Protein AF-0000000071884795 (afdb_homodimer)

Structure (mmCIF, N/CA/C/O backbone):
data_AF-0000000071884795-model_v1
#
loop_
_entity.id
_entity.type
_entity.pdbx_description
1 polymer Hexosyltransferase
#
loop_
_atom_site.group_PDB
_atom_site.id
_atom_site.type_symbol
_atom_site.label_atom_id
_atom_site.label_alt_id
_atom_site.label_comp_id
_atom_site.label_asym_id
_atom_site.label_entity_id
_atom_site.label_seq_id
_atom_site.pdbx_PDB_ins_code
_atom_site.Cartn_x
_atom_site.Cartn_y
_atom_site.Cartn_z
_atom_site.occupancy
_atom_site.B_iso_or_equiv
_atom_site.auth_seq_id
_atom_site.auth_comp_id
_atom_site.auth_asym_id
_atom_site.auth_atom_id
_atom_site.pdbx_PDB_model_num
ATOM 1 N N . MET A 1 1 ? 16.875 -30.859 42.031 1 25.14 1 MET A N 1
ATOM 2 C CA . MET A 1 1 ? 16.984 -29.422 41.875 1 25.14 1 MET A CA 1
ATOM 3 C C . MET A 1 1 ? 17.562 -29.062 40.5 1 25.14 1 MET A C 1
ATOM 5 O O . MET A 1 1 ? 18.781 -28.891 40.375 1 25.14 1 MET A O 1
ATOM 9 N N . ASP A 1 2 ? 17.156 -29.641 39.312 1 24 2 ASP A N 1
ATOM 10 C CA . ASP A 1 2 ? 17.656 -29.891 37.969 1 24 2 ASP A CA 1
ATOM 11 C C . ASP A 1 2 ? 17.562 -28.641 37.094 1 24 2 ASP A C 1
ATOM 13 O O . ASP A 1 2 ? 16.484 -28.062 36.969 1 24 2 ASP A O 1
ATOM 17 N N . ASP A 1 3 ? 18.688 -27.844 36.969 1 23.42 3 ASP A N 1
ATOM 18 C CA . ASP A 1 3 ? 18.969 -26.547 36.344 1 23.42 3 ASP A CA 1
ATOM 19 C C . ASP A 1 3 ? 18.75 -26.594 34.844 1 23.42 3 ASP A C 1
ATOM 21 O O . ASP A 1 3 ? 19.469 -27.297 34.125 1 23.42 3 ASP A O 1
ATOM 25 N N . ALA A 1 4 ? 17.5 -26.531 34.375 1 24.39 4 ALA A N 1
ATOM 26 C CA . ALA A 1 4 ? 17.047 -26.594 33 1 24.39 4 ALA A CA 1
ATOM 27 C C . ALA A 1 4 ? 17.672 -25.484 32.156 1 24.39 4 ALA A C 1
ATOM 29 O O . ALA A 1 4 ? 17.359 -24.312 32.344 1 24.39 4 ALA A O 1
ATOM 30 N N . ARG A 1 5 ? 18.891 -25.672 31.531 1 23.12 5 ARG A N 1
ATOM 31 C CA . ARG A 1 5 ? 19.703 -24.828 30.656 1 23.12 5 ARG A CA 1
ATOM 32 C C . ARG A 1 5 ? 18.922 -24.406 29.422 1 23.12 5 ARG A C 1
ATOM 34 O O . ARG A 1 5 ? 18.453 -25.25 28.656 1 23.12 5 ARG A O 1
ATOM 41 N N . SER A 1 6 ? 18.172 -23.281 29.406 1 23.03 6 SER A N 1
ATOM 42 C CA . SER A 1 6 ? 17.375 -22.594 28.391 1 23.03 6 SER A CA 1
ATOM 43 C C . SER A 1 6 ? 18.188 -22.312 27.141 1 23.03 6 SER A C 1
ATOM 45 O O . SER A 1 6 ? 19.125 -21.516 27.156 1 23.03 6 SER A O 1
ATOM 47 N N . ALA A 1 7 ? 18.453 -23.344 26.281 1 23.47 7 ALA A N 1
ATOM 48 C CA . ALA A 1 7 ? 19.25 -23.203 25.062 1 23.47 7 ALA A CA 1
ATOM 49 C C . ALA A 1 7 ? 18.625 -22.188 24.109 1 23.47 7 ALA A C 1
ATOM 51 O O . ALA A 1 7 ? 17.516 -22.406 23.609 1 23.47 7 ALA A O 1
ATOM 52 N N . ASN A 1 8 ? 18.797 -20.875 24.281 1 22.3 8 ASN A N 1
ATOM 53 C CA . ASN A 1 8 ? 18.484 -19.703 23.469 1 22.3 8 ASN A CA 1
ATOM 54 C C . ASN A 1 8 ? 18.969 -19.875 22.031 1 22.3 8 ASN A C 1
ATOM 56 O O . ASN A 1 8 ? 20.172 -19.875 21.781 1 22.3 8 ASN A O 1
ATOM 60 N N . HIS A 1 9 ? 18.438 -20.812 21.297 1 23.89 9 HIS A N 1
ATOM 61 C CA . HIS A 1 9 ? 18.906 -21 19.938 1 23.89 9 HIS A CA 1
ATOM 62 C C . HIS A 1 9 ? 18.75 -19.703 19.125 1 23.89 9 HIS A C 1
ATOM 64 O O . HIS A 1 9 ? 17.625 -19.266 18.891 1 23.89 9 HIS A O 1
ATOM 70 N N . GLY A 1 10 ? 19.625 -18.703 19.297 1 24.25 10 GLY A N 1
ATOM 71 C CA . GLY A 1 10 ? 19.844 -17.516 18.469 1 24.25 10 GLY A CA 1
ATOM 72 C C . GLY A 1 10 ? 19.828 -17.812 16.984 1 24.25 10 GLY A C 1
ATOM 73 O O . GLY A 1 10 ? 20.672 -18.547 16.484 1 24.25 10 GLY A O 1
ATOM 74 N N . GLN A 1 11 ? 18.656 -18.047 16.406 1 26.5 11 GLN A N 1
ATOM 75 C CA . GLN A 1 11 ? 18.578 -18.141 14.953 1 26.5 11 GLN A CA 1
ATOM 76 C C . GLN A 1 11 ? 19.422 -17.078 14.273 1 26.5 11 GLN A C 1
ATOM 78 O O . GLN A 1 11 ? 19.203 -15.883 14.461 1 26.5 11 GLN A O 1
ATOM 83 N N . GLY A 1 12 ? 20.703 -17.344 14.133 1 25.11 12 GLY A N 1
ATOM 84 C CA . GLY A 1 12 ? 21.703 -16.516 13.469 1 25.11 12 GLY A CA 1
ATOM 85 C C . GLY A 1 12 ? 21.219 -15.922 12.164 1 25.11 12 GLY A C 1
ATOM 86 O O . GLY A 1 12 ? 20.406 -16.531 11.453 1 25.11 12 GLY A O 1
ATOM 87 N N . ILE A 1 13 ? 20.984 -14.641 12.109 1 26.62 13 ILE A N 1
ATOM 88 C CA . ILE A 1 13 ? 20.797 -13.773 10.945 1 26.62 13 ILE A CA 1
ATOM 89 C C . ILE A 1 13 ? 21.625 -14.289 9.781 1 26.62 13 ILE A C 1
ATOM 91 O O . ILE A 1 13 ? 22.828 -14.5 9.906 1 26.62 13 ILE A O 1
ATOM 95 N N . PRO A 1 14 ? 21.016 -14.977 8.852 1 26.86 14 PRO A N 1
ATOM 96 C CA . PRO A 1 14 ? 21.875 -15.398 7.746 1 26.86 14 PRO A CA 1
ATOM 97 C C . PRO A 1 14 ? 22.906 -14.336 7.367 1 26.86 14 PRO A C 1
ATOM 99 O O . PRO A 1 14 ? 22.656 -13.141 7.539 1 26.86 14 PRO A O 1
ATOM 102 N N . ALA A 1 15 ? 24.172 -14.602 7.523 1 28.77 15 ALA A N 1
ATOM 103 C CA . ALA A 1 15 ? 25.344 -13.812 7.133 1 28.77 15 ALA A CA 1
ATOM 104 C C . ALA A 1 15 ? 25.141 -13.164 5.77 1 28.77 15 ALA A C 1
ATOM 106 O O . ALA A 1 15 ? 24.828 -13.852 4.789 1 28.77 15 ALA A O 1
ATOM 107 N N . PHE A 1 16 ? 24.422 -12.094 5.746 1 29.88 16 PHE A N 1
ATOM 108 C CA . PHE A 1 16 ? 24.328 -11.289 4.531 1 29.88 16 PHE A CA 1
ATOM 109 C C . PHE A 1 16 ? 25.641 -11.328 3.758 1 29.88 16 PHE A C 1
ATOM 111 O O . PHE A 1 16 ? 26.672 -10.867 4.258 1 29.88 16 PHE A O 1
ATOM 118 N N . ARG A 1 17 ? 25.828 -12.359 2.934 1 34.75 17 ARG A N 1
ATOM 119 C CA . ARG A 1 17 ? 27 -12.555 2.088 1 34.75 17 ARG A CA 1
ATOM 120 C C . ARG A 1 17 ? 27.266 -11.32 1.23 1 34.75 17 ARG A C 1
ATOM 122 O O . ARG A 1 17 ? 26.375 -10.82 0.554 1 34.75 17 ARG A O 1
ATOM 129 N N . PHE A 1 18 ? 28.156 -10.477 1.547 1 40.72 18 PHE A N 1
ATOM 130 C CA . PHE A 1 18 ? 28.766 -9.539 0.605 1 40.72 18 PHE A CA 1
ATOM 131 C C . PHE A 1 18 ? 28.703 -10.086 -0.816 1 40.72 18 PHE A C 1
ATOM 133 O O . PHE A 1 18 ? 28.734 -11.297 -1.023 1 40.72 18 PHE A O 1
ATOM 140 N N . SER A 1 19 ? 28.125 -9.289 -1.603 1 44.91 19 SER A N 1
ATOM 141 C CA . SER A 1 19 ? 28.453 -9.875 -2.896 1 44.91 19 SER A CA 1
ATOM 142 C C . SER A 1 19 ? 29.875 -10.406 -2.912 1 44.91 19 SER A C 1
ATOM 144 O O . SER A 1 19 ? 30.766 -9.82 -2.285 1 44.91 19 SER A O 1
ATOM 146 N N . PRO A 1 20 ? 29.953 -11.625 -3.1 1 51.41 20 PRO A N 1
ATOM 147 C CA . PRO A 1 20 ? 31.281 -12.234 -3.111 1 51.41 20 PRO A CA 1
ATOM 148 C C . PRO A 1 20 ? 32.344 -11.305 -3.699 1 51.41 20 PRO A C 1
ATOM 150 O O . PRO A 1 20 ? 33.5 -11.289 -3.23 1 51.41 20 PRO A O 1
ATOM 153 N N . SER A 1 21 ? 31.797 -10.469 -4.516 1 56.59 21 SER A N 1
ATOM 154 C CA . SER A 1 21 ? 32.781 -9.609 -5.188 1 56.59 21 SER A CA 1
ATOM 155 C C . SER A 1 21 ? 33.25 -8.5 -4.262 1 56.59 21 SER A C 1
ATOM 157 O O . SER A 1 21 ? 34.438 -8.18 -4.238 1 56.59 21 SER A O 1
ATOM 159 N N . VAL A 1 22 ? 32.281 -8.023 -3.51 1 57.09 22 VAL A N 1
ATOM 160 C CA . VAL A 1 22 ? 32.656 -6.938 -2.615 1 57.09 22 VAL A CA 1
ATOM 161 C C . VAL A 1 22 ? 33.594 -7.473 -1.512 1 57.09 22 VAL A C 1
ATOM 163 O O . VAL A 1 22 ? 34.625 -6.871 -1.204 1 57.09 22 VAL A O 1
ATOM 166 N N . LEU A 1 23 ? 33.125 -8.523 -0.985 1 57.81 23 LEU A N 1
ATOM 167 C CA . LEU A 1 23 ? 33.938 -9.148 0.063 1 57.81 23 LEU A CA 1
ATOM 168 C C . LEU A 1 23 ? 35.312 -9.539 -0.46 1 57.81 23 LEU A C 1
ATOM 170 O O . LEU A 1 23 ? 36.312 -9.367 0.239 1 57.81 23 LEU A O 1
ATOM 174 N N . GLN A 1 24 ? 35.25 -9.984 -1.644 1 61.94 24 GLN A N 1
ATOM 175 C CA . GLN A 1 24 ? 36.531 -10.359 -2.275 1 61.94 24 GLN A CA 1
ATOM 176 C C . GLN A 1 24 ? 37.438 -9.148 -2.467 1 61.94 24 GLN A C 1
ATOM 178 O O . GLN A 1 24 ? 38.625 -9.227 -2.234 1 61.94 24 GLN A O 1
ATOM 183 N N . LYS A 1 25 ? 36.75 -8.086 -2.875 1 61.75 25 LYS A N 1
ATOM 184 C CA . LYS A 1 25 ? 37.562 -6.879 -3.105 1 61.75 25 LYS A CA 1
ATOM 185 C C . LYS A 1 25 ? 38.094 -6.32 -1.795 1 61.75 25 LYS A C 1
ATOM 187 O O . LYS A 1 25 ? 39.25 -5.895 -1.728 1 61.75 25 LYS A O 1
ATOM 192 N N . MET A 1 26 ? 37.281 -6.438 -0.819 1 63.59 26 MET A N 1
ATOM 193 C CA . MET A 1 26 ? 37.719 -5.969 0.496 1 63.59 26 MET A CA 1
ATOM 194 C C . MET A 1 26 ? 38.812 -6.852 1.059 1 63.59 26 MET A C 1
ATOM 196 O O . MET A 1 26 ? 39.781 -6.352 1.638 1 63.59 26 MET A O 1
ATOM 200 N N . LYS A 1 27 ? 38.594 -8.062 0.927 1 65.38 27 LYS A N 1
ATOM 201 C CA . LYS A 1 27 ? 39.625 -9 1.344 1 65.38 27 LYS A CA 1
ATOM 202 C C . LYS A 1 27 ? 40.938 -8.766 0.57 1 65.38 27 LYS A C 1
ATOM 204 O O . LYS A 1 27 ? 42.031 -8.805 1.146 1 65.38 27 LYS A O 1
ATOM 209 N N . ALA A 1 28 ? 40.656 -8.539 -0.702 1 66.56 28 ALA A N 1
ATOM 210 C CA . ALA A 1 28 ? 41.812 -8.258 -1.532 1 66.56 28 ALA A CA 1
ATOM 211 C C . ALA A 1 28 ? 42.531 -6.988 -1.071 1 66.56 28 ALA A C 1
ATOM 213 O O . ALA A 1 28 ? 43.75 -6.926 -1.059 1 66.56 28 ALA A O 1
ATOM 214 N N . MET A 1 29 ? 41.75 -6.09 -0.625 1 64.38 29 MET A N 1
ATOM 215 C CA . MET A 1 29 ? 42.312 -4.844 -0.12 1 64.38 29 MET A CA 1
ATOM 216 C C . MET A 1 29 ? 43.062 -5.082 1.173 1 64.38 29 MET A C 1
ATOM 218 O O . MET A 1 29 ? 44.188 -4.578 1.339 1 64.38 29 MET A O 1
ATOM 222 N N . GLU A 1 30 ? 42.469 -5.82 1.981 1 67.81 30 GLU A N 1
ATOM 223 C CA . GLU A 1 30 ? 43.125 -6.145 3.242 1 67.81 30 GLU A CA 1
ATOM 224 C C . GLU A 1 30 ? 44.438 -6.898 3.002 1 67.81 30 GLU A C 1
ATOM 226 O O . GLU A 1 30 ? 45.438 -6.641 3.67 1 67.81 30 GLU A O 1
ATOM 231 N N . LEU A 1 31 ? 44.344 -7.766 2.117 1 69.38 31 LEU A N 1
ATOM 232 C CA . LEU A 1 31 ? 45.531 -8.531 1.783 1 69.38 31 LEU A CA 1
ATOM 233 C C . LEU A 1 31 ? 46.625 -7.621 1.211 1 69.38 31 LEU A C 1
ATOM 235 O O . LEU A 1 31 ? 47.812 -7.773 1.535 1 69.38 31 LEU A O 1
ATOM 239 N N . THR A 1 32 ? 46.156 -6.754 0.35 1 65.25 32 THR A N 1
ATOM 240 C CA . THR A 1 32 ? 47.125 -5.816 -0.232 1 65.25 32 THR A CA 1
ATOM 241 C C . THR A 1 32 ? 47.719 -4.922 0.845 1 65.25 32 THR A C 1
ATOM 243 O O . THR A 1 32 ? 48.938 -4.672 0.846 1 65.25 32 THR A O 1
ATOM 246 N N . LEU A 1 33 ? 46.906 -4.574 1.752 1 69.44 33 LEU A N 1
ATOM 247 C CA . LEU A 1 33 ? 47.406 -3.721 2.834 1 69.44 33 LEU A CA 1
ATOM 248 C C . LEU A 1 33 ? 48.344 -4.492 3.756 1 69.44 33 LEU A C 1
ATOM 250 O O . LEU A 1 33 ? 49.375 -3.957 4.191 1 69.44 33 LEU A O 1
ATOM 254 N N . SER A 1 34 ? 48 -5.684 4.031 1 69.94 34 SER A N 1
ATOM 255 C CA . SER A 1 34 ? 48.875 -6.52 4.852 1 69.94 34 SER A CA 1
ATOM 256 C C . SER A 1 34 ? 50.219 -6.727 4.184 1 69.94 34 SER A C 1
ATOM 258 O O . SER A 1 34 ? 51.25 -6.668 4.848 1 69.94 34 SER A O 1
ATOM 260 N N . LYS A 1 35 ? 50.188 -6.984 2.922 1 66.75 35 LYS A N 1
ATOM 261 C CA . LYS A 1 35 ? 51.438 -7.141 2.168 1 66.75 35 LYS A CA 1
ATOM 262 C C . LYS A 1 35 ? 52.25 -5.848 2.16 1 66.75 35 LYS A C 1
ATOM 264 O O . LYS A 1 35 ? 53.469 -5.871 2.312 1 66.75 35 LYS A O 1
ATOM 269 N N . ALA A 1 36 ? 51.562 -4.844 1.909 1 63.25 36 ALA A N 1
ATOM 270 C CA . ALA A 1 36 ? 52.25 -3.549 1.898 1 63.25 36 ALA A CA 1
ATOM 271 C C . ALA A 1 36 ? 52.875 -3.256 3.248 1 63.25 36 ALA A C 1
ATOM 273 O O . ALA A 1 36 ? 54 -2.725 3.309 1 63.25 36 ALA A O 1
ATOM 274 N N . GLN A 1 37 ? 52.188 -3.588 4.273 1 69.44 37 GLN A N 1
ATOM 275 C CA . GLN A 1 37 ? 52.719 -3.381 5.617 1 69.44 37 GLN A CA 1
ATOM 276 C C . GLN A 1 37 ? 54 -4.164 5.824 1 69.44 37 GLN A C 1
ATOM 278 O O . GLN A 1 37 ? 54.938 -3.674 6.473 1 69.44 37 GLN A O 1
ATOM 283 N N . ARG A 1 38 ? 54.031 -5.312 5.332 1 67.25 38 ARG A N 1
ATOM 284 C CA . ARG A 1 38 ? 55.219 -6.16 5.492 1 67.25 38 ARG A CA 1
ATOM 285 C C . ARG A 1 38 ? 56.375 -5.629 4.664 1 67.25 38 ARG A C 1
ATOM 287 O O . ARG A 1 38 ? 57.531 -5.648 5.117 1 67.25 38 ARG A O 1
ATOM 294 N N . ILE A 1 39 ? 56.062 -5.191 3.547 1 64.06 39 ILE A N 1
ATOM 295 C CA . ILE A 1 39 ? 57.094 -4.789 2.619 1 64.06 39 ILE A CA 1
ATOM 296 C C . ILE A 1 39 ? 57.594 -3.385 2.973 1 64.06 39 ILE A C 1
ATOM 298 O O . ILE A 1 39 ? 58.781 -3.088 2.852 1 64.06 39 ILE A O 1
ATOM 302 N N . TYR A 1 40 ? 56.625 -2.627 3.334 1 57.53 40 TYR A N 1
ATOM 303 C CA . TYR A 1 40 ? 57.031 -1.257 3.633 1 57.53 40 TYR A CA 1
ATOM 304 C C . TYR A 1 40 ? 56.719 -0.899 5.078 1 57.53 40 TYR A C 1
ATOM 306 O O . TYR A 1 40 ? 55.75 -0.187 5.352 1 57.53 40 TYR A O 1
ATOM 314 N N . PRO A 1 41 ? 57.469 -1.37 5.984 1 58.12 41 PRO A N 1
ATOM 315 C CA . PRO A 1 41 ? 57.219 -1.172 7.414 1 58.12 41 PRO A CA 1
ATOM 316 C C . PRO A 1 41 ? 57.156 0.304 7.805 1 58.12 41 PRO A C 1
ATOM 318 O O . PRO A 1 41 ? 56.438 0.674 8.734 1 58.12 41 PRO A O 1
ATOM 321 N N . ARG A 1 42 ? 57.844 1.148 7.133 1 59.47 42 ARG A N 1
ATOM 322 C CA . ARG A 1 42 ? 57.875 2.561 7.5 1 59.47 42 ARG A CA 1
ATOM 323 C C . ARG A 1 42 ? 56.562 3.24 7.133 1 59.47 42 ARG A C 1
ATOM 325 O O . ARG A 1 42 ? 56.281 4.355 7.578 1 59.47 42 ARG A O 1
ATOM 332 N N . CYS A 1 43 ? 55.938 2.594 6.223 1 55.81 43 CYS A N 1
ATOM 333 C CA . CYS A 1 43 ? 54.656 3.145 5.789 1 55.81 43 CYS A CA 1
ATOM 334 C C . CYS A 1 43 ? 53.5 2.6 6.633 1 55.81 43 CYS A C 1
ATOM 336 O O . CYS A 1 43 ? 52.344 2.643 6.219 1 55.81 43 CYS A O 1
ATOM 338 N N . CYS A 1 44 ? 53.969 2.229 7.82 1 59.62 44 CYS A N 1
ATOM 339 C CA . CYS A 1 44 ? 53.062 1.531 8.719 1 59.62 44 CYS A CA 1
ATOM 340 C C . CYS A 1 44 ? 51.844 2.395 9.039 1 59.62 44 CYS A C 1
ATOM 342 O O . CYS A 1 44 ? 50.719 1.906 9.039 1 59.62 44 CYS A O 1
ATOM 344 N N . GLN A 1 45 ? 52.219 3.668 9.258 1 63.22 45 GLN A N 1
ATOM 345 C CA . GLN A 1 45 ? 51.094 4.531 9.633 1 63.22 45 GLN A CA 1
ATOM 346 C C . GLN A 1 45 ? 50.094 4.684 8.484 1 63.22 45 GLN A C 1
ATOM 348 O O . GLN A 1 45 ? 48.875 4.691 8.703 1 63.22 45 GLN A O 1
ATOM 353 N N . MET A 1 46 ? 50.656 4.762 7.332 1 62.34 46 MET A N 1
ATOM 354 C CA . MET A 1 46 ? 49.812 4.891 6.152 1 62.34 46 MET A CA 1
ATOM 355 C C . MET A 1 46 ? 49 3.633 5.941 1 62.34 46 MET A C 1
ATOM 357 O O . MET A 1 46 ? 47.781 3.715 5.656 1 62.34 46 MET A O 1
ATOM 361 N N . THR A 1 47 ? 49.594 2.564 6.195 1 63.09 47 THR A N 1
ATOM 362 C CA . THR A 1 47 ? 48.875 1.299 6.031 1 63.09 47 THR A CA 1
ATOM 363 C C . THR A 1 47 ? 47.75 1.171 7.055 1 63.09 47 THR A C 1
ATOM 365 O O . THR A 1 47 ? 46.656 0.691 6.734 1 63.09 47 THR A O 1
ATOM 368 N N . ALA A 1 48 ? 48.031 1.651 8.211 1 68.38 48 ALA A N 1
ATOM 369 C CA . ALA A 1 48 ? 47 1.604 9.25 1 68.38 48 ALA A CA 1
ATOM 370 C C . ALA A 1 48 ? 45.812 2.494 8.891 1 68.38 48 ALA A C 1
ATOM 372 O O . ALA A 1 48 ? 44.656 2.1 9.062 1 68.38 48 ALA A O 1
ATOM 373 N N . LYS A 1 49 ? 46.125 3.643 8.375 1 65.31 49 LYS A N 1
ATOM 374 C CA . LYS A 1 49 ? 45.094 4.574 7.98 1 65.31 49 LYS A CA 1
ATOM 375 C C . LYS A 1 49 ? 44.281 4.02 6.816 1 65.31 49 LYS A C 1
ATOM 377 O O . LYS A 1 49 ? 43.031 4.121 6.812 1 65.31 49 LYS A O 1
ATOM 382 N N . LEU A 1 50 ? 44.969 3.396 5.98 1 63.84 50 LEU A N 1
ATOM 383 C CA . LEU A 1 50 ? 44.281 2.822 4.828 1 63.84 50 LEU A CA 1
ATOM 384 C C . LEU A 1 50 ? 43.406 1.631 5.242 1 63.84 50 LEU A C 1
ATOM 386 O O . LEU A 1 50 ? 42.312 1.461 4.746 1 63.84 50 LEU A O 1
ATOM 390 N N . ARG A 1 51 ? 44 0.939 6.152 1 65.69 51 ARG A N 1
ATOM 391 C CA . ARG A 1 51 ? 43.219 -0.175 6.691 1 65.69 51 ARG A CA 1
ATOM 392 C C . ARG A 1 51 ? 41.969 0.32 7.383 1 65.69 51 ARG A C 1
ATOM 394 O O . ARG A 1 51 ? 40.875 -0.262 7.215 1 65.69 51 ARG A O 1
ATOM 401 N N . ALA A 1 52 ? 42.125 1.341 8.109 1 69.94 52 ALA A N 1
ATOM 402 C CA . ALA A 1 52 ? 40.969 1.911 8.797 1 69.94 52 ALA A CA 1
ATOM 403 C C . ALA A 1 52 ? 39.906 2.422 7.801 1 69.94 52 ALA A C 1
ATOM 405 O O . ALA A 1 52 ? 38.719 2.252 8.008 1 69.94 52 ALA A O 1
ATOM 406 N N . MET A 1 53 ? 40.406 2.959 6.773 1 63.78 53 MET A N 1
ATOM 407 C CA . MET A 1 53 ? 39.5 3.482 5.75 1 63.78 53 MET A CA 1
ATOM 408 C C . MET A 1 53 ? 38.75 2.352 5.055 1 63.78 53 MET A C 1
ATOM 410 O O . MET A 1 53 ? 37.562 2.465 4.793 1 63.78 53 MET A O 1
ATOM 414 N N . VAL A 1 54 ? 39.562 1.346 4.84 1 64.94 54 VAL A N 1
ATOM 415 C CA . VAL A 1 54 ? 38.938 0.182 4.207 1 64.94 54 VAL A CA 1
ATOM 416 C C . VAL A 1 54 ? 37.875 -0.409 5.133 1 64.94 54 VAL A C 1
ATOM 418 O O . VAL A 1 54 ? 36.781 -0.746 4.691 1 64.94 54 VAL A O 1
ATOM 421 N N . HIS A 1 55 ? 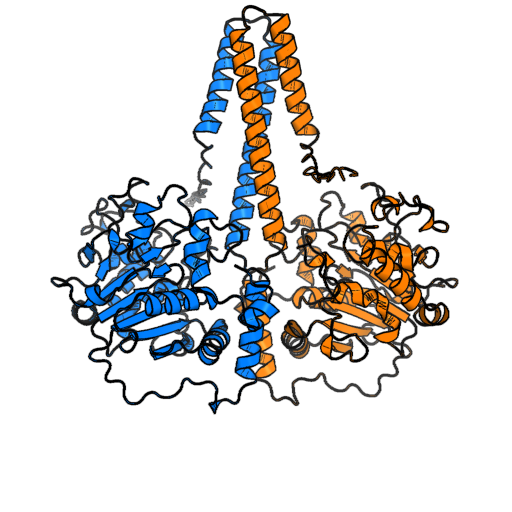38.25 -0.46 6.332 1 69.19 55 HIS A N 1
ATOM 422 C CA . HIS A 1 55 ? 37.281 -0.996 7.309 1 69.19 55 HIS A CA 1
ATOM 423 C C . HIS A 1 55 ? 36.031 -0.132 7.395 1 69.19 55 HIS A C 1
ATOM 425 O O . HIS A 1 55 ? 34.906 -0.653 7.43 1 69.19 55 HIS A O 1
ATOM 431 N N . ASN A 1 56 ? 36.25 1.13 7.414 1 69.25 56 ASN A N 1
ATOM 432 C CA . ASN A 1 56 ? 35.125 2.057 7.48 1 69.25 56 ASN A CA 1
ATOM 433 C C . ASN A 1 56 ? 34.25 1.958 6.242 1 69.25 56 ASN A C 1
ATOM 435 O O . ASN A 1 56 ? 33 2.012 6.34 1 69.25 56 ASN A O 1
ATOM 439 N N . SER A 1 57 ? 34.844 1.804 5.148 1 68.06 57 SER A N 1
ATOM 440 C CA . SER A 1 57 ? 34.094 1.648 3.904 1 68.06 57 SER A CA 1
ATOM 441 C C . SER A 1 57 ? 33.281 0.352 3.902 1 68.06 57 SER A C 1
ATOM 443 O O . SER A 1 57 ? 32.156 0.328 3.453 1 68.06 57 SER A O 1
ATOM 445 N N . GLU A 1 58 ? 33.969 -0.569 4.473 1 69.88 58 GLU A N 1
ATOM 446 C CA . GLU A 1 58 ? 33.281 -1.853 4.582 1 69.88 58 GLU A CA 1
ATOM 447 C C . GLU A 1 58 ? 32.031 -1.749 5.488 1 69.88 58 GLU A C 1
ATOM 449 O O . GLU A 1 58 ? 30.984 -2.295 5.172 1 69.88 58 GLU A O 1
ATOM 454 N N . GLU A 1 59 ? 32.25 -1.114 6.539 1 76.38 59 GLU A N 1
ATOM 455 C CA . GLU A 1 59 ? 31.125 -0.934 7.473 1 76.38 59 GLU A CA 1
ATOM 456 C C . GLU A 1 59 ? 30 -0.132 6.84 1 76.38 59 GLU A C 1
ATOM 458 O O . GLU A 1 59 ? 28.812 -0.437 7.047 1 76.38 59 GLU A O 1
ATOM 463 N N . LEU A 1 60 ? 30.406 0.783 6.07 1 74.94 60 LEU A N 1
ATOM 464 C CA . LEU A 1 60 ? 29.406 1.608 5.395 1 74.94 60 LEU A CA 1
ATOM 465 C C . LEU A 1 60 ? 28.656 0.797 4.352 1 74.94 60 LEU A C 1
ATOM 467 O O . LEU A 1 60 ? 27.438 0.912 4.238 1 74.94 60 LEU A O 1
ATOM 471 N N . VAL A 1 61 ? 29.406 0.036 3.713 1 74.56 61 VAL A N 1
ATOM 472 C CA . VAL A 1 61 ? 28.781 -0.811 2.701 1 74.56 61 VAL A CA 1
ATOM 473 C C . VAL A 1 61 ? 27.828 -1.787 3.369 1 74.56 61 VAL A C 1
ATOM 475 O O . VAL A 1 61 ? 26.703 -1.978 2.896 1 74.56 61 VAL A O 1
ATOM 478 N N . ARG A 1 62 ? 28.188 -2.316 4.457 1 77.12 62 ARG A N 1
ATOM 479 C CA . ARG A 1 62 ? 27.328 -3.252 5.184 1 77.12 62 ARG A CA 1
ATOM 480 C C . ARG A 1 62 ? 26.078 -2.562 5.695 1 77.12 62 ARG A C 1
ATOM 482 O O . ARG A 1 62 ? 24.969 -3.125 5.621 1 77.12 62 ARG A O 1
ATOM 489 N N . ALA A 1 63 ? 26.297 -1.452 6.188 1 79.38 63 ALA A N 1
ATOM 490 C CA . ALA A 1 63 ? 25.156 -0.691 6.711 1 79.38 63 ALA A CA 1
ATOM 491 C C . ALA A 1 63 ? 24.156 -0.378 5.605 1 79.38 63 ALA A C 1
ATOM 493 O O . ALA A 1 63 ? 22.953 -0.564 5.785 1 79.38 63 ALA A O 1
ATOM 494 N N . HIS A 1 64 ? 24.609 0.002 4.465 1 78.62 64 HIS A N 1
ATOM 495 C CA . HIS A 1 64 ? 23.719 0.344 3.355 1 78.62 64 HIS A CA 1
ATOM 496 C C . HIS A 1 64 ? 23.047 -0.897 2.785 1 78.62 64 HIS A C 1
ATOM 498 O O . HIS A 1 64 ? 21.891 -0.836 2.35 1 78.62 64 HIS A O 1
ATOM 504 N N . GLN A 1 65 ? 23.781 -1.909 2.871 1 79.62 65 GLN A N 1
ATOM 505 C CA . GLN A 1 65 ? 23.203 -3.168 2.414 1 79.62 65 GLN A CA 1
ATOM 506 C C . GLN A 1 65 ? 22.062 -3.607 3.324 1 79.62 65 GLN A C 1
ATOM 508 O O . GLN A 1 65 ? 21 -4.035 2.846 1 79.62 65 GLN A O 1
ATOM 513 N N . SER A 1 66 ? 22.25 -3.559 4.555 1 85.62 66 SER A N 1
ATOM 514 C CA . SER A 1 66 ? 21.219 -3.898 5.52 1 85.62 66 SER A CA 1
ATOM 515 C C . SER A 1 66 ? 20 -2.996 5.359 1 85.62 66 SER A C 1
ATOM 517 O O . SER A 1 66 ? 18.859 -3.469 5.387 1 85.62 66 SER A O 1
ATOM 519 N N . GLU A 1 67 ? 20.297 -1.774 5.168 1 86.31 67 GLU A N 1
ATOM 520 C CA . GLU A 1 67 ? 19.203 -0.814 4.977 1 86.31 67 GLU A CA 1
ATOM 521 C C . GLU A 1 67 ? 18.422 -1.117 3.705 1 86.31 67 GLU A C 1
ATOM 523 O O . GLU A 1 67 ? 17.188 -1.108 3.715 1 86.31 67 GLU A O 1
ATOM 528 N N . SER A 1 68 ? 19.141 -1.387 2.682 1 85.31 68 SER A N 1
ATOM 529 C CA . SER A 1 68 ? 18.484 -1.704 1.414 1 85.31 68 SER A CA 1
ATOM 530 C C . SER A 1 68 ? 17.625 -2.963 1.53 1 85.31 68 SER A C 1
ATOM 532 O O . SER A 1 68 ? 16.516 -3.016 1.003 1 85.31 68 SER A O 1
ATOM 534 N N . SER A 1 69 ? 18.125 -3.922 2.195 1 86.75 69 SER A N 1
ATOM 535 C CA . SER A 1 69 ? 17.375 -5.164 2.391 1 86.75 69 SER A CA 1
ATOM 536 C C . SER A 1 69 ? 16.094 -4.926 3.168 1 86.75 69 SER A C 1
ATOM 538 O O . SER A 1 69 ? 15.031 -5.441 2.799 1 86.75 69 SER A O 1
ATOM 540 N N . PHE A 1 70 ? 16.203 -4.137 4.195 1 88.62 70 PHE A N 1
ATOM 541 C CA . PHE A 1 70 ? 15.023 -3.791 4.984 1 88.62 70 PHE A CA 1
ATOM 542 C C . PHE A 1 70 ? 13.992 -3.07 4.125 1 88.62 70 PHE A C 1
ATOM 544 O O . PHE A 1 70 ? 12.812 -3.436 4.121 1 88.62 70 PHE A O 1
ATOM 551 N N . LEU A 1 71 ? 14.438 -2.092 3.412 1 88.31 71 LEU A N 1
ATOM 552 C CA . LEU A 1 71 ? 13.539 -1.288 2.588 1 88.31 71 LEU A CA 1
ATOM 553 C C . LEU A 1 71 ? 12.906 -2.135 1.492 1 88.31 71 LEU A C 1
ATOM 555 O O . LEU A 1 71 ? 11.742 -1.929 1.139 1 88.31 71 LEU A O 1
ATOM 559 N N . GLU A 1 72 ? 13.672 -3.031 1.019 1 87.19 72 GLU A N 1
ATOM 560 C CA . GLU A 1 72 ? 13.125 -3.965 0.037 1 87.19 72 GLU A CA 1
ATOM 561 C C . GLU A 1 72 ? 11.992 -4.797 0.636 1 87.19 72 GLU A C 1
ATOM 563 O O . GLU A 1 72 ? 10.945 -4.969 0.013 1 87.19 72 GLU A O 1
ATOM 568 N N . GLN A 1 73 ? 12.219 -5.309 1.788 1 85.44 73 GLN A N 1
ATOM 569 C CA . GLN A 1 73 ? 11.188 -6.082 2.473 1 85.44 73 GLN A CA 1
ATOM 570 C C . GLN A 1 73 ? 9.922 -5.254 2.676 1 85.44 73 GLN A C 1
ATOM 572 O O . GLN A 1 73 ? 8.812 -5.75 2.486 1 85.44 73 GLN A O 1
ATOM 577 N N . VAL A 1 74 ? 10.117 -4.059 2.963 1 86.62 74 VAL A N 1
ATOM 578 C CA . VAL A 1 74 ? 8.977 -3.162 3.15 1 86.62 74 VAL A CA 1
ATOM 579 C C . VAL A 1 74 ? 8.242 -2.973 1.825 1 86.62 74 VAL A C 1
ATOM 581 O O . VAL A 1 74 ? 7.02 -3.082 1.768 1 86.62 74 VAL A O 1
ATOM 584 N N . ALA A 1 75 ? 8.969 -2.746 0.865 1 85.12 75 ALA A N 1
ATOM 585 C CA . ALA A 1 75 ? 8.391 -2.492 -0.453 1 85.12 75 ALA A CA 1
ATOM 586 C C . ALA A 1 75 ? 7.57 -3.684 -0.932 1 85.12 75 ALA A C 1
ATOM 588 O O . ALA A 1 75 ? 6.539 -3.512 -1.588 1 85.12 75 ALA A O 1
ATOM 589 N N . VAL A 1 76 ? 7.945 -4.828 -0.572 1 83.62 76 VAL A N 1
ATOM 590 C CA . VAL A 1 76 ? 7.297 -6.051 -1.041 1 83.62 76 VAL A CA 1
ATOM 591 C C . VAL A 1 76 ? 5.996 -6.277 -0.27 1 83.62 76 VAL A C 1
ATOM 593 O O . VAL A 1 76 ? 5.047 -6.859 -0.799 1 83.62 76 VAL A O 1
ATOM 596 N N . ARG A 1 77 ? 5.93 -5.746 0.876 1 82.62 77 ARG A N 1
ATOM 597 C CA . ARG A 1 77 ? 4.777 -6.004 1.73 1 82.62 77 ARG A CA 1
ATOM 598 C C . ARG A 1 77 ? 3.803 -4.832 1.708 1 82.62 77 ARG A C 1
ATOM 600 O O . ARG A 1 77 ? 2.934 -4.723 2.574 1 82.62 77 ARG A O 1
ATOM 607 N N . THR A 1 78 ? 3.996 -3.977 0.785 1 86 78 THR A N 1
ATOM 608 C CA . THR A 1 78 ? 3.137 -2.803 0.691 1 86 78 THR A CA 1
ATOM 609 C C . THR A 1 78 ? 2.391 -2.783 -0.639 1 86 78 THR A C 1
ATOM 611 O O . THR A 1 78 ? 2.635 -3.625 -1.506 1 86 78 THR A O 1
ATOM 614 N N . LEU A 1 79 ? 1.427 -1.997 -0.668 1 88.38 79 LEU A N 1
ATOM 615 C CA . LEU A 1 79 ? 0.585 -1.804 -1.845 1 88.38 79 LEU A CA 1
ATOM 616 C C . LEU A 1 79 ? 0.693 -0.373 -2.361 1 88.38 79 LEU A C 1
ATOM 618 O O . LEU A 1 79 ? 0.731 0.575 -1.574 1 88.38 79 LEU A O 1
ATOM 622 N N . SER A 1 80 ? 0.733 -0.24 -3.682 1 86.94 80 SER A N 1
ATOM 623 C CA . SER A 1 80 ? 0.776 1.111 -4.23 1 86.94 80 SER A CA 1
ATOM 624 C C . SER A 1 80 ? -0.536 1.85 -3.988 1 86.94 80 SER A C 1
ATOM 626 O O . SER A 1 80 ? -1.587 1.224 -3.83 1 86.94 80 SER A O 1
ATOM 628 N N . LYS A 1 81 ? -0.521 3.137 -4.062 1 88.06 81 LYS A N 1
ATOM 629 C CA . LYS A 1 81 ? -1.719 3.951 -3.883 1 88.06 81 LYS A CA 1
ATOM 630 C C . LYS A 1 81 ? -2.719 3.715 -5.012 1 88.06 81 LYS A C 1
ATOM 632 O O . LYS A 1 81 ? -3.932 3.752 -4.793 1 88.06 81 LYS A O 1
ATOM 637 N N . GLY A 1 82 ? -2.172 3.506 -6.176 1 90.44 82 GLY A N 1
ATOM 638 C CA . GLY A 1 82 ? -3.033 3.219 -7.312 1 90.44 82 GLY A CA 1
ATOM 639 C C . GLY A 1 82 ? -3.836 1.942 -7.145 1 90.44 82 GLY A C 1
ATOM 640 O O . GLY A 1 82 ? -5.039 1.919 -7.422 1 90.44 82 GLY A O 1
ATOM 641 N N . HIS A 1 83 ? -3.197 0.921 -6.668 1 93.19 83 HIS A N 1
ATOM 642 C CA . HIS A 1 83 ? -3.885 -0.348 -6.465 1 93.19 83 HIS A CA 1
ATOM 643 C C . HIS A 1 83 ? -4.902 -0.246 -5.332 1 93.19 83 HIS A C 1
ATOM 645 O O . HIS A 1 83 ? -5.984 -0.835 -5.406 1 93.19 83 HIS A O 1
ATOM 651 N N . HIS A 1 84 ? -4.496 0.435 -4.344 1 92.31 84 HIS A N 1
ATOM 652 C CA . HIS A 1 84 ? -5.438 0.717 -3.27 1 92.31 84 HIS A CA 1
ATOM 653 C C . HIS A 1 84 ? -6.664 1.459 -3.791 1 92.31 84 HIS A C 1
ATOM 655 O O . HIS A 1 84 ? -7.801 1.071 -3.502 1 92.31 84 HIS A O 1
ATOM 661 N N . CYS A 1 85 ? -6.449 2.508 -4.512 1 93.75 85 CYS A N 1
ATOM 662 C CA . CYS A 1 85 ? -7.508 3.307 -5.117 1 93.75 85 CYS A CA 1
ATOM 663 C C . CYS A 1 85 ? -8.438 2.436 -5.957 1 93.75 85 CYS A C 1
ATOM 665 O O . CYS A 1 85 ? -9.656 2.523 -5.832 1 93.75 85 CYS A O 1
ATOM 667 N N . LEU A 1 86 ? -7.883 1.593 -6.75 1 96.38 86 LEU A N 1
ATOM 668 C CA . LEU A 1 86 ? -8.664 0.733 -7.629 1 96.38 86 LEU A CA 1
ATOM 669 C C . LEU A 1 86 ? -9.578 -0.186 -6.824 1 96.38 86 LEU A C 1
ATOM 671 O O . LEU A 1 86 ? -10.773 -0.284 -7.105 1 96.38 86 LEU A O 1
ATOM 675 N N . ALA A 1 87 ? -9.016 -0.827 -5.863 1 96.19 87 ALA A N 1
ATOM 676 C CA . ALA A 1 87 ? -9.789 -1.747 -5.031 1 96.19 87 ALA A CA 1
ATOM 677 C C . ALA A 1 87 ? -10.938 -1.022 -4.332 1 96.19 87 ALA A C 1
ATOM 679 O O . ALA A 1 87 ? -12.062 -1.524 -4.289 1 96.19 87 ALA A O 1
ATOM 680 N N . MET A 1 88 ? -10.648 0.171 -3.836 1 95.19 88 MET A N 1
ATOM 681 C CA . MET A 1 88 ? -11.656 0.959 -3.135 1 95.19 88 MET A CA 1
ATOM 682 C C . MET A 1 88 ? -12.789 1.357 -4.074 1 95.19 88 MET A C 1
ATOM 684 O O . MET A 1 88 ? -13.961 1.241 -3.725 1 95.19 88 MET A O 1
ATOM 688 N N . GLN A 1 89 ? -12.445 1.798 -5.246 1 95.88 89 GLN A N 1
ATOM 689 C CA . GLN A 1 89 ? -13.438 2.232 -6.223 1 95.88 89 GLN A CA 1
ATOM 690 C C . GLN A 1 89 ? -14.344 1.075 -6.633 1 95.88 89 GLN A C 1
ATOM 692 O O . GLN A 1 89 ? -15.57 1.217 -6.656 1 95.88 89 GLN A O 1
ATOM 697 N N . LEU A 1 90 ? -13.719 0.009 -6.922 1 97.56 90 LEU A N 1
ATOM 698 C CA . LEU A 1 90 ? -14.477 -1.158 -7.371 1 97.56 90 LEU A CA 1
ATOM 699 C C . LEU A 1 90 ? -15.383 -1.678 -6.262 1 97.56 90 LEU A C 1
ATOM 701 O O . LEU A 1 90 ? -16.516 -2.064 -6.516 1 97.56 90 LEU A O 1
ATOM 705 N N . THR A 1 91 ? -14.883 -1.701 -5.051 1 96.31 91 THR A N 1
ATOM 706 C CA . THR A 1 91 ? -15.68 -2.148 -3.916 1 96.31 91 THR A CA 1
ATOM 707 C C . THR A 1 91 ? -16.891 -1.242 -3.719 1 96.31 91 THR A C 1
ATOM 709 O O . THR A 1 91 ? -18.016 -1.726 -3.559 1 96.31 91 THR A O 1
ATOM 712 N N . ALA A 1 92 ? -16.641 0.045 -3.725 1 94.25 92 ALA A N 1
ATOM 713 C CA . ALA A 1 92 ? -17.734 1.005 -3.58 1 94.25 92 ALA A CA 1
ATOM 714 C C . ALA A 1 92 ? -18.781 0.817 -4.676 1 94.25 92 ALA A C 1
ATOM 716 O O . ALA A 1 92 ? -19.984 0.815 -4.402 1 94.25 92 ALA A O 1
ATOM 717 N N . GLU A 1 93 ? -18.344 0.677 -5.867 1 95.5 93 GLU A N 1
ATOM 718 C CA . GLU A 1 93 ? -19.234 0.49 -7 1 95.5 93 GLU A CA 1
ATOM 719 C C . GLU A 1 93 ? -20.047 -0.797 -6.855 1 95.5 93 GLU A C 1
ATOM 721 O O . GLU A 1 93 ? -21.25 -0.813 -7.121 1 95.5 93 GLU A O 1
ATOM 726 N N . TYR A 1 94 ? -19.438 -1.864 -6.445 1 96.62 94 TYR A N 1
ATOM 727 C CA . TYR A 1 94 ? -20.078 -3.156 -6.258 1 96.62 94 TYR A CA 1
ATOM 728 C C . TYR A 1 94 ? -21.266 -3.043 -5.293 1 96.62 94 TYR A C 1
ATOM 730 O O . TYR A 1 94 ? -22.359 -3.514 -5.586 1 96.62 94 TYR A O 1
ATOM 738 N N . PHE A 1 95 ? -21.047 -2.393 -4.207 1 93.69 95 PHE A N 1
ATOM 739 C CA . PHE A 1 95 ? -22.078 -2.326 -3.18 1 93.69 95 PHE A CA 1
ATOM 740 C C . PHE A 1 95 ? -23.125 -1.288 -3.537 1 93.69 95 PHE A C 1
ATOM 742 O O . PHE A 1 95 ? -24.219 -1.273 -2.955 1 93.69 95 PHE A O 1
ATOM 749 N N . SER A 1 96 ? -22.75 -0.382 -4.461 1 91.06 96 SER A N 1
ATOM 750 C CA . SER A 1 96 ? -23.734 0.601 -4.914 1 91.06 96 SER A CA 1
ATOM 751 C C . SER A 1 96 ? -24.688 -0.003 -5.938 1 91.06 96 SER A C 1
ATOM 753 O O . SER A 1 96 ? -25.75 0.567 -6.219 1 91.06 96 SER A O 1
ATOM 755 N N . LEU A 1 97 ? -24.281 -1.129 -6.52 1 93.31 97 LEU A N 1
ATOM 756 C CA . LEU A 1 97 ? -25.141 -1.796 -7.492 1 93.31 97 LEU A CA 1
ATOM 757 C C . LEU A 1 97 ? -26.328 -2.479 -6.801 1 93.31 97 LEU A C 1
ATOM 759 O O . LEU A 1 97 ? -26.203 -2.914 -5.652 1 93.31 97 LEU A O 1
ATOM 763 N N . ASP A 1 98 ? -27.406 -2.582 -7.648 1 92.5 98 ASP A N 1
ATOM 764 C CA . ASP A 1 98 ? -28.5 -3.457 -7.223 1 92.5 98 ASP A CA 1
ATOM 765 C C . ASP A 1 98 ? -28.016 -4.898 -7.062 1 92.5 98 ASP A C 1
ATOM 767 O O . ASP A 1 98 ? -27.25 -5.402 -7.902 1 92.5 98 ASP A O 1
ATOM 771 N N . PRO A 1 99 ? -28.375 -5.473 -5.973 1 90.5 99 PRO A N 1
ATOM 772 C CA . PRO A 1 99 ? -27.922 -6.844 -5.727 1 90.5 99 PRO A CA 1
ATOM 773 C C . PRO A 1 99 ? -28.141 -7.766 -6.926 1 90.5 99 PRO A C 1
ATOM 775 O O . PRO A 1 99 ? -27.344 -8.664 -7.176 1 90.5 99 PRO A O 1
ATOM 778 N N . SER A 1 100 ? -29.156 -7.551 -7.695 1 91.25 100 SER A N 1
ATOM 779 C CA . SER A 1 100 ? -29.453 -8.398 -8.844 1 91.25 100 SER A CA 1
ATOM 780 C C . SER A 1 100 ? -28.438 -8.203 -9.961 1 91.25 100 SER A C 1
ATOM 782 O O . SER A 1 100 ? -28.297 -9.07 -10.828 1 91.25 100 SER A O 1
ATOM 784 N N . LYS A 1 101 ? -27.734 -7.125 -9.883 1 93.12 101 LYS A N 1
ATOM 785 C CA . LYS A 1 101 ? -26.766 -6.805 -10.93 1 93.12 101 LYS A CA 1
ATOM 786 C C . LYS A 1 101 ? -25.359 -7.18 -10.508 1 93.12 101 LYS A C 1
ATOM 788 O O . LYS A 1 101 ? -24.391 -6.91 -11.227 1 93.12 101 LYS A O 1
ATOM 793 N N . ARG A 1 102 ? -25.234 -7.844 -9.375 1 93.44 102 ARG A N 1
ATOM 794 C CA . ARG A 1 102 ? -23.922 -8.172 -8.82 1 93.44 102 ARG A CA 1
ATOM 795 C C . ARG A 1 102 ? -23.484 -9.578 -9.234 1 93.44 102 ARG A C 1
ATOM 797 O O . ARG A 1 102 ? -22.516 -10.109 -8.703 1 93.44 102 ARG A O 1
ATOM 804 N N . GLU A 1 103 ? -24.203 -10.172 -10.148 1 90 103 GLU A N 1
ATOM 805 C CA . GLU A 1 103 ? -23.875 -11.523 -10.602 1 90 103 GLU A CA 1
ATOM 806 C C . GLU A 1 103 ? -23.609 -11.555 -12.102 1 90 103 GLU A C 1
ATOM 808 O O . GLU A 1 103 ? -24.109 -10.711 -12.844 1 90 103 GLU A O 1
ATOM 813 N N . PHE A 1 104 ? -22.766 -12.469 -12.438 1 88.81 104 PHE A N 1
ATOM 814 C CA . PHE A 1 104 ? -22.531 -12.656 -13.859 1 88.81 104 PHE A CA 1
ATOM 815 C C . PHE A 1 104 ? -23.766 -13.234 -14.547 1 88.81 104 PHE A C 1
ATOM 817 O O . PHE A 1 104 ? -24.547 -13.945 -13.914 1 88.81 104 PHE A O 1
ATOM 824 N N . PRO A 1 105 ? -23.984 -12.836 -15.82 1 77.19 105 PRO A N 1
ATOM 825 C CA . PRO A 1 105 ? -25.109 -13.453 -16.531 1 77.19 105 PRO A CA 1
ATOM 826 C C . PRO A 1 105 ? -25.031 -14.984 -16.531 1 77.19 105 PRO A C 1
ATOM 828 O O . PRO A 1 105 ? -23.938 -15.547 -16.672 1 77.19 105 PRO A O 1
ATOM 831 N N . LYS A 1 106 ? -26.203 -15.578 -15.992 1 67.06 106 LYS A N 1
ATOM 832 C CA . LYS A 1 106 ? -26.25 -17.031 -15.93 1 67.06 106 LYS A CA 1
ATOM 833 C C . LYS A 1 106 ? -26.078 -17.656 -17.312 1 67.06 106 LYS A C 1
ATOM 835 O O . LYS A 1 106 ? -26.703 -17.219 -18.281 1 67.06 106 LYS A O 1
ATOM 840 N N . ARG A 1 107 ? -24.938 -18.109 -17.547 1 59.09 107 ARG A N 1
ATOM 841 C CA . ARG A 1 107 ? -24.859 -18.906 -18.766 1 59.09 107 ARG A CA 1
ATOM 842 C C . ARG A 1 107 ? -25.562 -20.25 -18.594 1 59.09 107 ARG A C 1
ATOM 844 O O . ARG A 1 107 ? -25.578 -20.812 -17.5 1 59.09 107 ARG A O 1
ATOM 851 N N . GLU A 1 108 ? -26.453 -20.594 -19.484 1 51.72 108 GLU A N 1
ATOM 852 C CA . GLU A 1 108 ? -27.125 -21.891 -19.484 1 51.72 108 GLU A CA 1
ATOM 853 C C . GLU A 1 108 ? -26.203 -22.984 -18.969 1 51.72 108 GLU A C 1
ATOM 855 O O . GLU A 1 108 ? -24.969 -22.844 -18.984 1 51.72 108 GLU A O 1
ATOM 860 N N . SER A 1 109 ? -26.781 -24.109 -18.422 1 50.34 109 SER A N 1
ATOM 861 C CA . SER A 1 109 ? -26.156 -25.312 -17.891 1 50.34 109 SER A CA 1
ATOM 862 C C . SER A 1 109 ? -24.891 -25.672 -18.656 1 50.34 109 SER A C 1
ATOM 864 O O . SER A 1 109 ? -24.938 -26.016 -19.828 1 50.34 109 SER A O 1
ATOM 866 N N . ILE A 1 110 ? -23.906 -24.875 -18.469 1 53 110 ILE A N 1
ATOM 867 C CA . ILE A 1 110 ? -22.656 -25.203 -19.156 1 53 110 ILE A CA 1
ATOM 868 C C . ILE A 1 110 ? -22.234 -26.625 -18.781 1 53 110 ILE A C 1
ATOM 870 O O . ILE A 1 110 ? -22.062 -26.938 -17.609 1 53 110 ILE A O 1
ATOM 874 N N . GLN A 1 111 ? -22.625 -27.5 -19.641 1 57.03 111 GLN A N 1
ATOM 875 C CA . GLN A 1 111 ? -22 -28.812 -19.5 1 57.03 111 GLN A CA 1
ATOM 876 C C . GLN A 1 111 ? -20.5 -28.688 -19.328 1 57.03 111 GLN A C 1
ATOM 878 O O . GLN A 1 111 ? -19.812 -28.109 -20.188 1 57.03 111 GLN A O 1
ATOM 883 N N . LEU A 1 112 ? -19.938 -28.891 -18.109 1 65 112 LEU A N 1
ATOM 884 C CA . LEU A 1 112 ? -18.531 -28.734 -17.719 1 65 112 LEU A CA 1
ATOM 885 C C . LEU A 1 112 ? -17.641 -29.625 -18.562 1 65 112 LEU A C 1
ATOM 887 O O . LEU A 1 112 ? -16.453 -29.312 -18.766 1 65 112 LEU A O 1
ATOM 891 N N . ASP A 1 113 ? -18.438 -30.547 -19.312 1 76.81 113 ASP A N 1
ATOM 892 C CA . ASP A 1 113 ? -17.625 -31.453 -20.109 1 76.81 113 ASP A CA 1
ATOM 893 C C . ASP A 1 113 ? -17.219 -30.797 -21.438 1 76.81 113 ASP A C 1
ATOM 895 O O . ASP A 1 113 ? -18 -30.047 -22.031 1 76.81 113 ASP A O 1
ATOM 899 N N . GLY A 1 114 ? -16.062 -30.891 -21.828 1 86.31 114 GLY A N 1
ATOM 900 C CA . GLY A 1 114 ? -15.562 -30.359 -23.078 1 86.31 114 GLY A CA 1
ATOM 901 C C . GLY A 1 114 ? -14.938 -28.984 -22.953 1 86.31 114 GLY A C 1
ATOM 902 O O . GLY A 1 114 ? -14.438 -28.438 -23.938 1 86.31 114 GLY A O 1
ATOM 903 N N . TYR A 1 115 ? -15.008 -28.469 -21.781 1 94.25 115 TYR A N 1
ATOM 904 C CA . TYR A 1 115 ? -14.422 -27.141 -21.578 1 94.25 115 TYR A CA 1
ATOM 905 C C . TYR A 1 115 ? -13.055 -27.25 -20.922 1 94.25 115 TYR A C 1
ATOM 907 O O . TYR A 1 115 ? -12.734 -28.266 -20.281 1 94.25 115 TYR A O 1
ATOM 915 N N . TYR A 1 116 ? -12.266 -26.25 -21.188 1 97.44 116 TYR A N 1
ATOM 916 C CA . TYR A 1 116 ? -10.961 -26.125 -20.531 1 97.44 116 TYR A CA 1
ATOM 917 C C . TYR A 1 116 ? -11.055 -25.219 -19.297 1 97.44 116 TYR A C 1
ATOM 919 O O . TYR A 1 116 ? -11.32 -24.031 -19.422 1 97.44 116 TYR A O 1
ATOM 927 N N . HIS A 1 117 ? -10.828 -25.859 -18.141 1 97.81 117 HIS A N 1
ATOM 928 C CA . HIS A 1 117 ? -11.016 -25.172 -16.875 1 97.81 117 HIS A CA 1
ATOM 929 C C . HIS A 1 117 ? -9.695 -24.656 -16.328 1 97.81 117 HIS A C 1
ATOM 931 O O . HIS A 1 117 ? -8.75 -25.422 -16.141 1 97.81 117 HIS A O 1
ATOM 937 N N . TYR A 1 118 ? -9.594 -23.344 -16.109 1 98.62 118 TYR A N 1
ATOM 938 C CA . TYR A 1 118 ? -8.453 -22.672 -15.484 1 98.62 118 TYR A CA 1
ATOM 939 C C . TYR A 1 118 ? -8.836 -22.078 -14.133 1 98.62 118 TYR A C 1
ATOM 941 O O . TYR A 1 118 ? -9.852 -21.391 -14.016 1 98.62 118 TYR A O 1
ATOM 949 N N . ALA A 1 119 ? -8.078 -22.359 -13.094 1 98.69 119 ALA A N 1
ATOM 950 C CA . ALA A 1 119 ? -8.336 -21.828 -11.758 1 98.69 119 ALA A CA 1
ATOM 951 C C . ALA A 1 119 ? -7.258 -20.828 -11.352 1 98.69 119 ALA A C 1
ATOM 953 O O . ALA A 1 119 ? -6.078 -21.016 -11.656 1 98.69 119 ALA A O 1
ATOM 954 N N . ILE A 1 120 ? -7.672 -19.75 -10.688 1 98.69 120 ILE A N 1
ATOM 955 C CA . ILE A 1 120 ? -6.812 -18.719 -10.141 1 98.69 120 ILE A CA 1
ATOM 956 C C . ILE A 1 120 ? -7.227 -18.422 -8.695 1 98.69 120 ILE A C 1
ATOM 958 O O . ILE A 1 120 ? -8.367 -18.047 -8.445 1 98.69 120 ILE A O 1
ATOM 962 N N . PHE A 1 121 ? -6.363 -18.578 -7.77 1 97.88 121 PHE A N 1
ATOM 963 C CA . PHE A 1 121 ? -6.59 -18.203 -6.383 1 97.88 121 PHE A CA 1
ATOM 964 C C . PHE A 1 121 ? -5.809 -16.938 -6.043 1 97.88 121 PHE A C 1
ATOM 966 O O . PHE A 1 121 ? -4.582 -16.953 -5.949 1 97.88 121 PHE A O 1
ATOM 973 N N . SER A 1 122 ? -6.527 -15.812 -5.898 1 96.81 122 SER A N 1
ATOM 974 C CA . SER A 1 122 ? -5.809 -14.547 -5.809 1 96.81 122 SER A CA 1
ATOM 975 C C . SER A 1 122 ? -6.633 -13.484 -5.09 1 96.81 122 SER A C 1
ATOM 977 O O . SER A 1 122 ? -7.867 -13.5 -5.16 1 96.81 122 SER A O 1
ATOM 979 N N . ASP A 1 123 ? -5.93 -12.609 -4.426 1 94.44 123 ASP A N 1
ATOM 980 C CA . ASP A 1 123 ? -6.562 -11.43 -3.834 1 94.44 123 ASP A CA 1
ATOM 981 C C . ASP A 1 123 ? -6.176 -10.164 -4.59 1 94.44 123 ASP A C 1
ATOM 983 O O . ASP A 1 123 ? -6.379 -9.055 -4.09 1 94.44 123 ASP A O 1
ATOM 987 N N . ASN A 1 124 ? -5.547 -10.297 -5.688 1 95.88 124 ASN A N 1
ATOM 988 C CA . ASN A 1 124 ? -5.086 -9.172 -6.496 1 95.88 124 ASN A CA 1
ATOM 989 C C . ASN A 1 124 ? -5.883 -9.055 -7.797 1 95.88 124 ASN A C 1
ATOM 991 O O . ASN A 1 124 ? -5.723 -9.875 -8.703 1 95.88 124 ASN A O 1
ATOM 995 N N . VAL A 1 125 ? -6.613 -8 -7.945 1 97.69 125 VAL A N 1
ATOM 996 C CA . VAL A 1 125 ? -7.559 -7.828 -9.047 1 97.69 125 VAL A CA 1
ATOM 997 C C . VAL A 1 125 ? -6.797 -7.711 -10.367 1 97.69 125 VAL A C 1
ATOM 999 O O . VAL A 1 125 ? -7.094 -8.43 -11.32 1 97.69 125 VAL A O 1
ATOM 1002 N N . LEU A 1 126 ? -5.793 -6.926 -10.445 1 97.44 126 LEU A N 1
ATOM 1003 C CA . LEU A 1 126 ? -5.09 -6.68 -11.703 1 97.44 126 LEU A CA 1
ATOM 1004 C C . LEU A 1 126 ? -4.273 -7.895 -12.117 1 97.44 126 LEU A C 1
ATOM 1006 O O . LEU A 1 126 ? -4.184 -8.211 -13.305 1 97.44 126 LEU A O 1
ATOM 1010 N N . ALA A 1 127 ? -3.662 -8.477 -11.109 1 97.81 127 ALA A N 1
ATOM 1011 C CA . ALA A 1 127 ? -2.918 -9.695 -11.414 1 97.81 127 ALA A CA 1
ATOM 1012 C C . ALA A 1 127 ? -3.834 -10.758 -12.008 1 97.81 127 ALA A C 1
ATOM 1014 O O . ALA A 1 127 ? -3.48 -11.406 -13 1 97.81 127 ALA A O 1
ATOM 1015 N N . SER A 1 128 ? -5.02 -10.945 -11.453 1 98.56 128 SER A N 1
ATOM 1016 C CA . SER A 1 128 ? -6 -11.891 -11.977 1 98.56 128 SER A CA 1
ATOM 1017 C C . SER A 1 128 ? -6.441 -11.508 -13.383 1 98.56 128 SER A C 1
ATOM 1019 O O . SER A 1 128 ? -6.582 -12.367 -14.25 1 98.56 128 SER A O 1
ATOM 1021 N N . ALA A 1 129 ? -6.629 -10.242 -13.578 1 98.69 129 ALA A N 1
ATOM 1022 C CA . ALA A 1 129 ? -7.039 -9.75 -14.891 1 98.69 129 ALA A CA 1
ATOM 1023 C C . ALA A 1 129 ? -6.016 -10.125 -15.961 1 98.69 129 ALA A C 1
ATOM 1025 O O . ALA A 1 129 ? -6.383 -10.539 -17.062 1 98.69 129 ALA A O 1
ATOM 1026 N N . VAL A 1 130 ? -4.77 -9.992 -15.625 1 98.75 130 VAL A N 1
ATOM 1027 C CA . VAL A 1 130 ? -3.715 -10.281 -16.578 1 98.75 130 VAL A CA 1
ATOM 1028 C C . VAL A 1 130 ? -3.713 -11.773 -16.906 1 98.75 130 VAL A C 1
ATOM 1030 O O . VAL A 1 130 ? -3.568 -12.156 -18.078 1 98.75 130 VAL A O 1
ATOM 1033 N N . VAL A 1 131 ? -3.848 -12.578 -15.906 1 98.88 131 VAL A N 1
ATOM 1034 C CA . VAL A 1 131 ? -3.896 -14.016 -16.156 1 98.88 131 VAL A CA 1
ATOM 1035 C C . VAL A 1 131 ? -5.09 -14.344 -17.047 1 98.88 131 VAL A C 1
ATOM 1037 O O . VAL A 1 131 ? -4.957 -15.078 -18.016 1 98.88 131 VAL A O 1
ATOM 1040 N N . VAL A 1 132 ? -6.23 -13.812 -16.734 1 98.81 132 VAL A N 1
ATOM 1041 C CA . VAL A 1 132 ? -7.457 -14.047 -17.484 1 98.81 132 VAL A CA 1
ATOM 1042 C C . VAL A 1 132 ? -7.266 -13.586 -18.938 1 98.81 132 VAL A C 1
ATOM 1044 O O . VAL A 1 132 ? -7.477 -14.359 -19.875 1 98.81 132 VAL A O 1
ATOM 1047 N N . ASN A 1 133 ? -6.809 -12.383 -19.109 1 98.75 133 ASN A N 1
ATOM 1048 C CA . ASN A 1 133 ? -6.664 -11.789 -20.438 1 98.75 133 ASN A CA 1
ATOM 1049 C C . ASN A 1 133 ? -5.625 -12.539 -21.281 1 98.75 133 ASN A C 1
ATOM 1051 O O . ASN A 1 133 ? -5.844 -12.797 -22.453 1 98.75 133 ASN A O 1
ATOM 1055 N N . SER A 1 134 ? -4.535 -12.844 -20.672 1 98.81 134 SER A N 1
ATOM 1056 C CA . SER A 1 134 ? -3.479 -13.523 -21.406 1 98.81 134 SER A CA 1
ATOM 1057 C C . SER A 1 134 ? -3.885 -14.945 -21.766 1 98.81 134 SER A C 1
ATOM 1059 O O . SER A 1 134 ? -3.562 -15.43 -22.859 1 98.81 134 SER A O 1
ATOM 1061 N N . THR A 1 135 ? -4.602 -15.617 -20.859 1 98.88 135 THR A N 1
ATOM 1062 C CA . THR A 1 135 ? -5.086 -16.969 -21.141 1 98.88 135 THR A CA 1
ATOM 1063 C C . THR A 1 135 ? -6.035 -16.969 -22.328 1 98.88 135 THR A C 1
ATOM 1065 O O . THR A 1 135 ? -5.914 -17.812 -23.219 1 98.88 135 THR A O 1
ATOM 1068 N N . ILE A 1 136 ? -6.914 -16.047 -22.359 1 98.56 136 ILE A N 1
ATOM 1069 C CA . ILE A 1 136 ? -7.887 -15.938 -23.438 1 98.56 136 ILE A CA 1
ATOM 1070 C C . ILE A 1 136 ? -7.172 -15.586 -24.734 1 98.56 136 ILE A C 1
ATOM 1072 O O . ILE A 1 136 ? -7.422 -16.203 -25.781 1 98.56 136 ILE A O 1
ATOM 1076 N N . ALA A 1 137 ? -6.25 -14.656 -24.703 1 98.31 137 ALA A N 1
ATOM 1077 C CA . ALA A 1 137 ? -5.531 -14.195 -25.891 1 98.31 137 ALA A CA 1
ATOM 1078 C C . ALA A 1 137 ? -4.707 -15.32 -26.5 1 98.31 137 ALA A C 1
ATOM 1080 O O . ALA A 1 137 ? -4.551 -15.391 -27.719 1 98.31 137 ALA A O 1
ATOM 1081 N N . ALA A 1 138 ? -4.199 -16.188 -25.719 1 98.31 138 ALA A N 1
ATOM 1082 C CA . ALA A 1 138 ? -3.287 -17.234 -26.172 1 98.31 138 ALA A CA 1
ATOM 1083 C C . ALA A 1 138 ? -4.059 -18.453 -26.688 1 98.31 138 ALA A C 1
ATOM 1085 O O . ALA A 1 138 ? -3.496 -19.312 -27.359 1 98.31 138 ALA A O 1
ATOM 1086 N N . SER A 1 139 ? -5.312 -18.531 -26.328 1 97.94 139 SER A N 1
ATOM 1087 C CA . SER A 1 139 ? -6.074 -19.75 -26.578 1 97.94 139 SER A CA 1
ATOM 1088 C C . SER A 1 139 ? -6.496 -19.844 -28.031 1 97.94 139 SER A C 1
ATOM 1090 O O . SER A 1 139 ? -6.883 -18.859 -28.641 1 97.94 139 SER A O 1
ATOM 1092 N N . LYS A 1 140 ? -6.539 -21.016 -28.562 1 96.69 140 LYS A N 1
ATOM 1093 C CA . LYS A 1 140 ? -7.031 -21.297 -29.906 1 96.69 140 LYS A CA 1
ATOM 1094 C C . LYS A 1 140 ? -8.555 -21.359 -29.922 1 96.69 140 LYS A C 1
ATOM 1096 O O . LYS A 1 140 ? -9.172 -21.203 -30.984 1 96.69 140 LYS A O 1
ATOM 1101 N N . ASP A 1 141 ? -9.133 -21.625 -28.781 1 95.31 141 ASP A N 1
ATOM 1102 C CA . ASP A 1 141 ? -10.578 -21.719 -28.656 1 95.31 141 ASP A CA 1
ATOM 1103 C C . ASP A 1 141 ? -11.062 -21.047 -27.375 1 95.31 141 ASP A C 1
ATOM 1105 O O . ASP A 1 141 ? -11.547 -21.703 -26.453 1 95.31 141 ASP A O 1
ATOM 1109 N N . PRO A 1 142 ? -11.094 -19.797 -27.328 1 96.44 142 PRO A N 1
ATOM 1110 C CA . PRO A 1 142 ? -11.422 -19.062 -26.109 1 96.44 142 PRO A CA 1
ATOM 1111 C C . PRO A 1 142 ? -12.867 -19.297 -25.656 1 96.44 142 PRO A C 1
ATOM 1113 O O . PRO A 1 142 ? -13.172 -19.141 -24.469 1 96.44 142 PRO A O 1
ATOM 1116 N N . GLY A 1 143 ? -13.734 -19.656 -26.594 1 94.56 143 GLY A N 1
ATOM 1117 C CA . GLY A 1 143 ? -15.125 -19.922 -26.234 1 94.56 143 GLY A CA 1
ATOM 1118 C C . GLY A 1 143 ? -15.297 -21.156 -25.391 1 94.56 143 GLY A C 1
ATOM 1119 O O . GLY A 1 143 ? -16.359 -21.359 -24.781 1 94.56 143 GLY A O 1
ATOM 1120 N N . ARG A 1 144 ? -14.289 -22 -25.297 1 95.56 144 ARG A N 1
ATOM 1121 C CA . ARG A 1 144 ? -14.359 -23.234 -24.516 1 95.56 144 ARG A CA 1
ATOM 1122 C C . ARG A 1 144 ? -13.594 -23.094 -23.203 1 95.56 144 ARG A C 1
ATOM 1124 O O . ARG A 1 144 ? -13.336 -24.078 -22.516 1 95.56 144 ARG A O 1
ATOM 1131 N N . ILE A 1 145 ? -13.281 -21.875 -22.844 1 96.56 145 ILE A N 1
ATOM 1132 C CA . ILE A 1 145 ? -12.562 -21.609 -21.594 1 96.56 145 ILE A CA 1
ATOM 1133 C C . ILE A 1 145 ? -13.555 -21.266 -20.5 1 96.56 145 ILE A C 1
ATOM 1135 O O . ILE A 1 145 ? -14.477 -20.469 -20.719 1 96.56 145 ILE A O 1
ATOM 1139 N N . ILE A 1 146 ? -13.422 -21.906 -19.328 1 96.19 146 ILE A N 1
ATOM 1140 C CA . ILE A 1 146 ? -14.086 -21.484 -18.109 1 96.19 146 ILE A CA 1
ATOM 1141 C C . ILE A 1 146 ? -13.039 -21.109 -17.062 1 96.19 146 ILE A C 1
ATOM 1143 O O . ILE A 1 146 ? -12.18 -21.922 -16.703 1 96.19 146 ILE A O 1
ATOM 1147 N N . LEU A 1 147 ? -13.109 -19.891 -16.609 1 97.06 147 LEU A N 1
ATOM 1148 C CA . LEU A 1 147 ? -12.203 -19.391 -15.594 1 97.06 147 LEU A CA 1
ATOM 1149 C C . LEU A 1 147 ? -12.852 -19.422 -14.211 1 97.06 147 LEU A C 1
ATOM 1151 O O . LEU A 1 147 ? -14 -19 -14.047 1 97.06 147 LEU A O 1
ATOM 1155 N N . HIS A 1 148 ? -12.094 -19.984 -13.25 1 97.19 148 HIS A N 1
ATOM 1156 C CA . HIS A 1 148 ? -12.523 -20.047 -11.859 1 97.19 148 HIS A CA 1
ATOM 1157 C C . HIS A 1 148 ? -11.609 -19.234 -10.953 1 97.19 148 HIS A C 1
ATOM 1159 O O . HIS A 1 148 ? -10.453 -19.609 -10.727 1 97.19 148 HIS A O 1
ATOM 1165 N N . ILE A 1 149 ? -12.156 -18.141 -10.43 1 98.19 149 ILE A N 1
ATOM 1166 C CA . ILE A 1 149 ? -11.367 -17.344 -9.5 1 98.19 149 ILE A CA 1
ATOM 1167 C C . ILE A 1 149 ? -11.883 -17.531 -8.078 1 98.19 149 ILE A C 1
ATOM 1169 O O . ILE A 1 149 ? -13.086 -17.453 -7.832 1 98.19 149 ILE A O 1
ATOM 1173 N N . VAL A 1 150 ? -11.016 -17.922 -7.184 1 97.81 150 VAL A N 1
ATOM 1174 C CA . VAL A 1 150 ? -11.32 -17.859 -5.762 1 97.81 150 VAL A CA 1
ATOM 1175 C C . VAL A 1 150 ? -10.508 -16.75 -5.094 1 97.81 150 VAL A C 1
ATOM 1177 O O . VAL A 1 150 ? -9.297 -16.672 -5.285 1 97.81 150 VAL A O 1
ATOM 1180 N N . THR A 1 151 ? -11.18 -15.867 -4.406 1 96.88 151 THR A N 1
ATOM 1181 C CA . THR A 1 151 ? -10.547 -14.758 -3.697 1 96.88 151 THR A CA 1
ATOM 1182 C C . THR A 1 151 ? -11.023 -14.703 -2.248 1 96.88 151 THR A C 1
ATOM 1184 O O . THR A 1 151 ? -11.812 -15.547 -1.814 1 96.88 151 THR A O 1
ATOM 1187 N N . ASP A 1 152 ? -10.43 -13.859 -1.424 1 92.62 152 ASP A N 1
ATOM 1188 C CA . ASP A 1 152 ? -10.875 -13.719 -0.042 1 92.62 152 ASP A CA 1
ATOM 1189 C C . ASP A 1 152 ? -12.086 -12.789 0.051 1 92.62 152 ASP A C 1
ATOM 1191 O O . ASP A 1 152 ? -12.453 -12.141 -0.93 1 92.62 152 ASP A O 1
ATOM 1195 N N . ALA A 1 153 ? -12.664 -12.805 1.195 1 92.25 153 ALA A N 1
ATOM 1196 C CA . ALA A 1 153 ? -13.898 -12.055 1.403 1 92.25 153 ALA A CA 1
ATOM 1197 C C . ALA A 1 153 ? -13.672 -10.555 1.219 1 92.25 153 ALA A C 1
ATOM 1199 O O . ALA A 1 153 ? -14.547 -9.852 0.702 1 92.25 153 ALA A O 1
ATOM 1200 N N . LEU A 1 154 ? -12.57 -10.078 1.646 1 92.94 154 LEU A N 1
ATOM 1201 C CA . LEU A 1 154 ? -12.266 -8.656 1.566 1 92.94 154 LEU A CA 1
ATOM 1202 C C . LEU A 1 154 ? -12.234 -8.18 0.116 1 92.94 154 LEU A C 1
ATOM 1204 O O . LEU A 1 154 ? -12.781 -7.125 -0.207 1 92.94 154 LEU A O 1
ATOM 1208 N N . ASN A 1 155 ? -11.656 -8.922 -0.756 1 95.19 155 ASN A N 1
ATOM 1209 C CA . ASN A 1 155 ? -11.406 -8.5 -2.129 1 95.19 155 ASN A CA 1
ATOM 1210 C C . ASN A 1 155 ? -12.484 -9.016 -3.082 1 95.19 155 ASN A C 1
ATOM 1212 O O . ASN A 1 155 ? -12.5 -8.656 -4.262 1 95.19 155 ASN A O 1
ATOM 1216 N N . TYR A 1 156 ? -13.398 -9.812 -2.619 1 97.19 156 TYR A N 1
ATOM 1217 C CA . TYR A 1 156 ? -14.445 -10.406 -3.447 1 97.19 156 TYR A CA 1
ATOM 1218 C C . TYR A 1 156 ? -15.234 -9.336 -4.184 1 97.19 156 TYR A C 1
ATOM 1220 O O . TYR A 1 156 ? -15.422 -9.414 -5.398 1 97.19 156 TYR A O 1
ATOM 1228 N N . PRO A 1 157 ? -15.695 -8.234 -3.479 1 97.12 157 PRO A N 1
ATOM 1229 C CA . PRO A 1 157 ? -16.469 -7.223 -4.203 1 97.12 157 PRO A CA 1
ATOM 1230 C C . PRO A 1 157 ? -15.68 -6.578 -5.344 1 97.12 157 PRO A C 1
ATOM 1232 O O . PRO A 1 157 ? -16.203 -6.414 -6.445 1 97.12 157 PRO A O 1
ATOM 1235 N N . ALA A 1 158 ? -14.445 -6.254 -5.07 1 97.81 158 ALA A N 1
ATOM 1236 C CA . ALA A 1 158 ? -13.625 -5.613 -6.094 1 97.81 158 ALA A CA 1
ATOM 1237 C C . ALA A 1 158 ? -13.359 -6.555 -7.262 1 97.81 158 ALA A C 1
ATOM 1239 O O . ALA A 1 158 ? -13.438 -6.148 -8.422 1 97.81 158 ALA A O 1
ATOM 1240 N N . MET A 1 159 ? -13.031 -7.801 -6.953 1 98.25 159 MET A N 1
ATOM 1241 C CA . MET A 1 159 ? -12.781 -8.812 -7.973 1 98.25 159 MET A CA 1
ATOM 1242 C C . MET A 1 159 ? -14 -9.008 -8.859 1 98.25 159 MET A C 1
ATOM 1244 O O . MET A 1 159 ? -13.898 -8.992 -10.086 1 98.25 159 MET A O 1
ATOM 1248 N N . MET A 1 160 ? -15.148 -9.148 -8.234 1 97.88 160 MET A N 1
ATOM 1249 C CA . MET A 1 160 ? -16.406 -9.32 -8.953 1 97.88 160 MET A CA 1
ATOM 1250 C C . MET A 1 160 ? -16.703 -8.117 -9.844 1 97.88 160 MET A C 1
ATOM 1252 O O . MET A 1 160 ? -17 -8.273 -11.023 1 97.88 160 MET A O 1
ATOM 1256 N N . MET A 1 161 ? -16.562 -6.965 -9.273 1 97.81 161 MET A N 1
ATOM 1257 C CA . MET A 1 161 ? -16.906 -5.738 -9.984 1 97.81 161 MET A CA 1
ATOM 1258 C C . MET A 1 161 ? -16.016 -5.551 -11.211 1 97.81 161 MET A C 1
ATOM 1260 O O . MET A 1 161 ? -16.469 -5.098 -12.258 1 97.81 161 MET A O 1
ATOM 1264 N N . TRP A 1 162 ? -14.742 -5.875 -11.078 1 98.5 162 TRP A N 1
ATOM 1265 C CA . TRP A 1 162 ? -13.828 -5.734 -12.211 1 98.5 162 TRP A CA 1
ATOM 1266 C C . TRP A 1 162 ? -14.328 -6.535 -13.406 1 98.5 162 TRP A C 1
ATOM 1268 O O . TRP A 1 162 ? -14.398 -6.012 -14.523 1 98.5 162 TRP A O 1
ATOM 1278 N N . PHE A 1 163 ? -14.703 -7.75 -13.18 1 98.06 163 PHE A N 1
ATOM 1279 C CA . PHE A 1 163 ? -15.039 -8.625 -14.297 1 98.06 163 PHE A CA 1
ATOM 1280 C C . PHE A 1 163 ? -16.484 -8.414 -14.734 1 98.06 163 PHE A C 1
ATOM 1282 O O . PHE A 1 163 ? -16.875 -8.828 -15.828 1 98.06 163 PHE A O 1
ATOM 1289 N N . LEU A 1 164 ? -17.297 -7.824 -13.883 1 97.12 164 LEU A N 1
ATOM 1290 C CA . LEU A 1 164 ? -18.609 -7.359 -14.344 1 97.12 164 LEU A CA 1
ATOM 1291 C C . LEU A 1 164 ? -18.453 -6.23 -15.359 1 97.12 164 LEU A C 1
ATOM 1293 O O . LEU A 1 164 ? -19.188 -6.18 -16.359 1 97.12 164 LEU A O 1
ATOM 1297 N N . ARG A 1 165 ? -17.453 -5.355 -15.109 1 96.31 165 ARG A N 1
ATOM 1298 C CA . ARG A 1 165 ? -17.219 -4.199 -15.969 1 96.31 165 ARG A CA 1
ATOM 1299 C C . ARG A 1 165 ? -16.375 -4.582 -17.172 1 96.31 165 ARG A C 1
ATOM 1301 O O . ARG A 1 165 ? -16.453 -3.934 -18.219 1 96.31 165 ARG A O 1
ATOM 1308 N N . ASN A 1 166 ? -15.57 -5.605 -17 1 96.62 166 ASN A N 1
ATOM 1309 C CA . ASN A 1 166 ? -14.688 -6.09 -18.047 1 96.62 166 ASN A CA 1
ATOM 1310 C C . ASN A 1 166 ? -14.883 -7.582 -18.297 1 96.62 166 ASN A C 1
ATOM 1312 O O . ASN A 1 166 ? -13.977 -8.383 -18.078 1 96.62 166 ASN A O 1
ATOM 1316 N N . PRO A 1 167 ? -16 -7.949 -18.859 1 95.12 167 PRO A N 1
ATOM 1317 C CA . PRO A 1 167 ? -16.281 -9.375 -19.062 1 95.12 167 PRO A CA 1
ATOM 1318 C C . PRO A 1 167 ? -15.273 -10.047 -20 1 95.12 167 PRO A C 1
ATOM 1320 O O . PRO A 1 167 ? -14.938 -9.5 -21.047 1 95.12 167 PRO A O 1
ATOM 1323 N N . PRO A 1 168 ? -14.773 -11.188 -19.562 1 94.75 168 PRO A N 1
ATOM 1324 C CA . PRO A 1 168 ? -13.781 -11.875 -20.406 1 94.75 168 PRO A CA 1
ATOM 1325 C C . PRO A 1 168 ? -14.414 -12.664 -21.547 1 94.75 168 PRO A C 1
ATOM 1327 O O . PRO A 1 168 ? -14.086 -13.836 -21.75 1 94.75 168 PRO A O 1
ATOM 1330 N N . THR A 1 169 ? -15.25 -12.086 -22.344 1 91.88 169 THR A N 1
ATOM 1331 C CA . THR A 1 169 ? -15.914 -12.727 -23.469 1 91.88 169 THR A CA 1
ATOM 1332 C C . THR A 1 169 ? -14.906 -13.094 -24.547 1 91.88 169 THR A C 1
ATOM 1334 O O . THR A 1 169 ? -14.008 -12.312 -24.859 1 91.88 169 THR A O 1
ATOM 1337 N N . PRO A 1 170 ? -14.922 -14.273 -25.125 1 93.94 170 PRO A N 1
ATOM 1338 C CA . PRO A 1 170 ? -16.047 -15.219 -25.094 1 93.94 170 PRO A CA 1
ATOM 1339 C C . PRO A 1 170 ? -15.891 -16.266 -23.984 1 93.94 170 PRO A C 1
ATOM 1341 O O . PRO A 1 170 ? -16.703 -17.188 -23.891 1 93.94 170 PRO A O 1
ATOM 1344 N N . ALA A 1 171 ? -14.875 -16.203 -23.156 1 95.38 171 ALA A N 1
ATOM 1345 C CA . ALA A 1 171 ? -14.719 -17.141 -22.047 1 95.38 171 ALA A CA 1
ATOM 1346 C C . ALA A 1 171 ? -15.75 -16.875 -20.953 1 95.38 171 ALA A C 1
ATOM 1348 O O . ALA A 1 171 ? -16.359 -15.805 -20.906 1 95.38 171 ALA A O 1
ATOM 1349 N N . ALA A 1 172 ? -16.031 -17.906 -20.219 1 94.25 172 ALA A N 1
ATOM 1350 C CA . ALA A 1 172 ? -16.859 -17.75 -19.031 1 94.25 172 ALA A CA 1
ATOM 1351 C C . ALA A 1 172 ? -16.016 -17.625 -17.781 1 94.25 172 ALA A C 1
ATOM 1353 O O . ALA A 1 172 ? -14.859 -18.062 -17.75 1 94.25 172 ALA A O 1
ATOM 1354 N N . ILE A 1 173 ? -16.625 -16.969 -16.781 1 95.88 173 ILE A N 1
ATOM 1355 C CA . ILE A 1 173 ? -15.859 -16.75 -15.555 1 95.88 173 ILE A CA 1
ATOM 1356 C C . ILE A 1 173 ? -16.766 -16.922 -14.336 1 95.88 173 ILE A C 1
ATOM 1358 O O . ILE A 1 173 ? -17.938 -16.562 -14.383 1 95.88 173 ILE A O 1
ATOM 1362 N N . GLN A 1 174 ? -16.219 -17.547 -13.352 1 95.06 174 GLN A N 1
ATOM 1363 C CA . GLN A 1 174 ? -16.828 -17.656 -12.031 1 95.06 174 GLN A CA 1
ATOM 1364 C C . GLN A 1 174 ? -15.898 -17.109 -10.953 1 95.06 174 GLN A C 1
ATOM 1366 O O . GLN A 1 174 ? -14.695 -17.359 -10.984 1 95.06 174 GLN A O 1
ATOM 1371 N N . VAL A 1 175 ? -16.484 -16.297 -10.047 1 96.81 175 VAL A N 1
ATOM 1372 C CA . VAL A 1 175 ? -15.727 -15.773 -8.914 1 96.81 175 VAL A CA 1
ATOM 1373 C C . VAL A 1 175 ? -16.375 -16.219 -7.605 1 96.81 175 VAL A C 1
ATOM 1375 O O . VAL A 1 175 ? -17.578 -16.078 -7.422 1 96.81 175 VAL A O 1
ATOM 1378 N N . LYS A 1 176 ? -15.57 -16.812 -6.762 1 96.12 176 LYS A N 1
ATOM 1379 C CA . LYS A 1 176 ? -16.031 -17.234 -5.445 1 96.12 176 LYS A CA 1
ATOM 1380 C C . LYS A 1 176 ? -15.156 -16.641 -4.34 1 96.12 176 LYS A C 1
ATOM 1382 O O . LYS A 1 176 ? -13.977 -16.359 -4.559 1 96.12 176 LYS A O 1
ATOM 1387 N N . SER A 1 177 ? -15.812 -16.422 -3.223 1 95.31 177 SER A N 1
ATOM 1388 C CA . SER A 1 177 ? -15.078 -16.047 -2.018 1 95.31 177 SER A CA 1
ATOM 1389 C C . SER A 1 177 ? -14.695 -17.281 -1.199 1 95.31 177 SER A C 1
ATOM 1391 O O . SER A 1 177 ? -15.445 -18.266 -1.152 1 95.31 177 SER A O 1
ATOM 1393 N N . LEU A 1 178 ? -13.57 -17.203 -0.542 1 93.69 178 LEU A N 1
ATOM 1394 C CA . LEU A 1 178 ? -13.195 -18.25 0.396 1 93.69 178 LEU A CA 1
ATOM 1395 C C . LEU A 1 178 ? -14.32 -18.531 1.388 1 93.69 178 LEU A C 1
ATOM 1397 O O . LEU A 1 178 ? -14.547 -19.672 1.77 1 93.69 178 LEU A O 1
ATOM 1401 N N . ASP A 1 179 ? -15.039 -17.516 1.722 1 90.06 179 ASP A N 1
ATOM 1402 C CA . ASP A 1 179 ? -16.109 -17.625 2.707 1 90.06 179 ASP A CA 1
ATOM 1403 C C . ASP A 1 179 ? -17.297 -18.422 2.15 1 90.06 179 ASP A C 1
ATOM 1405 O O . ASP A 1 179 ? -18.156 -18.875 2.906 1 90.06 179 ASP A O 1
ATOM 1409 N N . ASP A 1 180 ? -17.312 -18.531 0.901 1 91.38 180 ASP A N 1
ATOM 1410 C CA . ASP A 1 180 ? -18.375 -19.297 0.261 1 91.38 180 ASP A CA 1
ATOM 1411 C C . ASP A 1 180 ? -18.094 -20.797 0.344 1 91.38 180 ASP A C 1
ATOM 1413 O O . ASP A 1 180 ? -18.984 -21.609 0.107 1 91.38 180 ASP A O 1
ATOM 1417 N N . LEU A 1 181 ? -16.859 -21.141 0.585 1 94.38 181 LEU A N 1
ATOM 1418 C CA . LEU A 1 181 ? -16.484 -22.547 0.696 1 94.38 181 LEU A CA 1
ATOM 1419 C C . LEU A 1 181 ? -16.766 -23.078 2.096 1 94.38 181 LEU A C 1
ATOM 1421 O O . LEU A 1 181 ? -15.867 -23.141 2.936 1 94.38 181 LEU A O 1
ATOM 1425 N N . LYS A 1 182 ? -17.906 -23.562 2.328 1 91.12 182 LYS A N 1
ATOM 1426 C CA . LYS A 1 182 ? -18.453 -23.859 3.652 1 91.12 182 LYS A CA 1
ATOM 1427 C C . LYS A 1 182 ? -17.766 -25.078 4.27 1 91.12 182 LYS A C 1
ATOM 1429 O O . LYS A 1 182 ? -17.812 -25.266 5.484 1 91.12 182 LYS A O 1
ATOM 1434 N N . TRP A 1 183 ? -17.188 -25.875 3.449 1 91.12 183 TRP A N 1
ATOM 1435 C CA . TRP A 1 183 ? -16.531 -27.078 3.951 1 91.12 183 TRP A CA 1
ATOM 1436 C C . TRP A 1 183 ? -15.18 -26.734 4.574 1 91.12 183 TRP A C 1
ATOM 1438 O O . TRP A 1 183 ? -14.578 -27.562 5.258 1 91.12 183 TRP A O 1
ATOM 1448 N N . LEU A 1 184 ? -14.695 -25.562 4.312 1 89.12 184 LEU A N 1
ATOM 1449 C CA . LEU A 1 184 ? -13.453 -25.125 4.934 1 89.12 184 LEU A CA 1
ATOM 1450 C C . LEU A 1 184 ? -13.648 -24.875 6.422 1 89.12 184 LEU A C 1
ATOM 1452 O O . LEU A 1 184 ? -14.688 -24.359 6.836 1 89.12 184 LEU A O 1
ATOM 1456 N N . PRO A 1 185 ? -12.648 -25.266 7.211 1 81.56 185 PRO A N 1
ATOM 1457 C CA . PRO A 1 185 ? -12.742 -24.891 8.625 1 81.56 185 PRO A CA 1
ATOM 1458 C C . PRO A 1 185 ? -12.844 -23.391 8.836 1 81.56 185 PRO A C 1
ATOM 1460 O O . PRO A 1 185 ? -12.312 -22.609 8.039 1 81.56 185 PRO A O 1
ATOM 1463 N N . GLY A 1 186 ? -13.461 -22.984 9.945 1 76 186 GLY A N 1
ATOM 1464 C CA . GLY A 1 186 ? -13.68 -21.578 10.234 1 76 186 GLY A CA 1
ATOM 1465 C C . GLY A 1 186 ? -12.383 -20.797 10.406 1 76 186 GLY A C 1
ATOM 1466 O O . GLY A 1 186 ? -12.336 -19.609 10.117 1 76 186 GLY A O 1
ATOM 1467 N N . ASP A 1 187 ? -11.375 -21.562 10.773 1 77.81 187 ASP A N 1
ATOM 1468 C CA . ASP A 1 187 ? -10.117 -20.875 11.039 1 77.81 187 ASP A CA 1
ATOM 1469 C C . ASP A 1 187 ? -9.141 -21.031 9.875 1 77.81 187 ASP A C 1
ATOM 1471 O O . ASP A 1 187 ? -7.938 -20.844 10.031 1 77.81 187 ASP A O 1
ATOM 1475 N N . PHE A 1 188 ? -9.633 -21.422 8.734 1 80.94 188 PHE A N 1
ATOM 1476 C CA . PHE A 1 188 ? -8.781 -21.703 7.59 1 80.94 188 PHE A CA 1
ATOM 1477 C C . PHE A 1 188 ? -7.953 -20.484 7.219 1 80.94 188 PHE A C 1
ATOM 1479 O O . PHE A 1 188 ? -6.762 -20.594 6.922 1 80.94 188 PHE A O 1
ATOM 1486 N N . SER A 1 189 ? -8.508 -19.344 7.309 1 74.62 189 SER A N 1
ATOM 1487 C CA . SER A 1 189 ? -7.844 -18.125 6.867 1 74.62 189 SER A CA 1
ATOM 1488 C C . SER A 1 189 ? -6.707 -17.734 7.805 1 74.62 189 SER A C 1
ATOM 1490 O O . SER A 1 189 ? -5.801 -17 7.418 1 74.62 189 SER A O 1
ATOM 1492 N N . SER A 1 190 ? -6.699 -18.25 9.016 1 73.38 190 SER A N 1
ATOM 1493 C CA . SER A 1 190 ? -5.711 -17.844 10 1 73.38 190 SER A CA 1
ATOM 1494 C C . SER A 1 190 ? -4.781 -18.984 10.375 1 73.38 190 SER A C 1
ATOM 1496 O O . SER A 1 190 ? -3.807 -18.797 11.102 1 73.38 190 SER A O 1
ATOM 1498 N N . ARG A 1 191 ? -5.031 -20.109 9.828 1 74 191 ARG A N 1
ATOM 1499 C CA . ARG A 1 191 ? -4.363 -21.328 10.266 1 74 191 ARG A CA 1
ATOM 1500 C C . ARG A 1 191 ? -2.922 -21.359 9.773 1 74 191 ARG A C 1
ATOM 1502 O O . ARG A 1 191 ? -2.113 -22.156 10.266 1 74 191 ARG A O 1
ATOM 1509 N N . PHE A 1 192 ? -2.688 -20.5 8.875 1 75 192 PHE A N 1
ATOM 1510 C CA . PHE A 1 192 ? -1.382 -20.625 8.242 1 75 192 PHE A CA 1
ATOM 1511 C C . PHE A 1 192 ? -0.443 -19.516 8.719 1 75 192 PHE A C 1
ATOM 1513 O O . PHE A 1 192 ? 0.681 -19.391 8.227 1 75 192 PHE A O 1
ATOM 1520 N N . LYS A 1 193 ? -1.009 -18.75 9.617 1 66.5 193 LYS A N 1
ATOM 1521 C CA . LYS A 1 193 ? -0.178 -17.703 10.219 1 66.5 193 LYS A CA 1
ATOM 1522 C C . LYS A 1 193 ? 0.887 -18.312 11.125 1 66.5 193 LYS A C 1
ATOM 1524 O O . LYS A 1 193 ? 0.59 -19.188 11.945 1 66.5 193 LYS A O 1
ATOM 1529 N N . LEU A 1 194 ? 2.109 -18.281 10.734 1 62.44 194 LEU A N 1
ATOM 1530 C CA . LEU A 1 194 ? 3.225 -18.781 11.523 1 62.44 194 LEU A CA 1
ATOM 1531 C C . LEU A 1 194 ? 3.932 -17.656 12.266 1 62.44 194 LEU A C 1
ATOM 1533 O O . LEU A 1 194 ? 4.125 -16.578 11.703 1 62.44 194 LEU A O 1
ATOM 1537 N N . LYS A 1 195 ? 4.156 -17.969 13.398 1 57 195 LYS A N 1
ATOM 1538 C CA . LYS A 1 195 ? 4.887 -17 14.211 1 57 195 LYS A CA 1
ATOM 1539 C C . LYS A 1 195 ? 6.227 -16.641 13.57 1 57 195 LYS A C 1
ATOM 1541 O O . LYS A 1 195 ? 6.977 -17.516 13.148 1 57 195 LYS A O 1
ATOM 1546 N N . GLY A 1 196 ? 6.453 -15.391 13.445 1 56.75 196 GLY A N 1
ATOM 1547 C CA . GLY A 1 196 ? 7.738 -14.93 12.938 1 56.75 196 GLY A CA 1
ATOM 1548 C C . GLY A 1 196 ? 7.762 -14.766 11.43 1 56.75 196 GLY A C 1
ATOM 1549 O O . GLY A 1 196 ? 8.734 -14.258 10.875 1 56.75 196 GLY A O 1
ATOM 1550 N N . VAL A 1 197 ? 6.777 -15.336 10.836 1 56.97 197 VAL A N 1
ATOM 1551 C CA . VAL A 1 197 ? 6.727 -15.164 9.391 1 56.97 197 VAL A CA 1
ATOM 1552 C C . VAL A 1 197 ? 5.75 -14.039 9.039 1 56.97 197 VAL A C 1
ATOM 1554 O O . VAL A 1 197 ? 4.555 -14.141 9.312 1 56.97 197 VAL A O 1
ATOM 1557 N N . ARG A 1 198 ? 6.258 -13.047 8.414 1 57.78 198 ARG A N 1
ATOM 1558 C CA . ARG A 1 198 ? 5.445 -11.859 8.156 1 57.78 198 ARG A CA 1
ATOM 1559 C C . ARG A 1 198 ? 5.133 -11.719 6.668 1 57.78 198 ARG A C 1
ATOM 1561 O O . ARG A 1 198 ? 4.273 -10.93 6.281 1 57.78 198 ARG A O 1
ATOM 1568 N N . ASP A 1 199 ? 5.824 -12.586 5.977 1 64.12 199 ASP A N 1
ATOM 1569 C CA . ASP A 1 199 ? 5.594 -12.477 4.539 1 64.12 199 ASP A CA 1
ATOM 1570 C C . ASP A 1 199 ? 4.27 -13.117 4.145 1 64.12 199 ASP A C 1
ATOM 1572 O O . ASP A 1 199 ? 4.102 -14.336 4.262 1 64.12 199 ASP A O 1
ATOM 1576 N N . PRO A 1 200 ? 3.322 -12.273 3.795 1 64.69 200 PRO A N 1
ATOM 1577 C CA . PRO A 1 200 ? 1.993 -12.805 3.482 1 64.69 200 PRO A CA 1
ATOM 1578 C C . PRO A 1 200 ? 2.02 -13.844 2.367 1 64.69 200 PRO A C 1
ATOM 1580 O O . PRO A 1 200 ? 1.099 -14.656 2.254 1 64.69 200 PRO A O 1
ATOM 1583 N N . ARG A 1 201 ? 3.033 -13.938 1.629 1 67.06 201 ARG A N 1
ATOM 1584 C CA . ARG A 1 201 ? 3.162 -14.914 0.555 1 67.06 201 ARG A CA 1
ATOM 1585 C C . ARG A 1 201 ? 3.154 -16.344 1.108 1 67.06 201 ARG A C 1
ATOM 1587 O O . ARG A 1 201 ? 2.771 -17.281 0.411 1 67.06 201 ARG A O 1
ATOM 1594 N N . TYR A 1 202 ? 3.475 -16.406 2.359 1 63.09 202 TYR A N 1
ATOM 1595 C CA . TYR A 1 202 ? 3.686 -17.75 2.906 1 63.09 202 TYR A CA 1
ATOM 1596 C C . TYR A 1 202 ? 2.586 -18.109 3.895 1 63.09 202 TYR A C 1
ATOM 1598 O O . TYR A 1 202 ? 2.471 -19.266 4.309 1 63.09 202 TYR A O 1
ATOM 1606 N N . THR A 1 203 ? 1.781 -17.141 4.184 1 67.69 203 THR A N 1
ATOM 1607 C CA . THR A 1 203 ? 0.757 -17.375 5.195 1 67.69 203 THR A CA 1
ATOM 1608 C C . THR A 1 203 ? -0.639 -17.219 4.598 1 67.69 203 THR A C 1
ATOM 1610 O O . THR A 1 203 ? -1.632 -17.188 5.328 1 67.69 203 THR A O 1
ATOM 1613 N N . SER A 1 204 ? -0.617 -17.219 3.359 1 79.81 204 SER A N 1
ATOM 1614 C CA . SER A 1 204 ? -1.869 -16.953 2.66 1 79.81 204 SER A CA 1
ATOM 1615 C C . SER A 1 204 ? -2.752 -18.188 2.607 1 79.81 204 SER A C 1
ATOM 1617 O O . SER A 1 204 ? -2.322 -19.25 2.139 1 79.81 204 SER A O 1
ATOM 1619 N N . ALA A 1 205 ? -3.938 -18.031 3.021 1 86.38 205 ALA A N 1
ATOM 1620 C CA . ALA A 1 205 ? -4.941 -19.094 2.902 1 86.38 205 ALA A CA 1
ATOM 1621 C C . ALA A 1 205 ? -5.203 -19.438 1.44 1 86.38 205 ALA A C 1
ATOM 1623 O O . ALA A 1 205 ? -5.371 -20.609 1.094 1 86.38 205 ALA A O 1
ATOM 1624 N N . LEU A 1 206 ? -5.141 -18.5 0.657 1 91.5 206 LEU A N 1
ATOM 1625 C CA . LEU A 1 206 ? -5.391 -18.719 -0.765 1 91.5 206 LEU A CA 1
ATOM 1626 C C . LEU A 1 206 ? -4.301 -19.594 -1.384 1 91.5 206 LEU A C 1
ATOM 1628 O O . LEU A 1 206 ? -4.582 -20.406 -2.258 1 91.5 206 LEU A O 1
ATOM 1632 N N . ASN A 1 207 ? -3.098 -19.391 -0.902 1 90.62 207 ASN A N 1
ATOM 1633 C CA . ASN A 1 207 ? -2.002 -20.203 -1.421 1 90.62 207 ASN A CA 1
ATOM 1634 C C . ASN A 1 207 ? -2.162 -21.672 -1.041 1 90.62 207 ASN A C 1
ATOM 1636 O O . ASN A 1 207 ? -1.818 -22.562 -1.822 1 90.62 207 ASN A O 1
ATOM 1640 N N . HIS A 1 208 ? -2.74 -21.953 0.087 1 92 208 HIS A N 1
ATOM 1641 C CA . HIS A 1 208 ? -2.904 -23.312 0.567 1 92 208 HIS A CA 1
ATOM 1642 C C . HIS A 1 208 ? -4.164 -23.953 -0.011 1 92 208 HIS A C 1
ATOM 1644 O O . HIS A 1 208 ? -4.324 -25.172 0.046 1 92 208 HIS A O 1
ATOM 1650 N N . LEU A 1 209 ? -4.98 -23.188 -0.553 1 95.31 209 LEU A N 1
ATOM 1651 C CA . LEU A 1 209 ? -6.203 -23.719 -1.149 1 95.31 209 LEU A CA 1
ATOM 1652 C C . LEU A 1 209 ? -5.883 -24.656 -2.299 1 95.31 209 LEU A C 1
ATOM 1654 O O . LEU A 1 209 ? -6.707 -25.5 -2.664 1 95.31 209 LEU A O 1
ATOM 1658 N N . ARG A 1 210 ? -4.715 -24.625 -2.832 1 96.12 210 ARG A N 1
ATOM 1659 C CA . ARG A 1 210 ? -4.285 -25.469 -3.949 1 96.12 210 ARG A CA 1
ATOM 1660 C C . ARG A 1 210 ? -4.281 -26.938 -3.564 1 96.12 210 ARG A C 1
ATOM 1662 O O . ARG A 1 210 ? -4.309 -27.812 -4.434 1 96.12 210 ARG A O 1
ATOM 1669 N N . PHE A 1 211 ? -4.324 -27.219 -2.256 1 96.19 211 PHE A N 1
ATOM 1670 C CA . PHE A 1 211 ? -4.285 -28.594 -1.79 1 96.19 211 PHE A CA 1
ATOM 1671 C C . PHE A 1 211 ? -5.695 -29.141 -1.59 1 96.19 211 PHE A C 1
ATOM 1673 O O . PHE A 1 211 ? -5.871 -30.266 -1.126 1 96.19 211 PHE A O 1
ATOM 1680 N N . TYR A 1 212 ? -6.656 -28.344 -1.968 1 96.19 212 TYR A N 1
ATOM 1681 C CA . TYR A 1 212 ? -8.055 -28.734 -1.798 1 96.19 212 TYR A CA 1
ATOM 1682 C C . TYR A 1 212 ? -8.812 -28.641 -3.117 1 96.19 212 TYR A C 1
ATOM 1684 O O . TYR A 1 212 ? -10.023 -28.406 -3.129 1 96.19 212 TYR A O 1
ATOM 1692 N N . LEU A 1 213 ? -8.125 -28.797 -4.195 1 97.88 213 LEU A N 1
ATOM 1693 C CA . LEU A 1 213 ? -8.719 -28.609 -5.512 1 97.88 213 LEU A CA 1
ATOM 1694 C C 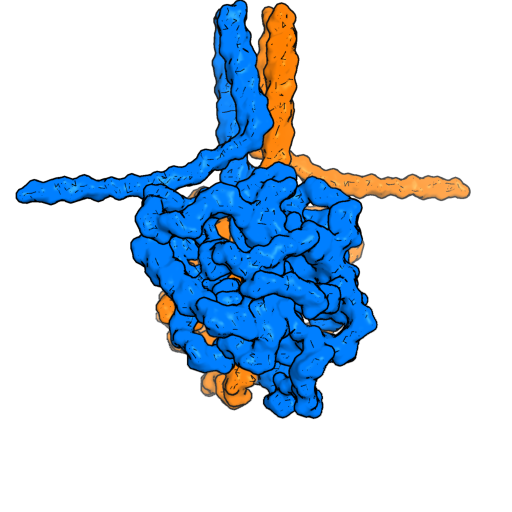. LEU A 1 213 ? -9.883 -29.562 -5.73 1 97.88 213 LEU A C 1
ATOM 1696 O O . LEU A 1 213 ? -10.922 -29.172 -6.27 1 97.88 213 LEU A O 1
ATOM 1700 N N . PRO A 1 214 ? -9.805 -30.844 -5.305 1 97.44 214 PRO A N 1
ATOM 1701 C CA . PRO A 1 214 ? -10.961 -31.719 -5.488 1 97.44 214 PRO A CA 1
ATOM 1702 C C . PRO A 1 214 ? -12.203 -31.234 -4.75 1 97.44 214 PRO A C 1
ATOM 1704 O O . PRO A 1 214 ? -13.328 -31.406 -5.23 1 97.44 214 PRO A O 1
ATOM 1707 N N . GLU A 1 215 ? -12 -30.609 -3.59 1 95.81 215 GLU A N 1
ATOM 1708 C CA . GLU A 1 215 ? -13.109 -30.094 -2.803 1 95.81 215 GLU A CA 1
ATOM 1709 C C . GLU A 1 215 ? -13.648 -28.797 -3.396 1 95.81 215 GLU A C 1
ATOM 1711 O O . GLU A 1 215 ? -14.859 -28.547 -3.373 1 95.81 215 GLU A O 1
ATOM 1716 N N . VAL A 1 216 ? -12.758 -27.984 -3.92 1 96.62 216 VAL A N 1
ATOM 1717 C CA . VAL A 1 216 ? -13.156 -26.734 -4.547 1 96.62 216 VAL A CA 1
ATOM 1718 C C . VAL A 1 216 ? -13.945 -27.016 -5.824 1 96.62 216 VAL A C 1
ATOM 1720 O O . VAL A 1 216 ? -14.914 -26.312 -6.137 1 96.62 216 VAL A O 1
ATOM 1723 N N . PHE A 1 217 ? -13.484 -28.078 -6.535 1 96 217 PHE A N 1
ATOM 1724 C CA . PHE A 1 217 ? -14.094 -28.453 -7.809 1 96 217 PHE A CA 1
ATOM 1725 C C . PHE A 1 217 ? -14.523 -29.906 -7.801 1 96 217 PHE A C 1
ATOM 1727 O O . PHE A 1 217 ? -13.969 -30.734 -8.531 1 96 217 PHE A O 1
ATOM 1734 N N . PRO A 1 218 ? -15.602 -30.219 -7.172 1 94.75 218 PRO A N 1
ATOM 1735 C CA . PRO A 1 218 ? -16 -31.625 -7.008 1 94.75 218 PRO A CA 1
ATOM 1736 C C . PRO A 1 218 ? -16.406 -32.281 -8.328 1 94.75 218 PRO A C 1
ATOM 1738 O O . PRO A 1 218 ? -16.312 -33.5 -8.469 1 94.75 218 PRO A O 1
ATOM 1741 N N . SER A 1 219 ? -16.812 -31.516 -9.32 1 93.62 219 SER A N 1
ATOM 1742 C CA . SER A 1 219 ? -17.375 -32.094 -10.539 1 93.62 219 SER A CA 1
ATOM 1743 C C . SER A 1 219 ? -16.328 -32.094 -11.656 1 93.62 219 SER A C 1
ATOM 1745 O O . SER A 1 219 ? -16.594 -32.625 -12.742 1 93.62 219 SER A O 1
ATOM 1747 N N . LEU A 1 220 ? -15.156 -31.578 -11.445 1 95.75 220 LEU A N 1
ATOM 1748 C CA . LEU A 1 220 ? -14.172 -31.484 -12.508 1 95.75 220 LEU A CA 1
ATOM 1749 C C . LEU A 1 220 ? -13.227 -32.688 -12.477 1 95.75 220 LEU A C 1
ATOM 1751 O O . LEU A 1 220 ? -12.852 -33.156 -11.398 1 95.75 220 LEU A O 1
ATOM 1755 N N . GLY A 1 221 ? -12.852 -33.125 -13.656 1 95.62 221 GLY A N 1
ATOM 1756 C CA . GLY A 1 221 ? -11.859 -34.188 -13.758 1 95.62 221 GLY A CA 1
ATOM 1757 C C . GLY A 1 221 ? -10.438 -33.656 -13.875 1 95.62 221 GLY A C 1
ATOM 1758 O O . GLY A 1 221 ? -9.492 -34.281 -13.422 1 95.62 221 GLY A O 1
ATOM 1759 N N . LYS A 1 222 ? -10.258 -32.594 -14.602 1 96.81 222 LYS A N 1
ATOM 1760 C CA . LYS A 1 222 ? -8.961 -31.938 -14.781 1 96.81 222 LYS A CA 1
ATOM 1761 C C . LYS A 1 222 ? -9.086 -30.422 -14.633 1 96.81 222 LYS A C 1
ATOM 1763 O O . LYS A 1 222 ? -10.148 -29.859 -14.891 1 96.81 222 LYS A O 1
ATOM 1768 N N . VAL A 1 223 ? -8.031 -29.812 -14.203 1 98 223 VAL A N 1
ATOM 1769 C CA . VAL A 1 223 ? -7.996 -28.359 -14.078 1 98 223 VAL A CA 1
ATOM 1770 C C . VAL A 1 223 ? -6.555 -27.859 -14.164 1 98 223 VAL A C 1
ATOM 1772 O O . VAL A 1 223 ? -5.629 -28.562 -13.734 1 98 223 VAL A O 1
ATOM 1775 N N . VAL A 1 224 ? -6.379 -26.766 -14.805 1 98.81 224 VAL A N 1
ATOM 1776 C CA . VAL A 1 224 ? -5.086 -26.078 -14.766 1 98.81 224 VAL A CA 1
ATOM 1777 C C . VAL A 1 224 ? -5.125 -24.969 -13.734 1 98.81 224 VAL A C 1
ATOM 1779 O O . VAL A 1 224 ? -5.996 -24.094 -13.781 1 98.81 224 VAL A O 1
ATOM 1782 N N . LEU A 1 225 ? -4.242 -25.031 -12.742 1 98.81 225 LEU A N 1
ATOM 1783 C CA . LEU A 1 225 ? -4.105 -23.984 -11.742 1 98.81 225 LEU A CA 1
ATOM 1784 C C . LEU A 1 225 ? -2.982 -23.016 -12.109 1 98.81 225 LEU A C 1
ATOM 1786 O O . LEU A 1 225 ? -1.853 -23.438 -12.367 1 98.81 225 LEU A O 1
ATOM 1790 N N . LEU A 1 226 ? -3.344 -21.781 -12.164 1 98.88 226 LEU A N 1
ATOM 1791 C CA . LEU A 1 226 ? -2.391 -20.719 -12.484 1 98.88 226 LEU A CA 1
ATOM 1792 C C . LEU A 1 226 ? -2.232 -19.75 -11.312 1 98.88 226 LEU A C 1
ATOM 1794 O O . LEU A 1 226 ? -3.225 -19.266 -10.758 1 98.88 226 LEU A O 1
ATOM 1798 N N . ASP A 1 227 ? -0.958 -19.469 -10.891 1 97.81 227 ASP A N 1
ATOM 1799 C CA . ASP A 1 227 ? -0.721 -18.375 -9.961 1 97.81 227 ASP A CA 1
ATOM 1800 C C . ASP A 1 227 ? -1.097 -17.031 -10.586 1 97.81 227 ASP A C 1
ATOM 1802 O O . ASP A 1 227 ? -1.203 -16.922 -11.805 1 97.81 227 ASP A O 1
ATOM 1806 N N . HIS A 1 228 ? -1.278 -16.062 -9.711 1 97.56 228 HIS A N 1
ATOM 1807 C CA . HIS A 1 228 ? -1.762 -14.797 -10.242 1 97.56 228 HIS A CA 1
ATOM 1808 C C . HIS A 1 228 ? -0.615 -13.961 -10.797 1 97.56 228 HIS A C 1
ATOM 1810 O O . HIS A 1 228 ? -0.845 -12.906 -11.398 1 97.56 228 HIS A O 1
ATOM 1816 N N . ASP A 1 229 ? 0.625 -14.422 -10.633 1 97.81 229 ASP A N 1
ATOM 1817 C CA . ASP A 1 229 ? 1.769 -13.68 -11.148 1 97.81 229 ASP A CA 1
ATOM 1818 C C . ASP A 1 229 ? 2.363 -14.367 -12.375 1 97.81 229 ASP A C 1
ATOM 1820 O O . ASP A 1 229 ? 3.586 -14.422 -12.531 1 97.81 229 ASP A O 1
ATOM 1824 N N . VAL A 1 230 ? 1.517 -14.945 -13.211 1 98.75 230 VAL A N 1
ATOM 1825 C CA . VAL A 1 230 ? 1.963 -15.539 -14.461 1 98.75 230 VAL A CA 1
ATOM 1826 C C . VAL A 1 230 ? 1.344 -14.789 -15.641 1 98.75 230 VAL A C 1
ATOM 1828 O O . VAL A 1 230 ? 0.397 -14.016 -15.461 1 98.75 230 VAL A O 1
ATOM 1831 N N . VAL A 1 231 ? 1.947 -14.977 -16.797 1 98.88 231 VAL A N 1
ATOM 1832 C CA . VAL A 1 231 ? 1.412 -14.562 -18.078 1 98.88 231 VAL A CA 1
ATOM 1833 C C . VAL A 1 231 ? 1.384 -15.75 -19.031 1 98.88 231 VAL A C 1
ATOM 1835 O O . VAL A 1 231 ? 2.393 -16.438 -19.219 1 98.88 231 VAL A O 1
ATOM 1838 N N . VAL A 1 232 ? 0.211 -16 -19.609 1 98.88 232 VAL A N 1
ATOM 1839 C CA . VAL A 1 232 ? 0.071 -17.078 -20.594 1 98.88 232 VAL A CA 1
ATOM 1840 C C . VAL A 1 232 ? 0.357 -16.547 -21.984 1 98.88 232 VAL A C 1
ATOM 1842 O O . VAL A 1 232 ? -0.311 -15.617 -22.453 1 98.88 232 VAL A O 1
ATOM 1845 N N . GLN A 1 233 ? 1.329 -17.203 -22.656 1 98.69 233 GLN A N 1
ATOM 1846 C CA . GLN A 1 233 ? 1.778 -16.656 -23.938 1 98.69 233 GLN A CA 1
ATOM 1847 C C . GLN A 1 233 ? 1.318 -17.531 -25.094 1 98.69 233 GLN A C 1
ATOM 1849 O O . GLN A 1 233 ? 1.224 -17.062 -26.234 1 98.69 233 GLN A O 1
ATOM 1854 N N . ASN A 1 234 ? 1.076 -18.781 -24.797 1 98.25 234 ASN A N 1
ATOM 1855 C CA . ASN A 1 234 ? 0.659 -19.719 -25.828 1 98.25 234 ASN A CA 1
ATOM 1856 C C . ASN A 1 234 ? -0.48 -20.609 -25.344 1 98.25 234 ASN A C 1
ATOM 1858 O O . ASN A 1 234 ? -0.725 -20.719 -24.125 1 98.25 234 ASN A O 1
ATOM 1862 N N . ASP A 1 235 ? -1.092 -21.266 -26.312 1 98.44 235 ASP A N 1
ATOM 1863 C CA . ASP A 1 235 ? -2.248 -22.109 -26.031 1 98.44 235 ASP A CA 1
ATOM 1864 C C . ASP A 1 235 ? -1.877 -23.234 -25.078 1 98.44 235 ASP A C 1
ATOM 1866 O O . ASP A 1 235 ? -0.882 -23.938 -25.281 1 98.44 235 ASP A O 1
ATOM 1870 N N . LEU A 1 236 ? -2.699 -23.391 -24.031 1 98.56 236 LEU A N 1
ATOM 1871 C CA . LEU A 1 236 ? -2.385 -24.391 -23 1 98.56 236 LEU A CA 1
ATOM 1872 C C . LEU A 1 236 ? -3.252 -25.625 -23.172 1 98.56 236 LEU A C 1
ATOM 1874 O O . LEU A 1 236 ? -3.127 -26.578 -22.391 1 98.56 236 LEU A O 1
ATOM 1878 N N . THR A 1 237 ? -4.121 -25.688 -24.109 1 96.94 237 THR A N 1
ATOM 1879 C CA . THR A 1 237 ? -5.109 -26.75 -24.219 1 96.94 237 THR A CA 1
ATOM 1880 C C . THR A 1 237 ? -4.426 -28.109 -24.406 1 96.94 237 THR A C 1
ATOM 1882 O O . THR A 1 237 ? -4.992 -29.141 -24.062 1 96.94 237 THR A O 1
ATOM 1885 N N . GLY A 1 238 ? -3.211 -28.109 -24.953 1 97 238 GLY A N 1
ATOM 1886 C CA . GLY A 1 238 ? -2.451 -29.344 -25.094 1 97 238 GLY A CA 1
ATOM 1887 C C . GLY A 1 238 ? -2.23 -30.062 -23.781 1 97 238 GLY A C 1
ATOM 1888 O O . GLY A 1 238 ? -1.949 -31.266 -23.766 1 97 238 GLY A O 1
ATOM 1889 N N . LEU A 1 239 ? -2.322 -29.391 -22.672 1 97.94 239 LEU A N 1
ATOM 1890 C CA . LEU A 1 239 ? -2.143 -29.984 -21.344 1 97.94 239 LEU A CA 1
ATOM 1891 C C . LEU A 1 239 ? -3.232 -31.016 -21.062 1 97.94 239 LEU A C 1
ATOM 1893 O O . LEU A 1 239 ? -2.996 -32 -20.359 1 97.94 239 LEU A O 1
ATOM 1897 N N . TRP A 1 240 ? -4.434 -30.859 -21.594 1 96.56 240 TRP A N 1
ATOM 1898 C CA . TRP A 1 240 ? -5.543 -31.766 -21.359 1 96.56 240 TRP A CA 1
ATOM 1899 C C . TRP A 1 240 ? -5.344 -33.062 -22.125 1 96.56 240 TRP A C 1
ATOM 1901 O O . TRP A 1 240 ? -5.957 -34.094 -21.797 1 96.56 240 TRP A O 1
ATOM 1911 N N . ASP A 1 241 ? -4.441 -33.062 -23.062 1 95.19 241 ASP A N 1
ATOM 1912 C CA . ASP A 1 241 ? -4.219 -34.219 -23.906 1 95.19 241 ASP A CA 1
ATOM 1913 C C . ASP A 1 241 ? -3.074 -35.094 -23.375 1 95.19 241 ASP A C 1
ATOM 1915 O O . ASP A 1 241 ? -2.826 -36.188 -23.859 1 95.19 241 ASP A O 1
ATOM 1919 N N . LEU A 1 242 ? -2.488 -34.625 -22.391 1 96.12 242 LEU A N 1
ATOM 1920 C CA . LEU A 1 242 ? -1.357 -35.344 -21.828 1 96.12 242 LEU A CA 1
ATOM 1921 C C . LEU A 1 242 ? -1.822 -36.656 -21.172 1 96.12 242 LEU A C 1
ATOM 1923 O O . LEU A 1 242 ? -2.855 -36.656 -20.5 1 96.12 242 LEU A O 1
ATOM 1927 N N . ASP A 1 243 ? -1.098 -37.688 -21.438 1 96.44 243 ASP A N 1
ATOM 1928 C CA . ASP A 1 243 ? -1.249 -38.906 -20.641 1 96.44 243 ASP A CA 1
ATOM 1929 C C . ASP A 1 243 ? -0.574 -38.75 -19.281 1 96.44 243 ASP A C 1
ATOM 1931 O O . ASP A 1 243 ? 0.654 -38.812 -19.172 1 96.44 243 ASP A O 1
ATOM 1935 N N . MET A 1 244 ? -1.323 -38.688 -18.266 1 97.25 244 MET A N 1
ATOM 1936 C CA . MET A 1 244 ? -0.809 -38.406 -16.938 1 97.25 244 MET A CA 1
ATOM 1937 C C . MET A 1 244 ? -0.152 -39.625 -16.312 1 97.25 244 MET A C 1
ATOM 1939 O O . MET A 1 244 ? 0.548 -39.531 -15.305 1 97.25 244 MET A O 1
ATOM 1943 N N . LYS A 1 245 ? -0.324 -40.781 -16.891 1 96.94 245 LYS A N 1
ATOM 1944 C CA . LYS A 1 245 ? 0.324 -42.031 -16.469 1 96.94 245 LYS A CA 1
ATOM 1945 C C . LYS A 1 245 ? 0.081 -42.281 -14.984 1 96.94 245 LYS A C 1
ATOM 1947 O O . LYS A 1 245 ? 1.009 -42.656 -14.25 1 96.94 245 LYS A O 1
ATOM 1952 N N . GLY A 1 246 ? -1.085 -41.969 -14.562 1 97.12 246 GLY A N 1
ATOM 1953 C CA . GLY A 1 246 ? -1.456 -42.25 -13.18 1 97.12 246 GLY A CA 1
ATOM 1954 C C . GLY A 1 246 ? -0.963 -41.188 -12.219 1 97.12 246 GLY A C 1
ATOM 1955 O O . GLY A 1 246 ? -1.214 -41.25 -11.016 1 97.12 246 GLY A O 1
ATOM 1956 N N . LYS A 1 247 ? -0.267 -40.188 -12.703 1 98.31 247 LYS A N 1
ATOM 1957 C CA . LYS A 1 247 ? 0.188 -39.062 -11.875 1 98.31 247 LYS A CA 1
ATOM 1958 C C . LYS A 1 247 ? -0.929 -38.062 -11.656 1 98.31 247 LYS A C 1
ATOM 1960 O O . LYS A 1 247 ? -1.915 -38.031 -12.391 1 98.31 247 LYS A O 1
ATOM 1965 N N . VAL A 1 248 ? -0.771 -37.281 -10.633 1 98.62 248 VAL A N 1
ATOM 1966 C CA . VAL A 1 248 ? -1.847 -36.375 -10.195 1 98.62 248 VAL A CA 1
ATOM 1967 C C . VAL A 1 248 ? -1.586 -34.969 -10.688 1 98.62 248 VAL A C 1
ATOM 1969 O O . VAL A 1 248 ? -2.525 -34.219 -10.984 1 98.62 248 VAL A O 1
ATOM 1972 N N . ILE A 1 249 ? -0.298 -34.562 -10.75 1 98.75 249 ILE A N 1
ATOM 1973 C CA . ILE A 1 249 ? 0.053 -33.188 -11.094 1 98.75 249 ILE A CA 1
ATOM 1974 C C . ILE A 1 249 ? 1.1 -33.188 -12.203 1 98.75 249 ILE A C 1
ATOM 1976 O O . ILE A 1 249 ? 1.985 -34.062 -12.234 1 98.75 249 ILE A O 1
ATOM 1980 N N . GLY A 1 250 ? 0.871 -32.438 -13.25 1 98.62 250 GLY A N 1
ATOM 1981 C CA . GLY A 1 250 ? 1.911 -32.094 -14.211 1 98.62 250 GLY A CA 1
ATOM 1982 C C . GLY A 1 250 ? 2.619 -30.797 -13.906 1 98.62 250 GLY A C 1
ATOM 1983 O O . GLY A 1 250 ? 1.977 -29.75 -13.742 1 98.62 250 GLY A O 1
ATOM 1984 N N . ALA A 1 251 ? 3.969 -30.797 -13.805 1 97.69 251 ALA A N 1
ATOM 1985 C CA . ALA A 1 251 ? 4.746 -29.609 -13.43 1 97.69 251 ALA A CA 1
ATOM 1986 C C . ALA A 1 251 ? 6.156 -29.672 -14.008 1 97.69 251 ALA A C 1
ATOM 1988 O O . ALA A 1 251 ? 6.629 -30.75 -14.383 1 97.69 251 ALA A O 1
ATOM 1989 N N . VAL A 1 252 ? 6.758 -28.562 -14.07 1 95.75 252 VAL A N 1
ATOM 1990 C CA . VAL A 1 252 ? 8.117 -28.484 -14.602 1 95.75 252 VAL A CA 1
ATOM 1991 C C . VAL A 1 252 ? 9.125 -28.688 -13.469 1 95.75 252 VAL A C 1
ATOM 1993 O O . VAL A 1 252 ? 8.953 -28.141 -12.375 1 95.75 252 VAL A O 1
ATOM 1996 N N . GLU A 1 253 ? 10.156 -29.438 -13.742 1 92.62 253 GLU A N 1
ATOM 1997 C CA . GLU A 1 253 ? 11.219 -29.672 -12.766 1 92.62 253 GLU A CA 1
ATOM 1998 C C . GLU A 1 253 ? 12.117 -28.438 -12.625 1 92.62 253 GLU A C 1
ATOM 2000 O O . GLU A 1 253 ? 12.328 -27.703 -13.594 1 92.62 253 GLU A O 1
ATOM 2005 N N . THR A 1 254 ? 12.656 -28.234 -11.445 1 88.56 254 THR A N 1
ATOM 2006 C CA . THR A 1 254 ? 13.445 -27.031 -11.195 1 88.56 254 THR A CA 1
ATOM 2007 C C . THR A 1 254 ? 14.93 -27.359 -11.07 1 88.56 254 THR A C 1
ATOM 2009 O O . THR A 1 254 ? 15.758 -26.484 -10.867 1 88.56 254 THR A O 1
ATOM 2012 N N . CYS A 1 255 ? 15.391 -28.562 -11.109 1 81.06 255 CYS A N 1
ATOM 2013 C CA . CYS A 1 255 ? 16.781 -28.906 -10.867 1 81.06 255 CYS A CA 1
ATOM 2014 C C . CYS A 1 255 ? 17.609 -28.766 -12.133 1 81.06 255 CYS A C 1
ATOM 2016 O O . CYS A 1 255 ? 18.844 -28.922 -12.102 1 81.06 255 CYS A O 1
ATOM 2018 N N . THR A 1 256 ? 17.078 -28.609 -13.266 1 65.5 256 THR A N 1
ATOM 2019 C CA . THR A 1 256 ? 17.875 -28.531 -14.484 1 65.5 256 THR A CA 1
ATOM 2020 C C . THR A 1 256 ? 18.391 -27.109 -14.695 1 65.5 256 THR A C 1
ATOM 2022 O O . THR A 1 256 ? 19.266 -26.875 -15.539 1 65.5 256 THR A O 1
ATOM 2025 N N . SER A 1 257 ? 17.797 -26.094 -14.141 1 53.44 257 SER A N 1
ATOM 2026 C CA . SER A 1 257 ? 18.203 -24.734 -14.469 1 53.44 257 SER A CA 1
ATOM 2027 C C . SER A 1 257 ? 19.438 -24.312 -13.688 1 53.44 257 SER A C 1
ATOM 2029 O O . SER A 1 257 ? 19.75 -24.891 -12.641 1 53.44 257 SER A O 1
ATOM 2031 N N . SER A 1 258 ? 20.328 -23.578 -14.422 1 47.06 258 SER A N 1
ATOM 2032 C CA . SER A 1 258 ? 21.609 -23.094 -13.93 1 47.06 258 SER A CA 1
ATOM 2033 C C . SER A 1 258 ? 21.5 -22.578 -12.5 1 47.06 258 SER A C 1
ATOM 2035 O O . SER A 1 258 ? 22.5 -22.391 -11.812 1 47.06 258 SER A O 1
ATOM 2037 N N . GLU A 1 259 ? 20.5 -21.766 -12.289 1 41.25 259 GLU A N 1
ATOM 2038 C CA . GLU A 1 259 ? 20.438 -21 -11.039 1 41.25 259 GLU A CA 1
ATOM 2039 C C . GLU A 1 259 ? 20.078 -21.906 -9.859 1 41.25 259 GLU A C 1
ATOM 2041 O O . GLU A 1 259 ? 18.984 -22.469 -9.805 1 41.25 259 GLU A O 1
ATOM 2046 N N . GLY A 1 260 ? 21.125 -22.594 -9.297 1 47.69 260 GLY A N 1
ATOM 2047 C CA . GLY A 1 260 ? 21.156 -23.375 -8.062 1 47.69 260 GLY A CA 1
ATOM 2048 C C . GLY A 1 260 ? 19.875 -24.156 -7.836 1 47.69 260 GLY A C 1
ATOM 2049 O O . GLY A 1 260 ? 18.781 -23.703 -8.188 1 47.69 260 GLY A O 1
ATOM 2050 N N . TYR A 1 261 ? 19.953 -25.562 -7.852 1 53.25 261 TYR A N 1
ATOM 2051 C CA . TYR A 1 261 ? 19.219 -26.828 -7.82 1 53.25 261 TYR A CA 1
ATOM 2052 C C . TYR A 1 261 ? 18.219 -26.859 -6.672 1 53.25 261 TYR A C 1
ATOM 2054 O O . TYR A 1 261 ? 18.594 -26.719 -5.504 1 53.25 261 TYR A O 1
ATOM 2062 N N . HIS A 1 262 ? 16.969 -26.344 -6.852 1 73.38 262 HIS A N 1
ATOM 2063 C CA . HIS A 1 262 ? 16.062 -26.531 -5.727 1 73.38 262 HIS A CA 1
ATOM 2064 C C . HIS A 1 262 ? 15.656 -28 -5.602 1 73.38 262 HIS A C 1
ATOM 2066 O O . HIS A 1 262 ? 14.836 -28.484 -6.379 1 73.38 262 HIS A O 1
ATOM 2072 N N . ARG A 1 263 ? 16.547 -28.75 -5.043 1 81.81 263 ARG A N 1
ATOM 2073 C CA . ARG A 1 263 ? 16.203 -30.109 -4.594 1 81.81 263 ARG A CA 1
ATOM 2074 C C . ARG A 1 263 ? 15.375 -30.062 -3.314 1 81.81 263 ARG A C 1
ATOM 2076 O O . ARG A 1 263 ? 15.164 -28.984 -2.74 1 81.81 263 ARG A O 1
ATOM 2083 N N . LEU A 1 264 ? 14.844 -31.141 -3.145 1 88.62 264 LEU A N 1
ATOM 2084 C CA . LEU A 1 264 ? 13.914 -31.219 -2.018 1 88.62 264 LEU A CA 1
ATOM 2085 C C . LEU A 1 264 ? 14.609 -30.828 -0.718 1 88.62 264 LEU A C 1
ATOM 2087 O O . LEU A 1 264 ? 13.984 -30.234 0.168 1 88.62 264 LEU A O 1
ATOM 2091 N N . ASP A 1 265 ? 15.828 -31.094 -0.586 1 88.25 265 ASP A N 1
ATOM 2092 C CA . ASP A 1 265 ? 16.531 -30.828 0.663 1 88.25 265 ASP A CA 1
ATOM 2093 C C . ASP A 1 265 ? 16.781 -29.328 0.834 1 88.25 265 ASP A C 1
ATOM 2095 O O . ASP A 1 265 ? 17.188 -28.875 1.912 1 88.25 265 ASP A O 1
ATOM 2099 N N . SER A 1 266 ? 16.609 -28.625 -0.18 1 86.5 266 SER A N 1
ATOM 2100 C CA . SER A 1 266 ? 16.672 -27.172 -0.054 1 86.5 266 SER A CA 1
ATOM 2101 C C . SER A 1 266 ? 15.383 -26.609 0.533 1 86.5 266 SER 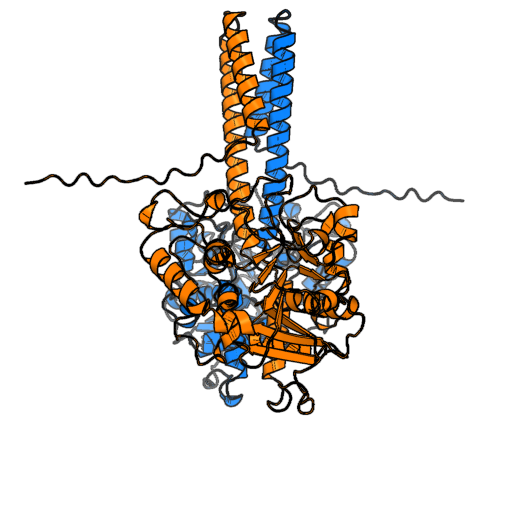A C 1
ATOM 2103 O O . SER A 1 266 ? 15.352 -25.469 0.998 1 86.5 266 SER A O 1
ATOM 2105 N N . LEU A 1 267 ? 14.352 -27.391 0.513 1 88.75 267 LEU A N 1
ATOM 2106 C CA . LEU A 1 267 ? 13.031 -26.938 0.944 1 88.75 267 LEU A CA 1
ATOM 2107 C C . LEU A 1 267 ? 12.625 -27.609 2.252 1 88.75 267 LEU A C 1
ATOM 2109 O O . LEU A 1 267 ? 11.859 -27.047 3.033 1 88.75 267 LEU A O 1
ATOM 2113 N N . VAL A 1 268 ? 13.125 -28.781 2.459 1 89.5 268 VAL A N 1
ATOM 2114 C CA . VAL A 1 268 ? 12.703 -29.625 3.574 1 89.5 268 VAL A CA 1
ATOM 2115 C C . VAL A 1 268 ? 13.914 -30.031 4.406 1 89.5 268 VAL A C 1
ATOM 2117 O O . VAL A 1 268 ? 14.977 -30.344 3.855 1 89.5 268 VAL A O 1
ATOM 2120 N N . ASP A 1 269 ? 13.695 -30 5.691 1 88.62 269 ASP A N 1
ATOM 2121 C CA . ASP A 1 269 ? 14.742 -30.422 6.613 1 88.62 269 ASP A CA 1
ATOM 2122 C C . ASP A 1 269 ? 14.695 -31.938 6.828 1 88.62 269 ASP A C 1
ATOM 2124 O O . ASP A 1 269 ? 13.859 -32.438 7.59 1 88.62 269 ASP A O 1
ATOM 2128 N N . PHE A 1 270 ? 15.648 -32.625 6.355 1 86.06 270 PHE A N 1
ATOM 2129 C CA . PHE A 1 270 ? 15.648 -34.094 6.398 1 86.06 270 PHE A CA 1
ATOM 2130 C C . PHE A 1 270 ? 16.516 -34.594 7.551 1 86.06 270 PHE A C 1
ATOM 2132 O O . PHE A 1 270 ? 16.984 -35.719 7.527 1 86.06 270 PHE A O 1
ATOM 2139 N N . SER A 1 271 ? 16.719 -33.719 8.508 1 82 271 SER A N 1
ATOM 2140 C CA . SER A 1 271 ? 17.578 -34.094 9.625 1 82 271 SER A CA 1
ATOM 2141 C C . SER A 1 271 ? 16.984 -35.25 10.43 1 82 271 SER A C 1
ATOM 2143 O O . SER A 1 271 ? 17.703 -35.969 11.102 1 82 271 SER A O 1
ATOM 2145 N N . ASN A 1 272 ? 15.648 -35.344 10.438 1 76.69 272 ASN A N 1
ATOM 2146 C CA . ASN A 1 272 ? 14.992 -36.5 11.094 1 76.69 272 ASN A CA 1
ATOM 2147 C C . ASN A 1 272 ? 14.586 -37.562 10.086 1 76.69 272 ASN A C 1
ATOM 2149 O O . ASN A 1 272 ? 13.492 -37.5 9.531 1 76.69 272 ASN A O 1
ATOM 2153 N N . PRO A 1 273 ? 15.359 -38.531 10.016 1 71 273 PRO A N 1
ATOM 2154 C CA . PRO A 1 273 ? 15.148 -39.5 8.945 1 71 273 PRO A CA 1
ATOM 2155 C C . PRO A 1 273 ? 13.891 -40.344 9.141 1 71 273 PRO A C 1
ATOM 2157 O O . PRO A 1 273 ? 13.32 -40.844 8.164 1 71 273 PRO A O 1
ATOM 2160 N N . SER A 1 274 ? 13.453 -40.469 10.297 1 75.12 274 SER A N 1
ATOM 2161 C CA . SER A 1 274 ? 12.305 -41.344 10.539 1 75.12 274 SER A CA 1
ATOM 2162 C C . SER A 1 274 ? 11.023 -40.719 9.961 1 75.12 274 SER A C 1
ATOM 2164 O O . SER A 1 274 ? 10.078 -41.438 9.641 1 75.12 274 SER A O 1
ATOM 2166 N N . ILE A 1 275 ? 11.086 -39.531 9.688 1 75.38 275 ILE A N 1
ATOM 2167 C CA . ILE A 1 275 ? 9.898 -38.844 9.211 1 75.38 275 ILE A CA 1
ATOM 2168 C C . ILE A 1 275 ? 9.797 -38.969 7.695 1 75.38 275 ILE A C 1
ATOM 2170 O O . ILE A 1 275 ? 8.695 -39.125 7.156 1 75.38 275 ILE A O 1
ATOM 2174 N N . PHE A 1 276 ? 10.992 -39.062 7.059 1 79.12 276 PHE A N 1
ATOM 2175 C CA . PHE A 1 276 ? 10.984 -38.938 5.605 1 79.12 276 PHE A CA 1
ATOM 2176 C C . PHE A 1 276 ? 11.5 -40.219 4.953 1 79.12 276 PHE A C 1
ATOM 2178 O O . PHE A 1 276 ? 12.125 -40.188 3.891 1 79.12 276 PHE A O 1
ATOM 2185 N N . ASP A 1 277 ? 11.328 -41.344 5.539 1 77.94 277 ASP A N 1
ATOM 2186 C CA . ASP A 1 277 ? 11.938 -42.594 5.129 1 77.94 277 ASP A CA 1
ATOM 2187 C C . ASP A 1 277 ? 11.617 -42.938 3.67 1 77.94 277 ASP A C 1
ATOM 2189 O O . ASP A 1 277 ? 12.422 -43.531 2.965 1 77.94 277 ASP A O 1
ATOM 2193 N N . LYS A 1 278 ? 10.57 -42.438 3.105 1 84.12 278 LYS A N 1
ATOM 2194 C CA . LYS A 1 278 ? 10.203 -42.781 1.74 1 84.12 278 LYS A CA 1
ATOM 2195 C C . LYS A 1 278 ? 10.398 -41.625 0.787 1 84.12 278 LYS A C 1
ATOM 2197 O O . LYS A 1 278 ? 9.93 -41.656 -0.354 1 84.12 278 LYS A O 1
ATOM 2202 N N . VAL A 1 279 ? 11.156 -40.656 1.191 1 90.62 279 VAL A N 1
ATOM 2203 C CA . VAL A 1 279 ? 11.352 -39.469 0.37 1 90.62 279 VAL A CA 1
ATOM 2204 C C . VAL A 1 279 ? 12.844 -39.25 0.116 1 90.62 279 VAL A C 1
ATOM 2206 O O . VAL A 1 279 ? 13.641 -39.25 1.054 1 90.62 279 VAL A O 1
ATOM 2209 N N . ASP A 1 280 ? 13.273 -39.188 -1.114 1 91.56 280 ASP A N 1
ATOM 2210 C CA . ASP A 1 280 ? 14.656 -38.906 -1.479 1 91.56 280 ASP A CA 1
ATOM 2211 C C . ASP A 1 280 ? 14.969 -37.406 -1.331 1 91.56 280 ASP A C 1
ATOM 2213 O O . ASP A 1 280 ? 14.438 -36.594 -2.08 1 91.56 280 ASP A O 1
ATOM 2217 N N . PRO A 1 281 ? 15.828 -37.062 -0.464 1 89.75 281 PRO A N 1
ATOM 2218 C CA . PRO A 1 281 ? 16.156 -35.656 -0.257 1 89.75 281 PRO A CA 1
ATOM 2219 C C . PRO A 1 281 ? 16.766 -35 -1.501 1 89.75 281 PRO A C 1
ATOM 2221 O O . PRO A 1 281 ? 16.703 -33.781 -1.651 1 89.75 281 PRO A O 1
ATOM 2224 N N . LYS A 1 282 ? 17.266 -35.781 -2.381 1 88.94 282 LYS A N 1
ATOM 2225 C CA . LYS A 1 282 ? 17.969 -35.25 -3.547 1 88.94 282 LYS A CA 1
ATOM 2226 C C . LYS A 1 282 ? 17.047 -35.219 -4.766 1 88.94 282 LYS A C 1
ATOM 2228 O O . LYS A 1 282 ? 17.469 -34.844 -5.859 1 88.94 282 LYS A O 1
ATOM 2233 N N . ALA A 1 283 ? 15.812 -35.562 -4.512 1 90.75 283 ALA A N 1
ATOM 2234 C CA . ALA A 1 283 ? 14.852 -35.5 -5.609 1 90.75 283 ALA A CA 1
ATOM 2235 C C . ALA A 1 283 ? 14.656 -34.062 -6.082 1 90.75 283 ALA A C 1
ATOM 2237 O O . ALA A 1 283 ? 14.773 -33.125 -5.293 1 90.75 283 ALA A O 1
ATOM 2238 N N . CYS A 1 284 ? 14.43 -33.938 -7.426 1 90.19 284 CYS A N 1
ATOM 2239 C CA . CYS A 1 284 ? 14.148 -32.625 -7.98 1 90.19 284 CYS A CA 1
ATOM 2240 C C . CYS A 1 284 ? 12.828 -32.094 -7.449 1 90.19 284 CYS A C 1
ATOM 2242 O O . CYS A 1 284 ? 11.867 -32.844 -7.273 1 90.19 284 CYS A O 1
ATOM 2244 N N . ALA A 1 285 ? 12.859 -30.828 -7.188 1 92.56 285 ALA A N 1
ATOM 2245 C CA . ALA A 1 285 ? 11.602 -30.156 -6.879 1 92.56 285 ALA A CA 1
ATOM 2246 C C . ALA A 1 285 ? 10.867 -29.75 -8.156 1 92.56 285 ALA A C 1
ATOM 2248 O O . ALA A 1 285 ? 11.438 -29.797 -9.25 1 92.56 285 ALA A O 1
ATOM 2249 N N . PHE A 1 286 ? 9.633 -29.516 -7.98 1 94.06 286 PHE A N 1
ATOM 2250 C CA . PHE A 1 286 ? 8.805 -29.125 -9.109 1 94.06 286 PHE A CA 1
ATOM 2251 C C . PHE A 1 286 ? 8.203 -27.734 -8.883 1 94.06 286 PHE A C 1
ATOM 2253 O O . PHE A 1 286 ? 7.871 -27.375 -7.75 1 94.06 286 PHE A O 1
ATOM 2260 N N . ALA A 1 287 ? 8.07 -26.969 -9.977 1 94 287 ALA A N 1
ATOM 2261 C CA . ALA A 1 287 ? 7.602 -25.594 -9.891 1 94 287 ALA A CA 1
ATOM 2262 C C . ALA A 1 287 ? 6.078 -25.531 -9.805 1 94 287 ALA A C 1
ATOM 2264 O O . ALA A 1 287 ? 5.383 -26.25 -10.523 1 94 287 ALA A O 1
ATOM 2265 N N . PHE A 1 288 ? 5.688 -24.688 -8.859 1 93.88 288 PHE A N 1
ATOM 2266 C CA . PHE A 1 288 ? 4.285 -24.281 -8.844 1 93.88 288 PHE A CA 1
ATOM 2267 C C . PHE A 1 288 ? 4.07 -23.062 -9.719 1 93.88 288 PHE A C 1
ATOM 2269 O O . PHE A 1 288 ? 5.027 -22.5 -10.258 1 93.88 288 PHE A O 1
ATOM 2276 N N . GLY A 1 289 ? 2.975 -22.688 -9.984 1 96.31 289 GLY A N 1
ATOM 2277 C CA . GLY A 1 289 ? 2.643 -21.5 -10.758 1 96.31 289 GLY A CA 1
ATOM 2278 C C . GLY A 1 289 ? 1.797 -21.797 -11.977 1 96.31 289 GLY A C 1
ATOM 2279 O O . GLY A 1 289 ? 0.976 -20.984 -12.391 1 96.31 289 GLY A O 1
ATOM 2280 N N . MET A 1 290 ? 2.141 -22.844 -12.57 1 98.38 290 MET A N 1
ATOM 2281 C CA . MET A 1 290 ? 1.322 -23.406 -13.641 1 98.38 290 MET A CA 1
ATOM 2282 C C . MET A 1 290 ? 1.334 -24.938 -13.594 1 98.38 290 MET A C 1
ATOM 2284 O O . MET A 1 290 ? 2.352 -25.562 -13.891 1 98.38 290 MET A O 1
ATOM 2288 N N . ASN A 1 291 ? 0.235 -25.5 -13.273 1 98.69 291 ASN A N 1
ATOM 2289 C CA . ASN A 1 291 ? 0.151 -26.953 -13.117 1 98.69 291 ASN A CA 1
ATOM 2290 C C . ASN A 1 291 ? -1.169 -27.5 -13.656 1 98.69 291 ASN A C 1
ATOM 2292 O O . ASN A 1 291 ? -2.221 -26.875 -13.469 1 98.69 291 ASN A O 1
ATOM 2296 N N . ILE A 1 292 ? -1.066 -28.641 -14.297 1 98.81 292 ILE A N 1
ATOM 2297 C CA . ILE A 1 292 ? -2.271 -29.391 -14.625 1 98.81 292 ILE A CA 1
ATOM 2298 C C . ILE A 1 292 ? -2.506 -30.484 -13.57 1 98.81 292 ILE A C 1
ATOM 2300 O O . ILE A 1 292 ? -1.573 -31.172 -13.172 1 98.81 292 ILE A O 1
ATOM 2304 N N . PHE A 1 293 ? -3.752 -30.562 -13.094 1 98.75 293 PHE A N 1
ATOM 2305 C CA . PHE A 1 293 ? -4.105 -31.547 -12.07 1 98.75 293 PHE A CA 1
ATOM 2306 C C . PHE A 1 293 ? -5.141 -32.531 -12.609 1 98.75 293 PHE A C 1
ATOM 2308 O O . PHE A 1 293 ? -6.137 -32.125 -13.203 1 98.75 293 PHE A O 1
ATOM 2315 N N . ASP A 1 294 ? -4.883 -33.781 -12.453 1 98.56 294 ASP A N 1
ATOM 2316 C CA . ASP A 1 294 ? -5.898 -34.812 -12.594 1 98.56 294 ASP A CA 1
ATOM 2317 C C . ASP A 1 294 ? -6.668 -35.031 -11.297 1 98.56 294 ASP A C 1
ATOM 2319 O O . ASP A 1 294 ? -6.219 -35.75 -10.406 1 98.56 294 ASP A O 1
ATOM 2323 N N . LEU A 1 295 ? -7.836 -34.469 -11.258 1 98.12 295 LEU A N 1
ATOM 2324 C CA . LEU A 1 295 ? -8.586 -34.438 -10.008 1 98.12 295 LEU A CA 1
ATOM 2325 C C . LEU A 1 295 ? -9.219 -35.812 -9.727 1 98.12 295 LEU A C 1
ATOM 2327 O O . LEU A 1 295 ? -9.438 -36.156 -8.57 1 98.12 295 LEU A O 1
ATOM 2331 N N . ASN A 1 296 ? -9.523 -36.531 -10.758 1 97.5 296 ASN A N 1
ATOM 2332 C CA . ASN A 1 296 ? -9.992 -37.906 -10.555 1 97.5 296 ASN A CA 1
ATOM 2333 C C . ASN A 1 296 ? -8.93 -38.75 -9.859 1 97.5 296 ASN A C 1
ATOM 2335 O O . ASN A 1 296 ? -9.227 -39.438 -8.883 1 97.5 296 ASN A O 1
ATOM 2339 N N . GLU A 1 297 ? -7.715 -38.688 -10.391 1 98.31 297 GLU A N 1
ATOM 2340 C CA . GLU A 1 297 ? -6.625 -39.438 -9.766 1 98.31 297 GLU A CA 1
ATOM 2341 C C . GLU A 1 297 ? -6.352 -38.938 -8.352 1 98.31 297 GLU A C 1
ATOM 2343 O O . GLU A 1 297 ? -6.043 -39.719 -7.457 1 98.31 297 GLU A O 1
ATOM 2348 N N . TRP A 1 298 ? -6.434 -37.656 -8.125 1 98.69 298 TRP A N 1
ATOM 2349 C CA . TRP A 1 298 ? -6.258 -37.031 -6.809 1 98.69 298 TRP A CA 1
ATOM 2350 C C . TRP A 1 298 ? -7.234 -37.656 -5.801 1 98.69 298 TRP A C 1
ATOM 2352 O O . TRP A 1 298 ? -6.832 -38.062 -4.715 1 98.69 298 TRP A O 1
ATOM 2362 N N . ARG A 1 299 ? -8.492 -37.719 -6.199 1 98.12 299 ARG A N 1
ATOM 2363 C CA . ARG A 1 299 ? -9.531 -38.281 -5.348 1 98.12 299 ARG A CA 1
ATOM 2364 C C . ARG A 1 299 ? -9.258 -39.75 -5.082 1 98.12 299 ARG A C 1
ATOM 2366 O O . ARG A 1 299 ? -9.375 -40.219 -3.945 1 98.12 299 ARG A O 1
ATOM 2373 N N . LYS A 1 300 ? -8.922 -40.406 -6.117 1 98.19 300 LYS A N 1
ATOM 2374 C CA . LYS A 1 300 ? -8.648 -41.844 -6.012 1 98.19 300 LYS A CA 1
ATOM 2375 C C . LYS A 1 300 ? -7.504 -42.125 -5.035 1 98.19 300 LYS A C 1
ATOM 2377 O O . LYS A 1 300 ? -7.57 -43.062 -4.238 1 98.19 300 LYS A O 1
ATOM 2382 N N . GLN A 1 301 ? -6.543 -41.281 -5.074 1 97.81 301 GLN A N 1
ATOM 2383 C CA . GLN A 1 301 ? -5.348 -41.5 -4.266 1 97.81 301 GLN A CA 1
ATOM 2384 C C . GLN A 1 301 ? -5.449 -40.75 -2.93 1 97.81 301 GLN A C 1
ATOM 2386 O O . GLN A 1 301 ? -4.57 -40.906 -2.074 1 97.81 301 GLN A O 1
ATOM 2391 N N . ASP A 1 302 ? -6.402 -39.969 -2.744 1 97.44 302 ASP A N 1
ATOM 2392 C CA . ASP A 1 302 ? -6.723 -39.219 -1.528 1 97.44 302 ASP A CA 1
ATOM 2393 C C . ASP A 1 302 ? -5.531 -38.406 -1.072 1 97.44 302 ASP A C 1
ATOM 2395 O O . ASP A 1 302 ? -5.094 -38.5 0.075 1 97.44 302 ASP A O 1
ATOM 2399 N N . LEU A 1 303 ? -5.059 -37.594 -1.925 1 97.75 303 LEU A N 1
ATOM 2400 C CA . LEU A 1 303 ? -3.865 -36.812 -1.631 1 97.75 303 LEU A CA 1
ATOM 2401 C C . LEU A 1 303 ? -4.188 -35.688 -0.676 1 97.75 303 LEU A C 1
ATOM 2403 O O . LEU A 1 303 ? -3.287 -35.094 -0.059 1 97.75 303 LEU A O 1
ATOM 2407 N N . THR A 1 304 ? -5.453 -35.25 -0.53 1 96.69 304 THR A N 1
ATOM 2408 C CA . THR A 1 304 ? -5.828 -34.25 0.469 1 96.69 304 THR A CA 1
ATOM 2409 C C . THR A 1 304 ? -5.496 -34.75 1.875 1 96.69 304 THR A C 1
ATOM 2411 O O . THR A 1 304 ? -4.98 -34 2.699 1 96.69 304 THR A O 1
ATOM 2414 N N . THR A 1 305 ? -5.773 -36 2.102 1 96.38 305 THR A N 1
ATOM 2415 C CA . THR A 1 305 ? -5.422 -36.594 3.387 1 96.38 305 THR A CA 1
ATOM 2416 C C . THR A 1 305 ? -3.91 -36.594 3.586 1 96.38 305 THR A C 1
ATOM 2418 O O . THR A 1 305 ? -3.424 -36.344 4.688 1 96.38 305 THR A O 1
ATOM 2421 N N . THR A 1 306 ? -3.223 -36.938 2.539 1 95.5 306 THR A N 1
ATOM 2422 C CA . THR A 1 306 ? -1.765 -36.875 2.598 1 95.5 306 THR A CA 1
ATOM 2423 C C . THR A 1 306 ? -1.276 -35.5 2.988 1 95.5 306 THR A C 1
ATOM 2425 O O . THR A 1 306 ? -0.4 -35.344 3.842 1 95.5 306 THR A O 1
ATOM 2428 N N . TYR A 1 307 ? -1.826 -34.469 2.395 1 95.25 307 TYR A N 1
ATOM 2429 C CA . TYR A 1 307 ? -1.494 -33.094 2.742 1 95.25 307 TYR A CA 1
ATOM 2430 C C . TYR A 1 307 ? -1.736 -32.844 4.223 1 95.25 307 TYR A C 1
ATOM 2432 O O . TYR A 1 307 ? -0.892 -3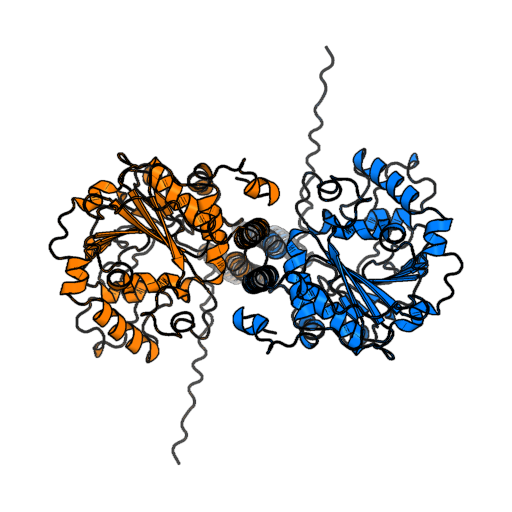2.25 4.902 1 95.25 307 TYR A O 1
ATOM 2440 N N . HIS A 1 308 ? -2.834 -33.25 4.719 1 92.56 308 HIS A N 1
ATOM 2441 C CA . HIS A 1 308 ? -3.184 -33.031 6.117 1 92.56 308 HIS A CA 1
ATOM 2442 C C . HIS A 1 308 ? -2.158 -33.656 7.051 1 92.56 308 HIS A C 1
ATOM 2444 O O . HIS A 1 308 ? -1.805 -33.062 8.078 1 92.56 308 HIS A O 1
ATOM 2450 N N . LYS A 1 309 ? -1.769 -34.781 6.723 1 92.44 309 LYS A N 1
ATOM 2451 C CA . LYS A 1 309 ? -0.771 -35.469 7.539 1 92.44 309 LYS A CA 1
ATOM 2452 C C . LYS A 1 309 ? 0.522 -34.656 7.621 1 92.44 309 LYS A C 1
ATOM 2454 O O . LYS A 1 309 ? 1.053 -34.438 8.711 1 92.44 309 LYS A O 1
ATOM 2459 N N . TRP A 1 310 ? 0.957 -34.219 6.449 1 91.44 310 TRP A N 1
ATOM 2460 C CA . TRP A 1 310 ? 2.18 -33.406 6.426 1 91.44 310 TRP A CA 1
ATOM 2461 C C . TRP A 1 310 ? 1.98 -32.094 7.164 1 91.44 310 TRP A C 1
ATOM 2463 O O . TRP A 1 310 ? 2.854 -31.672 7.922 1 91.44 310 TRP A O 1
ATOM 2473 N N . PHE A 1 311 ? 0.88 -31.469 6.891 1 88.25 311 PHE A N 1
ATOM 2474 C CA . PHE A 1 311 ? 0.574 -30.172 7.504 1 88.25 311 PHE A CA 1
ATOM 2475 C C . PHE A 1 311 ? 0.585 -30.281 9.023 1 88.25 311 PHE A C 1
ATOM 2477 O O . PHE A 1 311 ? 1.172 -29.438 9.703 1 88.25 311 PHE A O 1
ATOM 2484 N N . GLN A 1 312 ? 0.007 -31.297 9.555 1 87.44 312 GLN A N 1
ATOM 2485 C CA . GLN A 1 312 ? -0.043 -31.5 11 1 87.44 312 GLN A CA 1
ATOM 2486 C C . GLN A 1 312 ? 1.351 -31.766 11.562 1 87.44 312 GLN A C 1
ATOM 2488 O O . GLN A 1 312 ? 1.69 -31.266 12.641 1 87.44 312 GLN A O 1
ATOM 2493 N N . LEU A 1 313 ? 2.076 -32.5 10.906 1 86.69 313 LEU A N 1
ATOM 2494 C CA . LEU A 1 313 ? 3.443 -32.75 11.336 1 86.69 313 LEU A CA 1
ATOM 2495 C C . LEU A 1 313 ? 4.254 -31.469 11.391 1 86.69 313 LEU A C 1
ATOM 2497 O O . LEU A 1 313 ? 5.07 -31.281 12.297 1 86.69 313 LEU A O 1
ATOM 2501 N N . GLY A 1 314 ? 4.047 -30.656 10.375 1 84.06 314 GLY A N 1
ATOM 2502 C CA . GLY A 1 314 ? 4.754 -29.391 10.32 1 84.06 314 GLY A CA 1
ATOM 2503 C C . GLY A 1 314 ? 4.387 -28.453 11.453 1 84.06 314 GLY A C 1
ATOM 2504 O O . GLY A 1 314 ? 5.16 -27.562 11.797 1 84.06 314 GLY A O 1
ATOM 2505 N N . LYS A 1 315 ? 3.229 -28.562 11.945 1 79.69 315 LYS A N 1
ATOM 2506 C CA . LYS A 1 315 ? 2.791 -27.75 13.07 1 79.69 315 LYS A CA 1
ATOM 2507 C C . LYS A 1 315 ? 3.516 -28.141 14.359 1 79.69 315 LYS A C 1
ATOM 2509 O O . LYS A 1 315 ? 3.721 -27.312 15.242 1 79.69 315 LYS A O 1
ATOM 2514 N N . ILE A 1 316 ? 3.9 -29.328 14.438 1 79.81 316 ILE A N 1
ATOM 2515 C CA . ILE A 1 316 ? 4.531 -29.875 15.641 1 79.81 316 ILE A CA 1
ATOM 2516 C C . ILE A 1 316 ? 6.035 -29.609 15.594 1 79.81 316 ILE A C 1
ATOM 2518 O O . ILE A 1 316 ? 6.641 -29.266 16.625 1 79.81 316 ILE A O 1
ATOM 2522 N N . GLN A 1 317 ? 6.598 -29.766 14.422 1 80.75 317 GLN A N 1
ATOM 2523 C CA . GLN A 1 317 ? 8.031 -29.562 14.227 1 80.75 317 GLN A CA 1
ATOM 2524 C C . GLN A 1 317 ? 8.305 -28.75 12.969 1 80.75 317 GLN A C 1
ATOM 2526 O O . GLN A 1 317 ? 7.645 -28.922 11.945 1 80.75 317 GLN A O 1
ATOM 2531 N N . LYS A 1 318 ? 9.258 -27.812 13.18 1 81.06 318 LYS A N 1
ATOM 2532 C CA . LYS A 1 318 ? 9.656 -27.047 12.008 1 81.06 318 LYS A CA 1
ATOM 2533 C C . LYS A 1 318 ? 10.469 -27.906 11.039 1 81.06 318 LYS A C 1
ATOM 2535 O O . LYS A 1 318 ? 11.672 -28.109 11.242 1 81.06 318 LYS A O 1
ATOM 2540 N N . LEU A 1 319 ? 9.82 -28.391 10.039 1 83.19 319 LEU A N 1
ATOM 2541 C CA . LEU A 1 319 ? 10.445 -29.391 9.164 1 83.19 319 LEU A CA 1
ATOM 2542 C C . LEU A 1 319 ? 10.75 -28.797 7.793 1 83.19 319 LEU A C 1
ATOM 2544 O O . LEU A 1 319 ? 11.531 -29.359 7.027 1 83.19 319 LEU A O 1
ATOM 2548 N N . TRP A 1 320 ? 10.125 -27.719 7.473 1 83.31 320 TRP A N 1
ATOM 2549 C CA . TRP A 1 320 ? 10.352 -27.156 6.145 1 83.31 320 TRP A CA 1
ATOM 2550 C C . TRP A 1 320 ? 10.195 -25.641 6.148 1 83.31 320 TRP A C 1
ATOM 2552 O O . TRP A 1 320 ? 9.727 -25.062 7.133 1 83.31 320 TRP A O 1
ATOM 2562 N N . LYS A 1 321 ? 10.656 -25.078 5.043 1 79.69 321 LYS A N 1
ATOM 2563 C CA . LYS A 1 321 ? 10.547 -23.625 4.844 1 79.69 321 LYS A CA 1
ATOM 2564 C C . LYS A 1 321 ? 9.086 -23.203 4.738 1 79.69 321 LYS A C 1
ATOM 2566 O O . LYS A 1 321 ? 8.227 -24 4.328 1 79.69 321 LYS A O 1
ATOM 2571 N N . PRO A 1 322 ? 8.891 -21.953 5.059 1 77.81 322 PRO A N 1
ATOM 2572 C CA . PRO A 1 322 ? 7.504 -21.469 5.008 1 77.81 322 PRO A CA 1
ATOM 2573 C C . PRO A 1 322 ? 6.934 -21.469 3.592 1 77.81 322 PRO A C 1
ATOM 2575 O O . PRO A 1 322 ? 7.68 -21.328 2.619 1 77.81 322 PRO A O 1
ATOM 2578 N N . GLY A 1 323 ? 5.586 -21.609 3.619 1 82.31 323 GLY A N 1
ATOM 2579 C CA . GLY A 1 323 ? 4.883 -21.547 2.348 1 82.31 323 GLY A CA 1
ATOM 2580 C C . GLY A 1 323 ? 4.305 -22.875 1.921 1 82.31 323 GLY A C 1
ATOM 2581 O O . GLY A 1 323 ? 4.508 -23.891 2.594 1 82.31 323 GLY A O 1
ATOM 2582 N N . SER A 1 324 ? 3.697 -22.859 0.815 1 88.75 324 SER A N 1
ATOM 2583 C CA . SER A 1 324 ? 2.994 -24.047 0.34 1 88.75 324 SER A CA 1
ATOM 2584 C C . SER A 1 324 ? 3.912 -24.938 -0.494 1 88.75 324 SER A C 1
ATOM 2586 O O . SER A 1 324 ? 3.662 -26.141 -0.635 1 88.75 324 SER A O 1
ATOM 2588 N N . LEU A 1 325 ? 5.004 -24.438 -0.933 1 90.06 325 LEU A N 1
ATOM 2589 C CA . LEU A 1 325 ? 5.832 -25.156 -1.898 1 90.06 325 LEU A CA 1
ATOM 2590 C C . LEU A 1 325 ? 6.441 -26.406 -1.273 1 90.06 325 LEU A C 1
ATOM 2592 O O . LEU A 1 325 ? 6.305 -27.5 -1.816 1 90.06 325 LEU A O 1
ATOM 2596 N N . PRO A 1 326 ? 7.09 -26.328 -0.097 1 90.44 326 PRO A N 1
ATOM 2597 C CA . PRO A 1 326 ? 7.641 -27.562 0.482 1 90.44 326 PRO A CA 1
ATOM 2598 C C . PRO A 1 326 ? 6.574 -28.609 0.767 1 90.44 326 PRO A C 1
ATOM 2600 O O . PRO A 1 326 ? 6.785 -29.797 0.501 1 90.44 326 PRO A O 1
ATOM 2603 N N . LEU A 1 327 ? 5.469 -28.234 1.258 1 91.25 327 LEU A N 1
ATOM 2604 C CA . LEU A 1 327 ? 4.359 -29.141 1.523 1 91.25 327 LEU A CA 1
ATOM 2605 C C . LEU A 1 327 ? 3.867 -29.797 0.233 1 91.25 327 LEU A C 1
ATOM 2607 O O . LEU A 1 327 ? 3.498 -30.969 0.227 1 91.25 327 LEU A O 1
ATOM 2611 N N . GLY A 1 328 ? 3.861 -29.031 -0.741 1 94.94 328 GLY A N 1
ATOM 2612 C CA . GLY A 1 328 ? 3.441 -29.562 -2.029 1 94.94 328 GLY A CA 1
ATOM 2613 C C . GLY A 1 328 ? 4.375 -30.625 -2.572 1 94.94 328 GLY A C 1
ATOM 2614 O O . GLY A 1 328 ? 3.922 -31.641 -3.113 1 94.94 328 GLY A O 1
ATOM 2615 N N . GLN A 1 329 ? 5.645 -30.375 -2.381 1 94.69 329 GLN A N 1
ATOM 2616 C CA . GLN A 1 329 ? 6.621 -31.359 -2.848 1 94.69 329 GLN A CA 1
ATOM 2617 C C . GLN A 1 329 ? 6.438 -32.688 -2.143 1 94.69 329 GLN A C 1
ATOM 2619 O O . GLN A 1 329 ? 6.566 -33.75 -2.764 1 94.69 329 GLN A O 1
ATOM 2624 N N . LEU A 1 330 ? 6.141 -32.594 -0.895 1 94.19 330 LEU A N 1
ATOM 2625 C CA . LEU A 1 330 ? 5.945 -33.812 -0.113 1 94.19 330 LEU A CA 1
ATOM 2626 C C . LEU A 1 330 ? 4.609 -34.469 -0.448 1 94.19 330 LEU A C 1
ATOM 2628 O O . LEU A 1 330 ? 4.539 -35.688 -0.617 1 94.19 330 LEU A O 1
ATOM 2632 N N . THR A 1 331 ? 3.584 -33.688 -0.588 1 96.38 331 THR A N 1
ATOM 2633 C CA . THR A 1 331 ? 2.238 -34.188 -0.865 1 96.38 331 THR A CA 1
ATOM 2634 C C . THR A 1 331 ? 2.189 -34.906 -2.213 1 96.38 331 THR A C 1
ATOM 2636 O O . THR A 1 331 ? 1.572 -35.938 -2.338 1 96.38 331 THR A O 1
ATOM 2639 N N . PHE A 1 332 ? 2.924 -34.375 -3.178 1 97.38 332 PHE A N 1
ATOM 2640 C CA . PHE A 1 332 ? 2.848 -34.906 -4.535 1 97.38 332 PHE A CA 1
ATOM 2641 C C . PHE A 1 332 ? 4.094 -35.719 -4.871 1 97.38 332 PHE A C 1
ATOM 2643 O O . PHE A 1 332 ? 4.387 -35.938 -6.047 1 97.38 332 PHE A O 1
ATOM 2650 N N . TYR A 1 333 ? 4.84 -36.062 -3.918 1 95.5 333 TYR A N 1
ATOM 2651 C CA . TYR A 1 333 ? 6.055 -36.844 -4.148 1 95.5 333 TYR A CA 1
ATOM 2652 C C . TYR A 1 333 ? 5.746 -38.125 -4.926 1 95.5 333 TYR A C 1
ATOM 2654 O O . TYR A 1 333 ? 4.867 -38.906 -4.539 1 95.5 333 TYR A O 1
ATOM 2662 N N . ASN A 1 334 ? 6.41 -38.281 -6 1 95.12 334 ASN A N 1
ATOM 2663 C CA . ASN A 1 334 ? 6.27 -39.438 -6.91 1 95.12 334 ASN A CA 1
ATOM 2664 C C . ASN A 1 334 ? 4.902 -39.438 -7.59 1 95.12 334 ASN A C 1
ATOM 2666 O O . ASN A 1 334 ? 4.461 -40.469 -8.094 1 95.12 334 ASN A O 1
ATOM 2670 N N . ARG A 1 335 ? 4.16 -38.312 -7.527 1 97.69 335 ARG A N 1
ATOM 2671 C CA . ARG A 1 335 ? 2.854 -38.188 -8.156 1 97.69 335 ARG A CA 1
ATOM 2672 C C . ARG A 1 335 ? 2.855 -37.094 -9.195 1 97.69 335 ARG A C 1
ATOM 2674 O O . ARG A 1 335 ? 1.795 -36.594 -9.586 1 97.69 335 ARG A O 1
ATOM 2681 N N . THR A 1 336 ? 4.062 -36.688 -9.609 1 97.56 336 THR A N 1
ATOM 2682 C CA . THR A 1 336 ? 4.207 -35.562 -10.539 1 97.56 336 THR A CA 1
ATOM 2683 C C . THR A 1 336 ? 4.738 -36.062 -11.883 1 97.56 336 THR A C 1
ATOM 2685 O O . THR A 1 336 ? 5.703 -36.812 -11.945 1 97.56 336 THR A O 1
ATOM 2688 N N . LEU A 1 337 ? 4.016 -35.719 -12.898 1 97.94 337 LEU A N 1
ATOM 2689 C CA . LEU A 1 337 ? 4.5 -35.875 -14.266 1 97.94 337 LEU A CA 1
ATOM 2690 C C . LEU A 1 337 ? 5.379 -34.719 -14.688 1 97.94 337 LEU A C 1
ATOM 2692 O O . LEU A 1 337 ? 4.906 -33.594 -14.773 1 97.94 337 LEU A O 1
ATOM 2696 N N . PRO A 1 338 ? 6.668 -34.969 -14.938 1 96.25 338 PRO A N 1
ATOM 2697 C CA . PRO A 1 338 ? 7.508 -33.875 -15.414 1 96.25 338 PRO A CA 1
ATOM 2698 C C . PRO A 1 338 ? 7.098 -33.375 -16.797 1 96.25 338 PRO A C 1
ATOM 2700 O O . PRO A 1 338 ? 6.855 -34.156 -17.703 1 96.25 338 PRO A O 1
ATOM 2703 N N . LEU A 1 339 ? 6.961 -32.094 -16.891 1 97.31 339 LEU A N 1
ATOM 2704 C CA . LEU A 1 339 ? 6.605 -31.469 -18.156 1 97.31 339 LEU A CA 1
ATOM 2705 C C . LEU A 1 339 ? 7.832 -30.844 -18.828 1 97.31 339 LEU A C 1
ATOM 2707 O O . LEU A 1 339 ? 8.844 -30.609 -18.156 1 97.31 339 LEU A O 1
ATOM 2711 N N . ASP A 1 340 ? 7.66 -30.656 -20.109 1 95.06 340 ASP A N 1
ATOM 2712 C CA . ASP A 1 340 ? 8.664 -29.891 -20.828 1 95.06 340 ASP A CA 1
ATOM 2713 C C . ASP A 1 340 ? 8.82 -28.5 -20.219 1 95.06 340 ASP A C 1
ATOM 2715 O O . ASP A 1 340 ? 7.828 -27.859 -19.859 1 95.06 340 ASP A O 1
ATOM 2719 N N . HIS A 1 341 ? 10.078 -28.031 -20.156 1 93.88 341 HIS A N 1
ATOM 2720 C CA . HIS A 1 341 ? 10.375 -26.766 -19.516 1 93.88 341 HIS A CA 1
ATOM 2721 C C . HIS A 1 341 ? 9.68 -25.609 -20.219 1 93.88 341 HIS A C 1
ATOM 2723 O O . HIS A 1 341 ? 9.391 -24.578 -19.594 1 93.88 341 HIS A O 1
ATOM 2729 N N . ARG A 1 342 ? 9.344 -25.734 -21.438 1 95.62 342 ARG A N 1
ATOM 2730 C CA . ARG A 1 342 ? 8.75 -24.656 -22.234 1 95.62 342 ARG A CA 1
ATOM 2731 C C . ARG A 1 342 ? 7.316 -24.391 -21.797 1 95.62 342 ARG A C 1
ATOM 2733 O O . ARG A 1 342 ? 6.758 -23.328 -22.125 1 95.62 342 ARG A O 1
ATOM 2740 N N . TRP A 1 343 ? 6.746 -25.281 -21.047 1 97.88 343 TRP A N 1
ATOM 2741 C CA . TRP A 1 343 ? 5.398 -25.047 -20.531 1 97.88 343 TRP A CA 1
ATOM 2742 C C . TRP A 1 343 ? 5.398 -23.922 -19.5 1 97.88 343 TRP A C 1
ATOM 2744 O O . TRP A 1 343 ? 4.414 -23.188 -19.375 1 97.88 343 TRP A O 1
ATOM 2754 N N . HIS A 1 344 ? 6.527 -23.844 -18.781 1 97.38 344 HIS A N 1
ATOM 2755 C CA . HIS A 1 344 ? 6.551 -22.953 -17.625 1 97.38 344 HIS A CA 1
ATOM 2756 C C . HIS A 1 344 ? 7.965 -22.453 -17.359 1 97.38 344 HIS A C 1
ATOM 2758 O O . HIS A 1 344 ? 8.82 -23.203 -16.891 1 97.38 344 HIS A O 1
ATOM 2764 N N . VAL A 1 345 ? 8.195 -21.234 -17.672 1 96.31 345 VAL A N 1
ATOM 2765 C CA . VAL A 1 345 ? 9.453 -20.562 -17.344 1 96.31 345 VAL A CA 1
ATOM 2766 C C . VAL A 1 345 ? 9.242 -19.641 -16.141 1 96.31 345 VAL A C 1
ATOM 2768 O O . VAL A 1 345 ? 8.336 -18.797 -16.156 1 96.31 345 VAL A O 1
ATOM 2771 N N . PHE A 1 346 ? 10.078 -19.781 -15.109 1 94.56 346 PHE A N 1
ATOM 2772 C CA . PHE A 1 346 ? 9.867 -19.031 -13.875 1 94.56 346 PHE A CA 1
ATOM 2773 C C . PHE A 1 346 ? 11.133 -18.281 -13.477 1 94.56 346 PHE A C 1
ATOM 2775 O O . PHE A 1 346 ? 12.188 -18.453 -14.094 1 94.56 346 PHE A O 1
ATOM 2782 N N . GLY A 1 347 ? 11.008 -17.328 -12.508 1 93.94 347 GLY A N 1
ATOM 2783 C CA . GLY A 1 347 ? 12.148 -16.609 -11.977 1 93.94 347 GLY A CA 1
ATOM 2784 C C . GLY A 1 347 ? 12.156 -15.133 -12.352 1 93.94 347 GLY A C 1
ATOM 2785 O O . GLY A 1 347 ? 13.047 -14.383 -11.945 1 93.94 347 GLY A O 1
ATOM 2786 N N . LEU A 1 348 ? 11.156 -14.648 -12.984 1 96.88 348 LEU A N 1
ATOM 2787 C CA . LEU A 1 348 ? 11.156 -13.281 -13.5 1 96.88 348 LEU A CA 1
ATOM 2788 C C . LEU A 1 348 ? 11.078 -12.273 -12.359 1 96.88 348 LEU A C 1
ATOM 2790 O O . LEU A 1 348 ? 11.328 -11.078 -12.562 1 96.88 348 LEU A O 1
ATOM 2794 N N . GLY A 1 349 ? 10.773 -12.734 -11.18 1 95.19 349 GLY A N 1
ATOM 2795 C CA . GLY A 1 349 ? 10.688 -11.852 -10.031 1 95.19 349 GLY A CA 1
ATOM 2796 C C . GLY A 1 349 ? 11.984 -11.758 -9.25 1 95.19 349 GLY A C 1
ATOM 2797 O O . GLY A 1 349 ? 12.023 -11.164 -8.172 1 95.19 349 GLY A O 1
ATOM 2798 N N . HIS A 1 350 ? 13.102 -12.383 -9.68 1 91.75 350 HIS A N 1
ATOM 2799 C CA . HIS A 1 350 ? 14.352 -12.289 -8.93 1 91.75 350 HIS A CA 1
ATOM 2800 C C . HIS A 1 350 ? 15.555 -12.477 -9.844 1 91.75 350 HIS A C 1
ATOM 2802 O O . HIS A 1 350 ? 16.672 -12.086 -9.5 1 91.75 350 HIS A O 1
ATOM 2808 N N . ASP A 1 351 ? 15.352 -13.148 -10.969 1 91.75 351 ASP A N 1
ATOM 2809 C CA . ASP A 1 351 ? 16.453 -13.5 -11.859 1 91.75 351 ASP A CA 1
ATOM 2810 C C . ASP A 1 351 ? 16.547 -12.523 -13.031 1 91.75 351 ASP A C 1
ATOM 2812 O O . ASP A 1 351 ? 15.688 -12.539 -13.922 1 91.75 351 ASP A O 1
ATOM 2816 N N . PHE A 1 352 ? 17.625 -11.844 -13.125 1 91.81 352 PHE A N 1
ATOM 2817 C CA . PHE A 1 352 ? 17.812 -10.82 -14.141 1 91.81 352 PHE A CA 1
ATOM 2818 C C . PHE A 1 352 ? 18.391 -11.414 -15.414 1 91.81 352 PHE A C 1
ATOM 2820 O O . PHE A 1 352 ? 18.5 -10.734 -16.438 1 91.81 352 PHE A O 1
ATOM 2827 N N . SER A 1 353 ? 18.672 -12.648 -15.406 1 90.81 353 SER A N 1
ATOM 2828 C CA . SER A 1 353 ? 19.5 -13.211 -16.469 1 90.81 353 SER A CA 1
ATOM 2829 C C . SER A 1 353 ? 18.641 -13.961 -17.484 1 90.81 353 SER A C 1
ATOM 2831 O O . SER A 1 353 ? 19.156 -14.398 -18.516 1 90.81 353 SER A O 1
ATOM 2833 N N . ILE A 1 354 ? 17.375 -14.125 -17.266 1 93.94 354 ILE A N 1
ATOM 2834 C CA . ILE A 1 354 ? 16.547 -14.867 -18.203 1 93.94 354 ILE A CA 1
ATOM 2835 C C . ILE A 1 354 ? 16.484 -14.148 -19.547 1 93.94 354 ILE A C 1
ATOM 2837 O O . ILE A 1 354 ? 16.125 -12.969 -19.609 1 93.94 354 ILE A O 1
ATOM 2841 N N . GLY A 1 355 ? 16.844 -14.812 -20.609 1 93.44 355 GLY A N 1
ATOM 2842 C CA . GLY A 1 355 ? 16.984 -14.203 -21.922 1 93.44 355 GLY A CA 1
ATOM 2843 C C . GLY A 1 355 ? 15.68 -14.164 -22.703 1 93.44 355 GLY A C 1
ATOM 2844 O O . GLY A 1 355 ? 14.727 -14.859 -22.359 1 93.44 355 GLY A O 1
ATOM 2845 N N . ARG A 1 356 ? 15.68 -13.445 -23.75 1 94.5 356 ARG A N 1
ATOM 2846 C CA . ARG A 1 356 ? 14.516 -13.227 -24.594 1 94.5 356 ARG A CA 1
ATOM 2847 C C . ARG A 1 356 ? 14.078 -14.516 -25.266 1 94.5 356 ARG A C 1
ATOM 2849 O O . ARG A 1 356 ? 12.875 -14.797 -25.375 1 94.5 356 ARG A O 1
ATOM 2856 N N . ASN A 1 357 ? 14.953 -15.289 -25.703 1 94.94 357 ASN A N 1
ATOM 2857 C CA . ASN A 1 357 ? 14.625 -16.531 -26.391 1 94.94 357 ASN A CA 1
ATOM 2858 C C . ASN A 1 357 ? 13.867 -17.484 -25.469 1 94.94 357 ASN A C 1
ATOM 2860 O O . ASN A 1 357 ? 12.891 -18.109 -25.875 1 94.94 357 ASN A O 1
ATOM 2864 N N . GLU A 1 358 ? 14.367 -17.578 -24.312 1 94.5 358 GLU A N 1
ATOM 2865 C CA . GLU A 1 358 ? 13.703 -18.422 -23.328 1 94.5 358 GLU A CA 1
ATOM 2866 C C . GLU A 1 358 ? 12.297 -17.906 -23.016 1 94.5 358 GLU A C 1
ATOM 2868 O O . GLU A 1 358 ? 11.344 -18.688 -22.953 1 94.5 358 GLU A O 1
ATOM 2873 N N . LEU A 1 359 ? 12.141 -16.672 -22.922 1 96.38 359 LEU A N 1
ATOM 2874 C CA . LEU A 1 359 ? 10.859 -16.031 -22.625 1 96.38 359 LEU A CA 1
ATOM 2875 C C . LEU A 1 359 ? 9.875 -16.234 -23.781 1 96.38 359 LEU A C 1
ATOM 2877 O O . LEU A 1 359 ? 8.719 -16.609 -23.562 1 96.38 359 LEU A O 1
ATOM 2881 N N . GLU A 1 360 ? 10.312 -16.078 -24.922 1 95.06 360 GLU A N 1
ATOM 2882 C CA . GLU A 1 360 ? 9.43 -16.109 -26.078 1 95.06 360 GLU A CA 1
ATOM 2883 C C . GLU A 1 360 ? 9.016 -17.531 -26.422 1 95.06 360 GLU A C 1
ATOM 2885 O O . GLU A 1 360 ? 7.969 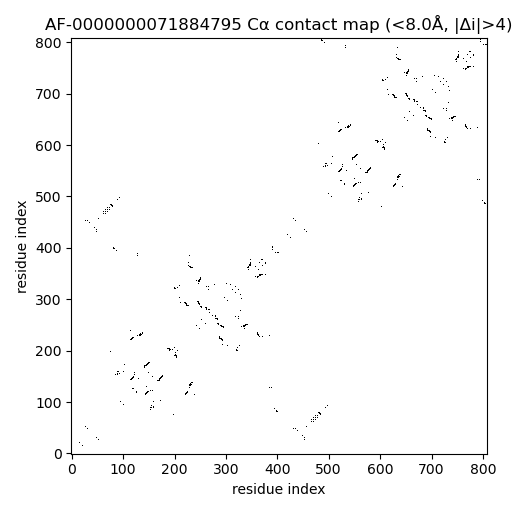-17.75 -27.016 1 95.06 360 GLU A O 1
ATOM 2890 N N . SER A 1 361 ?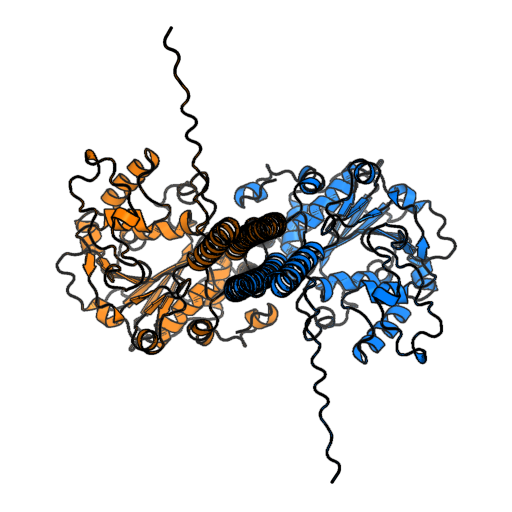 9.781 -18.5 -26 1 95.44 361 SER A N 1
ATOM 2891 C CA . SER A 1 361 ? 9.453 -19.891 -26.297 1 95.44 361 SER A CA 1
ATOM 2892 C C . SER A 1 361 ? 8.547 -20.469 -25.219 1 95.44 361 SER A C 1
ATOM 2894 O O . SER A 1 361 ? 7.973 -21.547 -25.406 1 95.44 361 SER A O 1
ATOM 2896 N N . ALA A 1 362 ? 8.398 -19.812 -24.141 1 97.69 362 ALA A N 1
ATOM 2897 C CA . ALA A 1 362 ? 7.641 -20.312 -23 1 97.69 362 ALA A CA 1
ATOM 2898 C C . ALA A 1 362 ? 6.137 -20.172 -23.234 1 97.69 362 ALA A C 1
ATOM 2900 O O . ALA A 1 362 ? 5.676 -19.172 -23.781 1 97.69 362 ALA A O 1
ATOM 2901 N N . SER A 1 363 ? 5.383 -21.188 -22.859 1 98.56 363 SER A N 1
ATOM 2902 C CA . SER A 1 363 ? 3.928 -21.078 -22.875 1 98.56 363 SER A CA 1
ATOM 2903 C C . SER A 1 363 ? 3.422 -20.203 -21.734 1 98.56 363 SER A C 1
ATOM 2905 O O . SER A 1 363 ? 2.459 -19.453 -21.906 1 98.56 363 SER A O 1
ATOM 2907 N N . VAL A 1 364 ? 4.047 -20.344 -20.578 1 98.81 364 VAL A N 1
ATOM 2908 C CA . VAL A 1 364 ? 3.717 -19.516 -19.422 1 98.81 364 VAL A CA 1
ATOM 2909 C C . VAL A 1 364 ? 4.996 -18.938 -18.812 1 98.81 364 VAL A C 1
ATOM 2911 O O . VAL A 1 364 ? 5.973 -19.656 -18.609 1 98.81 364 VAL A O 1
ATOM 2914 N N . ILE A 1 365 ? 5.035 -17.656 -18.609 1 98.62 365 ILE A N 1
ATOM 2915 C CA . ILE A 1 365 ? 6.129 -17.031 -17.859 1 98.62 365 ILE A CA 1
ATOM 2916 C C . ILE A 1 365 ? 5.637 -16.609 -16.484 1 98.62 365 ILE A C 1
ATOM 2918 O O . ILE A 1 365 ? 4.492 -16.188 -16.328 1 98.62 365 ILE A O 1
ATOM 2922 N N . HIS A 1 366 ? 6.484 -16.766 -15.492 1 98.31 366 HIS A N 1
ATOM 2923 C CA . HIS A 1 366 ? 6.094 -16.656 -14.094 1 98.31 366 HIS A CA 1
ATOM 2924 C C . HIS A 1 366 ? 7.016 -15.711 -13.336 1 98.31 366 HIS A C 1
ATOM 2926 O O . HIS A 1 366 ? 8.234 -15.906 -13.305 1 98.31 366 HIS A O 1
ATOM 2932 N N . TYR A 1 367 ? 6.414 -14.711 -12.75 1 97.31 367 TYR A N 1
ATOM 2933 C CA . TYR A 1 367 ? 7.156 -13.727 -11.969 1 97.31 367 TYR A CA 1
ATOM 2934 C C . TYR A 1 367 ? 7.375 -14.219 -10.539 1 97.31 367 TYR A C 1
ATOM 2936 O O . TYR A 1 367 ? 7.098 -13.5 -9.578 1 97.31 367 TYR A O 1
ATOM 2944 N N . SER A 1 368 ? 7.906 -15.477 -10.398 1 94.5 368 SER A N 1
ATOM 2945 C CA . SER A 1 368 ? 8.25 -16.016 -9.086 1 94.5 368 SER A CA 1
ATOM 2946 C C . SER A 1 368 ? 9.359 -15.211 -8.43 1 94.5 368 SER A C 1
ATOM 2948 O O . SER A 1 368 ? 10.336 -14.844 -9.086 1 94.5 368 SER A O 1
ATOM 2950 N N . GLY A 1 369 ? 9.156 -14.945 -7.195 1 91.69 369 GLY A N 1
ATOM 2951 C CA . GLY A 1 369 ? 10.086 -14.086 -6.465 1 91.69 369 GLY A CA 1
ATOM 2952 C C . GLY A 1 369 ? 9.414 -12.867 -5.863 1 91.69 369 GLY A C 1
ATOM 2953 O O . GLY A 1 369 ? 8.188 -12.766 -5.852 1 91.69 369 GLY A O 1
ATOM 2954 N N . LYS A 1 370 ? 10.266 -11.945 -5.336 1 89.25 370 LYS A N 1
ATOM 2955 C CA . LYS A 1 370 ? 9.758 -10.797 -4.602 1 89.25 370 LYS A CA 1
ATOM 2956 C C . LYS A 1 370 ? 9.391 -9.656 -5.547 1 89.25 370 LYS A C 1
ATOM 2958 O O . LYS A 1 370 ? 8.492 -8.859 -5.25 1 89.25 370 LYS A O 1
ATOM 2963 N N . LEU A 1 371 ? 10.055 -9.547 -6.641 1 93.88 371 LEU A N 1
ATOM 2964 C CA . LEU A 1 371 ? 9.922 -8.414 -7.551 1 93.88 371 LEU A CA 1
ATOM 2965 C C . LEU A 1 371 ? 8.758 -8.625 -8.516 1 93.88 371 LEU A C 1
ATOM 2967 O O . LEU A 1 371 ? 8.977 -8.82 -9.719 1 93.88 371 LEU A O 1
ATOM 2971 N N . LYS A 1 372 ? 7.543 -8.523 -8.023 1 94.75 372 LYS A N 1
ATOM 2972 C CA . LYS A 1 372 ? 6.328 -8.75 -8.797 1 94.75 372 LYS A CA 1
ATOM 2973 C C . LYS A 1 372 ? 6.137 -7.664 -9.852 1 94.75 372 LYS A C 1
ATOM 2975 O O . LYS A 1 372 ? 6.555 -6.52 -9.648 1 94.75 372 LYS A O 1
ATOM 2980 N N . PRO A 1 373 ? 5.461 -7.969 -10.93 1 95.94 373 PRO A N 1
ATOM 2981 C CA . PRO A 1 373 ? 5.387 -7.039 -12.055 1 95.94 373 PRO A CA 1
ATOM 2982 C C . PRO A 1 373 ? 4.504 -5.824 -11.766 1 95.94 373 PRO A C 1
ATOM 2984 O O . PRO A 1 373 ? 4.59 -4.812 -12.469 1 95.94 373 PRO A O 1
ATOM 2987 N N . TRP A 1 374 ? 3.646 -5.875 -10.797 1 94.19 374 TRP A N 1
ATOM 2988 C CA . TRP A 1 374 ? 2.773 -4.75 -10.469 1 94.19 374 TRP A CA 1
ATOM 2989 C C . TRP A 1 374 ? 3.428 -3.834 -9.445 1 94.19 374 TRP A C 1
ATOM 2991 O O . TRP A 1 374 ? 2.85 -2.818 -9.055 1 94.19 374 TRP A O 1
ATOM 3001 N N . LEU A 1 375 ? 4.566 -4.184 -8.984 1 90.5 375 LEU A N 1
ATOM 3002 C CA . LEU A 1 375 ? 5.297 -3.344 -8.039 1 90.5 375 LEU A CA 1
ATOM 3003 C C . LEU A 1 375 ? 6.27 -2.422 -8.773 1 90.5 375 LEU A C 1
ATOM 3005 O O . LEU A 1 375 ? 6.789 -2.777 -9.836 1 90.5 375 LEU A O 1
ATOM 3009 N N . GLU A 1 376 ? 6.594 -1.298 -8.133 1 88.44 376 GLU A N 1
ATOM 3010 C CA . GLU A 1 376 ? 7.539 -0.351 -8.711 1 88.44 376 GLU A CA 1
ATOM 3011 C C . GLU A 1 376 ? 8.953 -0.937 -8.758 1 88.44 376 GLU A C 1
ATOM 3013 O O . GLU A 1 376 ? 9.758 -0.558 -9.602 1 88.44 376 GLU A O 1
ATOM 3018 N N . ILE A 1 377 ? 9.258 -1.896 -7.902 1 91 377 ILE A N 1
ATOM 3019 C CA . ILE A 1 377 ? 10.609 -2.434 -7.777 1 91 377 ILE A CA 1
ATOM 3020 C C . ILE A 1 377 ? 10.789 -3.607 -8.734 1 91 377 ILE A C 1
ATOM 3022 O O . ILE A 1 377 ? 11.805 -4.309 -8.688 1 91 377 ILE A O 1
ATOM 3026 N N . SER A 1 378 ? 9.797 -3.834 -9.609 1 93.81 378 SER A N 1
ATOM 3027 C CA . SER A 1 378 ? 9.875 -4.945 -10.555 1 93.81 378 SER A CA 1
ATOM 3028 C C . SER A 1 378 ? 11.055 -4.789 -11.5 1 93.81 378 SER A C 1
ATOM 3030 O O . SER A 1 378 ? 11.609 -3.695 -11.641 1 93.81 378 SER A O 1
ATOM 3032 N N . ILE A 1 379 ? 11.484 -5.93 -12.086 1 92.62 379 ILE A N 1
ATOM 3033 C CA . ILE A 1 379 ? 12.555 -5.902 -13.078 1 92.62 379 ILE A CA 1
ATOM 3034 C C . ILE A 1 379 ? 12.047 -5.289 -14.375 1 92.62 379 ILE A C 1
ATOM 3036 O O . ILE A 1 379 ? 11.188 -5.867 -15.047 1 92.62 379 ILE A O 1
ATOM 3040 N N . PRO A 1 380 ? 12.57 -4.223 -14.789 1 93.62 380 PRO A N 1
ATOM 3041 C CA . PRO A 1 380 ? 12 -3.443 -15.891 1 93.62 380 PRO A CA 1
ATOM 3042 C C . PRO A 1 380 ? 11.945 -4.223 -17.203 1 93.62 380 PRO A C 1
ATOM 3044 O O . PRO A 1 380 ? 10.945 -4.156 -17.922 1 93.62 380 PRO A O 1
ATOM 3047 N N . LYS A 1 381 ? 12.883 -4.988 -17.547 1 95.06 381 LYS A N 1
ATOM 3048 C CA . LYS A 1 381 ? 12.945 -5.645 -18.844 1 95.06 381 LYS A CA 1
ATOM 3049 C C . LYS A 1 381 ? 11.844 -6.695 -18.984 1 95.06 381 LYS A C 1
ATOM 3051 O O . LYS A 1 381 ? 11.523 -7.129 -20.094 1 95.06 381 LYS A O 1
ATOM 3056 N N . TYR A 1 382 ? 11.258 -7.156 -17.922 1 97.44 382 TYR A N 1
ATOM 3057 C CA . TYR A 1 382 ? 10.227 -8.188 -17.984 1 97.44 382 TYR A CA 1
ATOM 3058 C C . TYR A 1 382 ? 8.836 -7.57 -17.875 1 97.44 382 TYR A C 1
ATOM 3060 O O . TYR A 1 382 ? 7.828 -8.25 -18.109 1 97.44 382 TYR A O 1
ATOM 3068 N N . ARG A 1 383 ? 8.703 -6.297 -17.547 1 95.88 383 ARG A N 1
ATOM 3069 C CA . ARG A 1 383 ? 7.445 -5.672 -17.156 1 95.88 383 ARG A CA 1
ATOM 3070 C C . ARG A 1 383 ? 6.473 -5.621 -18.328 1 95.88 383 ARG A C 1
ATOM 3072 O O . ARG A 1 383 ? 5.266 -5.793 -18.156 1 95.88 383 ARG A O 1
ATOM 3079 N N . ASP A 1 384 ? 6.969 -5.453 -19.516 1 96.25 384 ASP A N 1
ATOM 3080 C CA . ASP A 1 384 ? 6.121 -5.266 -20.688 1 96.25 384 ASP A CA 1
ATOM 3081 C C . ASP A 1 384 ? 5.336 -6.535 -21.016 1 96.25 384 ASP A C 1
ATOM 3083 O O . ASP A 1 384 ? 4.23 -6.469 -21.562 1 96.25 384 ASP A O 1
ATOM 3087 N N . TYR A 1 385 ? 5.883 -7.676 -20.703 1 98.12 385 TYR A N 1
ATOM 3088 C CA . TYR A 1 385 ? 5.176 -8.93 -20.938 1 98.12 385 TYR A CA 1
ATOM 3089 C C . TYR A 1 385 ? 3.887 -8.984 -20.125 1 98.12 385 TYR A C 1
ATOM 3091 O O . TYR A 1 385 ? 2.916 -9.625 -20.531 1 98.12 385 TYR A O 1
ATOM 3099 N N . TRP A 1 386 ? 3.918 -8.289 -19.016 1 98.25 386 TRP A N 1
ATOM 3100 C CA . TRP A 1 386 ? 2.754 -8.242 -18.141 1 98.25 386 TRP A CA 1
ATOM 3101 C C . TRP A 1 386 ? 1.825 -7.098 -18.531 1 98.25 386 TRP A C 1
ATOM 3103 O O . TRP A 1 386 ? 0.618 -7.293 -18.688 1 98.25 386 TRP A O 1
ATOM 3113 N N . ASN A 1 387 ? 2.324 -5.965 -18.859 1 97.56 387 ASN A N 1
ATOM 3114 C CA . ASN A 1 387 ? 1.58 -4.73 -19.094 1 97.56 387 ASN A CA 1
ATOM 3115 C C . ASN A 1 387 ? 0.72 -4.82 -20.344 1 97.56 387 ASN A C 1
ATOM 3117 O O . ASN A 1 387 ? -0.354 -4.219 -20.422 1 97.56 387 ASN A O 1
ATOM 3121 N N . ARG A 1 388 ? 1.113 -5.535 -21.281 1 97.06 388 ARG A N 1
ATOM 3122 C CA . ARG A 1 388 ? 0.439 -5.539 -22.578 1 97.06 388 ARG A CA 1
ATOM 3123 C C . ARG A 1 388 ? -0.95 -6.16 -22.469 1 97.06 388 ARG A C 1
ATOM 3125 O O . ARG A 1 388 ? -1.757 -6.055 -23.391 1 97.06 388 ARG A O 1
ATOM 3132 N N . TYR A 1 389 ? -1.28 -6.777 -21.328 1 98.12 389 TYR A N 1
ATOM 3133 C CA . TYR A 1 389 ? -2.58 -7.426 -21.188 1 98.12 389 TYR A CA 1
ATOM 3134 C C . TYR A 1 389 ? -3.525 -6.574 -20.344 1 98.12 389 TYR A C 1
ATOM 3136 O O . TYR A 1 389 ? -4.609 -7.027 -19.969 1 98.12 389 TYR A O 1
ATOM 3144 N N . LEU A 1 390 ? -3.119 -5.398 -20.062 1 96.88 390 LEU A N 1
ATOM 3145 C CA . LEU A 1 390 ? -3.977 -4.43 -19.391 1 96.88 390 LEU A CA 1
ATOM 3146 C C . LEU A 1 390 ? -4.277 -3.244 -20.297 1 96.88 390 LEU A C 1
ATOM 3148 O O . LEU A 1 390 ? -3.389 -2.756 -21.016 1 96.88 390 LEU A O 1
ATOM 3152 N N . ASN A 1 391 ? -5.492 -2.896 -20.359 1 96.44 391 ASN A N 1
ATOM 3153 C CA . ASN A 1 391 ? -5.891 -1.673 -21.047 1 96.44 391 ASN A CA 1
ATOM 3154 C C . ASN A 1 391 ? -5.812 -0.461 -20.125 1 96.44 391 ASN A C 1
ATOM 3156 O O . ASN A 1 391 ? -6.766 -0.163 -19.391 1 96.44 391 ASN A O 1
ATOM 3160 N N . TYR A 1 392 ? -4.805 0.278 -20.266 1 94.56 392 TYR A N 1
ATOM 3161 C CA . TYR A 1 392 ? -4.543 1.363 -19.328 1 94.56 392 TYR A CA 1
ATOM 3162 C C . TYR A 1 392 ? -5.414 2.574 -19.641 1 94.56 392 TYR A C 1
ATOM 3164 O O . TYR A 1 392 ? -5.449 3.537 -18.875 1 94.56 392 TYR A O 1
ATOM 3172 N N . ASP A 1 393 ? -6.195 2.529 -20.703 1 94.44 393 ASP A N 1
ATOM 3173 C CA . ASP A 1 393 ? -7.184 3.564 -20.984 1 94.44 393 ASP A CA 1
ATOM 3174 C C . ASP A 1 393 ? -8.477 3.307 -20.219 1 94.44 393 ASP A C 1
ATOM 3176 O O . ASP A 1 393 ? -9.406 4.121 -20.266 1 94.44 393 ASP A O 1
ATOM 3180 N N . ASN A 1 394 ? -8.523 2.156 -19.594 1 95.81 394 ASN A N 1
ATOM 3181 C CA . ASN A 1 394 ? -9.664 1.859 -18.734 1 95.81 394 ASN A CA 1
ATOM 3182 C C . ASN A 1 394 ? -9.945 2.996 -17.75 1 95.81 394 ASN A C 1
ATOM 3184 O O . ASN A 1 394 ? -9.031 3.482 -17.078 1 95.81 394 ASN A O 1
ATOM 3188 N N . PRO A 1 395 ? -11.172 3.424 -17.672 1 94.56 395 PRO A N 1
ATOM 3189 C CA . PRO A 1 395 ? -11.484 4.59 -16.844 1 94.56 395 PRO A CA 1
ATOM 3190 C C . PRO A 1 395 ? -11.086 4.398 -15.383 1 94.56 395 PRO A C 1
ATOM 3192 O O . PRO A 1 395 ? -10.633 5.344 -14.734 1 94.56 395 PRO A O 1
ATOM 3195 N N . HIS A 1 396 ? -11.328 3.217 -14.82 1 95.69 396 HIS A N 1
ATOM 3196 C CA . HIS A 1 396 ? -10.953 2.965 -13.43 1 95.69 396 HIS A CA 1
ATOM 3197 C C . HIS A 1 396 ? -9.453 3.098 -13.234 1 95.69 396 HIS A C 1
ATOM 3199 O O . HIS A 1 396 ? -9 3.639 -12.219 1 95.69 396 HIS A O 1
ATOM 3205 N N . LEU A 1 397 ? -8.664 2.541 -14.195 1 96.12 397 LEU A N 1
ATOM 3206 C CA . LEU A 1 397 ? -7.211 2.643 -14.102 1 96.12 397 LEU A CA 1
ATOM 3207 C C . LEU A 1 397 ? -6.758 4.094 -14.234 1 96.12 397 LEU A C 1
ATOM 3209 O O . LEU A 1 397 ? -5.879 4.547 -13.5 1 96.12 397 LEU A O 1
ATOM 3213 N N . GLN A 1 398 ? -7.371 4.805 -15.125 1 93.06 398 GLN A N 1
ATOM 3214 C CA . GLN A 1 398 ? -7.039 6.211 -15.328 1 93.06 398 GLN A CA 1
ATOM 3215 C C . GLN A 1 398 ? -7.352 7.039 -14.086 1 93.06 398 GLN A C 1
ATOM 3217 O O . GLN A 1 398 ? -6.531 7.852 -13.648 1 93.06 398 GLN A O 1
ATOM 3222 N N . GLN A 1 399 ? -8.492 6.809 -13.555 1 90.31 399 GLN A N 1
ATOM 3223 C CA . GLN A 1 399 ? -8.914 7.562 -12.375 1 90.31 399 GLN A CA 1
ATOM 3224 C C . GLN A 1 399 ? -7.973 7.312 -11.203 1 90.31 399 GLN A C 1
ATOM 3226 O O . GLN A 1 399 ? -7.781 8.188 -10.359 1 90.31 399 GLN A O 1
ATOM 3231 N N . CYS A 1 400 ? -7.367 6.133 -11.156 1 92.88 400 CYS A N 1
ATOM 3232 C CA . CYS A 1 400 ? -6.492 5.762 -10.055 1 92.88 400 CYS A CA 1
ATOM 3233 C C . CYS A 1 400 ? -5.027 5.941 -10.43 1 92.88 400 CYS A C 1
ATOM 3235 O O . CYS A 1 400 ? -4.137 5.48 -9.711 1 92.88 400 CYS A O 1
ATOM 3237 N N . ASN A 1 401 ? -4.746 6.547 -11.57 1 88 401 ASN A N 1
ATOM 3238 C CA . ASN A 1 401 ? -3.404 6.867 -12.039 1 88 401 ASN A CA 1
ATOM 3239 C C . ASN A 1 401 ? -2.537 5.617 -12.164 1 88 401 ASN A C 1
ATOM 3241 O O . ASN A 1 401 ? -1.389 5.609 -11.719 1 88 401 ASN A O 1
ATOM 3245 N N . ILE A 1 402 ? -3.172 4.559 -12.539 1 91.88 402 ILE A N 1
ATOM 3246 C CA . ILE A 1 402 ? -2.434 3.338 -12.852 1 91.88 402 ILE A CA 1
ATOM 3247 C C . ILE A 1 402 ? -2.029 3.346 -14.32 1 91.88 402 ILE A C 1
ATOM 3249 O O . ILE A 1 402 ? -2.887 3.346 -15.211 1 91.88 402 ILE A O 1
ATOM 3253 N N . HIS A 1 403 ? -0.649 3.322 -14.445 1 87.75 403 HIS A N 1
ATOM 3254 C CA . HIS A 1 403 ? -0.11 3.422 -15.797 1 87.75 403 HIS A CA 1
ATOM 3255 C C . HIS A 1 403 ? 0.853 2.275 -16.094 1 87.75 403 HIS A C 1
ATOM 3257 O O . HIS A 1 403 ? 1.319 1.6 -15.18 1 87.75 403 HIS A O 1
ATOM 3263 N N . GLY A 1 404 ? 0.954 1.953 -17.344 1 81.94 404 GLY A N 1
ATOM 3264 C CA . GLY A 1 404 ? 1.852 0.889 -17.766 1 81.94 404 GLY A CA 1
ATOM 3265 C C . GLY A 1 404 ? 3.266 1.37 -18.031 1 81.94 404 GLY A C 1
ATOM 3266 O O . GLY A 1 404 ? 3.498 2.568 -18.203 1 81.94 404 GLY A O 1
ATOM 3267 N N . MET B 1 1 ? 18.344 33.719 -41.094 1 24.83 1 MET B N 1
ATOM 3268 C CA . MET B 1 1 ? 18.484 32.281 -41.031 1 24.83 1 MET B CA 1
ATOM 3269 C C . MET B 1 1 ? 19 31.875 -39.625 1 24.83 1 MET B C 1
ATOM 3271 O O . MET B 1 1 ? 20.188 31.625 -39.469 1 24.83 1 MET B O 1
ATOM 3275 N N . ASP B 1 2 ? 18.531 32.406 -38.469 1 23.23 2 ASP B N 1
ATOM 3276 C CA . ASP B 1 2 ? 18.984 32.531 -37.094 1 23.23 2 ASP B CA 1
ATOM 3277 C C . ASP B 1 2 ? 18.844 31.203 -36.344 1 23.23 2 ASP B C 1
ATOM 3279 O O . ASP B 1 2 ? 17.766 30.609 -36.312 1 23.23 2 ASP B O 1
ATOM 3283 N N . ASP B 1 3 ? 19.938 30.406 -36.188 1 22.78 3 ASP B N 1
ATOM 3284 C CA . ASP B 1 3 ? 20.219 29.062 -35.656 1 22.78 3 ASP B CA 1
ATOM 3285 C C . ASP B 1 3 ? 19.891 28.984 -34.156 1 22.78 3 ASP B C 1
ATOM 3287 O O . ASP B 1 3 ? 20.547 29.641 -33.344 1 22.78 3 ASP B O 1
ATOM 3291 N N . ALA B 1 4 ? 18.609 28.891 -33.781 1 25.19 4 ALA B N 1
ATOM 3292 C CA . ALA B 1 4 ? 18.109 28.844 -32.406 1 25.19 4 ALA B CA 1
ATOM 3293 C C . ALA B 1 4 ? 18.719 27.656 -31.656 1 25.19 4 ALA B C 1
ATOM 3295 O O . ALA B 1 4 ? 18.406 26.5 -31.953 1 25.19 4 ALA B O 1
ATOM 3296 N N . ARG B 1 5 ? 19.906 27.766 -30.953 1 23.14 5 ARG B N 1
ATOM 3297 C CA . ARG B 1 5 ? 20.672 26.859 -30.109 1 23.14 5 ARG B CA 1
ATOM 3298 C C . ARG B 1 5 ? 19.828 26.344 -28.953 1 23.14 5 ARG B C 1
ATOM 3300 O O . ARG B 1 5 ? 19.312 27.125 -28.156 1 23.14 5 ARG B O 1
ATOM 3307 N N . SER B 1 6 ? 19.125 25.219 -29.062 1 22.73 6 SER B N 1
ATOM 3308 C CA . SER B 1 6 ? 18.297 24.453 -28.125 1 22.73 6 SER B CA 1
ATOM 3309 C C . SER B 1 6 ? 19.062 24.109 -26.859 1 22.73 6 SER B C 1
ATOM 3311 O O . SER B 1 6 ? 20.016 23.344 -26.906 1 22.73 6 SER B O 1
ATOM 3313 N N . ALA B 1 7 ? 19.281 25.078 -25.938 1 23.84 7 ALA B N 1
ATOM 3314 C CA . ALA B 1 7 ? 20 24.875 -24.672 1 23.84 7 ALA B CA 1
ATOM 3315 C C . ALA B 1 7 ? 19.344 23.75 -23.844 1 23.84 7 ALA B C 1
ATOM 3317 O O . ALA B 1 7 ? 18.188 23.859 -23.438 1 23.84 7 ALA B O 1
ATOM 3318 N N . ASN B 1 8 ? 19.625 22.484 -24.094 1 22.45 8 ASN B N 1
ATOM 3319 C CA . ASN B 1 8 ? 19.328 21.25 -23.391 1 22.45 8 ASN B CA 1
ATOM 3320 C C . ASN B 1 8 ? 19.688 21.344 -21.906 1 22.45 8 ASN B C 1
ATOM 3322 O O . ASN B 1 8 ? 20.859 21.375 -21.547 1 22.45 8 ASN B O 1
ATOM 3326 N N . HIS B 1 9 ? 19.078 22.25 -21.156 1 23.83 9 HIS B N 1
ATOM 3327 C CA . HIS B 1 9 ? 19.438 22.359 -19.75 1 23.83 9 HIS B CA 1
ATOM 3328 C C . HIS B 1 9 ? 19.25 21.031 -19.031 1 23.83 9 HIS B C 1
ATOM 3330 O O . HIS B 1 9 ? 18.141 20.516 -18.938 1 23.83 9 HIS B O 1
ATOM 3336 N N . GLY B 1 10 ? 20.188 20.078 -19.203 1 24.17 10 GLY B N 1
ATOM 3337 C CA . GLY B 1 10 ? 20.375 18.859 -18.422 1 24.17 10 GLY B CA 1
ATOM 3338 C C . GLY B 1 10 ? 20.203 19.094 -16.922 1 24.17 10 GLY B C 1
ATOM 3339 O O . GLY B 1 10 ? 20.984 19.828 -16.312 1 24.17 10 GLY B O 1
ATOM 3340 N N . GLN B 1 11 ? 19 19.266 -16.422 1 26.02 11 GLN B N 1
ATOM 3341 C CA . GLN B 1 11 ? 18.781 19.312 -14.984 1 26.02 11 GLN B CA 1
ATOM 3342 C C . GLN B 1 11 ? 19.625 18.266 -14.266 1 26.02 11 GLN B C 1
ATOM 3344 O O . GLN B 1 11 ? 19.453 17.062 -14.484 1 26.02 11 GLN B O 1
ATOM 3349 N N . GLY B 1 12 ? 20.906 18.547 -14.062 1 24.97 12 GLY B N 1
ATOM 3350 C CA . GLY B 1 12 ? 21.859 17.734 -13.328 1 24.97 12 GLY B CA 1
ATOM 3351 C C . GLY B 1 12 ? 21.281 17.109 -12.078 1 24.97 12 GLY B C 1
ATOM 3352 O O . GLY B 1 12 ? 20.359 17.672 -11.469 1 24.97 12 GLY B O 1
ATOM 3353 N N . ILE B 1 13 ? 21.141 15.82 -12.055 1 26.44 13 ILE B N 1
ATOM 3354 C CA . ILE B 1 13 ? 20.891 14.961 -10.906 1 26.44 13 ILE B CA 1
ATOM 3355 C C . ILE B 1 13 ? 21.562 15.539 -9.664 1 26.44 13 ILE B C 1
ATOM 3357 O O . ILE B 1 13 ? 22.766 15.828 -9.672 1 26.44 13 ILE B O 1
ATOM 3361 N N . PRO B 1 14 ? 20.828 16.203 -8.82 1 27.33 14 PRO B N 1
ATOM 3362 C CA . PRO B 1 14 ? 21.547 16.688 -7.641 1 27.33 14 PRO B CA 1
ATOM 3363 C C . PRO B 1 14 ? 22.594 15.711 -7.145 1 27.33 14 PRO B C 1
ATOM 3365 O O . PRO B 1 14 ? 22.438 14.492 -7.309 1 27.33 14 PRO B O 1
ATOM 3368 N N . ALA B 1 15 ? 23.859 16.062 -7.18 1 28.72 15 ALA B N 1
ATOM 3369 C CA . ALA B 1 15 ? 25.031 15.367 -6.66 1 28.72 15 ALA B CA 1
ATOM 3370 C C . ALA B 1 15 ? 24.734 14.719 -5.312 1 28.72 15 ALA B C 1
ATOM 3372 O O . ALA B 1 15 ? 24.297 15.391 -4.375 1 28.72 15 ALA B O 1
ATOM 3373 N N . PHE B 1 16 ? 24.094 13.625 -5.344 1 29.88 16 PHE B N 1
ATOM 3374 C CA . PHE B 1 16 ? 23.922 12.836 -4.129 1 29.88 16 PHE B CA 1
ATOM 3375 C C . PHE B 1 16 ? 25.141 12.961 -3.221 1 29.88 16 PHE B C 1
ATOM 3377 O O . PHE B 1 16 ? 26.234 12.57 -3.598 1 29.88 16 PHE B O 1
ATOM 3384 N N . ARG B 1 17 ? 25.156 14.047 -2.445 1 34.97 17 ARG B N 1
ATOM 3385 C CA . ARG B 1 17 ? 26.234 14.352 -1.495 1 34.97 17 ARG B CA 1
ATOM 3386 C C . ARG B 1 17 ? 26.484 13.164 -0.57 1 34.97 17 ARG B C 1
ATOM 3388 O O . ARG B 1 17 ? 25.562 12.633 0.043 1 34.97 17 ARG B O 1
ATOM 3395 N N . PHE B 1 18 ? 27.453 12.359 -0.823 1 41.31 18 PHE B N 1
ATOM 3396 C CA . PHE B 1 18 ? 28.016 11.477 0.19 1 41.31 18 PHE B CA 1
ATOM 3397 C C . PHE B 1 18 ? 27.828 12.062 1.584 1 41.31 18 PHE B C 1
ATOM 3399 O O . PHE B 1 18 ? 27.812 13.289 1.753 1 41.31 18 PHE B O 1
ATOM 3406 N N . SER B 1 19 ? 27.266 11.258 2.348 1 45.41 19 SER B N 1
ATOM 3407 C CA . SER B 1 19 ? 27.469 11.898 3.645 1 45.41 19 SER B CA 1
ATOM 3408 C C . SER B 1 19 ? 28.875 12.508 3.736 1 45.41 19 SER B C 1
ATOM 3410 O O . SER B 1 19 ? 29.828 11.977 3.162 1 45.41 19 SER B O 1
ATOM 3412 N N . PRO B 1 20 ? 28.828 13.727 3.928 1 51.41 20 PRO B N 1
ATOM 3413 C CA . PRO B 1 20 ? 30.125 14.422 4.004 1 51.41 20 PRO B CA 1
ATOM 3414 C C . PRO B 1 20 ? 31.203 13.57 4.664 1 51.41 20 PRO B C 1
ATOM 3416 O O . PRO B 1 20 ? 32.375 13.625 4.258 1 51.41 20 PRO B O 1
ATOM 3419 N N . SER B 1 21 ? 30.672 12.719 5.473 1 56.62 21 SER B N 1
ATOM 3420 C CA . SER B 1 21 ? 31.656 11.938 6.211 1 56.62 21 SER B CA 1
ATOM 3421 C C . SER B 1 21 ? 32.281 10.852 5.336 1 56.62 21 SER B C 1
ATOM 3423 O O . SER B 1 21 ? 33.5 10.617 5.387 1 56.62 21 SER B O 1
ATOM 3425 N N . VAL B 1 22 ? 31.391 10.281 4.566 1 57.06 22 VAL B N 1
ATOM 3426 C CA . VAL B 1 22 ? 31.891 9.211 3.719 1 57.06 22 VAL B CA 1
ATOM 3427 C C . VAL B 1 22 ? 32.812 9.789 2.648 1 57.06 22 VAL B C 1
ATOM 3429 O O . VAL B 1 22 ? 33.906 9.258 2.4 1 57.06 22 VAL B O 1
ATOM 3432 N N . LEU B 1 23 ? 32.312 10.789 2.084 1 57.66 23 LEU B N 1
ATOM 3433 C CA . LEU B 1 23 ? 33.125 11.461 1.066 1 57.66 23 LEU B CA 1
ATOM 3434 C C . LEU B 1 23 ? 34.438 11.945 1.65 1 57.66 23 LEU B C 1
ATOM 3436 O O . LEU B 1 23 ? 35.5 11.836 1.005 1 57.66 23 LEU B O 1
ATOM 3440 N N . GLN B 1 24 ? 34.312 12.414 2.828 1 61.41 24 GLN B N 1
ATOM 3441 C CA . GLN B 1 24 ? 35.5 12.891 3.51 1 61.41 24 GLN B CA 1
ATOM 3442 C C . GLN B 1 24 ? 36.469 11.742 3.762 1 61.41 24 GLN B C 1
ATOM 3444 O O . GLN B 1 24 ? 37.688 11.898 3.582 1 61.41 24 GLN B O 1
ATOM 3449 N N . LYS B 1 25 ? 35.875 10.633 4.148 1 61.16 25 LYS B N 1
ATOM 3450 C CA . LYS B 1 25 ? 36.719 9.484 4.43 1 61.16 25 LYS B CA 1
ATOM 3451 C C . LYS B 1 25 ? 37.375 8.953 3.152 1 61.16 25 LYS B C 1
ATOM 3453 O O . LYS B 1 25 ? 38.562 8.617 3.145 1 61.16 25 LYS B O 1
ATOM 3458 N N . MET B 1 26 ? 36.625 9.023 2.125 1 63.16 26 MET B N 1
ATOM 3459 C CA . MET B 1 26 ? 37.156 8.57 0.837 1 63.16 26 MET B CA 1
ATOM 3460 C C . MET B 1 26 ? 38.219 9.531 0.313 1 63.16 26 MET B C 1
ATOM 3462 O O . MET B 1 26 ? 39.219 9.102 -0.215 1 63.16 26 MET B O 1
ATOM 3466 N N . LYS B 1 27 ? 37.906 10.703 0.432 1 65 27 LYS B N 1
ATOM 3467 C CA . LYS B 1 27 ? 38.875 11.711 0.048 1 65 27 LYS B CA 1
ATOM 3468 C C . LYS B 1 27 ? 40.156 11.578 0.878 1 65 27 LYS B C 1
ATOM 3470 O O . LYS B 1 27 ? 41.25 11.695 0.349 1 65 27 LYS B O 1
ATOM 3475 N N . ALA B 1 28 ? 39.812 11.352 2.15 1 65.62 28 ALA B N 1
ATOM 3476 C CA . ALA B 1 28 ? 40.969 11.156 3.031 1 65.62 28 ALA B CA 1
ATOM 3477 C C . ALA B 1 28 ? 41.781 9.938 2.611 1 65.62 28 ALA B C 1
ATOM 3479 O O . ALA B 1 28 ? 43.031 9.969 2.656 1 65.62 28 ALA B O 1
ATOM 3480 N N . MET B 1 29 ? 41.094 8.984 2.129 1 63.84 29 MET B N 1
ATOM 3481 C CA . MET B 1 29 ? 41.75 7.773 1.657 1 63.84 29 MET B CA 1
ATOM 3482 C C . MET B 1 29 ? 42.594 8.062 0.402 1 63.84 29 MET B C 1
ATOM 3484 O O . MET B 1 29 ? 43.719 7.637 0.294 1 63.84 29 MET B O 1
ATOM 3488 N N . GLU B 1 30 ? 41.969 8.766 -0.456 1 67.12 30 GLU B N 1
ATOM 3489 C CA . GLU B 1 30 ? 42.688 9.133 -1.686 1 67.12 30 GLU B CA 1
ATOM 3490 C C . GLU B 1 30 ? 43.906 9.977 -1.391 1 67.12 30 GLU B C 1
ATOM 3492 O O . GLU B 1 30 ? 44.969 9.797 -2.008 1 67.12 30 GLU B O 1
ATOM 3497 N N . LEU B 1 31 ? 43.719 10.836 -0.523 1 68.19 31 LEU B N 1
ATOM 3498 C CA . LEU B 1 31 ? 44.844 11.688 -0.141 1 68.19 31 LEU B CA 1
ATOM 3499 C C . LEU B 1 31 ? 45.969 10.867 0.488 1 68.19 31 LEU B C 1
ATOM 3501 O O . LEU B 1 31 ? 47.125 11.109 0.221 1 68.19 31 LEU B O 1
ATOM 3505 N N . THR B 1 32 ? 45.531 9.977 1.331 1 64.19 32 THR B N 1
ATOM 3506 C CA . THR B 1 32 ? 46.531 9.109 1.963 1 64.19 32 THR B CA 1
ATOM 3507 C C . THR B 1 32 ? 47.25 8.266 0.921 1 64.19 32 THR B C 1
ATOM 3509 O O . THR B 1 32 ? 48.469 8.094 0.983 1 64.19 32 THR B O 1
ATOM 3512 N N . LEU B 1 33 ? 46.531 7.875 -0.033 1 69 33 LEU B N 1
ATOM 3513 C CA . LEU B 1 33 ? 47.125 7.059 -1.083 1 69 33 LEU B CA 1
ATOM 3514 C C . LEU B 1 33 ? 48.062 7.891 -1.964 1 69 33 LEU B C 1
ATOM 3516 O O . LEU B 1 33 ? 49.125 7.434 -2.352 1 69 33 LEU B O 1
ATOM 3520 N N . SER B 1 34 ? 47.625 9.031 -2.291 1 69.31 34 SER B N 1
ATOM 3521 C CA . SER B 1 34 ? 48.469 9.93 -3.074 1 69.31 34 SER B CA 1
ATOM 3522 C C . SER B 1 34 ? 49.781 10.234 -2.348 1 69.31 34 SER B C 1
ATOM 3524 O O . SER B 1 34 ? 50.844 10.25 -2.959 1 69.31 34 SER B O 1
ATOM 3526 N N . LYS B 1 35 ? 49.656 10.508 -1.085 1 65.5 35 LYS B N 1
ATOM 3527 C CA . LYS B 1 35 ? 50.875 10.758 -0.275 1 65.5 35 LYS B CA 1
ATOM 3528 C C . LYS B 1 35 ? 51.75 9.523 -0.217 1 65.5 35 LYS B C 1
ATOM 3530 O O . LYS B 1 35 ? 52.969 9.641 -0.308 1 65.5 35 LYS B O 1
ATOM 3535 N N . ALA B 1 36 ? 51.156 8.469 -0.001 1 62.94 36 ALA B N 1
ATOM 3536 C CA . ALA B 1 36 ? 51.906 7.227 0.057 1 62.94 36 ALA B CA 1
ATOM 3537 C C . ALA B 1 36 ? 52.656 6.973 -1.257 1 62.94 36 ALA B C 1
ATOM 3539 O O . ALA B 1 36 ? 53.781 6.516 -1.257 1 62.94 36 ALA B O 1
ATOM 3540 N N . GLN B 1 37 ? 52 7.246 -2.33 1 69 37 GLN B N 1
ATOM 3541 C CA . GLN B 1 37 ? 52.625 7.07 -3.645 1 69 37 GLN B CA 1
ATOM 3542 C C . GLN B 1 37 ? 53.844 7.938 -3.793 1 69 37 GLN B C 1
ATOM 3544 O O . GLN B 1 37 ? 54.844 7.516 -4.391 1 69 37 GLN B O 1
ATOM 3549 N N . ARG B 1 38 ? 53.781 9.086 -3.33 1 66.38 38 ARG B N 1
ATOM 3550 C CA . ARG B 1 38 ? 54.906 10.008 -3.443 1 66.38 38 ARG B CA 1
ATOM 3551 C C . ARG B 1 38 ? 56.062 9.562 -2.559 1 66.38 38 ARG B C 1
ATOM 3553 O O . ARG B 1 38 ? 57.25 9.656 -2.957 1 66.38 38 ARG B O 1
ATOM 3560 N N . ILE B 1 39 ? 55.719 9.117 -1.438 1 63.84 39 ILE B N 1
ATOM 3561 C CA . ILE B 1 39 ? 56.75 8.789 -0.46 1 63.84 39 ILE B CA 1
ATOM 3562 C C . ILE B 1 39 ? 57.344 7.426 -0.78 1 63.84 39 ILE B C 1
ATOM 3564 O O . ILE B 1 39 ? 58.531 7.211 -0.601 1 63.84 39 ILE B O 1
ATOM 3568 N N . TYR B 1 40 ? 56.469 6.602 -1.2 1 56.97 40 TYR B N 1
ATOM 3569 C CA . TYR B 1 40 ? 56.969 5.262 -1.472 1 56.97 40 TYR B CA 1
ATOM 3570 C C . TYR B 1 40 ? 56.75 4.883 -2.932 1 56.97 40 TYR B C 1
ATOM 3572 O O . TYR B 1 40 ? 55.844 4.109 -3.25 1 56.97 40 TYR B O 1
ATOM 3580 N N . PRO B 1 41 ? 57.531 5.395 -3.805 1 58.41 41 PRO B N 1
ATOM 3581 C CA . PRO B 1 41 ? 57.375 5.184 -5.246 1 58.41 41 PRO B CA 1
ATOM 3582 C C . PRO B 1 41 ? 57.406 3.707 -5.633 1 58.41 41 PRO B C 1
ATOM 3584 O O . PRO B 1 41 ? 56.781 3.297 -6.602 1 58.41 41 PRO B O 1
ATOM 3587 N N . ARG B 1 42 ? 58.125 2.908 -4.938 1 59.44 42 ARG B N 1
ATOM 3588 C CA . ARG B 1 42 ? 58.25 1.5 -5.301 1 59.44 42 ARG B CA 1
ATOM 3589 C C . ARG B 1 42 ? 56.938 0.745 -5.008 1 59.44 42 ARG B C 1
ATOM 3591 O O . ARG B 1 42 ? 56.781 -0.383 -5.469 1 59.44 42 ARG B O 1
ATOM 3598 N N . CYS B 1 43 ? 56.25 1.368 -4.148 1 56.31 43 CYS B N 1
ATOM 3599 C CA . CYS B 1 43 ? 54.969 0.735 -3.777 1 56.31 43 CYS B CA 1
ATOM 3600 C C . CYS B 1 43 ? 53.844 1.217 -4.668 1 56.31 43 CYS B C 1
ATOM 3602 O O . CYS B 1 43 ? 52.656 1.09 -4.312 1 56.31 43 CYS B O 1
ATOM 3604 N N . CYS B 1 44 ? 54.344 1.638 -5.828 1 59.66 44 CYS B N 1
ATOM 3605 C CA . CYS B 1 44 ? 53.406 2.283 -6.754 1 59.66 44 CYS B CA 1
ATOM 3606 C C . CYS B 1 44 ? 52.281 1.343 -7.137 1 59.66 44 CYS B C 1
ATOM 3608 O O . CYS B 1 44 ? 51.094 1.751 -7.176 1 59.66 44 CYS B O 1
ATOM 3610 N N . GLN B 1 45 ? 52.719 0.097 -7.359 1 63.06 45 GLN B N 1
ATOM 3611 C CA . GLN B 1 45 ? 51.688 -0.839 -7.785 1 63.06 45 GLN B CA 1
ATOM 3612 C C . GLN B 1 45 ? 50.656 -1.067 -6.68 1 63.06 45 GLN B C 1
ATOM 3614 O O . GLN B 1 45 ? 49.469 -1.156 -6.945 1 63.06 45 GLN B O 1
ATOM 3619 N N . MET B 1 46 ? 51.188 -1.112 -5.516 1 62.62 46 MET B N 1
ATOM 3620 C CA . MET B 1 46 ? 50.312 -1.308 -4.371 1 62.62 46 MET B CA 1
ATOM 3621 C C . MET B 1 46 ? 49.375 -0.112 -4.188 1 62.62 46 MET B C 1
ATOM 3623 O O . MET B 1 46 ? 48.188 -0.28 -3.955 1 62.62 46 MET B O 1
ATOM 3627 N N . THR B 1 47 ? 49.906 0.999 -4.402 1 62.88 47 THR B N 1
ATOM 3628 C CA . THR B 1 47 ? 49.125 2.209 -4.262 1 62.88 47 THR B CA 1
ATOM 3629 C C . THR B 1 47 ? 48.031 2.264 -5.328 1 62.88 47 THR B C 1
ATOM 3631 O O . THR B 1 47 ? 46.906 2.66 -5.043 1 62.88 47 THR B O 1
ATOM 3634 N N . ALA B 1 48 ? 48.375 1.815 -6.461 1 68.81 48 ALA B N 1
ATOM 3635 C CA . ALA B 1 48 ? 47.375 1.794 -7.539 1 68.81 48 ALA B CA 1
ATOM 3636 C C . ALA B 1 48 ? 46.25 0.818 -7.227 1 68.81 48 ALA B C 1
ATOM 3638 O O . ALA B 1 48 ? 45.094 1.128 -7.445 1 68.81 48 ALA B O 1
ATOM 3639 N N . LYS B 1 49 ? 46.656 -0.306 -6.715 1 65.12 49 LYS B N 1
ATOM 3640 C CA . LYS B 1 49 ? 45.656 -1.317 -6.359 1 65.12 49 LYS B CA 1
ATOM 3641 C C . LYS B 1 49 ? 44.75 -0.83 -5.23 1 65.12 49 LYS B C 1
ATOM 3643 O O . LYS B 1 49 ? 43.531 -1.017 -5.277 1 65.12 49 LYS B O 1
ATOM 3648 N N . LEU B 1 50 ? 45.344 -0.163 -4.352 1 64.12 50 LEU B N 1
ATOM 3649 C CA . LEU B 1 50 ? 44.594 0.351 -3.225 1 64.12 50 LEU B CA 1
ATOM 3650 C C . LEU B 1 50 ? 43.656 1.481 -3.668 1 64.12 50 LEU B C 1
ATOM 3652 O O . LEU B 1 50 ? 42.531 1.569 -3.215 1 64.12 50 LEU B O 1
ATOM 3656 N N . ARG B 1 51 ? 44.219 2.225 -4.551 1 66.31 51 ARG B N 1
ATOM 3657 C CA . ARG B 1 51 ? 43.406 3.285 -5.117 1 66.31 51 ARG B CA 1
ATOM 3658 C C . ARG B 1 51 ? 42.188 2.705 -5.855 1 66.31 51 ARG B C 1
ATOM 3660 O O . ARG B 1 51 ? 41.062 3.209 -5.727 1 66.31 51 ARG B O 1
ATOM 3667 N N . ALA B 1 52 ? 42.438 1.704 -6.586 1 70.19 52 ALA B N 1
ATOM 3668 C CA . ALA B 1 52 ? 41.375 1.058 -7.32 1 70.19 52 ALA B CA 1
ATOM 3669 C C . ALA B 1 52 ? 40.344 0.467 -6.363 1 70.19 52 ALA B C 1
ATOM 3671 O O . ALA B 1 52 ? 39.125 0.547 -6.613 1 70.19 52 ALA B O 1
ATOM 3672 N N . MET B 1 53 ? 40.812 -0.042 -5.305 1 63.91 53 MET B N 1
ATOM 3673 C CA . MET B 1 53 ? 39.906 -0.637 -4.316 1 63.91 53 MET B CA 1
ATOM 3674 C C . MET B 1 53 ? 39.062 0.431 -3.645 1 63.91 53 MET B C 1
ATOM 3676 O O . MET B 1 53 ? 37.875 0.225 -3.422 1 63.91 53 MET B O 1
ATOM 3680 N N . VAL B 1 54 ? 39.781 1.499 -3.393 1 65.06 54 VAL B N 1
ATOM 3681 C CA . VAL B 1 54 ? 39.062 2.609 -2.781 1 65.06 54 VAL B CA 1
ATOM 3682 C C . VAL B 1 54 ? 37.969 3.123 -3.742 1 65.06 54 VAL B C 1
ATOM 3684 O O . VAL B 1 54 ? 36.844 3.377 -3.338 1 65.06 54 VAL B O 1
ATOM 3687 N N . HIS B 1 55 ? 38.375 3.211 -4.926 1 69.62 55 HIS B N 1
ATOM 3688 C CA . HIS B 1 55 ? 37.438 3.678 -5.93 1 69.62 55 HIS B CA 1
ATOM 3689 C C . HIS B 1 55 ? 36.25 2.719 -6.062 1 69.62 55 HIS B C 1
ATOM 3691 O O . HIS B 1 55 ? 35.094 3.15 -6.141 1 69.62 55 HIS B O 1
ATOM 3697 N N . ASN B 1 56 ? 36.562 1.483 -6.074 1 69.5 56 ASN B N 1
ATOM 3698 C CA . ASN B 1 56 ? 35.5 0.471 -6.184 1 69.5 56 ASN B CA 1
ATOM 3699 C C . ASN B 1 56 ? 34.594 0.496 -4.977 1 69.5 56 ASN B C 1
ATOM 3701 O O . ASN B 1 56 ? 33.375 0.346 -5.121 1 69.5 56 ASN B O 1
ATOM 3705 N N . SER B 1 57 ? 35.125 0.686 -3.869 1 68.25 57 SER B N 1
ATOM 3706 C CA . SER B 1 57 ? 34.312 0.775 -2.654 1 68.25 57 SER B CA 1
ATOM 3707 C C . SER B 1 57 ? 33.406 2.004 -2.678 1 68.25 57 SER B C 1
ATOM 3709 O O . SER B 1 57 ? 32.25 1.935 -2.27 1 68.25 57 SER B O 1
ATOM 3711 N N . GLU B 1 58 ? 34.031 2.986 -3.213 1 69.75 58 GLU B N 1
ATOM 3712 C CA . GLU B 1 58 ? 33.25 4.211 -3.344 1 69.75 58 GLU B CA 1
ATOM 3713 C C . GLU B 1 58 ? 32.062 4.012 -4.293 1 69.75 58 GLU B C 1
ATOM 3715 O O . GLU B 1 58 ? 30.953 4.469 -4.012 1 69.75 58 GLU B O 1
ATOM 3720 N N . GLU B 1 59 ? 32.344 3.396 -5.34 1 76.25 59 GLU B N 1
ATOM 3721 C CA . GLU B 1 59 ? 31.297 3.131 -6.312 1 76.25 59 GLU B CA 1
ATOM 3722 C C . GLU B 1 59 ? 30.203 2.24 -5.719 1 76.25 59 GLU B C 1
ATOM 3724 O O . GLU B 1 59 ? 29.016 2.453 -5.969 1 76.25 59 GLU B O 1
ATOM 3729 N N . LEU B 1 60 ? 30.656 1.354 -4.93 1 75 60 LEU B N 1
ATOM 3730 C CA . LEU B 1 60 ? 29.719 0.45 -4.289 1 75 60 LEU B CA 1
ATOM 3731 C C . LEU B 1 60 ? 28.859 1.195 -3.273 1 75 60 LEU B C 1
ATOM 3733 O O . LEU B 1 60 ? 27.641 0.982 -3.205 1 75 60 LEU B O 1
ATOM 3737 N N . VAL B 1 61 ? 29.516 2.01 -2.605 1 74.5 61 VAL B N 1
ATOM 3738 C CA . VAL B 1 61 ? 28.797 2.801 -1.616 1 74.5 61 VAL B CA 1
ATOM 3739 C C . VAL B 1 61 ? 27.781 3.701 -2.316 1 74.5 61 VAL B C 1
ATOM 3741 O O . VAL B 1 61 ? 26.625 3.801 -1.886 1 74.5 61 VAL B O 1
ATOM 3744 N N . ARG B 1 62 ? 28.141 4.258 -3.404 1 77.12 62 ARG B N 1
ATOM 3745 C CA . ARG B 1 62 ? 27.234 5.125 -4.164 1 77.12 62 ARG B CA 1
ATOM 3746 C C . ARG B 1 62 ? 26.062 4.344 -4.719 1 77.12 62 ARG B C 1
ATOM 3748 O O . ARG B 1 62 ? 24.922 4.816 -4.684 1 77.12 62 ARG B O 1
ATOM 3755 N N . ALA B 1 63 ? 26.391 3.26 -5.199 1 79.31 63 ALA B N 1
ATOM 3756 C CA . ALA B 1 63 ? 25.344 2.416 -5.762 1 79.31 63 ALA B CA 1
ATOM 3757 C C . ALA B 1 63 ? 24.328 2.023 -4.691 1 79.31 63 ALA B C 1
ATOM 3759 O O . ALA B 1 63 ? 23.109 2.111 -4.914 1 79.31 63 ALA B O 1
ATOM 3760 N N . HIS B 1 64 ? 24.766 1.686 -3.535 1 78.75 64 HIS B N 1
ATOM 3761 C CA . HIS B 1 64 ? 23.875 1.267 -2.459 1 78.75 64 HIS B CA 1
ATOM 3762 C C . HIS B 1 64 ? 23.078 2.449 -1.905 1 78.75 64 HIS B C 1
ATOM 3764 O O . HIS B 1 64 ? 21.922 2.297 -1.511 1 78.75 64 HIS B O 1
ATOM 3770 N N . GLN B 1 65 ? 23.734 3.51 -1.955 1 79.31 65 GLN B N 1
ATOM 3771 C CA . GLN B 1 65 ? 23.047 4.715 -1.517 1 79.31 65 GLN B CA 1
ATOM 3772 C C . GLN B 1 65 ? 21.906 5.07 -2.467 1 79.31 65 GLN B C 1
ATOM 3774 O O . GLN B 1 65 ? 20.812 5.414 -2.023 1 79.31 65 GLN B O 1
ATOM 3779 N N . SER B 1 66 ? 22.156 5.039 -3.688 1 85.38 66 SER B N 1
ATOM 3780 C CA . SER B 1 66 ? 21.125 5.305 -4.688 1 85.38 66 SER B CA 1
ATOM 3781 C C . SER B 1 66 ? 19.969 4.312 -4.574 1 85.38 66 SER B C 1
ATOM 3783 O O . SER B 1 66 ? 18.797 4.695 -4.641 1 85.38 66 SER B O 1
ATOM 3785 N N . GLU B 1 67 ? 20.344 3.121 -4.371 1 86.25 67 GLU B N 1
ATOM 3786 C CA . GLU B 1 67 ? 19.328 2.084 -4.219 1 86.25 67 GLU B CA 1
ATOM 3787 C C . GLU B 1 67 ? 18.484 2.326 -2.977 1 86.25 67 GLU B C 1
ATOM 3789 O O . GLU B 1 67 ? 17.25 2.227 -3.031 1 86.25 67 GLU B O 1
ATOM 3794 N N . SER B 1 68 ? 19.125 2.643 -1.933 1 85.31 68 SER B N 1
ATOM 3795 C CA . SER B 1 68 ? 18.406 2.908 -0.69 1 85.31 68 SER B CA 1
ATOM 3796 C C . SER B 1 68 ? 17.469 4.102 -0.838 1 85.31 68 SER B C 1
ATOM 3798 O O . SER B 1 68 ? 16.344 4.074 -0.35 1 85.31 68 SER B O 1
ATOM 3800 N N . SER B 1 69 ? 17.906 5.094 -1.494 1 86.69 69 SER B N 1
ATOM 3801 C CA . SER B 1 69 ? 17.094 6.281 -1.717 1 86.69 69 SER B CA 1
ATOM 3802 C C . SER B 1 69 ? 15.852 5.953 -2.545 1 86.69 69 SER B C 1
ATOM 3804 O O . SER B 1 69 ? 14.75 6.391 -2.217 1 86.69 69 SER B O 1
ATOM 3806 N N . PHE B 1 70 ? 16.062 5.164 -3.564 1 88.81 70 PHE B N 1
ATOM 3807 C CA . PHE B 1 70 ? 14.945 4.742 -4.398 1 88.81 70 PHE B CA 1
ATOM 3808 C C . PHE B 1 70 ? 13.938 3.943 -3.58 1 88.81 70 PHE B C 1
ATOM 3810 O O . PHE B 1 70 ? 12.734 4.227 -3.617 1 88.81 70 PHE B O 1
ATOM 3817 N N . LEU B 1 71 ? 14.422 3.006 -2.85 1 88.38 71 LEU B N 1
ATOM 3818 C CA . LEU B 1 71 ? 13.555 2.139 -2.059 1 88.38 71 LEU B CA 1
ATOM 3819 C C . LEU B 1 71 ? 12.82 2.938 -0.991 1 88.38 71 LEU B C 1
ATOM 3821 O O . LEU B 1 71 ? 11.656 2.648 -0.685 1 88.38 71 LEU B O 1
ATOM 3825 N N . GLU B 1 72 ? 13.492 3.887 -0.482 1 87.31 72 GLU B N 1
ATOM 3826 C CA . GLU B 1 72 ? 12.844 4.777 0.477 1 87.31 72 GLU B CA 1
ATOM 3827 C C . GLU B 1 72 ? 11.68 5.527 -0.167 1 87.31 72 GLU B C 1
ATOM 3829 O O . GLU B 1 72 ? 10.594 5.625 0.415 1 87.31 72 GLU B O 1
ATOM 3834 N N . GLN B 1 73 ? 11.914 6.059 -1.313 1 85.75 73 GLN B N 1
ATOM 3835 C CA . GLN B 1 73 ? 10.859 6.762 -2.037 1 85.75 73 GLN B CA 1
ATOM 3836 C C . GLN B 1 73 ? 9.664 5.844 -2.289 1 85.75 73 GLN B C 1
ATOM 3838 O O . GLN B 1 73 ? 8.516 6.266 -2.148 1 85.75 73 GLN B O 1
ATOM 3843 N N . VAL B 1 74 ? 9.953 4.66 -2.561 1 86.62 74 VAL B N 1
ATOM 3844 C CA . VAL B 1 74 ? 8.898 3.686 -2.791 1 86.62 74 VAL B CA 1
ATOM 3845 C C . VAL B 1 74 ? 8.125 3.445 -1.494 1 86.62 74 VAL B C 1
ATOM 3847 O O . VAL B 1 74 ? 6.891 3.469 -1.484 1 86.62 74 VAL B O 1
ATOM 3850 N N . ALA B 1 75 ? 8.828 3.275 -0.505 1 85.31 75 ALA B N 1
ATOM 3851 C CA . ALA B 1 75 ? 8.219 2.982 0.791 1 85.31 75 ALA B CA 1
ATOM 3852 C C . ALA B 1 75 ? 7.297 4.113 1.234 1 85.31 75 ALA B C 1
ATOM 3854 O O . ALA B 1 75 ? 6.254 3.873 1.846 1 85.31 75 ALA B O 1
ATOM 3855 N N . VAL B 1 76 ? 7.598 5.281 0.89 1 83.94 76 VAL B N 1
ATOM 3856 C CA . VAL B 1 76 ? 6.852 6.457 1.327 1 83.94 76 VAL B CA 1
ATOM 3857 C C . VAL B 1 76 ? 5.566 6.586 0.509 1 83.94 76 VAL B C 1
ATOM 3859 O O . VAL B 1 76 ? 4.559 7.102 1.002 1 83.94 76 VAL B O 1
ATOM 3862 N N . ARG B 1 77 ? 5.582 6.059 -0.644 1 82.94 77 ARG B N 1
ATOM 3863 C CA . ARG B 1 77 ? 4.445 6.238 -1.541 1 82.94 77 ARG B CA 1
ATOM 3864 C C . ARG B 1 77 ? 3.553 5.004 -1.552 1 82.94 77 ARG B C 1
ATOM 3866 O O . ARG B 1 77 ? 2.725 4.836 -2.449 1 82.94 77 ARG B O 1
ATOM 3873 N N . THR B 1 78 ? 3.775 4.168 -0.616 1 86.12 78 THR B N 1
ATOM 3874 C CA . THR B 1 78 ? 2.994 2.938 -0.556 1 86.12 78 THR B CA 1
ATOM 3875 C C . THR B 1 78 ? 2.184 2.875 0.735 1 86.12 78 THR B C 1
ATOM 3877 O O . THR B 1 78 ? 2.344 3.721 1.617 1 86.12 78 THR B O 1
ATOM 3880 N N . LEU B 1 79 ? 1.257 2.043 0.709 1 88.44 79 LEU B N 1
ATOM 3881 C CA . LEU B 1 79 ? 0.378 1.798 1.848 1 88.44 79 LEU B CA 1
ATOM 3882 C C . LEU B 1 79 ? 0.543 0.373 2.365 1 88.44 79 LEU B C 1
ATOM 3884 O O . LEU B 1 79 ? 0.687 -0.565 1.578 1 88.44 79 LEU B O 1
ATOM 3888 N N . SER B 1 80 ? 0.498 0.232 3.678 1 86.94 80 SER B N 1
ATOM 3889 C CA . SER B 1 80 ? 0.591 -1.116 4.23 1 86.94 80 SER B CA 1
ATOM 3890 C C . SER B 1 80 ? -0.652 -1.935 3.902 1 86.94 80 SER B C 1
ATOM 3892 O O . SER B 1 80 ? -1.729 -1.377 3.68 1 86.94 80 SER B O 1
ATOM 3894 N N . LYS B 1 81 ? -0.556 -3.223 3.971 1 88 81 LYS B N 1
ATOM 3895 C CA . LYS B 1 81 ? -1.687 -4.113 3.719 1 88 81 LYS B CA 1
ATOM 3896 C C . LYS B 1 81 ? -2.762 -3.951 4.789 1 88 81 LYS B C 1
ATOM 3898 O O . LYS B 1 81 ? -3.955 -4.066 4.5 1 88 81 LYS B O 1
ATOM 3903 N N . GLY B 1 82 ? -2.293 -3.711 5.984 1 90.44 82 GLY B N 1
ATOM 3904 C CA . GLY B 1 82 ? -3.236 -3.484 7.07 1 90.44 82 GLY B CA 1
ATOM 3905 C C . GLY B 1 82 ? -4.109 -2.262 6.855 1 90.44 82 GLY B C 1
ATOM 3906 O O . GLY B 1 82 ? -5.32 -2.316 7.062 1 90.44 82 GLY B O 1
ATOM 3907 N N . HIS B 1 83 ? -3.518 -1.199 6.422 1 93.19 83 HIS B N 1
ATOM 3908 C CA . HIS B 1 83 ? -4.27 0.025 6.176 1 93.19 83 HIS B CA 1
ATOM 3909 C C . HIS B 1 83 ? -5.219 -0.138 4.992 1 93.19 83 HIS B C 1
ATOM 3911 O O . HIS B 1 83 ? -6.336 0.383 5.008 1 93.19 83 HIS B O 1
ATOM 3917 N N . HIS B 1 84 ? -4.715 -0.792 4.031 1 92.31 84 HIS B N 1
ATOM 3918 C CA . HIS B 1 84 ? -5.578 -1.127 2.9 1 92.31 84 HIS B CA 1
ATOM 3919 C C . HIS B 1 84 ? -6.777 -1.951 3.35 1 92.31 84 HIS B C 1
ATOM 3921 O O . HIS B 1 84 ? -7.918 -1.64 2.994 1 92.31 84 HIS B O 1
ATOM 3927 N N . CYS B 1 85 ? -6.531 -2.988 4.086 1 93.75 85 CYS B N 1
ATOM 3928 C CA . CYS B 1 85 ? -7.57 -3.854 4.633 1 93.75 85 CYS B CA 1
ATOM 3929 C C . CYS B 1 85 ? -8.594 -3.047 5.418 1 93.75 85 CYS B C 1
ATOM 3931 O O . CYS B 1 85 ? -9.797 -3.213 5.227 1 93.75 85 CYS B O 1
ATOM 3933 N N . LEU B 1 86 ? -8.148 -2.168 6.23 1 96.38 86 LEU B N 1
ATOM 3934 C CA . LEU B 1 86 ? -9.031 -1.361 7.066 1 96.38 86 LEU B CA 1
ATOM 3935 C C . LEU B 1 86 ? -9.953 -0.5 6.207 1 96.38 86 LEU B C 1
ATOM 3937 O O . LEU B 1 86 ? -11.164 -0.478 6.422 1 96.38 86 LEU B O 1
ATOM 3941 N N . ALA B 1 87 ? -9.383 0.17 5.277 1 96.19 87 ALA B N 1
ATOM 3942 C CA . ALA B 1 87 ? -10.164 1.038 4.398 1 96.19 87 ALA B CA 1
ATOM 3943 C C . ALA B 1 87 ? -11.219 0.244 3.641 1 96.19 87 ALA B C 1
ATOM 3945 O O . ALA B 1 87 ? -12.367 0.674 3.535 1 96.19 87 ALA B O 1
ATOM 3946 N N . MET B 1 88 ? -10.828 -0.924 3.166 1 95.25 88 MET B N 1
ATOM 3947 C CA . MET B 1 88 ? -11.75 -1.772 2.412 1 95.25 88 MET B CA 1
ATOM 3948 C C . MET B 1 88 ? -12.898 -2.242 3.291 1 95.25 88 MET B C 1
ATOM 3950 O O . MET B 1 88 ? -14.062 -2.199 2.875 1 95.25 88 MET B O 1
ATOM 3954 N N . GLN B 1 89 ? -12.594 -2.66 4.477 1 95.94 89 GLN B N 1
ATOM 3955 C CA . GLN B 1 89 ? -13.617 -3.158 5.391 1 95.94 89 GLN B CA 1
ATOM 3956 C C . GLN B 1 89 ? -14.609 -2.062 5.754 1 95.94 89 GLN B C 1
ATOM 3958 O O . GLN B 1 89 ? -15.828 -2.281 5.711 1 95.94 89 GLN B O 1
ATOM 3963 N N . LEU B 1 90 ? -14.07 -0.966 6.078 1 97.56 90 LEU B N 1
ATOM 3964 C CA . LEU B 1 90 ? -14.922 0.152 6.48 1 97.56 90 LEU B CA 1
ATOM 3965 C C . LEU B 1 90 ? -15.797 0.613 5.32 1 97.56 90 LEU B C 1
ATOM 3967 O O . LEU B 1 90 ? -16.969 0.927 5.512 1 97.56 90 LEU B O 1
ATOM 3971 N N . THR B 1 91 ? -15.234 0.672 4.145 1 96.38 91 THR B N 1
ATOM 3972 C CA . THR B 1 91 ? -16 1.07 2.965 1 96.38 91 THR B CA 1
ATOM 3973 C C . THR B 1 91 ? -17.141 0.09 2.701 1 96.38 91 THR B C 1
ATOM 3975 O O . THR B 1 91 ? -18.281 0.5 2.479 1 96.38 91 THR B O 1
ATOM 3978 N N . ALA B 1 92 ? -16.812 -1.179 2.723 1 94.31 92 ALA B N 1
ATOM 3979 C CA . ALA B 1 92 ? -17.828 -2.205 2.518 1 94.31 92 ALA B CA 1
ATOM 3980 C C . ALA B 1 92 ? -18.938 -2.086 3.555 1 94.31 92 ALA B C 1
ATOM 3982 O O . ALA B 1 92 ? -20.125 -2.16 3.215 1 94.31 92 ALA B O 1
ATOM 3983 N N . GLU B 1 93 ? -18.578 -1.919 4.766 1 95.56 93 GLU B N 1
ATOM 3984 C CA . GLU B 1 93 ? -19.547 -1.79 5.848 1 95.56 93 GLU B CA 1
ATOM 3985 C C . GLU B 1 93 ? -20.422 -0.557 5.656 1 95.56 93 GLU B C 1
ATOM 3987 O O . GLU B 1 93 ? -21.641 -0.616 5.855 1 95.56 93 GLU B O 1
ATOM 3992 N N . TYR B 1 94 ? -19.859 0.549 5.281 1 96.69 94 TYR B N 1
ATOM 3993 C CA . TYR B 1 94 ? -20.578 1.8 5.059 1 96.69 94 TYR B CA 1
ATOM 3994 C C . TYR B 1 94 ? -21.688 1.615 4.027 1 96.69 94 TYR B C 1
ATOM 3996 O O . TYR B 1 94 ? -22.828 2.014 4.262 1 96.69 94 TYR B O 1
ATOM 4004 N N . PHE B 1 95 ? -21.359 0.981 2.957 1 93.69 95 PHE B N 1
ATOM 4005 C CA . PHE B 1 95 ? -22.328 0.852 1.871 1 93.69 95 PHE B CA 1
ATOM 4006 C C . PHE B 1 95 ? -23.344 -0.252 2.172 1 93.69 95 PHE B C 1
ATOM 4008 O O . PHE B 1 95 ? -24.391 -0.334 1.528 1 93.69 95 PHE B O 1
ATOM 4015 N N . SER B 1 96 ? -22.969 -1.134 3.115 1 91.12 96 SER B N 1
ATOM 4016 C CA . SER B 1 96 ? -23.906 -2.176 3.516 1 91.12 96 SER B CA 1
ATOM 4017 C C . SER B 1 96 ? -24.953 -1.636 4.48 1 91.12 96 SER B C 1
ATOM 4019 O O . SER B 1 96 ? -25.984 -2.271 4.707 1 91.12 96 SER B O 1
ATOM 4021 N N . LEU B 1 97 ? -24.656 -0.489 5.078 1 93.38 97 LEU B N 1
ATOM 4022 C CA . LEU B 1 97 ? -25.609 0.121 6.004 1 93.38 97 LEU B CA 1
ATOM 4023 C C . LEU B 1 97 ? -26.781 0.727 5.246 1 93.38 97 LEU B C 1
ATOM 4025 O O . LEU B 1 97 ? -26.625 1.168 4.105 1 93.38 97 LEU B O 1
ATOM 4029 N N . ASP B 1 98 ? -27.922 0.77 6.039 1 92.56 98 ASP B N 1
ATOM 4030 C CA . ASP B 1 98 ? -29.031 1.577 5.555 1 92.56 98 ASP B CA 1
ATOM 4031 C C . ASP B 1 98 ? -28.625 3.043 5.418 1 92.56 98 ASP B C 1
ATOM 4033 O O . ASP B 1 98 ? -27.953 3.592 6.289 1 92.56 98 ASP B O 1
ATOM 4037 N N . PRO B 1 99 ? -28.969 3.586 4.297 1 90.44 99 PRO B N 1
ATOM 4038 C CA . PRO B 1 99 ? -28.594 4.98 4.07 1 90.44 99 PRO B CA 1
ATOM 4039 C C . PRO B 1 99 ? -28.938 5.887 5.25 1 90.44 99 PRO B C 1
ATOM 4041 O O . PRO B 1 99 ? -28.203 6.832 5.547 1 90.44 99 PRO B O 1
ATOM 4044 N N . SER B 1 100 ? -29.969 5.613 5.969 1 91.25 100 SER B N 1
ATOM 4045 C CA . SER B 1 100 ? -30.391 6.438 7.098 1 91.25 100 SER B CA 1
ATOM 4046 C C . SER B 1 100 ? -29.422 6.312 8.266 1 91.25 100 SER B C 1
ATOM 4048 O O . SER B 1 100 ? -29.375 7.184 9.141 1 91.25 100 SER B O 1
ATOM 4050 N N . LYS B 1 101 ? -28.656 5.273 8.234 1 93.19 101 LYS B N 1
ATOM 4051 C CA . LYS B 1 101 ? -27.719 5.016 9.336 1 93.19 101 LYS B CA 1
ATOM 4052 C C . LYS B 1 101 ? -26.312 5.484 8.984 1 93.19 101 LYS B C 1
ATOM 4054 O O . LYS B 1 101 ? -25.375 5.277 9.758 1 93.19 101 LYS B O 1
ATOM 4059 N N . ARG B 1 102 ? -26.172 6.156 7.859 1 93.38 102 ARG B N 1
ATOM 4060 C CA . ARG B 1 102 ? -24.859 6.566 7.379 1 93.38 102 ARG B CA 1
ATOM 4061 C C . ARG B 1 102 ? -24.547 8 7.801 1 93.38 102 ARG B C 1
ATOM 4063 O O . ARG B 1 102 ? -23.594 8.602 7.297 1 93.38 102 ARG B O 1
ATOM 4070 N N . GLU B 1 103 ? -25.328 8.547 8.688 1 90.06 103 GLU B N 1
ATOM 4071 C CA . GLU B 1 103 ? -25.125 9.914 9.148 1 90.06 103 GLU B CA 1
ATOM 4072 C C . GLU B 1 103 ? -24.938 9.953 10.664 1 90.06 103 GLU B C 1
ATOM 4074 O O . GLU B 1 103 ? -25.422 9.07 11.383 1 90.06 103 GLU B O 1
ATOM 4079 N N . PHE B 1 104 ? -24.188 10.914 11.055 1 89 104 PHE B N 1
ATOM 4080 C CA . PHE B 1 104 ? -24.031 11.117 12.492 1 89 104 PHE B CA 1
ATOM 4081 C C . PHE B 1 104 ? -25.344 11.602 13.109 1 89 104 PHE B C 1
ATOM 4083 O O . PHE B 1 104 ? -26.141 12.25 12.445 1 89 104 PHE B O 1
ATOM 4090 N N . PRO B 1 105 ? -25.594 11.18 14.367 1 77.31 105 PRO B N 1
ATOM 4091 C CA . PRO B 1 105 ? -26.797 11.711 15.016 1 77.31 105 PRO B CA 1
ATOM 4092 C C . PRO B 1 105 ? -26.812 13.242 15.039 1 77.31 105 PRO B C 1
ATOM 4094 O O . PRO B 1 105 ? -25.781 13.875 15.234 1 77.31 105 PRO B O 1
ATOM 4097 N N . LYS B 1 106 ? -28 13.758 14.43 1 67.44 106 LYS B N 1
ATOM 4098 C CA . LYS B 1 106 ? -28.156 15.203 14.367 1 67.44 106 LYS B CA 1
ATOM 4099 C C . LYS B 1 106 ? -28.078 15.828 15.758 1 67.44 106 LYS B C 1
ATOM 4101 O O . LYS B 1 106 ? -28.719 15.344 16.703 1 67.44 106 LYS B O 1
ATOM 4106 N N . ARG B 1 107 ? -27 16.375 16.031 1 59.41 107 ARG B N 1
ATOM 4107 C CA . ARG B 1 107 ? -27.031 17.188 17.25 1 59.41 107 ARG B CA 1
ATOM 4108 C C . ARG B 1 107 ? -27.812 18.469 17.047 1 59.41 107 ARG B C 1
ATOM 4110 O O . ARG B 1 107 ? -27.828 19.031 15.938 1 59.41 107 ARG B O 1
ATOM 4117 N N . GLU B 1 108 ? -28.75 18.75 17.875 1 51.97 108 GLU B N 1
ATOM 4118 C CA . GLU B 1 108 ? -29.516 20 17.844 1 51.97 108 GLU B CA 1
ATOM 4119 C C . GLU B 1 108 ? -28.641 21.156 17.375 1 51.97 108 GLU B C 1
ATOM 4121 O O . GLU B 1 108 ? -27.406 21.094 17.469 1 51.97 108 GLU B O 1
ATOM 4126 N N . SER B 1 109 ? -29.266 22.203 16.766 1 50.5 109 SER B N 1
ATOM 4127 C CA . SER B 1 109 ? -28.672 23.438 16.25 1 50.5 109 SER B CA 1
ATOM 4128 C C . SER B 1 109 ? -27.5 23.891 17.094 1 50.5 109 SER B C 1
ATOM 4130 O O . SER B 1 109 ? -27.656 24.25 18.266 1 50.5 109 SER B O 1
ATOM 4132 N N . ILE B 1 110 ? -26.453 23.172 17 1 52.94 110 ILE B N 1
ATOM 4133 C CA . ILE B 1 110 ? -25.297 23.609 17.766 1 52.94 110 ILE B CA 1
ATOM 4134 C C . ILE B 1 110 ? -24.938 25.047 17.406 1 52.94 110 ILE B C 1
ATOM 4136 O O . ILE B 1 110 ? -24.703 25.359 16.234 1 52.94 110 ILE B O 1
ATOM 4140 N N . GLN B 1 111 ? -25.406 25.906 18.234 1 57.28 111 GLN B N 1
ATOM 4141 C CA . GLN B 1 111 ? -24.859 27.25 18.141 1 57.28 111 GLN B CA 1
ATOM 4142 C C . GLN B 1 111 ? -23.328 27.219 18.031 1 57.28 111 GLN B C 1
ATOM 4144 O O . GLN B 1 111 ? -22.656 26.656 18.906 1 57.28 111 GLN B O 1
ATOM 4149 N N . LEU B 1 112 ? -22.719 27.469 16.844 1 65 112 LEU B N 1
ATOM 4150 C CA . LEU B 1 112 ? -21.297 27.406 16.516 1 65 112 LEU B CA 1
ATOM 4151 C C . LEU B 1 112 ? -20.5 28.344 17.406 1 65 112 LEU B C 1
ATOM 4153 O O . LEU B 1 112 ? -19.328 28.109 17.672 1 65 112 LEU B O 1
ATOM 4157 N N . ASP B 1 113 ? -21.391 29.219 18.094 1 76.69 113 ASP B N 1
ATOM 4158 C CA . ASP B 1 113 ? -20.688 30.172 18.938 1 76.69 113 ASP B CA 1
ATOM 4159 C C . ASP B 1 113 ? -20.312 29.547 20.281 1 76.69 113 ASP B C 1
ATOM 4161 O O . ASP B 1 113 ? -21.078 28.766 20.844 1 76.69 113 ASP B O 1
ATOM 4165 N N . GLY B 1 114 ? -19.188 29.703 20.734 1 86.19 114 GLY B N 1
ATOM 4166 C CA . GLY B 1 114 ? -18.719 29.219 22.016 1 86.19 114 GLY B CA 1
ATOM 4167 C C . GLY B 1 114 ? -18 27.875 21.922 1 86.19 114 GLY B C 1
ATOM 4168 O O . GLY B 1 114 ? -17.516 27.359 22.938 1 86.19 114 GLY B O 1
ATOM 4169 N N . TYR B 1 115 ? -17.984 27.359 20.75 1 94.25 115 TYR B N 1
ATOM 4170 C CA . TYR B 1 115 ? -17.312 26.078 20.578 1 94.25 115 TYR B CA 1
ATOM 4171 C C . TYR B 1 115 ? -15.914 26.266 20 1 94.25 115 TYR B C 1
ATOM 4173 O O . TYR B 1 115 ? -15.625 27.297 19.391 1 94.25 115 TYR B O 1
ATOM 4181 N N . TYR B 1 116 ? -15.078 25.328 20.312 1 97.44 116 TYR B N 1
ATOM 4182 C CA . TYR B 1 116 ? -13.734 25.281 19.734 1 97.44 116 TYR B CA 1
ATOM 4183 C C . TYR B 1 116 ? -13.703 24.375 18.5 1 97.44 116 TYR B C 1
ATOM 4185 O O . TYR B 1 116 ? -13.891 23.172 18.609 1 97.44 116 TYR B O 1
ATOM 4193 N N . HIS B 1 117 ? -13.453 25.031 17.344 1 97.81 117 HIS B N 1
ATOM 4194 C CA . HIS B 1 117 ? -13.523 24.328 16.078 1 97.81 117 HIS B CA 1
ATOM 4195 C C . HIS B 1 117 ? -12.141 23.891 15.602 1 97.81 117 HIS B C 1
ATOM 4197 O O . HIS B 1 117 ? -11.242 24.719 15.461 1 97.81 117 HIS B O 1
ATOM 4203 N N . TYR B 1 118 ? -11.953 22.594 15.398 1 98.62 118 TYR B N 1
ATOM 4204 C CA . TYR B 1 118 ? -10.734 22 14.844 1 98.62 118 TYR B CA 1
ATOM 4205 C C . TYR B 1 118 ? -11.008 21.391 13.477 1 98.62 118 TYR B C 1
ATOM 4207 O O . TYR B 1 118 ? -11.961 20.625 13.305 1 98.62 118 TYR B O 1
ATOM 4215 N N . ALA B 1 119 ? -10.203 21.719 12.477 1 98.69 119 ALA B N 1
ATOM 4216 C CA . ALA B 1 119 ? -10.359 21.172 11.133 1 98.69 119 ALA B CA 1
ATOM 4217 C C . ALA B 1 119 ? -9.195 20.25 10.781 1 98.69 119 ALA B C 1
ATOM 4219 O O . ALA B 1 119 ? -8.047 20.5 11.156 1 98.69 119 ALA B O 1
ATOM 4220 N N . ILE B 1 120 ? -9.508 19.141 10.102 1 98.69 120 ILE B N 1
ATOM 4221 C CA . ILE B 1 120 ? -8.547 18.172 9.602 1 98.69 120 ILE B CA 1
ATOM 4222 C C . ILE B 1 120 ? -8.867 17.844 8.141 1 98.69 120 ILE B C 1
ATOM 4224 O O . ILE B 1 120 ? -9.969 17.391 7.824 1 98.69 120 ILE B O 1
ATOM 4228 N N . PHE B 1 121 ? -7.973 18.062 7.262 1 97.88 121 PHE B N 1
ATOM 4229 C CA . PHE B 1 121 ? -8.094 17.656 5.867 1 97.88 121 PHE B CA 1
ATOM 4230 C C . PHE B 1 121 ? -7.219 16.453 5.574 1 97.88 121 PHE B C 1
ATOM 4232 O O . PHE B 1 121 ? -5.992 16.562 5.551 1 97.88 121 PHE B O 1
ATOM 4239 N N . SER B 1 122 ? -7.855 15.289 5.379 1 96.88 122 SER B N 1
ATOM 4240 C CA . SER B 1 122 ? -7.051 14.07 5.336 1 96.88 122 SER B CA 1
ATOM 4241 C C . SER B 1 122 ? -7.77 12.961 4.574 1 96.88 122 SER B C 1
ATOM 4243 O O . SER B 1 122 ? -9 12.891 4.578 1 96.88 122 SER B O 1
ATOM 4245 N N . ASP B 1 123 ? -6.965 12.133 3.961 1 94.44 123 ASP B N 1
ATOM 4246 C CA . ASP B 1 123 ? -7.484 10.914 3.338 1 94.44 123 ASP B CA 1
ATOM 4247 C C . ASP B 1 123 ? -7.062 9.672 4.121 1 94.44 123 ASP B C 1
ATOM 4249 O O . ASP B 1 123 ? -7.172 8.555 3.617 1 94.44 123 ASP B O 1
ATOM 4253 N N . ASN B 1 124 ? -6.496 9.844 5.25 1 95.88 124 ASN B N 1
ATOM 4254 C CA . ASN B 1 124 ? -6.012 8.758 6.09 1 95.88 124 ASN B CA 1
ATOM 4255 C C . ASN B 1 124 ? -6.871 8.586 7.34 1 95.88 124 ASN B C 1
ATOM 4257 O O . ASN B 1 124 ? -6.82 9.414 8.25 1 95.88 124 ASN B O 1
ATOM 4261 N N . VAL B 1 125 ? -7.539 7.488 7.449 1 97.69 125 VAL B N 1
ATOM 4262 C CA . VAL B 1 125 ? -8.531 7.25 8.492 1 97.69 125 VAL B CA 1
ATOM 4263 C C . VAL B 1 125 ? -7.84 7.18 9.852 1 97.69 125 VAL B C 1
ATOM 4265 O O . VAL B 1 125 ? -8.234 7.875 10.789 1 97.69 125 VAL B O 1
ATOM 4268 N N . LEU B 1 126 ? -6.793 6.469 9.992 1 97.44 126 LEU B N 1
ATOM 4269 C CA . LEU B 1 126 ? -6.148 6.262 11.281 1 97.44 126 LEU B CA 1
ATOM 4270 C C . LEU B 1 126 ? -5.434 7.527 11.742 1 97.44 126 LEU B C 1
ATOM 4272 O O . LEU B 1 126 ? -5.43 7.852 12.938 1 97.44 126 LEU B O 1
ATOM 4276 N N . ALA B 1 127 ? -4.809 8.148 10.773 1 97.81 127 ALA B N 1
ATOM 4277 C CA . ALA B 1 127 ? -4.164 9.406 11.117 1 97.81 127 ALA B CA 1
ATOM 4278 C C . ALA B 1 127 ? -5.176 10.414 11.656 1 97.81 127 ALA B C 1
ATOM 4280 O O . ALA B 1 127 ? -4.918 11.086 12.664 1 97.81 127 ALA B O 1
ATOM 4281 N N . SER B 1 128 ? -6.336 10.523 11.031 1 98.56 128 SER B N 1
ATOM 4282 C CA . SER B 1 128 ? -7.398 11.406 11.5 1 98.56 128 SER B CA 1
ATOM 4283 C C . SER B 1 128 ? -7.891 10.992 12.883 1 98.56 128 SER B C 1
ATOM 4285 O O . SER B 1 128 ? -8.141 11.844 13.734 1 98.56 128 SER B O 1
ATOM 4287 N N . ALA B 1 129 ? -8.008 9.719 13.07 1 98.69 129 ALA B N 1
ATOM 4288 C CA . ALA B 1 129 ? -8.453 9.203 14.359 1 98.69 129 ALA B CA 1
ATOM 4289 C C . ALA B 1 129 ? -7.516 9.641 15.484 1 98.69 129 ALA B C 1
ATOM 4291 O O . ALA B 1 129 ? -7.969 10.031 16.562 1 98.69 129 ALA B O 1
ATOM 4292 N N . VAL B 1 130 ? -6.25 9.578 15.211 1 98.75 130 VAL B N 1
ATOM 4293 C CA . VAL B 1 130 ? -5.266 9.938 16.219 1 98.75 130 VAL B CA 1
ATOM 4294 C C . VAL B 1 130 ? -5.375 11.43 16.547 1 98.75 130 VAL B C 1
ATOM 4296 O O . VAL B 1 130 ? -5.32 11.82 17.719 1 98.75 130 VAL B O 1
ATOM 4299 N N . VAL B 1 131 ? -5.512 12.227 15.539 1 98.88 131 VAL B N 1
ATOM 4300 C CA . VAL B 1 131 ? -5.668 13.656 15.773 1 98.88 131 VAL B CA 1
ATOM 4301 C C . VAL B 1 131 ? -6.93 13.914 16.594 1 98.88 131 VAL B C 1
ATOM 4303 O O . VAL B 1 131 ? -6.895 14.656 17.578 1 98.88 131 VAL B O 1
ATOM 4306 N N . VAL B 1 132 ? -8.008 13.312 16.234 1 98.81 132 VAL B N 1
ATOM 4307 C CA . VAL B 1 132 ? -9.289 13.469 16.922 1 98.81 132 VAL B CA 1
ATOM 4308 C C . VAL B 1 132 ? -9.148 13.016 18.375 1 98.81 132 VAL B C 1
ATOM 4310 O O . VAL B 1 132 ? -9.461 13.773 19.297 1 98.81 132 VAL B O 1
ATOM 4313 N N . ASN B 1 133 ? -8.633 11.844 18.578 1 98.75 133 ASN B N 1
ATOM 4314 C CA . ASN B 1 133 ? -8.516 11.266 19.906 1 98.75 133 ASN B CA 1
ATOM 4315 C C . ASN B 1 133 ? -7.578 12.078 20.797 1 98.75 133 ASN B C 1
ATOM 4317 O O . ASN B 1 133 ? -7.879 12.32 21.969 1 98.75 133 ASN B O 1
ATOM 4321 N N . SER B 1 134 ? -6.48 12.445 20.25 1 98.81 134 SER B N 1
ATOM 4322 C CA . SER B 1 134 ? -5.512 13.195 21.047 1 98.81 134 SER B CA 1
ATOM 4323 C C . SER B 1 134 ? -6.031 14.594 21.375 1 98.81 134 SER B C 1
ATOM 4325 O O . SER B 1 134 ? -5.805 15.094 22.484 1 98.81 134 SER B O 1
ATOM 4327 N N . THR B 1 135 ? -6.734 15.211 20.422 1 98.88 135 THR B N 1
ATOM 4328 C CA . THR B 1 135 ? -7.32 16.531 20.672 1 98.88 135 THR B CA 1
ATOM 4329 C C . THR B 1 135 ? -8.328 16.469 21.812 1 98.88 135 THR B C 1
ATOM 4331 O O . THR B 1 135 ? -8.32 17.312 22.703 1 98.88 135 THR B O 1
ATOM 4334 N N . ILE B 1 136 ? -9.148 15.492 21.797 1 98.56 136 ILE B N 1
ATOM 4335 C CA . ILE B 1 136 ? -10.172 15.312 22.828 1 98.56 136 ILE B CA 1
ATOM 4336 C C . ILE B 1 136 ? -9.508 15.008 24.172 1 98.56 136 ILE B C 1
ATOM 4338 O O . ILE B 1 136 ? -9.852 15.609 25.188 1 98.56 136 ILE B O 1
ATOM 4342 N N . ALA B 1 137 ? -8.531 14.148 24.172 1 98.25 137 ALA B N 1
ATOM 4343 C CA . ALA B 1 137 ? -7.852 13.734 25.406 1 98.25 137 ALA B CA 1
ATOM 4344 C C . ALA B 1 137 ? -7.133 14.906 26.062 1 98.25 137 ALA B C 1
ATOM 4346 O O . ALA B 1 137 ? -7.055 14.992 27.281 1 98.25 137 ALA B O 1
ATOM 4347 N N . ALA B 1 138 ? -6.637 15.805 25.297 1 98.31 138 ALA B N 1
ATOM 4348 C CA . ALA B 1 138 ? -5.82 16.906 25.812 1 98.31 138 ALA B CA 1
ATOM 4349 C C . ALA B 1 138 ? -6.695 18.078 26.266 1 98.31 138 ALA B C 1
ATOM 4351 O O . ALA B 1 138 ? -6.227 18.969 26.969 1 98.31 138 ALA B O 1
ATOM 4352 N N . SER B 1 139 ? -7.926 18.062 25.844 1 97.94 139 SER B N 1
ATOM 4353 C CA . SER B 1 139 ? -8.781 19.234 26.047 1 97.94 139 SER B CA 1
ATOM 4354 C C . SER B 1 139 ? -9.289 19.297 27.484 1 97.94 139 SER B C 1
ATOM 4356 O O . SER B 1 139 ? -9.641 18.281 28.078 1 97.94 139 SER B O 1
ATOM 4358 N N . LYS B 1 140 ? -9.43 20.469 28 1 96.62 140 LYS B N 1
ATOM 4359 C CA . LYS B 1 140 ? -10.016 20.703 29.312 1 96.62 140 LYS B CA 1
ATOM 4360 C C . LYS B 1 140 ? -11.539 20.688 29.25 1 96.62 140 LYS B C 1
ATOM 4362 O O . LYS B 1 140 ? -12.211 20.484 30.266 1 96.62 140 LYS B O 1
ATOM 4367 N N . ASP B 1 141 ? -12.07 20.906 28.078 1 95.25 141 ASP B N 1
ATOM 4368 C CA . ASP B 1 141 ? -13.516 20.906 27.859 1 95.25 141 ASP B CA 1
ATOM 4369 C C . ASP B 1 141 ? -13.883 20.203 26.562 1 95.25 141 ASP B C 1
ATOM 4371 O O . ASP B 1 141 ? -14.352 20.828 25.625 1 95.25 141 ASP B O 1
ATOM 4375 N N . PRO B 1 142 ? -13.836 18.953 26.531 1 96.44 142 PRO B N 1
ATOM 4376 C CA . PRO B 1 142 ? -14.047 18.203 25.297 1 96.44 142 PRO B CA 1
ATOM 4377 C C . PRO B 1 142 ? -15.477 18.344 24.75 1 96.44 142 PRO B C 1
ATOM 4379 O O . PRO B 1 142 ? -15.703 18.172 23.547 1 96.44 142 PRO B O 1
ATOM 4382 N N . GLY B 1 143 ? -16.406 18.641 25.641 1 94.5 143 GLY B N 1
ATOM 4383 C CA . GLY B 1 143 ? -17.781 18.812 25.219 1 94.5 143 GLY B CA 1
ATOM 4384 C C . GLY B 1 143 ? -18 20.047 24.359 1 94.5 143 GLY B C 1
ATOM 4385 O O . GLY B 1 143 ? -19.016 20.188 23.688 1 94.5 143 GLY B O 1
ATOM 4386 N N . ARG B 1 144 ? -17.047 20.953 24.312 1 95.44 144 ARG B N 1
ATOM 4387 C CA . ARG B 1 144 ? -17.156 22.172 23.531 1 95.44 144 ARG B CA 1
ATOM 4388 C C . ARG B 1 144 ? -16.312 22.094 22.266 1 95.44 144 ARG B C 1
ATOM 4390 O O . ARG B 1 144 ? -16.078 23.094 21.594 1 95.44 144 ARG B O 1
ATOM 4397 N N . ILE B 1 145 ? -15.891 20.891 21.922 1 96.5 145 ILE B N 1
ATOM 4398 C CA . ILE B 1 145 ? -15.086 20.672 20.719 1 96.5 145 ILE B CA 1
ATOM 4399 C C . ILE B 1 145 ? -16 20.266 19.562 1 96.5 145 ILE B C 1
ATOM 4401 O O . ILE B 1 145 ? -16.875 19.422 19.734 1 96.5 145 ILE B O 1
ATOM 4405 N N . ILE B 1 146 ? -15.844 20.922 18.406 1 96.12 146 ILE B N 1
ATOM 4406 C CA . ILE B 1 146 ? -16.406 20.453 17.156 1 96.12 146 ILE B CA 1
ATOM 4407 C C . ILE B 1 146 ? -15.289 20.141 16.172 1 96.12 146 ILE B C 1
ATOM 4409 O O . ILE B 1 146 ? -14.469 21.016 15.859 1 96.12 146 ILE B O 1
ATOM 4413 N N . LEU B 1 147 ? -15.258 18.922 15.711 1 97.06 147 LEU B N 1
ATOM 4414 C CA . LEU B 1 147 ? -14.258 18.484 14.742 1 97.06 147 LEU B CA 1
ATOM 4415 C C . LEU B 1 147 ? -14.836 18.484 13.336 1 97.06 147 LEU B C 1
ATOM 4417 O O . LEU B 1 147 ? -15.945 17.984 13.109 1 97.06 147 LEU B O 1
ATOM 4421 N N . HIS B 1 148 ? -14.07 19.094 12.414 1 97.19 148 HIS B N 1
ATOM 4422 C CA . HIS B 1 148 ? -14.43 19.141 11 1 97.19 148 HIS B CA 1
ATOM 4423 C C . HIS B 1 148 ? -13.414 18.375 10.156 1 97.19 148 HIS B C 1
ATOM 4425 O O . HIS B 1 148 ? -12.281 18.828 9.984 1 97.19 148 HIS B O 1
ATOM 4431 N N . ILE B 1 149 ? -13.859 17.25 9.602 1 98.19 149 ILE B N 1
ATOM 4432 C CA . ILE B 1 149 ? -12.969 16.5 8.719 1 98.19 149 ILE B CA 1
ATOM 4433 C C . ILE B 1 149 ? -13.414 16.672 7.27 1 98.19 149 ILE B C 1
ATOM 4435 O O . ILE B 1 149 ? -14.602 16.5 6.957 1 98.19 149 ILE B O 1
ATOM 4439 N N . VAL B 1 150 ? -12.523 17.109 6.422 1 97.81 150 VAL B N 1
ATOM 4440 C CA . VAL B 1 150 ? -12.75 17.031 4.984 1 97.81 150 VAL B CA 1
ATOM 4441 C C . VAL B 1 150 ? -11.828 15.984 4.367 1 97.81 150 VAL B C 1
ATOM 4443 O O . VAL B 1 150 ? -10.625 15.977 4.625 1 97.81 150 VAL B O 1
ATOM 4446 N N . THR B 1 151 ? -12.406 15.039 3.648 1 96.94 151 THR B N 1
ATOM 4447 C CA . THR B 1 151 ? -11.672 13.977 2.977 1 96.94 151 THR B CA 1
ATOM 4448 C C . THR B 1 151 ? -12.062 13.898 1.504 1 96.94 151 THR B C 1
ATOM 4450 O O . THR B 1 151 ? -12.875 14.688 1.026 1 96.94 151 THR B O 1
ATOM 4453 N N . ASP B 1 152 ? -11.367 13.094 0.717 1 92.62 152 ASP B N 1
ATOM 4454 C CA . ASP B 1 152 ? -11.727 12.922 -0.687 1 92.62 152 ASP B CA 1
ATOM 4455 C C . ASP B 1 152 ? -12.867 11.922 -0.843 1 92.62 152 ASP B C 1
ATOM 4457 O O . ASP B 1 152 ? -13.242 11.242 0.119 1 92.62 152 ASP B O 1
ATOM 4461 N N . ALA B 1 153 ? -13.391 11.898 -2.012 1 92.31 153 ALA B N 1
ATOM 4462 C CA . ALA B 1 153 ? -14.562 11.07 -2.283 1 92.31 153 ALA B CA 1
ATOM 4463 C C . ALA B 1 153 ? -14.25 9.594 -2.082 1 92.31 153 ALA B C 1
ATOM 4465 O O . ALA B 1 153 ? -15.094 8.828 -1.61 1 92.31 153 ALA B O 1
ATOM 4466 N N . LEU B 1 154 ? -13.094 9.188 -2.451 1 92.94 154 LEU B N 1
ATOM 4467 C CA . LEU B 1 154 ? -12.695 7.785 -2.352 1 92.94 154 LEU B CA 1
ATOM 4468 C C . LEU B 1 154 ? -12.719 7.316 -0.899 1 92.94 154 LEU B C 1
ATOM 4470 O O . LEU B 1 154 ? -13.203 6.223 -0.604 1 92.94 154 LEU B O 1
ATOM 4474 N N . ASN B 1 155 ? -12.234 8.094 0.003 1 95.25 155 ASN B N 1
ATOM 4475 C CA . ASN B 1 155 ? -12.031 7.688 1.39 1 95.25 155 ASN B CA 1
ATOM 4476 C C . ASN B 1 155 ? -13.188 8.133 2.279 1 95.25 155 ASN B C 1
ATOM 4478 O O . ASN B 1 155 ? -13.242 7.773 3.459 1 95.25 155 ASN B O 1
ATOM 4482 N N . TYR B 1 156 ? -14.133 8.867 1.768 1 97.19 156 TYR B N 1
ATOM 4483 C CA . TYR B 1 156 ? -15.258 9.391 2.535 1 97.19 156 TYR B CA 1
ATOM 4484 C C . TYR B 1 156 ? -16.016 8.266 3.23 1 97.19 156 TYR B C 1
ATOM 4486 O O . TYR B 1 156 ? -16.266 8.336 4.438 1 97.19 156 TYR B O 1
ATOM 4494 N N . PRO B 1 157 ? -16.359 7.145 2.5 1 97.19 157 PRO B N 1
ATOM 4495 C CA . PRO B 1 157 ? -17.109 6.086 3.184 1 97.19 157 PRO B CA 1
ATOM 4496 C C . PRO B 1 157 ? -16.344 5.492 4.367 1 97.19 157 PRO B C 1
ATOM 4498 O O . PRO B 1 157 ? -16.922 5.293 5.438 1 97.19 157 PRO B O 1
ATOM 4501 N N . ALA B 1 158 ? -15.086 5.242 4.164 1 97.81 158 ALA B N 1
ATOM 4502 C CA . ALA B 1 158 ? -14.273 4.656 5.23 1 97.81 158 ALA B CA 1
ATOM 4503 C C . ALA B 1 158 ? -14.141 5.613 6.41 1 97.81 158 ALA B C 1
ATOM 4505 O O . ALA B 1 158 ? -14.25 5.203 7.566 1 97.81 158 ALA B O 1
ATOM 4506 N N . MET B 1 159 ? -13.875 6.883 6.117 1 98.25 159 MET B N 1
ATOM 4507 C CA . MET B 1 159 ? -13.742 7.91 7.148 1 98.25 159 MET B CA 1
ATOM 4508 C C . MET B 1 159 ? -15.023 8.031 7.969 1 98.25 159 MET B C 1
ATOM 4510 O O . MET B 1 159 ? -14.977 8.016 9.195 1 98.25 159 MET B O 1
ATOM 4514 N N . MET B 1 160 ? -16.156 8.086 7.27 1 97.88 160 MET B N 1
ATOM 4515 C CA . MET B 1 160 ? -17.453 8.18 7.922 1 97.88 160 MET B CA 1
ATOM 4516 C C . MET B 1 160 ? -17.719 6.961 8.797 1 97.88 160 MET B C 1
ATOM 4518 O O . MET B 1 160 ? -18.094 7.098 9.961 1 97.88 160 MET B O 1
ATOM 4522 N N . MET B 1 161 ? -17.469 5.82 8.242 1 97.88 161 MET B N 1
ATOM 4523 C CA . MET B 1 161 ? -17.766 4.574 8.938 1 97.88 161 MET B CA 1
ATOM 4524 C C . MET B 1 161 ? -16.938 4.445 10.211 1 97.88 161 MET B C 1
ATOM 4526 O O . MET B 1 161 ? -17.438 3.967 11.234 1 97.88 161 MET B O 1
ATOM 4530 N N . TRP B 1 162 ? -15.688 4.848 10.148 1 98.5 162 TRP B N 1
ATOM 4531 C CA . TRP B 1 162 ? -14.828 4.762 11.328 1 98.5 162 TRP B CA 1
ATOM 4532 C C . TRP B 1 162 ? -15.438 5.531 12.5 1 98.5 162 TRP B C 1
ATOM 4534 O O . TRP B 1 162 ? -15.531 5.008 13.609 1 98.5 162 TRP B O 1
ATOM 4544 N N . PHE B 1 163 ? -15.883 6.715 12.234 1 98.06 163 PHE B N 1
ATOM 4545 C CA . PHE B 1 163 ? -16.328 7.566 13.328 1 98.06 163 PHE B CA 1
ATOM 4546 C C . PHE B 1 163 ? -17.781 7.266 13.695 1 98.06 163 PHE B C 1
ATOM 4548 O O . PHE B 1 163 ? -18.25 7.652 14.766 1 98.06 163 PHE B O 1
ATOM 4555 N N . LEU B 1 164 ? -18.516 6.625 12.805 1 97.12 164 LEU B N 1
ATOM 4556 C CA . LEU B 1 164 ? -19.812 6.078 13.195 1 97.12 164 LEU B CA 1
ATOM 4557 C C . LEU B 1 164 ? -19.641 4.965 14.219 1 97.12 164 LEU B C 1
ATOM 4559 O O . LEU B 1 164 ? -20.422 4.863 15.172 1 97.12 164 LEU B O 1
ATOM 4563 N N . ARG B 1 165 ? -18.562 4.16 14.016 1 96.31 165 ARG B N 1
ATOM 4564 C CA . ARG B 1 165 ? -18.312 3.021 14.891 1 96.31 165 ARG B CA 1
ATOM 4565 C C . ARG B 1 165 ? -17.562 3.453 16.141 1 96.31 165 ARG B C 1
ATOM 4567 O O . ARG B 1 165 ? -17.656 2.799 17.188 1 96.31 165 ARG B O 1
ATOM 4574 N N . ASN B 1 166 ? -16.812 4.516 16 1 96.62 166 ASN B N 1
ATOM 4575 C CA . ASN B 1 166 ? -16.031 5.059 17.094 1 96.62 166 ASN B CA 1
ATOM 4576 C C . ASN B 1 166 ? -16.328 6.535 17.344 1 96.62 166 ASN B C 1
ATOM 4578 O O . ASN B 1 166 ? -15.461 7.387 17.156 1 96.62 166 ASN B O 1
ATOM 4582 N N . PRO B 1 167 ? -17.5 6.828 17.844 1 95.06 167 PRO B N 1
ATOM 4583 C CA . PRO B 1 167 ? -17.875 8.227 18.031 1 95.06 167 PRO B CA 1
ATOM 4584 C C . PRO B 1 167 ? -16.969 8.969 19.016 1 95.06 167 PRO B C 1
ATOM 4586 O O . PRO B 1 167 ? -16.656 8.438 20.078 1 95.06 167 PRO B O 1
ATOM 4589 N N . PRO B 1 168 ? -16.516 10.125 18.609 1 94.62 168 PRO B N 1
ATOM 4590 C CA . PRO B 1 168 ? -15.609 10.875 19.5 1 94.62 168 PRO B CA 1
ATOM 4591 C C . PRO B 1 168 ? -16.359 11.625 20.594 1 94.62 168 PRO B C 1
ATOM 4593 O O . PRO B 1 168 ? -16.125 12.82 20.797 1 94.62 168 PRO B O 1
ATOM 4596 N N . THR B 1 169 ? -17.188 11.008 21.344 1 91.69 169 THR B N 1
ATOM 4597 C CA . THR B 1 169 ? -17.953 11.602 22.438 1 91.69 169 THR B CA 1
ATOM 4598 C C . THR B 1 169 ? -17.031 12.039 23.562 1 91.69 169 THR B C 1
ATOM 4600 O O . THR B 1 169 ? -16.109 11.32 23.938 1 91.69 169 THR B O 1
ATOM 4603 N N . PRO B 1 170 ? -17.156 13.211 24.141 1 93.88 170 PRO B N 1
ATOM 4604 C CA . PRO B 1 170 ? -18.328 14.086 24.047 1 93.88 170 PRO B CA 1
ATOM 4605 C C . PRO B 1 170 ? -18.188 15.133 22.953 1 93.88 170 PRO B C 1
ATOM 4607 O O . PRO B 1 170 ? -19.047 16 22.812 1 93.88 170 PRO B O 1
ATOM 4610 N N . ALA B 1 171 ? -17.125 15.125 22.156 1 95.31 171 ALA B N 1
ATOM 4611 C CA . ALA B 1 171 ? -16.984 16.078 21.062 1 95.31 171 ALA B CA 1
ATOM 4612 C C . ALA B 1 171 ? -17.938 15.75 19.922 1 95.31 171 ALA B C 1
ATOM 4614 O O . ALA B 1 171 ? -18.453 14.633 19.844 1 95.31 171 ALA B O 1
ATOM 4615 N N . ALA B 1 172 ? -18.234 16.766 19.172 1 94.19 172 ALA B N 1
ATOM 4616 C CA . ALA B 1 172 ? -18.984 16.562 17.938 1 94.19 172 ALA B CA 1
ATOM 4617 C C . ALA B 1 172 ? -18.062 16.469 16.734 1 94.19 172 ALA B C 1
ATOM 4619 O O . ALA B 1 172 ? -16.938 17 16.766 1 94.19 172 ALA B O 1
ATOM 4620 N N . ILE B 1 173 ? -18.562 15.781 15.703 1 95.88 173 ILE B N 1
ATOM 4621 C CA . ILE B 1 173 ? -17.719 15.617 14.523 1 95.88 173 ILE B CA 1
ATOM 4622 C C . ILE B 1 173 ? -18.578 15.727 13.258 1 95.88 173 ILE B C 1
ATOM 4624 O O . ILE B 1 173 ? -19.719 15.289 13.234 1 95.88 173 ILE B O 1
ATOM 4628 N N . GLN B 1 174 ? -18.031 16.406 12.305 1 95 174 GLN B N 1
ATOM 4629 C CA . GLN B 1 174 ? -18.562 16.469 10.953 1 95 174 GLN B CA 1
ATOM 4630 C C . GLN B 1 174 ? -17.547 15.984 9.93 1 95 174 GLN B C 1
ATOM 4632 O O . GLN B 1 174 ? -16.359 16.312 10.023 1 95 174 GLN B O 1
ATOM 4637 N N . VAL B 1 175 ? -18.031 15.133 8.984 1 96.81 175 VAL B N 1
ATOM 4638 C CA . VAL B 1 175 ? -17.188 14.656 7.898 1 96.81 175 VAL B CA 1
ATOM 4639 C C . VAL B 1 175 ? -17.781 15.07 6.555 1 96.81 175 VAL B C 1
ATOM 4641 O O . VAL B 1 175 ? -18.969 14.852 6.309 1 96.81 175 VAL B O 1
ATOM 4644 N N . LYS B 1 176 ? -16.969 15.711 5.754 1 96.12 176 LYS B N 1
ATOM 4645 C CA . LYS B 1 176 ? -17.391 16.109 4.41 1 96.12 176 LYS B CA 1
ATOM 4646 C C . LYS B 1 176 ? -16.422 15.57 3.357 1 96.12 176 LYS B C 1
ATOM 4648 O O . LYS B 1 176 ? -15.234 15.367 3.639 1 96.12 176 LYS B O 1
ATOM 4653 N N . SER B 1 177 ? -17 15.312 2.207 1 95.38 177 SER B N 1
ATOM 4654 C CA . SER B 1 177 ? -16.172 14.992 1.045 1 95.38 177 SER B CA 1
ATOM 4655 C C . SER B 1 177 ? -15.836 16.234 0.244 1 95.38 177 SER B C 1
ATOM 4657 O O . SER B 1 177 ? -16.641 17.172 0.153 1 95.38 177 SER B O 1
ATOM 4659 N N . LEU B 1 178 ? -14.664 16.234 -0.346 1 93.69 178 LEU B N 1
ATOM 4660 C CA . LEU B 1 178 ? -14.305 17.297 -1.266 1 93.69 178 LEU B CA 1
ATOM 4661 C C . LEU B 1 178 ? -15.391 17.5 -2.318 1 93.69 178 LEU B C 1
ATOM 4663 O O . LEU B 1 178 ? -15.664 18.641 -2.719 1 93.69 178 LEU B O 1
ATOM 4667 N N . ASP B 1 179 ? -16.031 16.453 -2.691 1 90.06 179 ASP B N 1
ATOM 4668 C CA . ASP B 1 179 ? -17.047 16.5 -3.736 1 90.06 179 ASP B CA 1
ATOM 4669 C C . ASP B 1 179 ? -18.312 17.219 -3.248 1 90.06 179 ASP B C 1
ATOM 4671 O O . ASP B 1 179 ? -19.156 17.609 -4.051 1 90.06 179 ASP B O 1
ATOM 4675 N N . ASP B 1 180 ? -18.391 17.312 -2.006 1 91.38 180 ASP B N 1
ATOM 4676 C CA . ASP B 1 180 ? -19.547 18.016 -1.429 1 91.38 180 ASP B CA 1
ATOM 4677 C C . ASP B 1 180 ? -19.359 19.531 -1.498 1 91.38 180 ASP B C 1
ATOM 4679 O O . ASP B 1 180 ? -20.312 20.281 -1.312 1 91.38 180 ASP B O 1
ATOM 4683 N N . LEU B 1 181 ? -18.141 19.953 -1.674 1 94.31 181 LEU B N 1
ATOM 4684 C CA . LEU B 1 181 ? -17.859 21.375 -1.763 1 94.31 181 LEU B CA 1
ATOM 4685 C C . LEU B 1 181 ? -18.094 21.891 -3.178 1 94.31 181 LEU B C 1
ATOM 4687 O O . LEU B 1 181 ? -17.156 22.031 -3.965 1 94.31 181 LEU B O 1
ATOM 4691 N N . LYS B 1 182 ? -19.25 22.297 -3.467 1 91.06 182 LYS B N 1
ATOM 4692 C CA . LYS B 1 182 ? -19.734 22.562 -4.816 1 91.06 182 LYS B CA 1
ATOM 4693 C C . LYS B 1 182 ? -19.109 23.828 -5.395 1 91.06 182 LYS B C 1
ATOM 4695 O O . LYS B 1 182 ? -19.094 24.016 -6.613 1 91.06 182 LYS B O 1
ATOM 4700 N N . TRP B 1 183 ? -18.609 24.656 -4.539 1 91.06 183 TRP B N 1
ATOM 4701 C CA . TRP B 1 183 ? -18.016 25.906 -5.004 1 91.06 183 TRP B CA 1
ATOM 4702 C C . TRP B 1 183 ? -16.609 25.656 -5.551 1 91.06 183 TRP B C 1
ATOM 4704 O O . TRP B 1 183 ? -16.031 26.531 -6.203 1 91.06 183 TRP B O 1
ATOM 4714 N N . LEU B 1 184 ? -16.062 24.516 -5.266 1 89.19 184 LEU B N 1
ATOM 4715 C CA . LEU B 1 184 ? -14.758 24.172 -5.816 1 89.19 184 LEU B CA 1
ATOM 4716 C C . LEU B 1 184 ? -14.852 23.922 -7.32 1 89.19 184 LEU B C 1
ATOM 4718 O O . LEU B 1 184 ? -15.836 23.344 -7.797 1 89.19 184 LEU B O 1
ATOM 4722 N N . PRO B 1 185 ? -13.836 24.391 -8.047 1 81.44 185 PRO B N 1
ATOM 4723 C CA . PRO B 1 185 ? -13.82 24.031 -9.461 1 81.44 185 PRO B CA 1
ATOM 4724 C C . PRO B 1 185 ? -13.82 22.516 -9.688 1 81.44 185 PRO B C 1
ATOM 4726 O O . PRO B 1 185 ? -13.289 21.766 -8.867 1 81.44 185 PRO B O 1
ATOM 4729 N N . GLY B 1 186 ? -14.352 22.094 -10.844 1 76.06 186 GLY B N 1
ATOM 4730 C CA . GLY B 1 186 ? -14.469 20.688 -11.156 1 76.06 186 GLY B CA 1
ATOM 4731 C C . GLY B 1 186 ? -13.125 19.984 -11.258 1 76.06 186 GLY B C 1
ATOM 4732 O O . GLY B 1 186 ? -13.016 18.797 -10.977 1 76.06 186 GLY B O 1
ATOM 4733 N N . ASP B 1 187 ? -12.141 20.797 -11.555 1 77.81 187 ASP B N 1
ATOM 4734 C CA . ASP B 1 187 ? -10.828 20.188 -11.758 1 77.81 187 ASP B CA 1
ATOM 4735 C C . ASP B 1 187 ? -9.93 20.406 -10.539 1 77.81 187 ASP B C 1
ATOM 4737 O O . ASP B 1 187 ? -8.711 20.281 -10.633 1 77.81 187 ASP B O 1
ATOM 4741 N N . PHE B 1 188 ? -10.5 20.75 -9.43 1 80.94 188 PHE B N 1
ATOM 4742 C CA . PHE B 1 188 ? -9.734 21.078 -8.234 1 80.94 188 PHE B CA 1
ATOM 4743 C C . PHE B 1 188 ? -8.852 19.891 -7.82 1 80.94 188 PHE B C 1
ATOM 4745 O O . PHE B 1 188 ? -7.688 20.078 -7.461 1 80.94 188 PHE B O 1
ATOM 4752 N N . SER B 1 189 ? -9.328 18.734 -7.941 1 74.81 189 SER B N 1
ATOM 4753 C CA . SER B 1 189 ? -8.617 17.562 -7.465 1 74.81 189 SER B CA 1
ATOM 4754 C C . SER B 1 189 ? -7.406 17.25 -8.344 1 74.81 189 SER B C 1
ATOM 4756 O O . SER B 1 189 ? -6.477 16.562 -7.914 1 74.81 189 SER B O 1
ATOM 4758 N N . SER B 1 190 ? -7.367 17.766 -9.555 1 73.5 190 SER B N 1
ATOM 4759 C CA . SER B 1 190 ? -6.305 17.422 -10.492 1 73.5 190 SER B CA 1
ATOM 4760 C C . SER B 1 190 ? -5.426 18.625 -10.805 1 73.5 190 SER B C 1
ATOM 4762 O O . SER B 1 190 ? -4.406 18.5 -11.484 1 73.5 190 SER B O 1
ATOM 4764 N N . ARG B 1 191 ? -5.789 19.719 -10.273 1 73.94 191 ARG B N 1
ATOM 4765 C CA . ARG B 1 191 ? -5.168 20.984 -10.664 1 73.94 191 ARG B CA 1
ATOM 4766 C C . ARG B 1 191 ? -3.76 21.094 -10.094 1 73.94 191 ARG B C 1
ATOM 4768 O O . ARG B 1 191 ? -2.971 21.938 -10.539 1 73.94 191 ARG B O 1
ATOM 4775 N N . PHE B 1 192 ? -3.512 20.25 -9.195 1 74.94 192 PHE B N 1
ATOM 4776 C CA . PHE B 1 192 ? -2.252 20.438 -8.484 1 74.94 192 PHE B CA 1
ATOM 4777 C C . PHE B 1 192 ? -1.229 19.391 -8.914 1 74.94 192 PHE B C 1
ATOM 4779 O O . PHE B 1 192 ? -0.126 19.328 -8.359 1 74.94 192 PHE B O 1
ATOM 4786 N N . LYS B 1 193 ? -1.698 18.578 -9.836 1 66.94 193 LYS B N 1
ATOM 4787 C CA . LYS B 1 193 ? -0.781 17.594 -10.391 1 66.94 193 LYS B CA 1
ATOM 4788 C C . LYS B 1 193 ? 0.294 18.266 -11.25 1 66.94 193 LYS B C 1
ATOM 4790 O O . LYS B 1 193 ? -0.009 19.125 -12.07 1 66.94 193 LYS B O 1
ATOM 4795 N N . LEU B 1 194 ? 1.511 18.312 -10.797 1 62.81 194 LEU B N 1
ATOM 4796 C CA . LEU B 1 194 ? 2.637 18.891 -11.523 1 62.81 194 LEU B CA 1
ATOM 4797 C C . LEU B 1 194 ? 3.451 17.797 -12.219 1 62.81 194 LEU B C 1
ATOM 4799 O O . LEU B 1 194 ? 3.68 16.734 -11.648 1 62.81 194 LEU B O 1
ATOM 4803 N N . LYS B 1 195 ? 3.719 18.094 -13.352 1 58.09 195 LYS B N 1
ATOM 4804 C CA . LYS B 1 195 ? 4.559 17.172 -14.117 1 58.09 195 LYS B CA 1
ATOM 4805 C C . LYS B 1 195 ? 5.871 16.906 -13.391 1 58.09 195 LYS B C 1
ATOM 4807 O O . LYS B 1 195 ? 6.535 17.828 -12.922 1 58.09 195 LYS B O 1
ATOM 4812 N N . GLY B 1 196 ? 6.168 15.688 -13.242 1 57 196 GLY B N 1
ATOM 4813 C CA . GLY B 1 196 ? 7.449 15.312 -12.664 1 57 196 GLY B CA 1
ATOM 4814 C C . GLY B 1 196 ? 7.402 15.141 -11.156 1 57 196 GLY B C 1
ATOM 4815 O O . GLY B 1 196 ? 8.375 14.695 -10.547 1 57 196 GLY B O 1
ATOM 4816 N N . VAL B 1 197 ? 6.348 15.656 -10.609 1 57.31 197 VAL B N 1
ATOM 4817 C CA . VAL B 1 197 ? 6.23 15.484 -9.164 1 57.31 197 VAL B CA 1
ATOM 4818 C C . VAL B 1 197 ? 5.312 14.297 -8.859 1 57.31 197 VAL B C 1
ATOM 4820 O O . VAL B 1 197 ? 4.125 14.32 -9.195 1 57.31 197 VAL B O 1
ATOM 4823 N N . ARG B 1 198 ? 5.855 13.336 -8.195 1 57.84 198 ARG B N 1
ATOM 4824 C CA . ARG B 1 198 ? 5.113 12.102 -7.969 1 57.84 198 ARG B CA 1
ATOM 4825 C C . ARG B 1 198 ? 4.73 11.953 -6.504 1 57.84 198 ARG B C 1
ATOM 4827 O O . ARG B 1 198 ? 3.91 11.102 -6.156 1 57.84 198 ARG B O 1
ATOM 4834 N N . ASP B 1 199 ? 5.32 12.867 -5.781 1 63.88 199 ASP B N 1
ATOM 4835 C CA . ASP B 1 199 ? 5.02 12.758 -4.359 1 63.88 199 ASP B CA 1
ATOM 4836 C C . ASP B 1 199 ? 3.637 13.312 -4.043 1 63.88 199 ASP B C 1
ATOM 4838 O O . ASP B 1 199 ? 3.4 14.516 -4.18 1 63.88 199 ASP B O 1
ATOM 4842 N N . PRO B 1 200 ? 2.723 12.406 -3.744 1 64.56 200 PRO B N 1
ATOM 4843 C CA . PRO B 1 200 ? 1.347 12.852 -3.51 1 64.56 200 PRO B CA 1
ATOM 4844 C C . PRO B 1 200 ? 1.244 13.898 -2.4 1 64.56 200 PRO B C 1
ATOM 4846 O O . PRO B 1 200 ? 0.27 14.648 -2.348 1 64.56 200 PRO B O 1
ATOM 4849 N N . ARG B 1 201 ? 2.207 14.047 -1.616 1 67 201 ARG B N 1
ATOM 4850 C CA . ARG B 1 201 ? 2.213 15.031 -0.541 1 67 201 ARG B CA 1
ATOM 4851 C C . ARG B 1 201 ? 2.15 16.453 -1.1 1 67 201 ARG B C 1
ATOM 4853 O O . ARG B 1 201 ? 1.673 17.375 -0.428 1 67 201 ARG B O 1
ATOM 4860 N N . TYR B 1 202 ? 2.529 16.547 -2.33 1 63.12 202 TYR B N 1
ATOM 4861 C CA . TYR B 1 202 ? 2.684 17.891 -2.871 1 63.12 202 TYR B CA 1
ATOM 4862 C C . TYR B 1 202 ? 1.615 18.188 -3.918 1 63.12 202 TYR B C 1
ATOM 4864 O O . TYR B 1 202 ? 1.454 19.328 -4.348 1 63.12 202 TYR B O 1
ATOM 4872 N N . THR B 1 203 ? 0.893 17.172 -4.23 1 67.81 203 THR B N 1
ATOM 4873 C CA . THR B 1 203 ? -0.089 17.328 -5.297 1 67.81 203 THR B CA 1
ATOM 4874 C C . THR B 1 203 ? -1.501 17.078 -4.773 1 67.81 203 THR B C 1
ATOM 4876 O O . THR B 1 203 ? -2.451 17 -5.555 1 67.81 203 THR B O 1
ATOM 4879 N N . SER B 1 204 ? -1.552 17.094 -3.547 1 80.12 204 SER B N 1
ATOM 4880 C CA . SER B 1 204 ? -2.818 16.75 -2.914 1 80.12 204 SER B CA 1
ATOM 4881 C C . SER B 1 204 ? -3.783 17.922 -2.912 1 80.12 204 SER B C 1
ATOM 4883 O O . SER B 1 204 ? -3.451 19.016 -2.418 1 80.12 204 SER B O 1
ATOM 4885 N N . ALA B 1 205 ? -4.93 17.688 -3.387 1 86.5 205 ALA B N 1
ATOM 4886 C CA . ALA B 1 205 ? -6.008 18.672 -3.324 1 86.5 205 ALA B CA 1
ATOM 4887 C C . ALA B 1 205 ? -6.371 19 -1.878 1 86.5 205 ALA B C 1
ATOM 4889 O O . ALA B 1 205 ? -6.641 20.156 -1.544 1 86.5 205 ALA B O 1
ATOM 4890 N N . LEU B 1 206 ? -6.285 18.062 -1.088 1 91.56 206 LEU B N 1
ATOM 4891 C CA . LEU B 1 206 ? -6.621 18.266 0.318 1 91.56 206 LEU B CA 1
ATOM 4892 C C . LEU B 1 206 ? -5.625 19.203 0.992 1 91.56 206 LEU B C 1
ATOM 4894 O O . LEU B 1 206 ? -6.004 20 1.848 1 91.56 206 LEU B O 1
ATOM 4898 N N . ASN B 1 207 ? -4.391 19.078 0.576 1 90.62 207 ASN B N 1
ATOM 4899 C CA . ASN B 1 207 ? -3.375 19.969 1.147 1 90.62 207 ASN B CA 1
ATOM 4900 C C . ASN B 1 207 ? -3.613 21.422 0.758 1 90.62 207 ASN B C 1
ATOM 4902 O O . ASN B 1 207 ? -3.377 22.328 1.558 1 90.62 207 ASN B O 1
ATOM 4906 N N . HIS B 1 208 ? -4.141 21.656 -0.4 1 91.94 208 HIS B N 1
ATOM 4907 C CA . HIS B 1 208 ? -4.367 23.016 -0.892 1 91.94 208 HIS B CA 1
ATOM 4908 C C . HIS B 1 208 ? -5.695 23.578 -0.386 1 91.94 208 HIS B C 1
ATOM 4910 O O . HIS B 1 208 ? -5.934 24.781 -0.456 1 91.94 208 HIS B O 1
ATOM 4916 N N . LEU B 1 209 ? -6.496 22.75 0.115 1 95.31 209 LEU B N 1
ATOM 4917 C CA . LEU B 1 209 ? -7.781 23.203 0.642 1 95.31 209 LEU B CA 1
ATOM 4918 C C . LEU B 1 209 ? -7.586 24.172 1.806 1 95.31 209 LEU B C 1
ATOM 4920 O O . LEU B 1 209 ? -8.484 24.953 2.123 1 95.31 209 LEU B O 1
ATOM 4924 N N . ARG B 1 210 ? -6.445 24.203 2.398 1 96.19 210 ARG B N 1
ATOM 4925 C CA . ARG B 1 210 ? -6.133 25.062 3.537 1 96.19 210 ARG B CA 1
ATOM 4926 C C . ARG B 1 210 ? -6.207 26.547 3.148 1 96.19 210 ARG B C 1
ATOM 4928 O O . ARG B 1 210 ? -6.348 27.406 4.012 1 96.19 210 ARG B O 1
ATOM 4935 N N . PHE B 1 211 ? -6.191 26.812 1.84 1 96.19 211 PHE B N 1
ATOM 4936 C CA . PHE B 1 211 ? -6.219 28.203 1.375 1 96.19 211 PHE B CA 1
ATOM 4937 C C . PHE B 1 211 ? -7.648 28.656 1.099 1 96.19 211 PHE B C 1
ATOM 4939 O O . PHE B 1 211 ? -7.871 29.766 0.624 1 96.19 211 PHE B O 1
ATOM 4946 N N . TYR B 1 212 ? -8.578 27.797 1.426 1 96.19 212 TYR B N 1
ATOM 4947 C CA . TYR B 1 212 ? -9.984 28.094 1.181 1 96.19 212 TYR B CA 1
ATOM 4948 C C . TYR B 1 212 ? -10.797 27.953 2.459 1 96.19 212 TYR B C 1
ATOM 4950 O O . TYR B 1 212 ? -11.992 27.641 2.406 1 96.19 212 TYR B O 1
ATOM 4958 N N . LEU B 1 213 ? -10.188 28.141 3.574 1 97.88 213 LEU B N 1
ATOM 4959 C CA . LEU B 1 213 ? -10.844 27.906 4.855 1 97.88 213 LEU B CA 1
ATOM 4960 C C . LEU B 1 213 ? -12.078 28.781 5.008 1 97.88 213 LEU B C 1
ATOM 4962 O O . LEU B 1 213 ? -13.117 28.328 5.492 1 97.88 213 LEU B O 1
ATOM 4966 N N . PRO B 1 214 ? -12.047 30.078 4.578 1 97.44 214 PRO B N 1
ATOM 4967 C CA . PRO B 1 214 ? -13.273 30.875 4.695 1 97.44 214 PRO B CA 1
ATOM 4968 C C . PRO B 1 214 ? -14.438 30.297 3.887 1 97.44 214 PRO B C 1
ATOM 4970 O O . PRO B 1 214 ? -15.586 30.406 4.305 1 97.44 214 PRO B O 1
ATOM 4973 N N . GLU B 1 215 ? -14.133 29.703 2.744 1 95.81 215 GLU B N 1
ATOM 4974 C CA . GLU B 1 215 ? -15.164 29.109 1.896 1 95.81 215 GLU B CA 1
ATOM 4975 C C . GLU B 1 215 ? -15.648 27.781 2.465 1 95.81 215 GLU B C 1
ATOM 4977 O O . GLU B 1 215 ? -16.828 27.453 2.371 1 95.81 215 GLU B O 1
ATOM 4982 N N . VAL B 1 216 ? -14.734 27.031 3.041 1 96.62 216 VAL B N 1
ATOM 4983 C CA . VAL B 1 216 ? -15.086 25.75 3.646 1 96.62 216 VAL B CA 1
ATOM 4984 C C . VAL B 1 216 ? -15.953 25.984 4.879 1 96.62 216 VAL B C 1
ATOM 4986 O O . VAL B 1 216 ? -16.891 25.219 5.141 1 96.62 216 VAL B O 1
ATOM 4989 N N . PHE B 1 217 ? -15.609 27.078 5.617 1 96 217 PHE B N 1
ATOM 4990 C CA . PHE B 1 217 ? -16.312 27.406 6.855 1 96 217 PHE B CA 1
ATOM 4991 C C . PHE B 1 217 ? -16.828 28.844 6.82 1 96 217 PHE B C 1
ATOM 4993 O O . PHE B 1 217 ? -16.375 29.688 7.578 1 96 217 PHE B O 1
ATOM 5000 N N . PRO B 1 218 ? -17.891 29.078 6.137 1 94.81 218 PRO B N 1
ATOM 5001 C CA . PRO B 1 218 ? -18.359 30.438 5.945 1 94.81 218 PRO B CA 1
ATOM 5002 C C . PRO B 1 218 ? -18.891 31.062 7.234 1 94.81 218 PRO B C 1
ATOM 5004 O O . PRO B 1 218 ? -18.891 32.281 7.383 1 94.81 218 PRO B O 1
ATOM 5007 N N . SER B 1 219 ? -19.297 30.281 8.211 1 93.62 219 SER B N 1
ATOM 5008 C CA . SER B 1 219 ? -19.953 30.812 9.398 1 93.62 219 SER B CA 1
ATOM 5009 C C . SER B 1 219 ? -18.984 30.906 10.578 1 93.62 219 SER B C 1
ATOM 5011 O O . SER B 1 219 ? -19.344 31.406 11.641 1 93.62 219 SER B O 1
ATOM 5013 N N . LEU B 1 220 ? -17.766 30.453 10.422 1 95.81 220 LEU B N 1
ATOM 5014 C CA . LEU B 1 220 ? -16.844 30.438 11.547 1 95.81 220 LEU B CA 1
ATOM 5015 C C . LEU B 1 220 ? -15.977 31.688 11.555 1 95.81 220 LEU B C 1
ATOM 5017 O O . LEU B 1 220 ? -15.57 32.188 10.492 1 95.81 220 LEU B O 1
ATOM 5021 N N . GLY B 1 221 ? -15.703 32.156 12.742 1 95.69 221 GLY B N 1
ATOM 5022 C CA . GLY B 1 221 ? -14.781 33.281 12.891 1 95.69 221 GLY B CA 1
ATOM 5023 C C . GLY B 1 221 ? -13.344 32.844 13.094 1 95.69 221 GLY B C 1
ATOM 5024 O O . GLY B 1 221 ? -12.414 33.531 12.695 1 95.69 221 GLY B O 1
ATOM 5025 N N . LYS B 1 222 ? -13.125 31.797 13.828 1 96.81 222 LYS B N 1
ATOM 5026 C CA . LYS B 1 222 ? -11.805 31.219 14.086 1 96.81 222 LYS B CA 1
ATOM 5027 C C . LYS B 1 222 ? -11.828 29.703 13.93 1 96.81 222 LYS B C 1
ATOM 5029 O O . LYS B 1 222 ? -12.859 29.078 14.133 1 96.81 222 LYS B O 1
ATOM 5034 N N . VAL B 1 223 ? -10.711 29.156 13.57 1 98.06 223 VAL B N 1
ATOM 5035 C CA . VAL B 1 223 ? -10.578 27.703 13.445 1 98.06 223 VAL B CA 1
ATOM 5036 C C . VAL B 1 223 ? -9.109 27.312 13.617 1 98.06 223 VAL B C 1
ATOM 5038 O O . VAL B 1 223 ? -8.211 28.062 13.234 1 98.06 223 VAL B O 1
ATOM 5041 N N . VAL B 1 224 ? -8.898 26.219 14.266 1 98.81 224 VAL B N 1
ATOM 5042 C CA . VAL B 1 224 ? -7.566 25.625 14.297 1 98.81 224 VAL B CA 1
ATOM 5043 C C . VAL B 1 224 ? -7.477 24.516 13.258 1 98.81 224 VAL B C 1
ATOM 5045 O O . VAL B 1 224 ? -8.297 23.594 13.258 1 98.81 224 VAL B O 1
ATOM 5048 N N . LEU B 1 225 ? -6.543 24.641 12.32 1 98.81 225 LEU B N 1
ATOM 5049 C CA . LEU B 1 225 ? -6.285 23.594 11.336 1 98.81 225 LEU B CA 1
ATOM 5050 C C . LEU B 1 225 ? -5.125 22.703 11.773 1 98.81 225 LEU B C 1
ATOM 5052 O O . LEU B 1 225 ? -4.043 23.203 12.086 1 98.81 225 LEU B O 1
ATOM 5056 N N . LEU B 1 226 ? -5.41 21.438 11.805 1 98.88 226 LEU B N 1
ATOM 5057 C CA . LEU B 1 226 ? -4.41 20.453 12.18 1 98.88 226 LEU B CA 1
ATOM 5058 C C . LEU B 1 226 ? -4.125 19.5 11.023 1 98.88 226 LEU B C 1
ATOM 5060 O O . LEU B 1 226 ? -5.051 18.953 10.414 1 98.88 226 LEU B O 1
ATOM 5064 N N . ASP B 1 227 ? -2.816 19.312 10.672 1 97.81 227 ASP B N 1
ATOM 5065 C CA . ASP B 1 227 ? -2.457 18.234 9.758 1 97.81 227 ASP B CA 1
ATOM 5066 C C . ASP B 1 227 ? -2.777 16.859 10.359 1 97.81 227 ASP B C 1
ATOM 5068 O O . ASP B 1 227 ? -2.945 16.734 11.57 1 97.81 227 ASP B O 1
ATOM 5072 N N . HIS B 1 228 ? -2.844 15.883 9.477 1 97.56 228 HIS B N 1
ATOM 5073 C CA . HIS B 1 228 ? -3.271 14.586 9.977 1 97.56 228 HIS B CA 1
ATOM 5074 C C . HIS B 1 228 ? -2.105 13.82 10.602 1 97.56 228 HIS B C 1
ATOM 5076 O O . HIS B 1 228 ? -2.299 12.758 11.188 1 97.56 228 HIS B O 1
ATOM 5082 N N . ASP B 1 229 ? -0.885 14.359 10.516 1 97.81 229 ASP B N 1
ATOM 5083 C CA . ASP B 1 229 ? 0.275 13.695 11.094 1 97.81 229 ASP B CA 1
ATOM 5084 C C . ASP B 1 229 ? 0.757 14.414 12.352 1 97.81 229 ASP B C 1
ATOM 5086 O O . ASP B 1 229 ? 1.963 14.547 12.578 1 97.81 229 ASP B O 1
ATOM 5090 N N . VAL B 1 230 ? -0.175 14.938 13.125 1 98.75 230 VAL B N 1
ATOM 5091 C CA . VAL B 1 230 ? 0.164 15.562 14.406 1 98.75 230 VAL B CA 1
ATOM 5092 C C . VAL B 1 230 ? -0.468 14.766 15.547 1 98.75 230 VAL B C 1
ATOM 5094 O O . VAL B 1 230 ? -1.352 13.938 15.32 1 98.75 230 VAL B O 1
ATOM 5097 N N . VAL B 1 231 ? 0.055 14.992 16.734 1 98.88 231 VAL B N 1
ATOM 5098 C CA . VAL B 1 231 ? -0.522 14.539 18 1 98.88 231 VAL B CA 1
ATOM 5099 C C . VAL B 1 231 ? -0.68 15.727 18.938 1 98.88 231 VAL B C 1
ATOM 5101 O O . VAL B 1 231 ? 0.272 16.469 19.172 1 98.88 231 VAL B O 1
ATOM 5104 N N . VAL B 1 232 ? -1.899 15.906 19.453 1 98.88 232 VAL B N 1
ATOM 5105 C CA . VAL B 1 232 ? -2.162 16.969 20.422 1 98.88 232 VAL B CA 1
ATOM 5106 C C . VAL B 1 232 ? -1.921 16.453 21.828 1 98.88 232 VAL B C 1
ATOM 5108 O O . VAL B 1 232 ? -2.555 15.477 22.266 1 98.88 232 VAL B O 1
ATOM 5111 N N . GLN B 1 233 ? -1.03 17.172 22.547 1 98.69 233 GLN B N 1
ATOM 5112 C CA . GLN B 1 233 ? -0.62 16.656 23.859 1 98.69 233 GLN B CA 1
ATOM 5113 C C . GLN B 1 233 ? -1.196 17.5 24.984 1 98.69 233 GLN B C 1
ATOM 5115 O O . GLN B 1 233 ? -1.325 17.031 26.125 1 98.69 233 GLN B O 1
ATOM 5120 N N . ASN B 1 234 ? -1.504 18.719 24.672 1 98.25 234 ASN B N 1
ATOM 5121 C CA . ASN B 1 234 ? -2.037 19.641 25.672 1 98.25 234 ASN B CA 1
ATOM 5122 C C . ASN B 1 234 ? -3.203 20.453 25.125 1 98.25 234 ASN B C 1
ATOM 5124 O O . ASN B 1 234 ? -3.391 20.531 23.906 1 98.25 234 ASN B O 1
ATOM 5128 N N . ASP B 1 235 ? -3.904 21.062 26.062 1 98.38 235 ASP B N 1
ATOM 5129 C CA . ASP B 1 235 ? -5.098 21.828 25.703 1 98.38 235 ASP B CA 1
ATOM 5130 C C . ASP B 1 235 ? -4.75 22.984 24.781 1 98.38 235 ASP B C 1
ATOM 5132 O O . ASP B 1 235 ? -3.816 23.75 25.047 1 98.38 235 ASP B O 1
ATOM 5136 N N . LEU B 1 236 ? -5.52 23.094 23.688 1 98.56 236 LEU B N 1
ATOM 5137 C CA . LEU B 1 236 ? -5.215 24.109 22.672 1 98.56 236 LEU B CA 1
ATOM 5138 C C . LEU B 1 236 ? -6.164 25.297 22.781 1 98.56 236 LEU B C 1
ATOM 5140 O O . LEU B 1 236 ? -6.059 26.25 22.016 1 98.56 236 LEU B O 1
ATOM 5144 N N . THR B 1 237 ? -7.086 25.297 23.688 1 96.94 237 THR B N 1
ATOM 5145 C CA . THR B 1 237 ? -8.148 26.297 23.734 1 96.94 237 THR B CA 1
ATOM 5146 C C . THR B 1 237 ? -7.562 27.688 23.969 1 96.94 237 THR B C 1
ATOM 5148 O O . THR B 1 237 ? -8.172 28.688 23.594 1 96.94 237 THR B O 1
ATOM 5151 N N . GLY B 1 238 ? -6.379 27.781 24.578 1 97 238 GLY B N 1
ATOM 5152 C CA . GLY B 1 238 ? -5.707 29.047 24.75 1 97 238 GLY B CA 1
ATOM 5153 C C . GLY B 1 238 ? -5.461 29.781 23.438 1 97 238 GLY B C 1
ATOM 5154 O O . GLY B 1 238 ? -5.254 31 23.438 1 97 238 GLY B O 1
ATOM 5155 N N . LEU B 1 239 ? -5.453 29.109 22.328 1 97.94 239 LEU B N 1
ATOM 5156 C CA . LEU B 1 239 ? -5.238 29.719 21.031 1 97.94 239 LEU B CA 1
ATOM 5157 C C . LEU B 1 239 ? -6.375 30.672 20.672 1 97.94 239 LEU B C 1
ATOM 5159 O O . LEU B 1 239 ? -6.164 31.672 19.984 1 97.94 239 LEU B O 1
ATOM 5163 N N . TRP B 1 240 ? -7.598 30.438 21.141 1 96.56 240 TRP B N 1
ATOM 5164 C CA . TRP B 1 240 ? -8.758 31.281 20.844 1 96.56 240 TRP B CA 1
ATOM 5165 C C . TRP B 1 240 ? -8.68 32.594 21.609 1 96.56 240 TRP B C 1
ATOM 5167 O O . TRP B 1 240 ? -9.336 33.562 21.25 1 96.56 240 TRP B O 1
ATOM 5177 N N . ASP B 1 241 ? -7.828 32.625 22.609 1 95.19 241 ASP B N 1
ATOM 5178 C CA . ASP B 1 241 ? -7.723 33.812 23.453 1 95.19 241 ASP B CA 1
ATOM 5179 C C . ASP B 1 241 ? -6.609 34.75 22.969 1 95.19 241 ASP B C 1
ATOM 5181 O O . ASP B 1 241 ? -6.461 35.844 23.484 1 95.19 241 ASP B O 1
ATOM 5185 N N . LEU B 1 242 ? -5.945 34.312 22.031 1 96.06 242 LEU B N 1
ATOM 5186 C CA . LEU B 1 242 ? -4.836 35.125 21.531 1 96.06 242 LEU B CA 1
ATOM 5187 C C . LEU B 1 242 ? -5.348 36.375 20.844 1 96.06 242 LEU B C 1
ATOM 5189 O O . LEU B 1 242 ? -6.344 36.344 20.109 1 96.06 242 LEU B O 1
ATOM 5193 N N . ASP B 1 243 ? -4.707 37.469 21.156 1 96.38 243 ASP B N 1
ATOM 5194 C CA . ASP B 1 243 ? -4.895 38.656 20.328 1 96.38 243 ASP B CA 1
ATOM 5195 C C . ASP B 1 243 ? -4.137 38.531 19.016 1 96.38 243 ASP B C 1
ATOM 5197 O O . ASP B 1 243 ? -2.912 38.688 18.984 1 96.38 243 ASP B O 1
ATOM 5201 N N . MET B 1 244 ? -4.832 38.469 17.953 1 97.19 244 MET B N 1
ATOM 5202 C CA . MET B 1 244 ? -4.227 38.188 16.656 1 97.19 244 MET B CA 1
ATOM 5203 C C . MET B 1 244 ? -3.621 39.469 16.062 1 97.19 244 MET B C 1
ATOM 5205 O O . MET B 1 244 ? -2.861 39.406 15.102 1 97.19 244 MET B O 1
ATOM 5209 N N . LYS B 1 245 ? -3.896 40.594 16.625 1 96.88 245 LYS B N 1
ATOM 5210 C CA . LYS B 1 245 ? -3.309 41.875 16.25 1 96.88 245 LYS B CA 1
ATOM 5211 C C . LYS B 1 245 ? -3.49 42.156 14.75 1 96.88 245 LYS B C 1
ATOM 5213 O O . LYS B 1 245 ? -2.549 42.562 14.07 1 96.88 245 LYS B O 1
ATOM 5218 N N . GLY B 1 246 ? -4.613 41.75 14.273 1 97.12 246 GLY B N 1
ATOM 5219 C CA . GLY B 1 246 ? -4.926 42 12.867 1 97.12 246 GLY B CA 1
ATOM 5220 C C . GLY B 1 246 ? -4.312 40.969 11.938 1 97.12 246 GLY B C 1
ATOM 5221 O O . GLY B 1 246 ? -4.504 41.031 10.727 1 97.12 246 GLY B O 1
ATOM 5222 N N . LYS B 1 247 ? -3.576 40 12.461 1 98.31 247 LYS B N 1
ATOM 5223 C CA . LYS B 1 247 ? -3.004 38.938 11.664 1 98.31 247 LYS B CA 1
ATOM 5224 C C . LYS B 1 247 ? -4.039 37.844 11.391 1 98.31 247 LYS B C 1
ATOM 5226 O O . LYS B 1 247 ? -5.062 37.781 12.078 1 98.31 247 LYS B O 1
ATOM 5231 N N . VAL B 1 248 ? -3.773 37.062 10.383 1 98.62 248 VAL B N 1
ATOM 5232 C CA . VAL B 1 248 ? -4.762 36.125 9.891 1 98.62 248 VAL B CA 1
ATOM 5233 C C . VAL B 1 248 ? -4.438 34.719 10.398 1 98.62 248 VAL B C 1
ATOM 5235 O O . VAL B 1 248 ? -5.34 33.906 10.648 1 98.62 248 VAL B O 1
ATOM 5238 N N . ILE B 1 249 ? -3.139 34.406 10.531 1 98.75 249 ILE B N 1
ATOM 5239 C CA . ILE B 1 249 ? -2.717 33.062 10.906 1 98.75 249 ILE B CA 1
ATOM 5240 C C . ILE B 1 249 ? -1.735 33.125 12.07 1 98.75 249 ILE B C 1
ATOM 5242 O O . ILE B 1 249 ? -0.91 34.062 12.148 1 98.75 249 ILE B O 1
ATOM 5246 N N . GLY B 1 250 ? -1.961 32.344 13.102 1 98.62 250 GLY B N 1
ATOM 5247 C CA . GLY B 1 250 ? -0.956 32.094 14.117 1 98.62 250 GLY B CA 1
ATOM 5248 C C . GLY B 1 250 ? -0.148 30.828 13.852 1 98.62 250 GLY B C 1
ATOM 5249 O O . GLY B 1 250 ? -0.713 29.75 13.656 1 98.62 250 GLY B O 1
ATOM 5250 N N . ALA B 1 251 ? 1.193 30.922 13.82 1 97.62 251 ALA B N 1
ATOM 5251 C CA . ALA B 1 251 ? 2.066 29.797 13.492 1 97.62 251 ALA B CA 1
ATOM 5252 C C . ALA B 1 251 ? 3.434 29.953 14.148 1 97.62 251 ALA B C 1
ATOM 5254 O O . ALA B 1 251 ? 3.814 31.062 14.547 1 97.62 251 ALA B O 1
ATOM 5255 N N . VAL B 1 252 ? 4.113 28.875 14.242 1 95.75 252 VAL B N 1
ATOM 5256 C CA . VAL B 1 252 ? 5.441 28.891 14.844 1 95.75 252 VAL B CA 1
ATOM 5257 C C . VAL B 1 252 ? 6.492 29.156 13.766 1 95.75 252 VAL B C 1
ATOM 5259 O O . VAL B 1 252 ? 6.418 28.594 12.664 1 95.75 252 VAL B O 1
ATOM 5262 N N . GLU B 1 253 ? 7.457 29.984 14.102 1 92.56 253 GLU B N 1
ATOM 5263 C CA . GLU B 1 253 ? 8.547 30.281 13.18 1 92.56 253 GLU B CA 1
ATOM 5264 C C . GLU B 1 253 ? 9.531 29.109 13.094 1 92.56 253 GLU B C 1
ATOM 5266 O O . GLU B 1 253 ? 9.75 28.406 14.078 1 92.56 253 GLU B O 1
ATOM 5271 N N . THR B 1 254 ? 10.148 28.938 11.945 1 88.56 254 THR B N 1
ATOM 5272 C CA . THR B 1 254 ? 11.023 27.797 11.742 1 88.56 254 THR B CA 1
ATOM 5273 C C . THR B 1 254 ? 12.492 28.219 11.703 1 88.56 254 THR B C 1
ATOM 5275 O O . THR B 1 254 ? 13.383 27.391 11.562 1 88.56 254 THR B O 1
ATOM 5278 N N . CYS B 1 255 ? 12.875 29.453 11.758 1 81 255 CYS B N 1
ATOM 5279 C CA . CYS B 1 255 ? 14.258 29.891 11.602 1 81 255 CYS B CA 1
ATOM 5280 C C . CYS B 1 255 ? 15.016 29.797 12.914 1 81 255 CYS B C 1
ATOM 5282 O O . CYS B 1 255 ? 16.219 30.031 12.953 1 81 255 CYS B O 1
ATOM 5284 N N . THR B 1 256 ? 14.422 29.641 14.016 1 65.38 256 THR B N 1
ATOM 5285 C CA . THR B 1 256 ? 15.156 29.594 15.273 1 65.38 256 THR B CA 1
ATOM 5286 C C . THR B 1 256 ? 15.727 28.203 15.523 1 65.38 256 THR B C 1
ATOM 5288 O O . THR B 1 256 ? 16.562 28.016 16.422 1 65.38 256 THR B O 1
ATOM 5291 N N . SER B 1 257 ? 15.219 27.188 14.938 1 53.22 257 SER B N 1
ATOM 5292 C CA . SER B 1 257 ? 15.664 25.844 15.297 1 53.22 257 SER B CA 1
ATOM 5293 C C . SER B 1 257 ? 16.953 25.469 14.562 1 53.22 257 SER B C 1
ATOM 5295 O O . SER B 1 257 ? 17.266 26.062 13.531 1 53.22 257 SER B O 1
ATOM 5297 N N . SER B 1 258 ? 17.828 24.812 15.336 1 46.78 258 SER B N 1
ATOM 5298 C CA . SER B 1 258 ? 19.141 24.391 14.883 1 46.78 258 SER B CA 1
ATOM 5299 C C . SER B 1 258 ? 19.094 23.859 13.453 1 46.78 258 SER B C 1
ATOM 5301 O O . SER B 1 258 ? 20.141 23.719 12.805 1 46.78 258 SER B O 1
ATOM 5303 N N . GLU B 1 259 ? 18.141 23.031 13.227 1 41.41 259 GLU B N 1
ATOM 5304 C CA . GLU B 1 259 ? 18.141 22.281 11.977 1 41.41 259 GLU B CA 1
ATOM 5305 C C . GLU B 1 259 ? 17.797 23.172 10.789 1 41.41 259 GLU B C 1
ATOM 5307 O O . GLU B 1 259 ? 16.75 23.828 10.773 1 41.41 259 GLU B O 1
ATOM 5312 N N . GLY B 1 260 ? 18.844 23.719 10.109 1 47.5 260 GLY B N 1
ATOM 5313 C CA . GLY B 1 260 ? 18.891 24.484 8.875 1 47.5 260 GLY B CA 1
ATOM 5314 C C . GLY B 1 260 ? 17.641 25.328 8.648 1 47.5 260 GLY B C 1
ATOM 5315 O O . GLY B 1 260 ? 16.531 24.891 8.969 1 47.5 260 GLY B O 1
ATOM 5316 N N . TYR B 1 261 ? 17.766 26.688 8.711 1 53.19 261 TYR B N 1
ATOM 5317 C CA . TYR B 1 261 ? 17.016 27.938 8.625 1 53.19 261 TYR B CA 1
ATOM 5318 C C . TYR B 1 261 ? 16.047 27.906 7.441 1 53.19 261 TYR B C 1
ATOM 5320 O O . TYR B 1 261 ? 16.469 27.797 6.289 1 53.19 261 TYR B O 1
ATOM 5328 N N . HIS B 1 262 ? 14.828 27.359 7.605 1 73.44 262 HIS B N 1
ATOM 5329 C CA . HIS B 1 262 ? 13.969 27.5 6.434 1 73.44 262 HIS B CA 1
ATOM 5330 C C . HIS B 1 262 ? 13.477 28.938 6.289 1 73.44 262 HIS B C 1
ATOM 5332 O O . HIS B 1 262 ? 12.586 29.359 7.023 1 73.44 262 HIS B O 1
ATOM 5338 N N . ARG B 1 263 ? 14.328 29.734 5.758 1 81.94 263 ARG B N 1
ATOM 5339 C CA . ARG B 1 263 ? 13.93 31.062 5.281 1 81.94 263 ARG B CA 1
ATOM 5340 C C . ARG B 1 263 ? 13.172 30.969 3.963 1 81.94 263 ARG B C 1
ATOM 5342 O O . ARG B 1 263 ? 13.062 29.875 3.381 1 81.94 263 ARG B O 1
ATOM 5349 N N . LEU B 1 264 ? 12.586 32 3.766 1 88.62 264 LEU B N 1
ATOM 5350 C CA . LEU B 1 264 ? 11.727 32.031 2.59 1 88.62 264 LEU B CA 1
ATOM 5351 C C . LEU B 1 264 ? 12.516 31.672 1.332 1 88.62 264 LEU B C 1
ATOM 5353 O O . LEU B 1 264 ? 11.977 31.047 0.415 1 88.62 264 LEU B O 1
ATOM 5357 N N . ASP B 1 265 ? 13.711 32.031 1.273 1 88.25 265 ASP B N 1
ATOM 5358 C CA . ASP B 1 265 ? 14.5 31.797 0.067 1 88.25 265 ASP B CA 1
ATOM 5359 C C . ASP B 1 265 ? 14.859 30.328 -0.088 1 88.25 265 ASP B C 1
ATOM 5361 O O . ASP B 1 265 ? 15.344 29.906 -1.14 1 88.25 265 ASP B O 1
ATOM 5365 N N . SER B 1 266 ? 14.672 29.594 0.916 1 86.5 266 SER B N 1
ATOM 5366 C CA . SER B 1 266 ? 14.836 28.156 0.797 1 86.5 266 SER B CA 1
ATOM 5367 C C . SER B 1 266 ? 13.617 27.516 0.141 1 86.5 266 SER B C 1
ATOM 5369 O O . SER B 1 266 ? 13.688 26.375 -0.323 1 86.5 266 SER B O 1
ATOM 5371 N N . LEU B 1 267 ? 12.539 28.234 0.1 1 88.81 267 LEU B N 1
ATOM 5372 C CA . LEU B 1 267 ? 11.281 27.688 -0.403 1 88.81 267 LEU B CA 1
ATOM 5373 C C . LEU B 1 267 ? 10.906 28.344 -1.732 1 88.81 267 LEU B C 1
ATOM 5375 O O . LEU B 1 267 ? 10.219 27.719 -2.555 1 88.81 267 LEU B O 1
ATOM 5379 N N . VAL B 1 268 ? 11.344 29.547 -1.915 1 89.5 268 VAL B N 1
ATOM 5380 C CA . VAL B 1 268 ? 10.93 30.359 -3.053 1 89.5 268 VAL B CA 1
ATOM 5381 C C . VAL B 1 268 ? 12.164 30.844 -3.818 1 89.5 268 VAL B C 1
ATOM 5383 O O . VAL B 1 268 ? 13.172 31.203 -3.213 1 89.5 268 VAL B O 1
ATOM 5386 N N . ASP B 1 269 ? 12.008 30.781 -5.109 1 88.69 269 ASP B N 1
ATOM 5387 C CA . ASP B 1 269 ? 13.07 31.281 -5.973 1 88.69 269 ASP B CA 1
ATOM 5388 C C . ASP B 1 269 ? 12.938 32.781 -6.191 1 88.69 269 ASP B C 1
ATOM 5390 O O . ASP B 1 269 ? 12.125 33.219 -7.004 1 88.69 269 ASP B O 1
ATOM 5394 N N . PHE B 1 270 ? 13.805 33.531 -5.672 1 86.06 270 PHE B N 1
ATOM 5395 C CA . PHE B 1 270 ? 13.719 35 -5.719 1 86.06 270 PHE B CA 1
ATOM 5396 C C . PHE B 1 270 ? 14.602 35.562 -6.824 1 86.06 270 PHE B C 1
ATOM 5398 O O . PHE B 1 270 ? 14.992 36.719 -6.781 1 86.06 270 PHE B O 1
ATOM 5405 N N . SER B 1 271 ? 14.922 34.688 -7.77 1 81.94 271 SER B N 1
ATOM 5406 C CA . SER B 1 271 ? 15.82 35.125 -8.836 1 81.94 271 SER B CA 1
ATOM 5407 C C . SER B 1 271 ? 15.188 36.219 -9.68 1 81.94 271 SER B C 1
ATOM 5409 O O . SER B 1 271 ? 15.898 37.031 -10.312 1 81.94 271 SER B O 1
ATOM 5411 N N . ASN B 1 272 ? 13.852 36.281 -9.758 1 76.62 272 ASN B N 1
ATOM 5412 C CA . ASN B 1 272 ? 13.164 37.344 -10.445 1 76.62 272 ASN B CA 1
ATOM 5413 C C . ASN B 1 272 ? 12.633 38.406 -9.469 1 76.62 272 ASN B C 1
ATOM 5415 O O . ASN B 1 272 ? 11.523 38.281 -8.961 1 76.62 272 ASN B O 1
ATOM 5419 N N . PRO B 1 273 ? 13.336 39.406 -9.359 1 70.69 273 PRO B N 1
ATOM 5420 C CA . PRO B 1 273 ? 13.008 40.375 -8.305 1 70.69 273 PRO B CA 1
ATOM 5421 C C . PRO B 1 273 ? 11.703 41.125 -8.57 1 70.69 273 PRO B C 1
ATOM 5423 O O . PRO B 1 273 ? 11.047 41.594 -7.629 1 70.69 273 PRO B O 1
ATOM 5426 N N . SER B 1 274 ? 11.328 41.25 -9.75 1 74.88 274 SER B N 1
ATOM 5427 C CA . SER B 1 274 ? 10.133 42.031 -10.062 1 74.88 274 SER B CA 1
ATOM 5428 C C . SER B 1 274 ? 8.875 41.344 -9.547 1 74.88 274 SER B C 1
ATOM 5430 O O . SER B 1 274 ? 7.863 42 -9.281 1 74.88 274 SER B O 1
ATOM 5432 N N . ILE B 1 275 ? 9.016 40.156 -9.258 1 75.19 275 ILE B N 1
ATOM 5433 C CA . ILE B 1 275 ? 7.844 39.375 -8.844 1 75.19 275 ILE B CA 1
ATOM 5434 C C . ILE B 1 275 ? 7.648 39.5 -7.336 1 75.19 275 ILE B C 1
ATOM 5436 O O . ILE B 1 275 ? 6.516 39.594 -6.855 1 75.19 275 ILE B O 1
ATOM 5440 N N . PHE B 1 276 ? 8.797 39.688 -6.637 1 79.12 276 PHE B N 1
ATOM 5441 C CA . PHE B 1 276 ? 8.727 39.562 -5.188 1 79.12 276 PHE B CA 1
ATOM 5442 C C . PHE B 1 276 ? 9.125 40.844 -4.508 1 79.12 276 PHE B C 1
ATOM 5444 O O . PHE B 1 276 ? 9.688 40.844 -3.412 1 79.12 276 PHE B O 1
ATOM 5451 N N . ASP B 1 277 ? 8.914 41.969 -5.109 1 77.75 277 ASP B N 1
ATOM 5452 C CA . ASP B 1 277 ? 9.414 43.25 -4.668 1 77.75 277 ASP B CA 1
ATOM 5453 C C . ASP B 1 277 ? 8.992 43.531 -3.229 1 77.75 277 ASP B C 1
ATOM 5455 O O . ASP B 1 277 ? 9.719 44.188 -2.479 1 77.75 277 ASP B O 1
ATOM 5459 N N . LYS B 1 278 ? 7.941 43 -2.715 1 84.06 278 LYS B N 1
ATOM 5460 C CA . LYS B 1 278 ? 7.48 43.344 -1.371 1 84.06 278 LYS B CA 1
ATOM 5461 C C . LYS B 1 278 ? 7.695 42.156 -0.406 1 84.06 278 LYS B C 1
ATOM 5463 O O . LYS B 1 278 ? 7.168 42.188 0.708 1 84.06 278 LYS B O 1
ATOM 5468 N N . VAL B 1 279 ? 8.531 41.25 -0.777 1 90.5 279 VAL B N 1
ATOM 5469 C CA . VAL B 1 279 ? 8.758 40.094 0.057 1 90.5 279 VAL B CA 1
ATOM 5470 C C . VAL B 1 279 ? 10.242 39.969 0.391 1 90.5 279 VAL B C 1
ATOM 5472 O O . VAL B 1 279 ? 11.094 40.031 -0.501 1 90.5 279 VAL B O 1
ATOM 5475 N N . ASP B 1 280 ? 10.602 39.906 1.646 1 91.38 280 ASP B N 1
ATOM 5476 C CA . ASP B 1 280 ? 11.984 39.719 2.082 1 91.38 280 ASP B CA 1
ATOM 5477 C C . ASP B 1 280 ? 12.398 38.25 1.954 1 91.38 280 ASP B C 1
ATOM 5479 O O . ASP B 1 280 ? 11.891 37.406 2.674 1 91.38 280 ASP B O 1
ATOM 5483 N N . PRO B 1 281 ? 13.328 38 1.141 1 89.75 281 PRO B N 1
ATOM 5484 C CA . PRO B 1 281 ? 13.766 36.594 0.955 1 89.75 281 PRO B CA 1
ATOM 5485 C C . PRO B 1 281 ? 14.344 36 2.23 1 89.75 281 PRO B C 1
ATOM 5487 O O . PRO B 1 281 ? 14.352 34.781 2.379 1 89.75 281 PRO B O 1
ATOM 5490 N N . LYS B 1 282 ? 14.734 36.781 3.141 1 88.88 282 LYS B N 1
ATOM 5491 C CA . LYS B 1 282 ? 15.406 36.312 4.344 1 88.88 282 LYS B CA 1
ATOM 5492 C C . LYS B 1 282 ? 14.422 36.188 5.508 1 88.88 282 LYS B C 1
ATOM 5494 O O . LYS B 1 282 ? 14.812 35.844 6.625 1 88.88 282 LYS B O 1
ATOM 5499 N N . ALA B 1 283 ? 13.195 36.469 5.188 1 90.69 283 ALA B N 1
ATOM 5500 C CA . ALA B 1 283 ? 12.18 36.344 6.227 1 90.69 283 ALA B CA 1
ATOM 5501 C C . ALA B 1 283 ? 12.055 34.906 6.691 1 90.69 283 ALA B C 1
ATOM 5503 O O . ALA B 1 283 ? 12.281 33.969 5.914 1 90.69 283 ALA B O 1
ATOM 5504 N N . CYS B 1 284 ? 11.758 34.75 8.016 1 90.19 284 CYS B N 1
ATOM 5505 C CA . CYS B 1 284 ? 11.539 33.438 8.555 1 90.19 284 CYS B CA 1
ATOM 5506 C C . CYS B 1 284 ? 10.281 32.812 7.957 1 90.19 284 CYS B C 1
ATOM 5508 O O . CYS B 1 284 ? 9.289 33.5 7.73 1 90.19 284 CYS B O 1
ATOM 5510 N N . ALA B 1 285 ? 10.414 31.547 7.699 1 92.62 285 ALA B N 1
ATOM 5511 C CA . ALA B 1 285 ? 9.219 30.797 7.324 1 92.62 285 ALA B CA 1
ATOM 5512 C C . ALA B 1 285 ? 8.445 30.344 8.555 1 92.62 285 ALA B C 1
ATOM 5514 O O . ALA B 1 285 ? 8.945 30.422 9.68 1 92.62 285 ALA B O 1
ATOM 5515 N N . PHE B 1 286 ? 7.242 30.031 8.32 1 94.06 286 PHE B N 1
ATOM 5516 C CA . PHE B 1 286 ? 6.379 29.578 9.406 1 94.06 286 PHE B CA 1
ATOM 5517 C C . PHE B 1 286 ? 5.883 28.156 9.148 1 94.06 286 PHE B C 1
ATOM 5519 O O . PHE B 1 286 ? 5.641 27.781 8 1 94.06 286 PHE B O 1
ATOM 5526 N N . ALA B 1 287 ? 5.73 27.391 10.227 1 94 287 ALA B N 1
ATOM 5527 C CA . ALA B 1 287 ? 5.363 25.984 10.125 1 94 287 ALA B CA 1
ATOM 5528 C C . ALA B 1 287 ? 3.855 25.812 9.953 1 94 287 ALA B C 1
ATOM 5530 O O . ALA B 1 287 ? 3.072 26.484 10.633 1 94 287 ALA B O 1
ATOM 5531 N N . PHE B 1 288 ? 3.572 24.953 8.992 1 93.75 288 PHE B N 1
ATOM 5532 C CA . PHE B 1 288 ? 2.207 24.453 8.906 1 93.75 288 PHE B CA 1
ATOM 5533 C C . PHE B 1 288 ? 2.031 23.203 9.781 1 93.75 288 PHE B C 1
ATOM 5535 O O . PHE B 1 288 ? 2.992 22.719 10.375 1 93.75 288 PHE B O 1
ATOM 5542 N N . GLY B 1 289 ? 0.949 22.766 9.977 1 96.31 289 GLY B N 1
ATOM 5543 C CA . GLY B 1 289 ? 0.659 21.562 10.734 1 96.31 289 GLY B CA 1
ATOM 5544 C C . GLY B 1 289 ? -0.274 21.797 11.906 1 96.31 289 GLY B C 1
ATOM 5545 O O . GLY B 1 289 ? -1.064 20.922 12.266 1 96.31 289 GLY B O 1
ATOM 5546 N N . MET B 1 290 ? -0.03 22.875 12.516 1 98.38 290 MET B N 1
ATOM 5547 C CA . MET B 1 290 ? -0.941 23.375 13.531 1 98.38 290 MET B CA 1
ATOM 5548 C C . MET B 1 290 ? -1.026 24.906 13.477 1 98.38 290 MET B C 1
ATOM 5550 O O . MET B 1 290 ? -0.066 25.594 13.82 1 98.38 290 MET B O 1
ATOM 5554 N N . ASN B 1 291 ? -2.141 25.391 13.102 1 98.62 291 ASN B N 1
ATOM 5555 C CA . ASN B 1 291 ? -2.311 26.844 12.938 1 98.62 291 ASN B CA 1
ATOM 5556 C C . ASN B 1 291 ? -3.689 27.297 13.406 1 98.62 291 ASN B C 1
ATOM 5558 O O . ASN B 1 291 ? -4.688 26.609 13.172 1 98.62 291 ASN B O 1
ATOM 5562 N N . ILE B 1 292 ? -3.707 28.438 14.047 1 98.81 292 ILE B N 1
ATOM 5563 C CA . ILE B 1 292 ? -4.973 29.109 14.305 1 98.81 292 ILE B CA 1
ATOM 5564 C C . ILE B 1 292 ? -5.223 30.172 13.242 1 98.81 292 ILE B C 1
ATOM 5566 O O . ILE B 1 292 ? -4.316 30.938 12.891 1 98.81 292 ILE B O 1
ATOM 5570 N N . PHE B 1 293 ? -6.441 30.188 12.695 1 98.75 293 PHE B N 1
ATOM 5571 C CA . PHE B 1 293 ? -6.801 31.141 11.648 1 98.75 293 PHE B CA 1
ATOM 5572 C C . PHE B 1 293 ? -7.93 32.062 12.125 1 98.75 293 PHE B C 1
ATOM 5574 O O . PHE B 1 293 ? -8.93 31.578 12.664 1 98.75 293 PHE B O 1
ATOM 5581 N N . ASP B 1 294 ? -7.742 33.312 11.977 1 98.56 294 ASP B N 1
ATOM 5582 C CA . ASP B 1 294 ? -8.836 34.281 12.062 1 98.56 294 ASP B CA 1
ATOM 5583 C C . ASP B 1 294 ? -9.539 34.438 10.719 1 98.56 294 ASP B C 1
ATOM 5585 O O . ASP B 1 294 ? -9.086 35.188 9.852 1 98.56 294 ASP B O 1
ATOM 5589 N N . LEU B 1 295 ? -10.664 33.812 10.617 1 98.12 295 LEU B N 1
ATOM 5590 C CA . LEU B 1 295 ? -11.336 33.75 9.328 1 98.12 295 LEU B CA 1
ATOM 5591 C C . LEU B 1 295 ? -12.047 35.062 9.008 1 98.12 295 LEU B C 1
ATOM 5593 O O . LEU B 1 295 ? -12.227 35.406 7.84 1 98.12 295 LEU B O 1
ATOM 5597 N N . ASN B 1 296 ? -12.453 35.75 10.031 1 97.56 296 ASN B N 1
ATOM 5598 C CA . ASN B 1 296 ? -13 37.094 9.797 1 97.56 296 ASN B CA 1
ATOM 5599 C C . ASN B 1 296 ? -11.961 38 9.156 1 97.56 296 ASN B C 1
ATOM 5601 O O . ASN B 1 296 ? -12.25 38.688 8.164 1 97.56 296 ASN B O 1
ATOM 5605 N N . GLU B 1 297 ? -10.773 38.031 9.742 1 98.31 297 GLU B N 1
ATOM 5606 C CA . GLU B 1 297 ? -9.695 38.844 9.18 1 98.31 297 GLU B CA 1
ATOM 5607 C C . GLU B 1 297 ? -9.312 38.375 7.785 1 98.31 297 GLU B C 1
ATOM 5609 O O . GLU B 1 297 ? -9 39.188 6.91 1 98.31 297 GLU B O 1
ATOM 5614 N N . TRP B 1 298 ? -9.305 37.062 7.562 1 98.69 298 TRP B N 1
ATOM 5615 C CA . TRP B 1 298 ? -9.016 36.469 6.258 1 98.69 298 TRP B CA 1
ATOM 5616 C C . TRP B 1 298 ? -9.969 37.031 5.195 1 98.69 298 TRP B C 1
ATOM 5618 O O . TRP B 1 298 ? -9.539 37.469 4.129 1 98.69 298 TRP B O 1
ATOM 5628 N N . ARG B 1 299 ? -11.25 37 5.527 1 98.19 299 ARG B N 1
ATOM 5629 C CA . ARG B 1 299 ? -12.266 37.531 4.617 1 98.19 299 ARG B CA 1
ATOM 5630 C C . ARG B 1 299 ? -12.078 39.031 4.363 1 98.19 299 ARG B C 1
ATOM 5632 O O . ARG B 1 299 ? -12.156 39.469 3.221 1 98.19 299 ARG B O 1
ATOM 5639 N N . LYS B 1 300 ? -11.852 39.688 5.418 1 98.25 300 LYS B N 1
ATOM 5640 C CA . LYS B 1 300 ? -11.664 41.125 5.324 1 98.25 300 LYS B CA 1
ATOM 5641 C C . LYS B 1 300 ? -10.492 41.469 4.414 1 98.25 300 LYS B C 1
ATOM 5643 O O . LYS B 1 300 ? -10.57 42.406 3.613 1 98.25 300 LYS B O 1
ATOM 5648 N N . GLN B 1 301 ? -9.477 40.719 4.508 1 97.81 301 GLN B N 1
ATOM 5649 C CA . GLN B 1 301 ? -8.25 41 3.766 1 97.81 301 GLN B CA 1
ATOM 5650 C C . GLN B 1 301 ? -8.234 40.281 2.426 1 97.81 301 GLN B C 1
ATOM 5652 O O . GLN B 1 301 ? -7.32 40.469 1.62 1 97.81 301 GLN B O 1
ATOM 5657 N N . ASP B 1 302 ? -9.125 39.438 2.189 1 97.44 302 ASP B N 1
ATOM 5658 C CA . ASP B 1 302 ? -9.32 38.656 0.958 1 97.44 302 ASP B CA 1
ATOM 5659 C C . ASP B 1 302 ? -8.055 37.906 0.57 1 97.44 302 ASP B C 1
ATOM 5661 O O . ASP B 1 302 ? -7.562 38.031 -0.551 1 97.44 302 ASP B O 1
ATOM 5665 N N . LEU B 1 303 ? -7.586 37.156 1.452 1 97.75 303 LEU B N 1
ATOM 5666 C CA . LEU B 1 303 ? -6.332 36.438 1.226 1 97.75 303 LEU B CA 1
ATOM 5667 C C . LEU B 1 303 ? -6.527 35.281 0.257 1 97.75 303 LEU B C 1
ATOM 5669 O O . LEU B 1 303 ? -5.559 34.75 -0.309 1 97.75 303 LEU B O 1
ATOM 5673 N N . THR B 1 304 ? -7.754 34.781 0.04 1 96.69 304 THR B N 1
ATOM 5674 C CA . THR B 1 304 ? -8.008 33.75 -0.976 1 96.69 304 THR B CA 1
ATOM 5675 C C . THR B 1 304 ? -7.633 34.281 -2.363 1 96.69 304 THR B C 1
ATOM 5677 O O . THR B 1 304 ? -7.031 33.562 -3.156 1 96.69 304 THR B O 1
ATOM 5680 N N . THR B 1 305 ? -7.98 35.5 -2.596 1 96.38 305 THR B N 1
ATOM 5681 C CA . THR B 1 305 ? -7.605 36.125 -3.859 1 96.38 305 THR B CA 1
ATOM 5682 C C . THR B 1 305 ? -6.086 36.219 -3.979 1 96.38 305 THR B C 1
ATOM 5684 O O . THR B 1 305 ? -5.523 36 -5.051 1 96.38 305 THR B O 1
ATOM 5687 N N . THR B 1 306 ? -5.465 36.594 -2.9 1 95.5 306 THR B N 1
ATOM 5688 C CA . THR B 1 306 ? -4.008 36.656 -2.881 1 95.5 306 THR B CA 1
ATOM 5689 C C . THR B 1 306 ? -3.41 35.281 -3.24 1 95.5 306 THR B C 1
ATOM 5691 O O . THR B 1 306 ? -2.48 35.188 -4.047 1 95.5 306 THR B O 1
ATOM 5694 N N . TYR B 1 307 ? -3.92 34.219 -2.676 1 95.12 307 TYR B N 1
ATOM 5695 C CA . TYR B 1 307 ? -3.48 32.875 -3.002 1 95.12 307 TYR B CA 1
ATOM 5696 C C . TYR B 1 307 ? -3.625 32.594 -4.492 1 95.12 307 TYR B C 1
ATOM 5698 O O . TYR B 1 307 ? -2.707 32.062 -5.125 1 95.12 307 TYR B O 1
ATOM 5706 N N . HIS B 1 308 ? -4.727 32.969 -5.043 1 92.56 308 HIS B N 1
ATOM 5707 C CA . HIS B 1 308 ? -4.984 32.719 -6.461 1 92.56 308 HIS B CA 1
ATOM 5708 C C . HIS B 1 308 ? -3.953 33.406 -7.336 1 92.56 308 HIS B C 1
ATOM 5710 O O . HIS B 1 308 ? -3.51 32.844 -8.344 1 92.56 308 HIS B O 1
ATOM 5716 N N . LYS B 1 309 ? -3.652 34.531 -6.992 1 92.44 309 LYS B N 1
ATOM 5717 C CA . LYS B 1 309 ? -2.658 35.281 -7.754 1 92.44 309 LYS B CA 1
ATOM 5718 C C . LYS B 1 309 ? -1.313 34.562 -7.762 1 92.44 309 LYS B C 1
ATOM 5720 O O . LYS B 1 309 ? -0.709 34.375 -8.82 1 92.44 309 LYS B O 1
ATOM 5725 N N . TRP B 1 310 ? -0.912 34.156 -6.574 1 91.38 310 TRP B N 1
ATOM 5726 C CA . TRP B 1 310 ? 0.355 33.438 -6.484 1 91.38 310 TRP B CA 1
ATOM 5727 C C . TRP B 1 310 ? 0.283 32.125 -7.23 1 91.38 310 TRP B C 1
ATOM 5729 O O . TRP B 1 310 ? 1.22 31.75 -7.941 1 91.38 310 TRP B O 1
ATOM 5739 N N . PHE B 1 311 ? -0.789 31.406 -7.012 1 88.31 311 PHE B N 1
ATOM 5740 C CA . PHE B 1 311 ? -0.977 30.109 -7.637 1 88.31 311 PHE B CA 1
ATOM 5741 C C . PHE B 1 311 ? -0.892 30.219 -9.156 1 88.31 311 PHE B C 1
ATOM 5743 O O . PHE B 1 311 ? -0.219 29.422 -9.805 1 88.31 311 PHE B O 1
ATOM 5750 N N . GLN B 1 312 ? -1.508 31.203 -9.727 1 87.38 312 GLN B N 1
ATOM 5751 C CA . GLN B 1 312 ? -1.493 31.406 -11.164 1 87.38 312 GLN B CA 1
ATOM 5752 C C . GLN B 1 312 ? -0.09 31.75 -11.656 1 87.38 312 GLN B C 1
ATOM 5754 O O . GLN B 1 312 ? 0.339 31.281 -12.711 1 87.38 312 GLN B O 1
ATOM 5759 N N . LEU B 1 313 ? 0.55 32.531 -10.961 1 86.62 313 LEU B N 1
ATOM 5760 C CA . LEU B 1 313 ? 1.92 32.875 -11.312 1 86.62 313 LEU B CA 1
ATOM 5761 C C . LEU B 1 313 ? 2.816 31.656 -11.32 1 86.62 313 LEU B C 1
ATOM 5763 O O . LEU B 1 313 ? 3.695 31.531 -12.18 1 86.62 313 LEU B O 1
ATOM 5767 N N . GLY B 1 314 ? 2.604 30.828 -10.32 1 84.12 314 GLY B N 1
ATOM 5768 C CA . GLY B 1 314 ? 3.387 29.609 -10.219 1 84.12 314 GLY B CA 1
ATOM 5769 C C . GLY B 1 314 ? 3.148 28.641 -11.375 1 84.12 314 GLY B C 1
ATOM 5770 O O . GLY B 1 314 ? 3.998 27.812 -11.672 1 84.12 314 GLY B O 1
ATOM 5771 N N . LYS B 1 315 ? 2.016 28.703 -11.938 1 79.69 315 LYS B N 1
ATOM 5772 C CA . LYS B 1 315 ? 1.698 27.844 -13.086 1 79.69 315 LYS B CA 1
ATOM 5773 C C . LYS B 1 315 ? 2.465 28.297 -14.32 1 79.69 315 LYS B C 1
ATOM 5775 O O . LYS B 1 315 ? 2.787 27.484 -15.188 1 79.69 315 LYS B O 1
ATOM 5780 N N . ILE B 1 316 ? 2.764 29.5 -14.375 1 79.69 316 ILE B N 1
ATOM 5781 C CA . ILE B 1 316 ? 3.422 30.094 -15.539 1 79.69 316 ILE B CA 1
ATOM 5782 C C . ILE B 1 316 ? 4.934 29.922 -15.414 1 79.69 316 ILE B C 1
ATOM 5784 O O . ILE B 1 316 ? 5.617 29.641 -16.406 1 79.69 316 ILE B O 1
ATOM 5788 N N . GLN B 1 317 ? 5.426 30.109 -14.211 1 80.69 317 GLN B N 1
ATOM 5789 C CA . GLN B 1 317 ? 6.855 30.016 -13.938 1 80.69 317 GLN B CA 1
ATOM 5790 C C . GLN B 1 317 ? 7.117 29.203 -12.672 1 80.69 317 GLN B C 1
ATOM 5792 O O . GLN B 1 317 ? 6.395 29.344 -11.68 1 80.69 317 GLN B O 1
ATOM 5797 N N . LYS B 1 318 ? 8.133 28.344 -12.836 1 81 318 LYS B N 1
ATOM 5798 C CA . LYS B 1 318 ? 8.523 27.594 -11.648 1 81 318 LYS B CA 1
ATOM 5799 C C . LYS B 1 318 ? 9.227 28.5 -10.633 1 81 318 LYS B C 1
ATOM 5801 O O . LYS B 1 318 ? 10.414 28.781 -10.766 1 81 318 LYS B O 1
ATOM 5806 N N . LEU B 1 319 ? 8.5 28.938 -9.656 1 82.94 319 LEU B N 1
ATOM 5807 C CA . LEU B 1 319 ? 9 29.969 -8.75 1 82.94 319 LEU B CA 1
ATOM 5808 C C . LEU B 1 319 ? 9.266 29.391 -7.363 1 82.94 319 LEU B C 1
ATOM 5810 O O . LEU B 1 319 ? 9.969 30.016 -6.555 1 82.94 319 LEU B O 1
ATOM 5814 N N . TRP B 1 320 ? 8.703 28.281 -7.082 1 83.12 320 TRP B N 1
ATOM 5815 C CA . TRP B 1 320 ? 8.891 27.734 -5.738 1 83.12 320 TRP B CA 1
ATOM 5816 C C . TRP B 1 320 ? 8.836 26.219 -5.75 1 83.12 320 TRP B C 1
ATOM 5818 O O . TRP B 1 320 ? 8.453 25.609 -6.758 1 83.12 320 TRP B O 1
ATOM 5828 N N . LYS B 1 321 ? 9.266 25.672 -4.633 1 79.62 321 LYS B N 1
ATOM 5829 C CA . LYS B 1 321 ? 9.234 24.219 -4.438 1 79.62 321 LYS B CA 1
ATOM 5830 C C . LYS B 1 321 ? 7.805 23.703 -4.414 1 79.62 321 LYS B C 1
ATOM 5832 O O . LYS B 1 321 ? 6.879 24.422 -4.051 1 79.62 321 LYS B O 1
ATOM 5837 N N . PRO B 1 322 ? 7.707 22.422 -4.734 1 77.69 322 PRO B N 1
ATOM 5838 C CA . PRO B 1 322 ? 6.363 21.859 -4.754 1 77.69 322 PRO B CA 1
ATOM 5839 C C . PRO B 1 322 ? 5.715 21.812 -3.373 1 77.69 322 PRO B C 1
ATOM 5841 O O . PRO B 1 322 ? 6.414 21.734 -2.361 1 77.69 322 PRO B O 1
ATOM 5844 N N . GLY B 1 323 ? 4.359 21.859 -3.486 1 82.19 323 GLY B N 1
ATOM 5845 C CA . GLY B 1 323 ? 3.596 21.75 -2.252 1 82.19 323 GLY B CA 1
ATOM 5846 C C . GLY B 1 323 ? 2.91 23.047 -1.864 1 82.19 323 GLY B C 1
ATOM 5847 O O . GLY B 1 323 ? 3.08 24.078 -2.531 1 82.19 323 GLY B O 1
ATOM 5848 N N . SER B 1 324 ? 2.256 23 -0.785 1 88.56 324 SER B N 1
ATOM 5849 C CA . SER B 1 324 ? 1.452 24.141 -0.353 1 88.56 324 SER B CA 1
ATOM 5850 C C . SER B 1 324 ? 2.262 25.094 0.529 1 88.56 324 SER B C 1
ATOM 5852 O O . SER B 1 324 ? 1.927 26.266 0.655 1 88.56 324 SER B O 1
ATOM 5854 N N . LEU B 1 325 ? 3.355 24.656 1.021 1 89.94 325 LEU B N 1
ATOM 5855 C CA . LEU B 1 325 ? 4.082 25.422 2.031 1 89.94 325 LEU B CA 1
ATOM 5856 C C . LEU B 1 325 ? 4.641 26.719 1.44 1 89.94 325 LEU B C 1
ATOM 5858 O O . LEU B 1 325 ? 4.406 27.797 1.976 1 89.94 325 LEU B O 1
ATOM 5862 N N . PRO B 1 326 ? 5.348 26.703 0.306 1 90.5 326 PRO B N 1
ATOM 5863 C CA . PRO B 1 326 ? 5.852 27.953 -0.242 1 90.5 326 PRO B CA 1
ATOM 5864 C C . PRO B 1 326 ? 4.73 28.938 -0.586 1 90.5 326 PRO B C 1
ATOM 5866 O O . PRO B 1 326 ? 4.848 30.141 -0.309 1 90.5 326 PRO B O 1
ATOM 5869 N N . LEU B 1 327 ? 3.682 28.484 -1.13 1 91.19 327 LEU B N 1
ATOM 5870 C CA . LEU B 1 327 ? 2.531 29.328 -1.458 1 91.19 327 LEU B CA 1
ATOM 5871 C C . LEU B 1 327 ? 1.928 29.938 -0.199 1 91.19 327 LEU B C 1
ATOM 5873 O O . LEU B 1 327 ? 1.481 31.078 -0.215 1 91.19 327 LEU B O 1
ATOM 5877 N N . GLY B 1 328 ? 1.92 29.172 0.769 1 94.88 328 GLY B N 1
ATOM 5878 C CA . GLY B 1 328 ? 1.394 29.656 2.031 1 94.88 328 GLY B CA 1
ATOM 5879 C C . GLY B 1 328 ? 2.221 30.781 2.627 1 94.88 328 GLY B C 1
ATOM 5880 O O . GLY B 1 328 ? 1.673 31.766 3.141 1 94.88 328 GLY B O 1
ATOM 5881 N N . GLN B 1 329 ? 3.51 30.625 2.51 1 94.69 329 GLN B N 1
ATOM 5882 C CA . GLN B 1 329 ? 4.391 31.656 3.031 1 94.69 329 GLN B CA 1
ATOM 5883 C C . GLN B 1 329 ? 4.16 33 2.316 1 94.69 329 GLN B C 1
ATOM 5885 O O . GLN B 1 329 ? 4.191 34.062 2.943 1 94.69 329 GLN B O 1
ATOM 5890 N N . LEU B 1 330 ? 3.943 32.875 1.054 1 94.12 330 LEU B N 1
ATOM 5891 C CA . LEU B 1 330 ? 3.717 34.094 0.261 1 94.12 330 LEU B CA 1
ATOM 5892 C C . LEU B 1 330 ? 2.326 34.656 0.522 1 94.12 330 LEU B C 1
ATOM 5894 O O . LEU B 1 330 ? 2.168 35.875 0.684 1 94.12 330 LEU B O 1
ATOM 5898 N N . THR B 1 331 ? 1.343 33.812 0.604 1 96.38 331 THR B N 1
ATOM 5899 C CA . THR B 1 331 ? -0.045 34.219 0.808 1 96.38 331 THR B CA 1
ATOM 5900 C C . THR B 1 331 ? -0.212 34.906 2.15 1 96.38 331 THR B C 1
ATOM 5902 O O . THR B 1 331 ? -0.899 35.938 2.24 1 96.38 331 THR B O 1
ATOM 5905 N N . PHE B 1 332 ? 0.496 34.438 3.146 1 97.31 332 PHE B N 1
ATOM 5906 C CA . PHE B 1 332 ? 0.312 34.938 4.496 1 97.31 332 PHE B CA 1
ATOM 5907 C C . PHE B 1 332 ? 1.481 35.844 4.898 1 97.31 332 PHE B C 1
ATOM 5909 O O . PHE B 1 332 ? 1.696 36.094 6.086 1 97.31 332 PHE B O 1
ATOM 5916 N N . TYR B 1 333 ? 2.25 36.25 3.99 1 95.5 333 TYR B N 1
ATOM 5917 C CA . TYR B 1 333 ? 3.396 37.094 4.289 1 95.5 333 TYR B CA 1
ATOM 5918 C C . TYR B 1 333 ? 2.965 38.344 5.043 1 95.5 333 TYR B C 1
ATOM 5920 O O . TYR B 1 333 ? 2.053 39.062 4.609 1 95.5 333 TYR B O 1
ATOM 5928 N N . ASN B 1 334 ? 3.561 38.562 6.148 1 95.12 334 ASN B N 1
ATOM 5929 C CA . ASN B 1 334 ? 3.299 39.688 7.051 1 95.12 334 ASN B CA 1
ATOM 5930 C C . ASN B 1 334 ? 1.898 39.625 7.652 1 95.12 334 ASN B C 1
ATOM 5932 O O . ASN B 1 334 ? 1.363 40.625 8.125 1 95.12 334 ASN B O 1
ATOM 5936 N N . ARG B 1 335 ? 1.248 38.469 7.559 1 97.62 335 ARG B N 1
ATOM 5937 C CA . ARG B 1 335 ? -0.082 38.25 8.117 1 97.62 335 ARG B CA 1
ATOM 5938 C C . ARG B 1 335 ? -0.065 37.125 9.156 1 97.62 335 ARG B C 1
ATOM 5940 O O . ARG B 1 335 ? -1.11 36.562 9.484 1 97.62 335 ARG B O 1
ATOM 5947 N N . THR B 1 336 ? 1.14 36.812 9.633 1 97.56 336 THR B N 1
ATOM 5948 C CA . THR B 1 336 ? 1.305 35.719 10.57 1 97.56 336 THR B CA 1
ATOM 5949 C C . THR B 1 336 ? 1.726 36.219 11.938 1 97.56 336 THR B C 1
ATOM 5951 O O . THR B 1 336 ? 2.635 37.031 12.055 1 97.56 336 THR B O 1
ATOM 5954 N N . LEU B 1 337 ? 0.977 35.812 12.914 1 97.88 337 LEU B N 1
ATOM 5955 C CA . LEU B 1 337 ? 1.374 36.031 14.305 1 97.88 337 LEU B CA 1
ATOM 5956 C C . LEU B 1 337 ? 2.303 34.938 14.781 1 97.88 337 LEU B C 1
ATOM 5958 O O . LEU B 1 337 ? 1.903 33.75 14.836 1 97.88 337 LEU B O 1
ATOM 5962 N N . PRO B 1 338 ? 3.553 35.25 15.094 1 96.12 338 PRO B N 1
ATOM 5963 C CA . PRO B 1 338 ? 4.434 34.219 15.617 1 96.12 338 PRO B CA 1
ATOM 5964 C C . PRO B 1 338 ? 3.982 33.688 16.969 1 96.12 338 PRO B C 1
ATOM 5966 O O . PRO B 1 338 ? 3.641 34.469 17.859 1 96.12 338 PRO B O 1
ATOM 5969 N N . LEU B 1 339 ? 3.926 32.406 17.062 1 97.31 339 LEU B N 1
ATOM 5970 C CA . LEU B 1 339 ? 3.543 31.75 18.312 1 97.31 339 LEU B CA 1
ATOM 5971 C C . LEU B 1 339 ? 4.77 31.219 19.031 1 97.31 339 LEU B C 1
ATOM 5973 O O . LEU B 1 339 ? 5.832 31.047 18.438 1 97.31 339 LEU B O 1
ATOM 5977 N N . ASP B 1 340 ? 4.535 31.016 20.328 1 95 340 ASP B N 1
ATOM 5978 C CA . ASP B 1 340 ? 5.551 30.312 21.094 1 95 340 ASP B CA 1
ATOM 5979 C C . ASP B 1 340 ? 5.828 28.922 20.5 1 95 340 ASP B C 1
ATOM 5981 O O . ASP B 1 340 ? 4.902 28.234 20.078 1 95 340 ASP B O 1
ATOM 5985 N N . HIS B 1 341 ? 7.113 28.547 20.516 1 93.88 341 HIS B N 1
ATOM 5986 C CA . HIS B 1 341 ? 7.531 27.297 19.891 1 93.88 341 HIS B CA 1
ATOM 5987 C C . HIS B 1 341 ? 6.879 26.094 20.562 1 93.88 341 HIS B C 1
ATOM 5989 O O . HIS B 1 341 ? 6.688 25.047 19.938 1 93.88 341 HIS B O 1
ATOM 5995 N N . ARG B 1 342 ? 6.465 26.219 21.766 1 95.56 342 ARG B N 1
ATOM 5996 C CA . ARG B 1 342 ? 5.902 25.094 22.531 1 95.56 342 ARG B CA 1
ATOM 5997 C C . ARG B 1 342 ? 4.516 24.734 22.016 1 95.56 342 ARG B C 1
ATOM 5999 O O . ARG B 1 342 ? 4.012 23.641 22.312 1 95.56 342 ARG B O 1
ATOM 6006 N N . TRP B 1 343 ? 3.934 25.578 21.219 1 97.81 343 TRP B N 1
ATOM 6007 C CA . TRP B 1 343 ? 2.635 25.25 20.641 1 97.81 343 TRP B CA 1
ATOM 6008 C C . TRP B 1 343 ? 2.766 24.125 19.609 1 97.81 343 TRP B C 1
ATOM 6010 O O . TRP B 1 343 ? 1.844 23.328 19.438 1 97.81 343 TRP B O 1
ATOM 6020 N N . HIS B 1 344 ? 3.943 24.125 18.953 1 97.31 344 HIS B N 1
ATOM 6021 C CA . HIS B 1 344 ? 4.09 23.25 17.812 1 97.31 344 HIS B CA 1
ATOM 6022 C C . HIS B 1 344 ? 5.543 22.828 17.609 1 97.31 344 HIS B C 1
ATOM 6024 O O . HIS B 1 344 ? 6.371 23.641 17.188 1 97.31 344 HIS B O 1
ATOM 6030 N N . VAL B 1 345 ? 5.832 21.625 17.938 1 96.31 345 VAL B N 1
ATOM 6031 C CA . VAL B 1 345 ? 7.145 21.047 17.672 1 96.31 345 VAL B CA 1
ATOM 6032 C C . VAL B 1 345 ? 7.062 20.109 16.469 1 96.31 345 VAL B C 1
ATOM 6034 O O . VAL B 1 345 ? 6.215 19.219 16.438 1 96.31 345 VAL B O 1
ATOM 6037 N N . PHE B 1 346 ? 7.941 20.312 15.484 1 94.62 346 PHE B N 1
ATOM 6038 C CA . PHE B 1 346 ? 7.848 19.547 14.25 1 94.62 346 PHE B CA 1
ATOM 6039 C C . PHE B 1 346 ? 9.18 18.891 13.922 1 94.62 346 PHE B C 1
ATOM 6041 O O . PHE B 1 346 ? 10.18 19.125 14.602 1 94.62 346 PHE B O 1
ATOM 6048 N N . GLY B 1 347 ? 9.164 17.922 12.945 1 94 347 GLY B N 1
ATOM 6049 C CA . GLY B 1 347 ? 10.383 17.281 12.477 1 94 347 GLY B CA 1
ATOM 6050 C C . GLY B 1 347 ? 10.461 15.812 12.859 1 94 347 GLY B C 1
ATOM 6051 O O . GLY B 1 347 ? 11.422 15.125 12.492 1 94 347 GLY B O 1
ATOM 6052 N N . LEU B 1 348 ? 9.469 15.266 13.438 1 96.88 348 LEU B N 1
ATOM 6053 C CA . LEU B 1 348 ? 9.531 13.898 13.953 1 96.88 348 LEU B CA 1
ATOM 6054 C C . LEU B 1 348 ? 9.586 12.891 12.812 1 96.88 348 LEU B C 1
ATOM 6056 O O . LEU B 1 348 ? 9.906 11.719 13.031 1 96.88 348 LEU B O 1
ATOM 6060 N N . GLY B 1 349 ? 9.305 13.336 11.625 1 95.25 349 GLY B N 1
ATOM 6061 C CA . GLY B 1 349 ? 9.344 12.453 10.469 1 95.25 349 GLY B CA 1
ATOM 6062 C C . GLY B 1 349 ? 10.688 12.445 9.766 1 95.25 349 GLY B C 1
ATOM 6063 O O . GLY B 1 349 ? 10.828 11.844 8.695 1 95.25 349 GLY B O 1
ATOM 6064 N N . HIS B 1 350 ? 11.742 13.148 10.258 1 91.94 350 HIS B N 1
ATOM 6065 C CA . HIS B 1 350 ? 13.031 13.133 9.586 1 91.94 350 HIS B CA 1
ATOM 6066 C C . HIS B 1 350 ? 14.172 13.398 10.57 1 91.94 350 HIS B C 1
ATOM 6068 O O . HIS B 1 350 ? 15.328 13.086 10.281 1 91.94 350 HIS B O 1
ATOM 6074 N N . ASP B 1 351 ? 13.844 14.047 11.672 1 91.88 351 ASP B N 1
ATOM 6075 C CA . ASP B 1 351 ? 14.875 14.469 12.625 1 91.88 351 ASP B CA 1
ATOM 6076 C C . ASP B 1 351 ? 14.961 13.5 13.797 1 91.88 351 ASP B C 1
ATOM 6078 O O . ASP B 1 351 ? 14.055 13.453 14.641 1 91.88 351 ASP B O 1
ATOM 6082 N N . PHE B 1 352 ? 16.094 12.898 13.953 1 91.88 352 PHE B N 1
ATOM 6083 C CA . PHE B 1 352 ? 16.281 11.883 14.984 1 91.88 352 PHE B CA 1
ATOM 6084 C C . PHE B 1 352 ? 16.766 12.523 16.281 1 91.88 352 PHE B C 1
ATOM 6086 O O . PHE B 1 352 ? 16.859 11.844 17.312 1 91.88 352 PHE B O 1
ATOM 6093 N N . SER B 1 353 ? 16.953 13.758 16.281 1 91.06 353 SER B N 1
ATOM 6094 C CA . SER B 1 353 ? 17.672 14.383 17.391 1 91.06 353 SER B CA 1
ATOM 6095 C C . SER B 1 353 ? 16.719 15.062 18.359 1 91.06 353 SER B C 1
ATOM 6097 O O . SER B 1 353 ? 17.141 15.516 19.422 1 91.06 353 SER B O 1
ATOM 6099 N N . ILE B 1 354 ? 15.461 15.148 18.078 1 94.06 354 ILE B N 1
ATOM 6100 C CA . ILE B 1 354 ? 14.516 15.836 18.953 1 94.06 354 ILE B CA 1
ATOM 6101 C C . ILE B 1 354 ? 14.438 15.102 20.281 1 94.06 354 ILE B C 1
ATOM 6103 O O . ILE B 1 354 ? 14.148 13.906 20.328 1 94.06 354 ILE B O 1
ATOM 6107 N N . GLY B 1 355 ? 14.695 15.797 21.375 1 93.56 355 GLY B N 1
ATOM 6108 C CA . GLY B 1 355 ? 14.797 15.188 22.703 1 93.56 355 GLY B CA 1
ATOM 6109 C C . GLY B 1 355 ? 13.461 15.055 23.406 1 93.56 355 GLY B C 1
ATOM 6110 O O . GLY B 1 355 ? 12.484 15.695 23 1 93.56 355 GLY B O 1
ATOM 6111 N N . ARG B 1 356 ? 13.453 14.344 24.438 1 94.62 356 ARG B N 1
ATOM 6112 C CA . ARG B 1 356 ? 12.25 14.039 25.219 1 94.62 356 ARG B CA 1
ATOM 6113 C C . ARG B 1 356 ? 11.695 15.305 25.875 1 94.62 356 ARG B C 1
ATOM 6115 O O . ARG B 1 356 ? 10.477 15.5 25.906 1 94.62 356 ARG B O 1
ATOM 6122 N N . ASN B 1 357 ? 12.492 16.125 26.359 1 94.94 357 ASN B N 1
ATOM 6123 C CA . ASN B 1 357 ? 12.047 17.344 27.016 1 94.94 357 ASN B CA 1
ATOM 6124 C C . ASN B 1 357 ? 11.281 18.25 26.047 1 94.94 357 ASN B C 1
ATOM 6126 O O . ASN B 1 357 ? 10.242 18.812 26.406 1 94.94 357 ASN B O 1
ATOM 6130 N N . GLU B 1 358 ? 11.844 18.375 24.922 1 94.56 358 GLU B N 1
ATOM 6131 C CA . GLU B 1 358 ? 11.18 19.188 23.891 1 94.56 358 GLU B CA 1
ATOM 6132 C C . GLU B 1 358 ? 9.828 18.578 23.516 1 94.56 358 GLU B C 1
ATOM 6134 O O . GLU B 1 358 ? 8.836 19.297 23.391 1 94.56 358 GLU B O 1
ATOM 6139 N N . LEU B 1 359 ? 9.758 17.328 23.422 1 96.31 359 LEU B N 1
ATOM 6140 C CA . LEU B 1 359 ? 8.539 16.609 23.047 1 96.31 359 LEU B CA 1
ATOM 6141 C C . LEU B 1 359 ? 7.48 16.75 24.141 1 96.31 359 LEU B C 1
ATOM 6143 O O . LEU B 1 359 ? 6.32 17.047 23.859 1 96.31 359 LEU B O 1
ATOM 6147 N N . GLU B 1 360 ? 7.855 16.609 25.297 1 95 360 GLU B N 1
ATOM 6148 C CA . GLU B 1 360 ? 6.902 16.578 26.406 1 95 360 GLU B CA 1
ATOM 6149 C C . GLU B 1 360 ? 6.387 17.984 26.719 1 95 360 GLU B C 1
ATOM 6151 O O . GLU B 1 360 ? 5.293 18.141 27.266 1 95 360 GLU B O 1
ATOM 6156 N N . SER B 1 361 ? 7.105 18.984 26.359 1 95.38 361 SER B N 1
ATOM 6157 C CA . SER B 1 361 ? 6.684 20.359 26.625 1 95.38 361 SER B CA 1
ATOM 6158 C C . SER B 1 361 ? 5.797 20.891 25.5 1 95.38 361 SER B C 1
ATOM 6160 O O . SER B 1 361 ? 5.145 21.922 25.656 1 95.38 361 SER B O 1
ATOM 6162 N N . ALA B 1 362 ? 5.758 20.219 24.422 1 97.69 362 ALA B N 1
ATOM 6163 C CA . ALA B 1 362 ? 5.031 20.688 23.234 1 97.69 362 ALA B CA 1
ATOM 6164 C C . ALA B 1 362 ? 3.533 20.453 23.391 1 97.69 362 ALA B C 1
ATOM 6166 O O . ALA B 1 362 ? 3.109 19.422 23.906 1 97.69 362 ALA B O 1
ATOM 6167 N N . SER B 1 363 ? 2.734 21.406 22.969 1 98.56 363 SER B N 1
ATOM 6168 C CA . SER B 1 363 ? 1.291 21.203 22.922 1 98.56 363 SER B CA 1
ATOM 6169 C C . SER B 1 363 ? 0.906 20.297 21.75 1 98.56 363 SER B C 1
ATOM 6171 O O . SER B 1 363 ? -0.016 19.484 21.859 1 98.56 363 SER B O 1
ATOM 6173 N N . VAL B 1 364 ? 1.584 20.469 20.625 1 98.81 364 VAL B N 1
ATOM 6174 C CA . VAL B 1 364 ? 1.375 19.641 19.438 1 98.81 364 VAL B CA 1
ATOM 6175 C C . VAL B 1 364 ? 2.719 19.141 18.922 1 98.81 364 VAL B C 1
ATOM 6177 O O . VAL B 1 364 ? 3.66 19.922 18.766 1 98.81 364 VAL B O 1
ATOM 6180 N N . ILE B 1 365 ? 2.854 17.859 18.703 1 98.62 365 ILE B N 1
ATOM 6181 C CA . ILE B 1 365 ? 4.023 17.312 18.031 1 98.62 365 ILE B CA 1
ATOM 6182 C C . ILE B 1 365 ? 3.639 16.859 16.625 1 98.62 365 ILE B C 1
ATOM 6184 O O . ILE B 1 365 ? 2.533 16.359 16.406 1 98.62 365 ILE B O 1
ATOM 6188 N N . HIS B 1 366 ? 4.52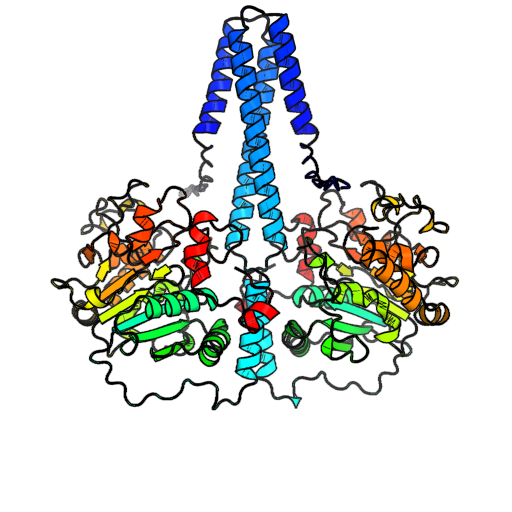7 17.062 15.68 1 98.31 366 HIS B N 1
ATOM 6189 C CA . HIS B 1 366 ? 4.223 16.922 14.258 1 98.31 366 HIS B CA 1
ATOM 6190 C C . HIS B 1 366 ? 5.246 16.047 13.555 1 98.31 366 HIS B C 1
ATOM 6192 O O . HIS B 1 366 ? 6.445 16.328 13.594 1 98.31 366 HIS B O 1
ATOM 6198 N N . TYR B 1 367 ? 4.75 15.016 12.938 1 97.31 367 TYR B N 1
ATOM 6199 C CA . TYR B 1 367 ? 5.598 14.086 12.195 1 97.31 367 TYR B CA 1
ATOM 6200 C C . TYR B 1 367 ? 5.855 14.594 10.789 1 97.31 367 TYR B C 1
ATOM 6202 O O . TYR B 1 367 ? 5.68 13.859 9.812 1 97.31 367 TYR B O 1
ATOM 6210 N N . SER B 1 368 ? 6.309 15.883 10.672 1 94.5 368 SER B N 1
ATOM 6211 C CA . SER B 1 368 ? 6.684 16.453 9.383 1 94.5 368 SER B CA 1
ATOM 6212 C C . SER B 1 368 ? 7.883 15.727 8.781 1 94.5 368 SER B C 1
ATOM 6214 O O . SER B 1 368 ? 8.844 15.414 9.492 1 94.5 368 SER B O 1
ATOM 6216 N N . GLY B 1 369 ? 7.773 15.438 7.539 1 91.69 369 GLY B N 1
ATOM 6217 C CA . GLY B 1 369 ? 8.789 14.648 6.867 1 91.69 369 GLY B CA 1
ATOM 6218 C C . GLY B 1 369 ? 8.234 13.383 6.23 1 91.69 369 GLY B C 1
ATOM 6219 O O . GLY B 1 369 ? 7.02 13.203 6.148 1 91.69 369 GLY B O 1
ATOM 6220 N N . LYS B 1 370 ? 9.172 12.523 5.762 1 89.31 370 LYS B N 1
ATOM 6221 C CA . LYS B 1 370 ? 8.789 11.336 5 1 89.31 370 LYS B CA 1
ATOM 6222 C C . LYS B 1 370 ? 8.445 10.172 5.926 1 89.31 370 LYS B C 1
ATOM 6224 O O . LYS B 1 370 ? 7.621 9.32 5.582 1 89.31 370 LYS B O 1
ATOM 6229 N N . LEU B 1 371 ? 9.055 10.109 7.062 1 93.88 371 LEU B N 1
ATOM 6230 C CA . LEU B 1 371 ? 8.938 8.969 7.965 1 93.88 371 LEU B CA 1
ATOM 6231 C C . LEU B 1 371 ? 7.715 9.109 8.867 1 93.88 371 LEU B C 1
ATOM 6233 O O . LEU B 1 371 ? 7.852 9.312 10.07 1 93.88 371 LEU B O 1
ATOM 6237 N N . LYS B 1 372 ? 6.535 8.93 8.297 1 94.81 372 LYS B N 1
ATOM 6238 C CA . LYS B 1 372 ? 5.266 9.07 9.008 1 94.81 372 LYS B CA 1
ATOM 6239 C C . LYS B 1 372 ? 5.086 7.969 10.047 1 94.81 372 LYS B C 1
ATOM 6241 O O . LYS B 1 372 ? 5.586 6.855 9.867 1 94.81 372 LYS B O 1
ATOM 6246 N N . PRO B 1 373 ? 4.332 8.227 11.078 1 95.94 373 PRO B N 1
ATOM 6247 C CA . PRO B 1 373 ? 4.254 7.289 12.203 1 95.94 373 PRO B CA 1
ATOM 6248 C C . PRO B 1 373 ? 3.471 6.023 11.867 1 95.94 373 PRO B C 1
ATOM 6250 O O . PRO B 1 373 ? 3.578 5.02 12.578 1 95.94 373 PRO B O 1
ATOM 6253 N N . TRP B 1 374 ? 2.67 6.012 10.852 1 94.12 374 TRP B N 1
ATOM 6254 C CA . TRP B 1 374 ? 1.895 4.832 10.477 1 94.12 374 TRP B CA 1
ATOM 6255 C C . TRP B 1 374 ? 2.666 3.965 9.492 1 94.12 374 TRP B C 1
ATOM 6257 O O . TRP B 1 374 ? 2.178 2.916 9.062 1 94.12 374 TRP B O 1
ATOM 6267 N N . LEU B 1 375 ? 3.811 4.395 9.102 1 90.38 375 LEU B N 1
ATOM 6268 C CA . LEU B 1 375 ? 4.648 3.609 8.195 1 90.38 375 LEU B CA 1
ATOM 6269 C C . LEU B 1 375 ? 5.637 2.754 8.984 1 90.38 375 LEU B C 1
ATOM 6271 O O . LEU B 1 375 ? 6.074 3.141 10.07 1 90.38 375 LEU B O 1
ATOM 6275 N N . GLU B 1 376 ? 6.082 1.659 8.359 1 88.31 376 GLU B N 1
ATOM 6276 C CA . GLU B 1 376 ? 7.062 0.778 8.992 1 88.31 376 GLU B CA 1
ATOM 6277 C C . GLU B 1 376 ? 8.422 1.458 9.102 1 88.31 376 GLU B C 1
ATOM 6279 O O . GLU B 1 376 ? 9.211 1.134 9.992 1 88.31 376 GLU B O 1
ATOM 6284 N N . ILE B 1 377 ? 8.703 2.436 8.266 1 90.81 377 ILE B N 1
ATOM 6285 C CA . ILE B 1 377 ? 10.016 3.068 8.203 1 90.81 377 ILE B CA 1
ATOM 6286 C C . ILE B 1 377 ? 10.062 4.246 9.18 1 90.81 377 ILE B C 1
ATOM 6288 O O . ILE B 1 377 ? 11.031 5.016 9.188 1 90.81 377 ILE B O 1
ATOM 6292 N N . SER B 1 378 ? 9.016 4.398 10.008 1 93.69 378 SER B N 1
ATOM 6293 C CA . SER B 1 378 ? 8.961 5.508 10.953 1 93.69 378 SER B CA 1
ATOM 6294 C C . SER B 1 378 ? 10.102 5.422 11.969 1 93.69 378 SER B C 1
ATOM 6296 O O . SER B 1 378 ? 10.719 4.367 12.133 1 93.69 378 SER B O 1
ATOM 6298 N N . ILE B 1 379 ? 10.422 6.59 12.578 1 92.69 379 ILE B N 1
ATOM 6299 C CA . ILE B 1 379 ? 11.43 6.629 13.625 1 92.69 379 ILE B CA 1
ATOM 6300 C C . ILE B 1 379 ? 10.883 5.977 14.891 1 92.69 379 ILE B C 1
ATOM 6302 O O . ILE B 1 379 ? 9.953 6.5 15.516 1 92.69 379 ILE B O 1
ATOM 6306 N N . PRO B 1 380 ? 11.461 4.945 15.336 1 93.5 380 PRO B N 1
ATOM 6307 C CA . PRO B 1 380 ? 10.875 4.129 16.406 1 93.5 380 PRO B CA 1
ATOM 6308 C C . PRO B 1 380 ? 10.703 4.906 17.703 1 93.5 380 PRO B C 1
ATOM 6310 O O . PRO B 1 380 ? 9.672 4.77 18.375 1 93.5 380 PRO B O 1
ATOM 6313 N N . LYS B 1 381 ? 11.57 5.727 18.109 1 95.06 381 LYS B N 1
ATOM 6314 C CA . LYS B 1 381 ? 11.516 6.379 19.406 1 95.06 381 LYS B CA 1
ATOM 6315 C C . LYS B 1 381 ? 10.344 7.355 19.484 1 95.06 381 LYS B C 1
ATOM 6317 O O . LYS B 1 381 ? 9.938 7.766 20.578 1 95.06 381 LYS B O 1
ATOM 6322 N N . TYR B 1 382 ? 9.781 7.785 18.391 1 97.38 382 TYR B N 1
ATOM 6323 C CA . TYR B 1 382 ? 8.68 8.742 18.391 1 97.38 382 TYR B CA 1
ATOM 6324 C C . TYR B 1 382 ? 7.34 8.039 18.203 1 97.38 382 TYR B C 1
ATOM 6326 O O . TYR B 1 382 ? 6.285 8.656 18.375 1 97.38 382 TYR B O 1
ATOM 6334 N N . ARG B 1 383 ? 7.316 6.766 17.875 1 95.81 383 ARG B N 1
ATOM 6335 C CA . ARG B 1 383 ? 6.121 6.062 17.422 1 95.81 383 ARG B CA 1
ATOM 6336 C C . ARG B 1 383 ? 5.09 5.949 18.531 1 95.81 383 ARG B C 1
ATOM 6338 O O . ARG B 1 383 ? 3.887 6.043 18.281 1 95.81 383 ARG B O 1
ATOM 6345 N N . ASP B 1 384 ? 5.527 5.805 19.75 1 96.19 384 ASP B N 1
ATOM 6346 C CA . ASP B 1 384 ? 4.629 5.559 20.875 1 96.19 384 ASP B CA 1
ATOM 6347 C C . ASP B 1 384 ? 3.748 6.777 21.156 1 96.19 384 ASP B C 1
ATOM 6349 O O . ASP B 1 384 ? 2.623 6.637 21.625 1 96.19 384 ASP B O 1
ATOM 6353 N N . TYR B 1 385 ? 4.238 7.957 20.875 1 98.12 385 TYR B N 1
ATOM 6354 C CA . TYR B 1 385 ? 3.441 9.164 21.062 1 98.12 385 TYR B CA 1
ATOM 6355 C C . TYR B 1 385 ? 2.195 9.133 20.188 1 98.12 385 TYR B C 1
ATOM 6357 O O . TYR B 1 385 ? 1.167 9.719 20.531 1 98.12 385 TYR B O 1
ATOM 6365 N N . TRP B 1 386 ? 2.33 8.445 19.078 1 98.19 386 TRP B N 1
ATOM 6366 C CA . TRP B 1 386 ? 1.22 8.328 18.141 1 98.19 386 TRP B CA 1
ATOM 6367 C C . TRP B 1 386 ? 0.346 7.121 18.469 1 98.19 386 TRP B C 1
ATOM 6369 O O . TRP B 1 386 ? -0.878 7.242 18.562 1 98.19 386 TRP B O 1
ATOM 6379 N N . ASN B 1 387 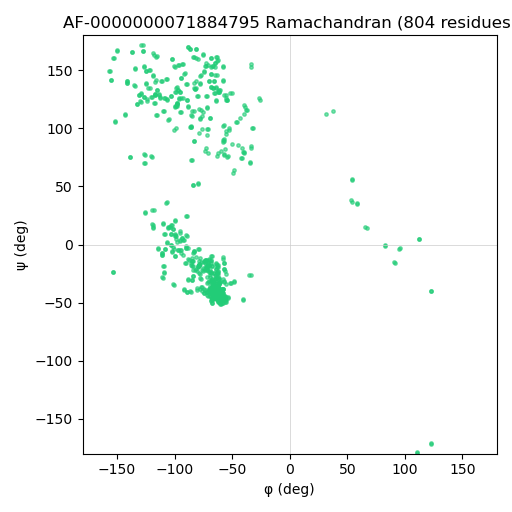? 0.898 6.023 18.828 1 97.5 387 ASN B N 1
ATOM 6380 C CA . ASN B 1 387 ? 0.222 4.746 19.031 1 97.5 387 ASN B CA 1
ATOM 6381 C C . ASN B 1 387 ? -0.709 4.781 20.234 1 97.5 387 ASN B C 1
ATOM 6383 O O . ASN B 1 387 ? -1.744 4.113 20.25 1 97.5 387 ASN B O 1
ATOM 6387 N N . ARG B 1 388 ? -0.412 5.508 21.188 1 97.06 388 ARG B N 1
ATOM 6388 C CA . ARG B 1 388 ? -1.155 5.469 22.453 1 97.06 388 ARG B CA 1
ATOM 6389 C C . ARG B 1 388 ? -2.572 6 22.266 1 97.06 388 ARG B C 1
ATOM 6391 O O . ARG B 1 388 ? -3.42 5.844 23.141 1 97.06 388 ARG B O 1
ATOM 6398 N N . TYR B 1 389 ? -2.885 6.594 21.094 1 98.12 389 TYR B N 1
ATOM 6399 C CA . TYR B 1 389 ? -4.215 7.16 20.875 1 98.12 389 TYR B CA 1
ATOM 6400 C C . TYR B 1 389 ? -5.059 6.246 20 1 98.12 389 TYR B C 1
ATOM 6402 O O . TYR B 1 389 ? -6.148 6.629 19.562 1 98.12 389 TYR B O 1
ATOM 6410 N N . LEU B 1 390 ? -4.574 5.105 19.75 1 96.88 390 LEU B N 1
ATOM 6411 C CA . LEU B 1 390 ? -5.332 4.082 19.031 1 96.88 390 LEU B CA 1
ATOM 6412 C C . LEU B 1 390 ? -5.609 2.883 19.938 1 96.88 390 LEU B C 1
ATOM 6414 O O . LEU B 1 390 ? -4.73 2.449 20.688 1 96.88 390 LEU B O 1
ATOM 6418 N N . ASN B 1 391 ? -6.797 2.459 19.938 1 96.44 391 ASN B N 1
ATOM 6419 C CA . ASN B 1 391 ? -7.156 1.214 20.594 1 96.44 391 ASN B CA 1
ATOM 6420 C C . ASN B 1 391 ? -6.953 0.008 19.688 1 96.44 391 ASN B C 1
ATOM 6422 O O . ASN B 1 391 ? -7.844 -0.353 18.922 1 96.44 391 ASN B O 1
ATOM 6426 N N . TYR B 1 392 ? -5.906 -0.661 19.891 1 94.69 392 TYR B N 1
ATOM 6427 C CA . TYR B 1 392 ? -5.527 -1.729 18.969 1 94.69 392 TYR B CA 1
ATOM 6428 C C . TYR B 1 392 ? -6.336 -2.992 19.234 1 94.69 392 TYR B C 1
ATOM 6430 O O . TYR B 1 392 ? -6.266 -3.957 18.469 1 94.69 392 TYR B O 1
ATOM 6438 N N . ASP B 1 393 ? -7.172 -3 20.266 1 94.5 393 ASP B N 1
ATOM 6439 C CA . ASP B 1 393 ? -8.109 -4.094 20.484 1 94.5 393 ASP B CA 1
ATOM 6440 C C . ASP B 1 393 ? -9.375 -3.918 19.656 1 94.5 393 ASP B C 1
ATOM 6442 O O . ASP B 1 393 ? -10.25 -4.789 19.641 1 94.5 393 ASP B O 1
ATOM 6446 N N . ASN B 1 394 ? -9.469 -2.773 19 1 95.88 394 ASN B N 1
ATOM 6447 C CA . ASN B 1 394 ? -10.578 -2.549 18.094 1 95.88 394 ASN B CA 1
ATOM 6448 C C . ASN B 1 394 ? -10.727 -3.701 17.094 1 95.88 394 ASN B C 1
ATOM 6450 O O . ASN B 1 394 ? -9.75 -4.129 16.484 1 95.88 394 ASN B O 1
ATOM 6454 N N . PRO B 1 395 ? -11.914 -4.215 16.953 1 94.5 395 PRO B N 1
ATOM 6455 C CA . PRO B 1 395 ? -12.109 -5.398 16.109 1 94.5 395 PRO B CA 1
ATOM 6456 C C . PRO B 1 395 ? -11.641 -5.18 14.672 1 94.5 395 PRO B C 1
ATOM 6458 O O . PRO B 1 395 ? -11.094 -6.098 14.055 1 94.5 395 PRO B O 1
ATOM 6461 N N . HIS B 1 396 ? -11.93 -4.02 14.094 1 95.69 396 HIS B N 1
ATOM 6462 C CA . HIS B 1 396 ? -11.5 -3.744 12.727 1 95.69 396 HIS B CA 1
ATOM 6463 C C . HIS B 1 396 ? -9.977 -3.783 12.609 1 95.69 396 HIS B C 1
ATOM 6465 O O . HIS B 1 396 ? -9.438 -4.293 11.633 1 95.69 396 HIS B O 1
ATOM 6471 N N . LEU B 1 397 ? -9.281 -3.168 13.609 1 96.19 397 LEU B N 1
ATOM 6472 C CA . LEU B 1 397 ? -7.82 -3.18 13.602 1 96.19 397 LEU B CA 1
ATOM 6473 C C . LEU B 1 397 ? -7.285 -4.598 13.766 1 96.19 397 LEU B C 1
ATOM 6475 O O . LEU B 1 397 ? -6.34 -4.996 13.078 1 96.19 397 LEU B O 1
ATOM 6479 N N . GLN B 1 398 ? -7.906 -5.352 14.625 1 93.06 398 GLN B N 1
ATOM 6480 C CA . GLN B 1 398 ? -7.5 -6.734 14.852 1 93.06 398 GLN B CA 1
ATOM 6481 C C . GLN B 1 398 ? -7.688 -7.578 13.594 1 93.06 398 GLN B C 1
ATOM 6483 O O . GLN B 1 398 ? -6.797 -8.336 13.211 1 93.06 398 GLN B O 1
ATOM 6488 N N . GLN B 1 399 ? -8.812 -7.418 13 1 90.44 399 GLN B N 1
ATOM 6489 C CA . GLN B 1 399 ? -9.117 -8.195 11.805 1 90.44 399 GLN B CA 1
ATOM 6490 C C . GLN B 1 399 ? -8.125 -7.891 10.688 1 90.44 399 GLN B C 1
ATOM 6492 O O . GLN B 1 399 ? -7.832 -8.75 9.859 1 90.44 399 GLN B O 1
ATOM 6497 N N . CYS B 1 400 ? -7.59 -6.672 10.672 1 92.94 400 CYS B N 1
ATOM 6498 C CA . CYS B 1 400 ? -6.68 -6.246 9.609 1 92.94 400 CYS B CA 1
ATOM 6499 C C . CYS B 1 400 ? -5.23 -6.34 10.07 1 92.94 400 CYS B C 1
ATOM 6501 O O . CYS B 1 400 ? -4.332 -5.82 9.406 1 92.94 400 CYS B O 1
ATOM 6503 N N . ASN B 1 401 ? -4.977 -6.918 11.219 1 88 401 ASN B N 1
ATOM 6504 C CA . ASN B 1 401 ? -3.648 -7.156 11.773 1 88 401 ASN B CA 1
ATOM 6505 C C . ASN B 1 401 ? -2.869 -5.852 11.938 1 88 401 ASN B C 1
ATOM 6507 O O . ASN B 1 401 ? -1.7 -5.77 11.547 1 88 401 ASN B O 1
ATOM 6511 N N . ILE B 1 402 ? -3.586 -4.836 12.273 1 91.94 402 ILE B N 1
ATOM 6512 C CA . ILE B 1 402 ? -2.943 -3.574 12.625 1 91.94 402 ILE B CA 1
ATOM 6513 C C . ILE B 1 402 ? -2.619 -3.557 14.117 1 91.94 402 ILE B C 1
ATOM 6515 O O . ILE B 1 402 ? -3.521 -3.617 14.953 1 91.94 402 ILE B O 1
ATOM 6519 N N . HIS B 1 403 ? -1.259 -3.438 14.328 1 87.81 403 HIS B N 1
ATOM 6520 C CA . HIS B 1 403 ? -0.788 -3.506 15.703 1 87.81 403 HIS B CA 1
ATOM 6521 C C . HIS B 1 403 ? 0.081 -2.301 16.047 1 87.81 403 HIS B C 1
ATOM 6523 O O . HIS B 1 403 ? 0.556 -1.596 15.156 1 87.81 403 HIS B O 1
ATOM 6529 N N . GLY B 1 404 ? 0.1 -1.982 17.297 1 82.38 404 GLY B N 1
ATOM 6530 C CA . GLY B 1 404 ? 0.908 -0.867 17.766 1 82.38 404 GLY B CA 1
ATOM 6531 C C . GLY B 1 404 ? 2.338 -1.259 18.094 1 82.38 404 GLY B C 1
ATOM 6532 O O . GLY B 1 404 ? 2.639 -2.439 18.266 1 82.38 404 GLY B O 1
#

Secondary structure (DSSP, 8-state):
-------------------HHHHHHHHHHHHHHHHHHHH-GGGHHHHHHHHHHHHHHHHHHHHHHHHHHHHHHHHHTEEEHHHHHHHHHHHHHHHHS-GGGSS----S---STT-EEEEEE-S-HHHHHHHHHHHHHH-S-GGGEEEEEEE-TTTHHHHHHHHHHS--TTSEEEEEEGGG-TTS-TTGGGTT--TT---HHHH-HHHHGGGGHHHH-TT-SEEEEE-TTEEE-S--GGGGG---TT-SEEEEBSSSSSS---BGGGTB-TT-TTT-TT--TTSBPB--SEEEEEHHHHHHHTHHHHHHHHHHHHHHS--B-SSHHHHHHHHTTT-EEEEPGGG-EE-TBT-TT--HHHHHH-SEEE--BS--TTSTTS-HHHHHHHHTTS-TT-HHHHHTT---/-------------------HHHHHHHHHHHHHHHHHHHH-GGGHHHHHHHHHHHHHHHHHHHHHHHHHHHHHHHHHTEEEHHHHHHHHHHHHHHHHS-GGGSS----S---STT-EEEEEE-S-HHHHHHHHHHHHHH-S-GGGEEEEEEE-TTTHHHHHHHHHHS--TTSEEEEEEGGG-TTS-TTGGGTT--TT---HHHH-HHHHGGGGHHHH-TT-SEEEEE-TTEEE-S--GGGGGS--TT-SEEEEBSSSSSS---BGGGTB-TT-TTT-TTS-TTSBPB--SEEEEEHHHHHHHTHHHHHHHHHHHHHHS--B-SSHHHHHHHHTTT-EEEEPGGG-EE-TBT-TT--HHHHHH-SEEE--BS--TTSTTS-HHHHHHHHTTS-TT-HHHHHTT---

Sequence (808 aa):
MDDARSANHGQGIPAFRFSPSVLQKMKAMELTLSKAQRIYPRCCQMTAKLRAMVHNSEELVRAHQSESSFLEQVAVRTLSKGHHCLAMQLTAEYFSLDPSKREFPKRESIQLDGYYHYAIFSDNVLASAVVVNSTIAASKDPGRIILHIVTDALNYPAMMMWFLRNPPTPAAIQVKSLDDLKWLPGDFSSRFKLKGVRDPRYTSALNHLRFYLPEVFPSLGKVVLLDHDVVVQNDLTGLWDLDMKGKVIGAVETCTSSEGYHRLDSLVDFSNPSIFDKVDPKACAFAFGMNIFDLNEWRKQDLTTTYHKWFQLGKIQKLWKPGSLPLGQLTFYNRTLPLDHRWHVFGLGHDFSIGRNELESASVIHYSGKLKPWLEISIPKYRDYWNRYLNYDNPHLQQCNIHGMDDARSANHGQGIPAFRFSPSVLQKMKAMELTLSKAQRIYPRCCQMTAKLRAMVHNSEELVRAHQSESSFLEQVAVRTLSKGHHCLAMQLTAEYFSLDPSKREFPKRESIQLDGYYHYAIFSDNVLASAVVVNSTIAASKDPGRIILHIVTDALNYPAMMMWFLRNPPTPAAIQVKSLDDLKWLPGDFSSRFKLKGVRDPRYTSALNHLRFYLPEVFPSLGKVVLLDHDVVVQNDLTGLWDLDMKGKVIGAVETCTSSEGYHRLDSLVDFSNPSIFDKVDPKACAFAFGMNIFDLNEWRKQDLTTTYHKWFQLGKIQKLWKPGSLPLGQLTFYNRTLPLDHRWHVFGLGHDFSIGRNELESASVIHYSGKLKPWLEISIPKYRDYWNRYLNYDNPHLQQCNIHG

Radius of gyration: 30.97 Å; Cα contacts (8 Å, |Δi|>4): 1214; chains: 2; bounding box: 89×86×83 Å

Organism: Sorghum bicolor (NCBI:txid4558)

Foldseek 3Di:
DDDPPPPPPPPPDPPPDDVPVLVVVLVVQVVVLVVCCVVPVVCVVVSVVSNVVSVVVVVVVVVVVVVVVVVLVVLLQDDDLLQVLLLVVQLVVLVVDDPVLLDDPDDPPPPLPPAAEEEEEDLRQLLQLQQLLLQCVQAPCNLRYEYEYEYAPSRQSSNSSVCSVVPSPPYHYDYHHPVVLVPDDPCLQQVQDDPPDDPCQQSGSSQQCVLVVCSVPVPDQKYKYAYSQKGFNHHPVVVVVDDLVLFFKEFAWDQVDPPDFPFLVVFWPCVPVVVQVPPDRRHTFTDPGIMMGRSVSCVVVVLSVVLVVVVVVCVVPVTGDGHCRSSVCRSRPVRYDHDDCLAEAEDQQPDPPDDPVSVNSHRMYGNPHSQGLQGPSGDVVCNCSRPVSDDCVPPSNVVSVNDD/DDDPPPPPPPPPDPPPDDVPVLVVVLVVQLVVLVVCCVVPVVCVVVSVVSNVVSVVVVVVVVVVVVVVVVVLVVLLPDDDLLQVLLLVVQLVVLVVDDPVLLDDPDDPPPPLPPAAEEEEEDLRQLLQLQALLLQCVQAPCNLRYEYEYEYAPSRQSSNSSVCSVVPSPPYHYDYHHPVVLVVDDPCLQPVQDDPPDDPCQQRGSSQQCVLVVCSVPVPDQKYKYAYSQKGFNHHPVVVVVDDLVLFFKEFAWDQVDPPDFPFLVVFWPCVPVVVQVPPDRRHTFTDPRIMMGRSVSCVVVVLSVVLVVVVVVCVVPVTGDTHCRSSVCRSRPVRYDHDDCLQEAEDQQPDPPDDPVSVNSHRMYGNPHSQGLQGPSGDVVCNCSRPVSDDCVPPSNVVSVNDD

Solvent-accessible surface area (backbone atoms only — not comparable to full-atom values): 44328 Å² total; per-residue (Å²): 141,82,84,79,80,79,79,75,76,72,79,70,71,75,75,78,69,50,56,65,61,55,47,46,47,49,49,48,44,50,50,50,40,53,50,44,34,70,73,37,56,87,45,36,65,58,36,50,52,48,48,49,43,50,50,50,50,48,51,48,41,50,50,36,49,54,49,33,51,52,35,47,55,50,48,61,58,36,39,48,55,33,58,49,44,39,44,47,51,29,32,54,50,39,56,69,43,58,74,84,68,74,56,75,82,82,68,68,89,67,65,72,72,88,45,49,44,38,35,33,51,44,74,48,59,66,39,42,45,26,29,52,44,20,44,44,71,25,34,92,57,33,69,39,31,38,37,40,35,38,22,41,66,84,40,33,45,23,45,51,34,50,42,69,76,52,61,64,73,68,29,45,75,46,78,42,32,55,77,70,45,73,86,52,61,92,54,48,67,58,66,46,63,44,89,92,58,78,57,61,85,41,28,36,41,56,62,52,46,68,63,39,48,53,74,78,38,72,87,48,54,57,37,33,43,35,41,39,58,32,37,34,62,36,58,62,70,66,64,77,70,55,80,53,83,85,26,30,33,37,23,26,64,39,46,81,50,85,75,70,57,42,26,36,51,75,34,33,58,69,86,54,53,84,79,44,73,91,55,66,54,78,38,67,27,63,47,80,51,55,34,41,34,32,32,53,50,32,60,74,66,41,41,51,59,47,38,49,55,51,53,54,49,45,72,76,39,90,39,52,52,86,37,53,62,40,56,46,51,61,48,40,58,96,26,58,33,76,42,64,58,45,56,52,39,72,34,54,8,74,48,86,74,77,50,68,68,62,58,72,62,19,26,23,42,26,34,46,63,74,26,32,72,90,43,92,76,25,52,69,92,59,34,59,75,55,43,75,48,52,68,54,82,38,65,67,35,48,76,29,68,40,75,121,139,83,82,80,78,80,80,75,76,72,79,69,71,74,74,78,70,48,58,65,62,54,46,46,46,49,49,48,44,50,49,49,40,53,51,45,33,69,74,37,58,87,44,36,66,56,36,50,52,48,48,50,45,50,50,51,49,50,51,49,40,48,52,35,49,54,50,34,52,50,35,48,55,48,48,61,58,37,38,48,54,32,59,50,42,40,44,46,52,29,31,54,50,39,56,68,43,56,76,84,69,72,55,74,82,82,68,69,88,68,66,72,70,88,45,50,42,39,36,34,50,44,74,47,58,67,39,43,45,27,29,53,44,21,43,46,71,25,33,92,55,33,67,39,30,36,38,39,37,40,22,41,64,84,40,33,45,23,44,50,34,50,44,70,77,51,62,64,73,68,29,46,76,46,80,44,33,54,77,69,47,73,86,53,61,92,54,49,68,58,68,45,62,46,88,91,58,79,58,61,85,40,29,36,42,56,64,52,46,69,62,39,48,51,75,78,38,72,86,48,52,58,40,34,43,34,41,40,58,33,37,35,62,36,57,63,70,67,65,78,70,55,82,52,83,85,25,30,33,36,24,27,64,38,46,81,49,85,70,71,57,41,26,35,51,76,34,33,58,70,85,55,53,86,80,44,73,89,54,65,54,78,38,67,27,63,45,79,51,55,33,42,34,32,33,54,49,32,61,74,67,42,41,52,60,48,38,49,54,52,53,53,50,43,74,75,39,90,38,51,52,86,35,53,63,41,56,46,52,63,47,40,57,94,26,59,34,77,43,64,58,45,57,51,40,71,33,53,9,74,48,86,74,76,50,67,67,63,57,71,63,18,26,21,42,28,34,45,64,75,27,33,73,90,44,92,76,25,50,70,91,60,33,60,77,55,42,74,47,53,68,53,80,37,65,65,35,47,75,28,68,39,77,123

Nearest PDB structures (foldseek):
  1ss9-assembly1_A  TM=7.204E-01  e=7.732E-14  Neisseria meningitidis
  4wlg-assembly1_A  TM=6.603E-01  e=1.070E-11  Mus musculus
  4cjb-assembly4_D  TM=6.022E-01  e=3.187E-05  Bacteroides ovatus
  4ayj-assembly1_A  TM=5.574E-01  e=1.210E-04  Bacteroides ovatus
  2z86-assembly2_C  TM=4.600E-01  e=1.053E-02  Escherichia coli

InterPro domains:
  IPR002495 Glycosyl transferase, family 8 [PF01501] (85-377)
  IPR029044 Nucleotide-diphospho-sugar transferases [G3DSA:3.90.550.10] (119-394)
  IPR029044 Nucleotide-diphospho-sugar transferases [SSF53448] (116-402)
  IPR029993 Plant galacturonosyltransferase GAUT [PTHR32116] (19-402)

pLDDT: mean 84.71, std 18.09, range [22.3, 98.88]